Protein AF-A0A2V8PDR0-F1 (afdb_monomer)

Radius of gyration: 41.78 Å; Cα contacts (8 Å, |Δi|>4): 2114; chains: 1; bounding box: 114×88×103 Å

Solvent-accessible surface area (backbone atoms only — not comparable to full-atom values): 53630 Å² total; per-residue (Å²): 141,85,86,84,71,60,55,104,84,70,55,77,78,73,55,54,105,81,72,50,85,65,84,92,83,80,92,75,94,71,95,75,82,84,87,79,88,86,84,88,72,68,81,56,88,57,61,62,87,39,66,95,80,69,81,62,67,89,86,75,87,80,78,86,63,67,56,87,87,49,88,79,69,53,78,38,74,70,54,53,51,50,56,55,57,76,63,66,63,86,72,89,77,70,96,82,80,81,80,84,88,73,79,88,77,64,74,42,81,27,68,23,32,26,40,40,31,30,41,30,34,71,87,66,84,46,47,48,80,45,55,26,47,62,42,81,56,64,47,62,40,62,64,64,64,79,42,61,29,29,48,32,33,16,27,90,82,70,45,79,75,49,74,49,34,27,66,61,42,61,37,94,91,41,77,52,39,20,37,46,74,47,59,43,74,48,60,91,68,51,34,31,43,32,40,27,46,81,85,42,79,56,36,72,48,66,52,68,96,53,63,39,44,39,41,43,64,29,74,38,41,74,48,70,62,70,72,64,52,54,63,40,32,41,50,71,53,41,84,81,67,56,72,58,33,30,34,34,33,40,16,59,56,67,66,67,35,56,31,32,63,37,44,81,36,76,63,59,57,45,79,40,28,44,84,59,44,66,35,16,81,27,19,35,44,38,38,37,36,17,57,52,52,38,49,23,73,16,48,27,79,38,50,23,29,36,67,65,78,57,24,51,34,47,72,80,33,66,68,75,64,43,79,43,58,31,82,40,80,44,58,39,30,37,52,35,41,26,85,79,75,39,72,54,56,33,88,39,24,39,36,31,25,82,76,62,42,77,75,50,62,36,40,59,46,82,41,48,40,65,77,50,64,70,46,76,32,48,38,33,43,37,27,48,47,98,84,68,35,69,12,64,30,77,45,37,33,33,32,36,68,60,85,76,80,36,69,36,23,60,41,62,41,59,50,58,45,79,45,72,45,64,87,75,34,60,72,40,80,74,44,61,35,36,36,36,50,73,24,45,80,86,41,53,38,37,48,50,68,79,38,91,46,56,44,68,76,57,50,61,53,57,42,75,38,65,43,39,35,29,45,46,39,64,90,53,71,81,43,79,44,81,40,43,36,44,36,38,35,86,94,33,52,62,58,70,41,62,27,38,36,35,40,37,25,76,78,78,44,74,49,68,44,63,60,58,49,78,37,56,25,74,31,52,76,52,69,34,39,38,42,45,82,45,69,71,53,73,37,46,47,49,60,81,30,92,54,43,43,79,75,44,48,55,55,53,58,33,63,50,55,34,33,31,37,36,53,66,37,85,50,69,71,47,75,41,39,42,35,44,70,88,44,73,26,46,40,38,32,40,15,37,31,30,37,26,46,74,52,63,65,48,76,44,54,26,82,64,41,54,46,78,48,51,36,34,45,47,56,56,36,81,54,54,31,35,34,32,40,40,51,46,70,54,79,28,44,70,71,32,44,28,52,79,44,48,47,76,49,73,34,50,56,68,47,45,66,50,75,44,77,39,44,34,39,61,51,31,67,61,74,60,71,28,27,37,37,36,41,57,45,82,52,38,76,41,41,74,42,92,42,32,50,31,38,39,38,36,36,60,80,54,90,57,70,52,95,62,45,50,66,78,36,55,64,52,38,49,45,49,49,28,45,44,62,64,69,42,81,67,53,70,68,60,46,50,53,60,22,47,61,32,55,74,38,71,86,43,60,73,51,33,54,51,34,48,41,51,56,60,50,44,52,61,69,27,68,67,24,48,69,17,48,51,35,49,53,31,40,40,25,22,73,66,15,62,34,84,34,52,26,56,61,99,46,81,46,81,40,84,36,78,60,68,44,45,88,58,46,53,47,51,21,40,52,30,38,59,89,49,47,87,91,44,94,64,23,67,61,48,35,51,53,24,46,52,54,48,34,44,53,51,58,66,34,65,74,42,36,68,74,52,49,44,82,36,34,39,63,59,51,48,53,48,32,31,59,32,46,72,46,86,70,52,76,66,60,49,48,54,42,32,51,52,48,63,90,53,77,39,45,72,52,57,66,30,51,19,51,31,48,45,55,52,28,70,27,68,67,48,48,66,72,42,43,62,61,51,57,51,50,44,50,28,42,34,60,62,64,35,45,61,48,42,86,97,33,87,36,31,31,67,52,50,50,50,41,52,43,26,56,74,45,75,63,35,45,74,84,44,41,46,58,51,53,52,76,67,26,69,72,40,45,55,35,27,18,126

Foldseek 3Di:
DDDADADPVGDDADDDPVRDHDDDDDDDDDPDDDDDDDDDDFDDAAADAFDLPDPLDDDDQADDDWPPPDPPIDGDPVRVVVVVVVRPPDDDDDPDDDDDDDDDFDKDKAQKKKKWKWKAFPVLQAIDTDAIFIGNHIDIFTAADADQKKKFFAAPVRHTPDIGHHDFHADPVHNRMGIDIGMDHDDPRGQKIFMDGNPHTRDMDGDDPFAKDKAWDPPQADAEDDDFKDKTFIDIDDPRRAQKFKWKWKDQALPSHIYTNHGRHRDRMDMGGLQQDAWHQNMKMKMWIGSRHHIDIYIRNGGYTRDFDWKAKDWPDDAAAAEDEAFDKGKTAIWIAGNNAGTAAQQQKWKQWPQAGTPDTGRIDIDTLLVGDAAKTWIKIWGQDPVRHIHIDTGIYGGDNHPDQDFFAWDWPPLEAEAEDEAQDFKGPWDWTQTARPGDDKWKKAKDKPDPQKDWPDGIDIPRDTTTIIGTNHPPDADKDWIWMWMATPPHHHPTRIRIYIYGHHDKDKDKPPQEEEEELQWFKDKIKIAIPDAFDKKAKDKPDPQKAFPDPRIGTHIDMTMIIGHHAAAAKDWIWMAMRNRIHIYIYWYAKEKAWPDQEAEDELVVFKDKTKMFIDIQQQAKKKKKKWKDFDQDDDLFFWPTDIDIDIRHRPRTMDIDMTGTQQFQDPDAKGKMKMAIDDMDSHYYDPRRIHMYIHGHPHPDRDPDFPCPQLLSVLQLLCCLQLVDGDDPVVSCVLSCQLCVCPPPPVSNLVSSLVSSVVSCVDPLRCLFLLLQQLLQLLQAAFDWWWAQAVHTDTDTARPDWLVRRVNRSCQLSPVADPPPPCNVVSNVVSLLVSLLVVCPDPSRCVSFPQADALLRLLVSSCVSLVHDDDPVLSVVLSCLCPPDGTNPDSSSSSVSSSSRSVDPVSCVVCVLSSSLQSLCCRQLVGGCCDDVHVTNNVSVVLSVLCVVVVNPCVNSCPSVCSSPDPNSSVSRGD

Nearest PDB structures (foldseek):
  3e9t-assembly2_B  TM=9.689E-01  e=6.797E-10  Drosophila melanogaster
  3fso-assembly2_B  TM=9.453E-01  e=1.304E-08  Homo sapiens
  3rb7-assembly2_B  TM=9.683E-01  e=6.586E-08  Drosophila melanogaster
  3rb5-assembly3_A-2  TM=9.711E-01  e=7.598E-08  Drosophila melanogaster
  3rb5-assembly3_B  TM=5.218E-01  e=2.167E-07  Drosophila melanogaster

Structure (mmCIF, N/CA/C/O backbone):
data_AF-A0A2V8PDR0-F1
#
_entry.id   AF-A0A2V8PDR0-F1
#
loop_
_atom_site.group_PDB
_atom_site.id
_atom_site.type_symbol
_atom_site.label_atom_id
_atom_site.label_alt_id
_atom_site.label_comp_id
_atom_site.label_asym_id
_atom_site.label_entity_id
_atom_site.label_seq_id
_atom_site.pdbx_PDB_ins_code
_atom_site.Cartn_x
_atom_site.Cartn_y
_atom_site.Cartn_z
_atom_site.occupancy
_atom_site.B_iso_or_equiv
_atom_site.auth_seq_id
_atom_site.auth_comp_id
_atom_site.auth_asym_id
_atom_site.auth_atom_id
_atom_site.pdbx_PDB_model_num
ATOM 1 N N . MET A 1 1 ? 5.546 18.321 9.586 1.00 24.97 1 MET A N 1
ATOM 2 C CA . MET A 1 1 ? 5.225 19.695 10.049 1.00 24.97 1 MET A CA 1
ATOM 3 C C . MET A 1 1 ? 3.727 19.879 9.814 1.00 24.97 1 MET A C 1
ATOM 5 O O . MET A 1 1 ? 3.318 19.558 8.718 1.00 24.97 1 MET A O 1
ATOM 9 N N . GLY A 1 2 ? 2.816 20.246 10.714 1.00 24.94 2 GLY A N 1
ATOM 10 C CA . GLY A 1 2 ? 2.865 20.824 12.055 1.00 24.94 2 GLY A CA 1
ATOM 11 C C . GLY A 1 2 ? 1.790 21.921 12.123 1.00 24.94 2 GLY A C 1
ATOM 12 O O . GLY A 1 2 ? 2.134 23.084 11.954 1.00 24.94 2 GLY A O 1
ATOM 13 N N . LEU A 1 3 ? 0.506 21.576 12.298 1.00 25.34 3 LEU A N 1
ATOM 14 C CA . LEU A 1 3 ? -0.574 22.569 12.422 1.00 25.34 3 LEU A CA 1
ATOM 15 C C . LEU A 1 3 ? -0.846 22.873 13.903 1.00 25.34 3 LEU A C 1
ATOM 17 O O . LEU A 1 3 ? -1.285 22.010 14.659 1.00 25.34 3 LEU A O 1
ATOM 21 N N . ARG A 1 4 ? -0.556 24.115 14.304 1.00 24.84 4 ARG A N 1
ATOM 22 C CA . ARG A 1 4 ? -0.955 24.709 15.587 1.00 24.84 4 ARG A CA 1
ATOM 23 C C . ARG A 1 4 ? -2.444 25.063 15.534 1.00 24.84 4 ARG A C 1
ATOM 25 O O . ARG A 1 4 ? -2.867 25.736 14.598 1.00 24.84 4 ARG A O 1
ATOM 32 N N . HIS A 1 5 ? -3.221 24.654 16.535 1.00 28.00 5 HIS A N 1
ATOM 33 C CA . HIS A 1 5 ? -4.617 25.072 16.714 1.00 28.00 5 HIS A CA 1
ATOM 34 C C . HIS A 1 5 ? -4.693 26.191 17.761 1.00 28.00 5 HIS A C 1
ATOM 36 O O . HIS A 1 5 ? -4.361 25.981 18.925 1.00 28.00 5 HIS A O 1
ATOM 42 N N . THR A 1 6 ? -5.171 27.370 17.364 1.00 29.73 6 THR A N 1
ATOM 43 C CA . THR A 1 6 ? -5.503 28.483 18.269 1.00 29.73 6 THR A CA 1
ATOM 44 C C . THR A 1 6 ? -7.013 28.700 18.309 1.00 29.73 6 THR A C 1
ATOM 46 O O . THR A 1 6 ? -7.655 28.702 17.261 1.00 29.73 6 THR A O 1
ATOM 49 N N . ASN A 1 7 ? -7.583 28.934 19.494 1.00 37.94 7 ASN A N 1
ATOM 50 C CA . ASN A 1 7 ? -8.960 29.429 19.627 1.00 37.94 7 ASN A CA 1
ATOM 51 C C . ASN A 1 7 ? -9.056 30.939 19.287 1.00 37.94 7 ASN A C 1
ATOM 53 O O . ASN A 1 7 ? -8.042 31.579 19.001 1.00 37.94 7 ASN A O 1
ATOM 57 N N . PHE A 1 8 ? -10.265 31.519 19.348 1.00 32.03 8 PHE A N 1
ATOM 58 C CA . PHE A 1 8 ? -10.583 32.919 18.988 1.00 32.03 8 PHE A CA 1
ATOM 59 C C . PHE A 1 8 ? -9.771 34.001 19.744 1.00 32.03 8 PHE A C 1
ATOM 61 O O . PHE A 1 8 ? -9.851 35.177 19.400 1.00 32.03 8 PHE A O 1
ATOM 68 N N . THR A 1 9 ? -8.949 33.638 20.739 1.00 37.00 9 THR A N 1
ATOM 69 C CA . THR A 1 9 ? -8.057 34.567 21.460 1.00 37.00 9 THR A CA 1
ATOM 70 C C . THR A 1 9 ? -6.562 34.218 21.384 1.00 37.00 9 THR A C 1
ATOM 72 O O . THR A 1 9 ? -5.747 34.912 21.991 1.00 37.00 9 THR A O 1
ATOM 75 N N . GLY A 1 10 ? -6.157 33.207 20.604 1.00 36.69 10 GLY A N 1
ATOM 76 C CA . GLY A 1 10 ? -4.747 33.001 20.244 1.00 36.69 10 GLY A CA 1
ATOM 77 C C . GLY A 1 10 ? -3.859 32.268 21.265 1.00 36.69 10 GLY A C 1
ATOM 78 O O . GLY A 1 10 ? -2.654 32.519 21.284 1.00 36.69 10 GLY A O 1
ATOM 79 N N . ARG A 1 11 ? -4.390 31.358 22.101 1.00 32.53 11 ARG A N 1
ATOM 80 C CA . ARG A 1 11 ? -3.578 30.459 22.966 1.00 32.53 11 ARG A CA 1
ATOM 81 C C . ARG A 1 11 ? -3.908 28.968 22.760 1.00 32.53 11 ARG A C 1
ATOM 83 O O . ARG A 1 11 ? -5.030 28.638 22.387 1.00 32.53 11 ARG A O 1
ATOM 90 N N . GLU A 1 12 ? -2.924 28.088 22.993 1.00 32.84 12 GLU A N 1
ATOM 91 C CA . GLU A 1 12 ? -3.018 26.619 22.840 1.00 32.84 12 GLU A CA 1
ATOM 92 C C . GLU A 1 12 ? -3.487 25.930 24.146 1.00 32.84 12 GLU A C 1
ATOM 94 O O . GLU A 1 12 ? -2.869 26.130 25.191 1.00 32.84 12 GLU A O 1
ATOM 99 N N . GLY A 1 13 ? -4.540 25.096 24.076 1.00 35.09 13 GLY A N 1
ATOM 100 C CA . GLY A 1 13 ? -5.012 24.197 25.152 1.00 35.09 13 GLY A CA 1
ATOM 101 C C . GLY A 1 13 ? -6.461 24.434 25.625 1.00 35.09 13 GLY A C 1
ATOM 102 O O . GLY A 1 13 ? -6.870 25.571 25.841 1.00 35.09 13 GLY A O 1
ATOM 103 N N . CYS A 1 14 ? -7.243 23.359 25.805 1.00 41.75 14 CYS A N 1
ATOM 104 C CA . CYS A 1 14 ? -8.532 23.386 26.511 1.00 41.75 14 CYS A CA 1
ATOM 105 C C . CYS A 1 14 ? -8.303 22.973 27.975 1.00 41.75 14 CYS A C 1
ATOM 107 O O . CYS A 1 14 ? -8.142 21.790 28.271 1.00 41.75 14 CYS A O 1
ATOM 109 N N . GLU A 1 15 ? -8.255 23.953 28.876 1.00 38.94 15 GLU A N 1
ATOM 110 C CA . GLU A 1 15 ? -8.278 23.754 30.329 1.00 38.94 15 GLU A CA 1
ATOM 111 C C . GLU A 1 15 ? -9.716 23.918 30.845 1.00 38.94 15 GLU A C 1
ATOM 113 O O . GLU A 1 15 ? -10.493 24.699 30.289 1.00 38.94 15 GLU A O 1
ATOM 118 N N . ASP A 1 16 ? -10.080 23.215 31.920 1.00 45.31 16 ASP A N 1
ATOM 119 C CA . ASP A 1 16 ? -11.257 23.611 32.701 1.00 45.31 16 ASP A CA 1
ATOM 120 C C . ASP A 1 16 ? -10.987 24.923 33.472 1.00 45.31 16 ASP A C 1
ATOM 122 O O . ASP A 1 16 ? -9.865 25.433 33.503 1.00 45.31 16 ASP A O 1
ATOM 126 N N . THR A 1 17 ? -12.002 25.479 34.143 1.00 40.09 17 THR A N 1
ATOM 127 C CA . THR A 1 17 ? -11.897 26.728 34.932 1.00 40.09 17 THR A CA 1
ATOM 128 C C . THR A 1 17 ? -10.871 26.690 36.079 1.00 40.09 17 THR A C 1
ATOM 130 O O . THR A 1 17 ? -10.709 27.680 36.790 1.00 40.09 17 THR A O 1
ATOM 133 N N . SER A 1 18 ? -10.189 25.562 36.284 1.00 41.44 18 SER A N 1
ATOM 134 C CA . SER A 1 18 ? -9.175 25.319 37.310 1.00 41.44 18 SER A CA 1
ATOM 135 C C . SER A 1 18 ? -7.802 24.899 36.757 1.00 41.44 18 SER A C 1
ATOM 137 O O . SER A 1 18 ? -6.915 24.571 37.548 1.00 41.44 18 SER A O 1
ATOM 139 N N . GLY A 1 19 ? -7.577 24.955 35.440 1.00 40.88 19 GLY A N 1
ATOM 140 C CA . GLY A 1 19 ? -6.234 24.850 34.858 1.00 40.88 19 GLY A CA 1
ATOM 141 C C . GLY A 1 19 ? -5.642 23.437 34.816 1.00 40.88 19 GLY A C 1
ATOM 142 O O . GLY A 1 19 ? -4.423 23.276 34.898 1.00 40.88 19 GLY A O 1
ATOM 143 N N . ARG A 1 20 ? -6.471 22.385 34.731 1.00 38.38 20 ARG A N 1
ATOM 144 C CA . ARG A 1 20 ? -5.992 21.012 34.467 1.00 38.38 20 ARG A CA 1
ATOM 145 C C . ARG A 1 20 ? -6.361 20.542 33.064 1.00 38.38 20 ARG A C 1
ATOM 147 O O . ARG A 1 20 ? -7.476 20.755 32.600 1.00 38.38 20 ARG A O 1
ATOM 154 N N . ALA A 1 21 ? -5.424 19.836 32.430 1.00 37.88 21 ALA A N 1
ATOM 155 C CA . ALA A 1 21 ? -5.620 19.191 31.136 1.00 37.88 21 ALA A CA 1
ATOM 156 C C . ALA A 1 21 ? -6.537 17.959 31.263 1.00 37.88 21 ALA A C 1
ATOM 158 O O . ALA A 1 21 ? -6.245 17.041 32.033 1.00 37.88 21 ALA A O 1
ATOM 159 N N . VAL A 1 22 ? -7.618 17.925 30.480 1.00 38.78 22 VAL A N 1
ATOM 160 C CA . VAL A 1 22 ? -8.555 16.792 30.362 1.00 38.78 22 VAL A CA 1
ATOM 161 C C . VAL A 1 22 ? -8.647 16.303 28.906 1.00 38.78 22 VAL A C 1
ATOM 163 O O . VAL A 1 22 ? -8.476 17.107 27.991 1.00 38.78 22 VAL A O 1
ATOM 166 N N . PRO A 1 23 ? -8.912 15.002 28.648 1.00 30.08 23 PRO A N 1
ATOM 167 C CA . PRO A 1 23 ? -9.061 14.480 27.289 1.00 30.08 23 PRO A CA 1
ATOM 168 C C . PRO A 1 23 ? -10.386 14.930 26.659 1.00 30.08 23 PRO A C 1
ATOM 170 O O . PRO A 1 23 ? -11.457 14.690 27.221 1.00 30.08 23 PRO A O 1
ATOM 173 N N . CYS A 1 24 ? -10.329 15.518 25.462 1.00 34.16 24 CYS A N 1
ATOM 174 C CA . CYS A 1 24 ? -11.515 15.883 24.688 1.00 34.16 24 CYS A CA 1
ATOM 175 C C . CYS A 1 24 ? -12.320 14.628 24.319 1.00 34.16 24 CYS A C 1
ATOM 177 O O . CYS A 1 24 ? -11.913 13.848 23.460 1.00 34.16 24 CYS A O 1
ATOM 179 N N . THR A 1 25 ? -13.473 14.429 24.957 1.00 30.58 25 THR A N 1
ATOM 180 C CA . THR A 1 25 ? -14.415 13.356 24.613 1.00 30.58 25 THR A CA 1
ATOM 181 C C . THR A 1 25 ? -15.835 13.898 24.497 1.00 30.58 25 THR A C 1
ATOM 183 O O . THR A 1 25 ? -16.598 13.846 25.452 1.00 30.58 25 THR A O 1
ATOM 186 N N . LYS A 1 26 ? -16.193 14.405 23.311 1.00 25.62 26 LYS A N 1
ATOM 187 C CA . LYS A 1 26 ? -17.461 14.142 22.600 1.00 25.62 26 LYS A CA 1
ATOM 188 C C . LYS A 1 26 ? -17.492 14.945 21.298 1.00 25.62 26 LYS A C 1
ATOM 190 O O . LYS A 1 26 ? -17.159 16.122 21.287 1.00 25.62 26 LYS A O 1
ATOM 195 N N . LEU A 1 27 ? -17.867 14.271 20.215 1.00 34.34 27 LEU A N 1
ATOM 196 C CA . LEU A 1 27 ? -18.177 14.856 18.912 1.00 34.34 27 LEU A CA 1
ATOM 197 C C . LEU A 1 27 ? -19.464 15.684 19.005 1.00 34.34 27 LEU A C 1
ATOM 199 O O . LEU A 1 27 ? -20.490 15.111 19.362 1.00 34.34 27 LEU A O 1
ATOM 203 N N . GLU A 1 28 ? -19.418 16.953 18.594 1.00 28.02 28 GLU A N 1
ATOM 204 C CA . GLU A 1 28 ? -20.583 17.725 18.137 1.00 28.02 28 GLU A CA 1
ATOM 205 C C . GLU A 1 28 ? -20.214 18.553 16.887 1.00 28.02 28 GLU A C 1
ATOM 207 O O . GLU A 1 28 ? -19.522 19.556 16.957 1.00 28.02 28 GLU A O 1
ATOM 212 N N . GLY A 1 29 ? -20.564 18.027 15.710 1.00 30.50 29 GLY A N 1
ATOM 213 C CA . GLY A 1 29 ? -21.531 18.610 14.767 1.00 30.50 29 GLY A CA 1
ATOM 214 C C . GLY A 1 29 ? -21.514 20.064 14.259 1.00 30.50 29 GLY A C 1
ATOM 215 O O . GLY A 1 29 ? -22.512 20.405 13.637 1.00 30.50 29 GLY A O 1
ATOM 216 N N . ASP A 1 30 ? -20.511 20.924 14.442 1.00 35.66 30 ASP A N 1
ATOM 217 C CA . ASP A 1 30 ? -20.702 22.375 14.189 1.00 35.66 30 ASP A CA 1
ATOM 218 C C . ASP A 1 30 ? -20.001 22.991 12.959 1.00 35.66 30 ASP A C 1
ATOM 220 O O . ASP A 1 30 ? -19.625 24.162 12.985 1.00 35.66 30 ASP A O 1
ATOM 224 N N . GLY A 1 31 ? -19.886 22.252 11.848 1.00 34.91 31 GLY A N 1
ATOM 225 C CA . GLY A 1 31 ? -19.309 22.723 10.577 1.00 34.91 31 GLY A CA 1
ATOM 226 C C . GLY A 1 31 ? -19.785 24.109 10.103 1.00 34.91 31 GLY A C 1
ATOM 227 O O . GLY A 1 31 ? -20.679 24.218 9.269 1.00 34.91 31 GLY A O 1
ATOM 228 N N . THR A 1 32 ? -19.131 25.174 10.570 1.00 27.62 32 THR A N 1
ATOM 229 C CA . THR A 1 32 ? -19.485 26.564 10.269 1.00 27.62 32 THR A CA 1
ATOM 230 C C . THR A 1 32 ? -18.285 27.325 9.705 1.00 27.62 32 THR A C 1
ATOM 232 O O . THR A 1 32 ? -17.217 27.434 10.308 1.00 27.62 32 THR A O 1
ATOM 235 N N . LEU A 1 33 ? -18.474 27.875 8.502 1.00 24.44 33 LEU A N 1
ATOM 236 C CA . LEU A 1 33 ? -17.627 28.908 7.906 1.00 24.44 33 LEU A CA 1
ATOM 237 C C . LEU A 1 33 ? -18.262 30.279 8.174 1.00 24.44 33 LEU A C 1
ATOM 239 O O . LEU A 1 33 ? -19.453 30.477 7.951 1.00 24.44 33 LEU A O 1
ATOM 243 N N . SER A 1 34 ? -17.461 31.244 8.637 1.00 25.25 34 SER A N 1
ATOM 244 C CA . SER A 1 34 ? -17.913 32.614 8.897 1.00 25.25 34 SER A CA 1
ATOM 245 C C . SER A 1 34 ? -17.869 33.498 7.640 1.00 25.25 34 SER A C 1
ATOM 247 O O . SER A 1 34 ? -16.793 33.751 7.100 1.00 25.25 34 SER A O 1
ATOM 249 N N . LEU A 1 35 ? -19.045 34.002 7.261 1.00 28.17 35 LEU A N 1
ATOM 250 C CA . LEU A 1 35 ? -19.394 35.336 6.739 1.00 28.17 35 LEU A CA 1
ATOM 251 C C . LEU A 1 35 ? -18.317 36.156 5.987 1.00 28.17 35 LEU A C 1
ATOM 253 O O . LEU A 1 35 ? -17.621 36.972 6.590 1.00 28.17 35 LEU A O 1
ATOM 257 N N . SER A 1 36 ? -18.332 36.094 4.651 1.00 26.34 36 SER A N 1
ATOM 258 C CA . SER A 1 36 ? -18.227 37.292 3.796 1.00 26.34 36 SER A CA 1
ATOM 259 C C . SER A 1 36 ? -18.759 37.006 2.385 1.00 26.34 36 SER A C 1
ATOM 261 O O . SER A 1 36 ? -18.325 36.055 1.747 1.00 26.34 36 SER A O 1
ATOM 263 N N . LYS A 1 37 ? -19.705 37.850 1.958 1.00 27.00 37 LYS A N 1
ATOM 264 C CA . LYS A 1 37 ? -20.504 37.861 0.720 1.00 27.00 37 LYS A CA 1
ATOM 265 C C . LYS A 1 37 ? -19.805 37.375 -0.555 1.00 27.00 37 LYS A C 1
ATOM 267 O O . LYS A 1 37 ? -18.736 37.872 -0.901 1.00 27.00 37 LYS A O 1
ATOM 272 N N . ASP A 1 38 ? -20.536 36.562 -1.310 1.00 29.27 38 ASP A N 1
ATOM 273 C CA . ASP A 1 38 ? -20.270 36.246 -2.711 1.00 29.27 38 ASP A CA 1
ATOM 274 C C . ASP A 1 38 ? -21.230 37.036 -3.627 1.00 29.27 38 ASP A C 1
ATOM 276 O O . ASP A 1 38 ? -22.446 36.835 -3.555 1.00 29.27 38 ASP A O 1
ATOM 280 N N . PRO A 1 39 ? -20.741 37.988 -4.442 1.00 28.52 39 PRO A N 1
ATOM 281 C CA . PRO A 1 39 ? -21.407 38.449 -5.649 1.00 28.52 39 PRO A CA 1
ATOM 282 C C . PRO A 1 39 ? -20.648 37.884 -6.862 1.00 28.52 39 PRO A C 1
ATOM 284 O O . PRO A 1 39 ? -19.603 38.410 -7.251 1.00 28.52 39 PRO A O 1
ATOM 287 N N . TYR A 1 40 ? -21.160 36.794 -7.433 1.00 32.50 40 TYR A N 1
ATOM 288 C CA . TYR A 1 40 ? -20.565 36.089 -8.571 1.00 32.50 40 TYR A CA 1
ATOM 289 C C . TYR A 1 40 ? -20.528 36.961 -9.844 1.00 32.50 40 TYR A C 1
ATOM 291 O O . TYR A 1 40 ? -21.508 37.632 -10.172 1.00 32.50 40 TYR A O 1
ATOM 299 N N . GLY A 1 41 ? -19.397 36.944 -10.560 1.00 30.97 41 GLY A N 1
ATOM 300 C CA . GLY A 1 41 ? -19.222 37.553 -11.886 1.00 30.97 41 GLY A CA 1
ATOM 301 C C . GLY A 1 41 ? -19.347 36.528 -13.032 1.00 30.97 41 GLY A C 1
ATOM 302 O O . GLY A 1 41 ? -19.296 35.329 -12.765 1.00 30.97 41 GLY A O 1
ATOM 303 N N . PRO A 1 42 ? -19.519 36.977 -14.292 1.00 29.36 42 PRO A N 1
ATOM 304 C CA . PRO A 1 42 ? -19.978 36.134 -15.405 1.00 29.36 42 PRO A CA 1
ATOM 305 C C . PRO A 1 42 ? -18.957 35.184 -16.076 1.00 29.36 42 PRO A C 1
ATOM 307 O O . PRO A 1 42 ? -19.391 34.371 -16.885 1.00 29.36 42 PRO A O 1
ATOM 310 N N . ASP A 1 43 ? -17.658 35.204 -15.735 1.00 32.94 43 ASP A N 1
ATOM 311 C CA . ASP A 1 43 ? -16.611 34.517 -16.532 1.00 32.94 43 ASP A CA 1
ATOM 312 C C . ASP A 1 43 ? -15.699 33.519 -15.763 1.00 32.94 43 ASP A C 1
ATOM 314 O O . ASP A 1 43 ? -14.577 33.244 -16.190 1.00 32.94 43 ASP A O 1
ATOM 318 N N . THR A 1 44 ? -16.127 32.933 -14.638 1.00 30.33 44 THR A N 1
ATOM 319 C CA . THR A 1 44 ? -15.285 32.007 -13.840 1.00 30.33 44 THR A CA 1
ATOM 320 C C . THR A 1 44 ? -15.517 30.518 -14.137 1.00 30.33 44 THR A C 1
ATOM 322 O O . THR A 1 44 ? -16.596 29.980 -13.896 1.00 30.33 44 THR A O 1
ATOM 325 N N . ALA A 1 45 ? -14.462 29.805 -14.552 1.00 33.38 45 ALA A N 1
ATOM 326 C CA . ALA A 1 45 ? -14.457 28.347 -14.689 1.00 33.38 45 ALA A CA 1
ATOM 327 C C . ALA A 1 45 ? -14.171 27.655 -13.342 1.00 33.38 45 ALA A C 1
ATOM 329 O O . ALA A 1 45 ? -13.020 27.426 -12.979 1.00 33.38 45 ALA A O 1
ATOM 330 N N . TYR A 1 46 ? -15.231 27.287 -12.617 1.00 40.72 46 TYR A N 1
ATOM 331 C CA . TYR A 1 46 ? -15.170 26.351 -11.491 1.00 40.72 46 TYR A CA 1
ATOM 332 C C . TYR A 1 46 ? -16.380 25.432 -11.493 1.00 40.72 46 TYR A C 1
ATOM 334 O O . TYR A 1 46 ? -17.513 25.892 -11.640 1.00 40.72 46 TYR A O 1
ATOM 342 N N . GLY A 1 47 ? -16.132 24.134 -11.337 1.00 42.97 47 GLY A N 1
ATOM 343 C CA . GLY A 1 47 ? -17.187 23.135 -11.297 1.00 42.97 47 GLY A CA 1
ATOM 344 C C . GLY A 1 47 ? -17.638 22.736 -9.904 1.00 42.97 47 GLY A C 1
ATOM 345 O O . GLY A 1 47 ? -16.925 22.941 -8.924 1.00 42.97 47 GLY A O 1
ATOM 346 N N . PHE A 1 48 ? -18.839 22.166 -9.826 1.00 46.06 48 PHE A N 1
ATOM 347 C CA . PHE A 1 48 ? -19.442 21.642 -8.601 1.00 46.06 48 PHE A CA 1
ATOM 348 C C . PHE A 1 48 ? -19.689 20.131 -8.762 1.00 46.06 48 PHE A C 1
ATOM 350 O O . PHE A 1 48 ? -20.203 19.681 -9.785 1.00 46.06 48 PHE A O 1
ATOM 357 N N . ASP A 1 49 ? -19.258 19.332 -7.778 1.00 50.62 49 ASP A N 1
ATOM 358 C CA . ASP A 1 49 ? -19.324 17.864 -7.840 1.00 50.62 49 ASP A CA 1
ATOM 359 C C . ASP A 1 49 ? -20.755 17.380 -7.601 1.00 50.62 49 ASP A C 1
ATOM 361 O O . ASP A 1 49 ? -21.256 17.368 -6.474 1.00 50.62 49 ASP A O 1
ATOM 365 N N . VAL A 1 50 ? -21.407 16.960 -8.682 1.00 49.53 50 VAL A N 1
ATOM 366 C CA . VAL A 1 50 ? -22.763 16.420 -8.627 1.00 49.53 50 VAL A CA 1
ATOM 367 C C . VAL A 1 50 ? -22.797 14.934 -8.243 1.00 49.53 50 VAL A C 1
ATOM 369 O O . VAL A 1 50 ? -23.769 14.499 -7.645 1.00 49.53 50 VAL A O 1
ATOM 372 N N . ASN A 1 51 ? -21.753 14.124 -8.460 1.00 51.28 51 ASN A N 1
ATOM 373 C CA . ASN A 1 51 ? -21.900 12.655 -8.443 1.00 51.28 51 ASN A CA 1
ATOM 374 C C . ASN A 1 51 ? -21.260 11.907 -7.268 1.00 51.28 51 ASN A C 1
ATOM 376 O O . ASN A 1 51 ? -21.575 10.734 -7.083 1.00 51.28 51 ASN A O 1
ATOM 380 N N . ASN A 1 52 ? -20.393 12.523 -6.458 1.00 50.47 52 ASN A N 1
ATOM 381 C CA . ASN A 1 52 ? -19.818 11.942 -5.226 1.00 50.47 52 ASN A CA 1
ATOM 382 C C . ASN A 1 52 ? -19.126 10.552 -5.368 1.00 50.47 52 ASN A C 1
ATOM 384 O O . ASN A 1 52 ? -18.778 9.928 -4.363 1.00 50.47 52 ASN A O 1
ATOM 388 N N . SER A 1 53 ? -18.928 10.031 -6.587 1.00 37.94 53 SER A N 1
ATOM 389 C CA . SER A 1 53 ? -18.391 8.682 -6.851 1.00 37.94 53 SER A CA 1
ATOM 390 C C . SER A 1 53 ? -17.035 8.662 -7.561 1.00 37.94 53 SER A C 1
ATOM 392 O O . SER A 1 53 ? -16.422 7.604 -7.648 1.00 37.94 53 SER A O 1
ATOM 394 N N . SER A 1 54 ? -16.541 9.808 -8.026 1.00 36.75 54 SER A N 1
ATOM 395 C CA . SER A 1 54 ? -15.137 10.052 -8.378 1.00 36.75 54 SER A CA 1
ATOM 396 C C . SER A 1 54 ? -15.036 11.526 -8.777 1.00 36.75 54 SER A C 1
ATOM 398 O O . SER A 1 54 ? -15.727 11.902 -9.726 1.00 36.75 54 SER A O 1
ATOM 400 N N . PRO A 1 55 ? -14.235 12.380 -8.115 1.00 40.81 55 PRO A N 1
ATOM 401 C CA . PRO A 1 55 ? -13.980 13.701 -8.659 1.00 40.81 55 PRO A CA 1
ATOM 402 C C . PRO A 1 55 ? -13.171 13.472 -9.938 1.00 40.81 55 PRO A C 1
ATOM 404 O O . PRO A 1 55 ? -12.016 13.059 -9.875 1.00 40.81 55 PRO A O 1
ATOM 407 N N . ALA A 1 56 ? -13.755 13.676 -11.115 1.00 33.06 56 ALA A N 1
ATOM 408 C CA . ALA A 1 56 ? -12.945 13.945 -12.298 1.00 33.06 56 ALA A CA 1
ATOM 409 C C . ALA A 1 56 ? -12.423 15.386 -12.110 1.00 33.06 56 ALA A C 1
ATOM 411 O O . ALA A 1 56 ? -13.101 16.349 -12.447 1.00 33.06 56 ALA A O 1
ATOM 412 N N . LEU A 1 57 ? -11.315 15.475 -11.359 1.00 42.22 57 LEU A N 1
ATOM 413 C CA . LEU A 1 57 ? -10.827 16.559 -10.486 1.00 42.22 57 LEU A CA 1
ATOM 414 C C . LEU A 1 57 ? -10.780 17.987 -11.072 1.00 42.22 57 LEU A C 1
ATOM 416 O O . LEU A 1 57 ? -10.386 18.187 -12.214 1.00 42.22 57 LEU A O 1
ATOM 420 N N . ILE A 1 58 ? -10.974 18.986 -10.197 1.00 42.22 58 ILE A N 1
ATOM 421 C CA . ILE A 1 58 ? -10.278 20.286 -10.271 1.00 42.22 58 ILE A CA 1
ATOM 422 C C . ILE A 1 58 ? -9.460 20.446 -8.981 1.00 42.22 58 ILE A C 1
ATOM 424 O O . ILE A 1 58 ? -10.074 20.338 -7.929 1.00 42.22 58 ILE A O 1
ATOM 428 N N . TYR A 1 59 ? -8.132 20.664 -9.085 1.00 40.62 59 TYR A N 1
ATOM 429 C CA . TYR A 1 59 ? -7.176 21.495 -8.285 1.00 40.62 59 TYR A CA 1
ATOM 430 C C . TYR A 1 59 ? -5.740 21.209 -8.822 1.00 40.62 59 TYR A C 1
ATOM 432 O O . TYR A 1 59 ? -5.551 20.069 -9.249 1.00 40.62 59 TYR A O 1
ATOM 440 N N . PRO A 1 60 ? -4.711 22.108 -8.790 1.00 38.28 60 PRO A N 1
ATOM 441 C CA . PRO A 1 60 ? -4.524 23.250 -7.872 1.00 38.28 60 PRO A CA 1
ATOM 442 C C . PRO A 1 60 ? -3.870 24.529 -8.484 1.00 38.28 60 PRO A C 1
ATOM 444 O O . PRO A 1 60 ? -3.435 24.535 -9.629 1.00 38.28 60 PRO A O 1
ATOM 447 N N . ALA A 1 61 ? -3.655 25.576 -7.671 1.00 37.09 61 ALA A N 1
ATOM 448 C CA . ALA A 1 61 ? -2.408 26.347 -7.788 1.00 37.09 61 ALA A CA 1
ATOM 449 C C . ALA A 1 61 ? -1.399 26.045 -6.672 1.00 37.09 61 ALA A C 1
ATOM 451 O O . ALA A 1 61 ? -0.230 26.199 -6.954 1.00 37.09 61 ALA A O 1
ATOM 452 N N . GLN A 1 62 ? -1.746 25.542 -5.473 1.00 43.81 62 GLN A N 1
ATOM 453 C CA . GLN A 1 62 ? -0.738 25.040 -4.499 1.00 43.81 62 GLN A CA 1
ATOM 454 C C . GLN A 1 62 ? -1.319 24.148 -3.362 1.00 43.81 62 GLN A C 1
ATOM 456 O O . GLN A 1 62 ? -0.970 24.304 -2.194 1.00 43.81 62 GLN A O 1
ATOM 461 N N . THR A 1 63 ? -2.208 23.191 -3.633 1.00 40.41 63 THR A N 1
ATOM 462 C CA . THR A 1 63 ? -2.742 22.315 -2.563 1.00 40.41 63 THR A CA 1
ATOM 463 C C . THR A 1 63 ? -1.717 21.272 -2.088 1.00 40.41 63 THR A C 1
ATOM 465 O O . THR A 1 63 ? -1.315 20.424 -2.882 1.00 40.41 63 THR A O 1
ATOM 468 N N . PRO A 1 64 ? -1.362 21.279 -0.784 1.00 36.78 64 PRO A N 1
ATOM 469 C CA . PRO A 1 64 ? -1.550 20.091 0.053 1.00 36.78 64 PRO A CA 1
ATOM 470 C C . PRO A 1 64 ? -2.319 20.409 1.354 1.00 36.78 64 PRO A C 1
ATOM 472 O O . PRO A 1 64 ? -1.864 21.213 2.160 1.00 36.78 64 PRO A O 1
ATOM 475 N N . ASP A 1 65 ? -3.484 19.769 1.528 1.00 35.22 65 ASP A N 1
ATOM 476 C CA . ASP A 1 65 ? -4.098 19.256 2.777 1.00 35.22 65 ASP A CA 1
ATOM 477 C C . ASP A 1 65 ? -5.576 18.921 2.482 1.00 35.22 65 ASP A C 1
ATOM 479 O O . ASP A 1 65 ? -6.423 19.811 2.342 1.00 35.22 65 ASP A O 1
ATOM 483 N N . PHE A 1 66 ? -5.881 17.629 2.337 1.00 42.81 66 PHE A N 1
ATOM 484 C CA . PHE A 1 66 ? -7.251 17.119 2.352 1.00 42.81 66 PHE A CA 1
ATOM 485 C C . PHE A 1 66 ? -7.532 16.591 3.756 1.00 42.81 66 PHE A C 1
ATOM 487 O O . PHE A 1 66 ? -6.851 15.672 4.214 1.00 42.81 66 PHE A O 1
ATOM 494 N N . MET A 1 67 ? -8.581 17.094 4.409 1.00 35.03 67 MET A N 1
ATOM 495 C CA . MET A 1 67 ? -9.003 16.557 5.705 1.00 35.03 67 MET A CA 1
ATOM 496 C C . MET A 1 67 ? -9.428 15.090 5.523 1.00 35.03 67 MET A C 1
ATOM 498 O O . MET A 1 67 ? -10.455 14.789 4.912 1.00 35.03 67 MET A O 1
ATOM 502 N N . SER A 1 68 ? -8.610 14.155 6.014 1.00 35.84 68 SER A N 1
ATOM 503 C CA . SER A 1 68 ? -8.696 12.723 5.687 1.00 35.84 68 SER A CA 1
ATOM 504 C C . SER A 1 68 ? -9.731 11.932 6.500 1.00 35.84 68 SER A C 1
ATOM 506 O O . SER A 1 68 ? -9.867 10.726 6.297 1.00 35.84 68 SER A O 1
ATOM 508 N N . TYR A 1 69 ? -10.493 12.588 7.382 1.00 34.81 69 TYR A N 1
ATOM 509 C CA . TYR A 1 69 ? -11.383 11.931 8.353 1.00 34.81 69 TYR A CA 1
ATOM 510 C C . TYR A 1 69 ? -12.893 12.165 8.135 1.00 34.81 69 TYR A C 1
ATOM 512 O O . TYR A 1 69 ? -13.691 11.782 8.986 1.00 34.81 69 TYR A O 1
ATOM 520 N N . GLY A 1 70 ? -13.320 12.712 6.988 1.00 36.47 70 GLY A N 1
ATOM 521 C CA . GLY A 1 70 ? -14.741 12.863 6.636 1.00 36.47 70 GLY A CA 1
ATOM 522 C C . GLY A 1 70 ? -15.067 12.352 5.232 1.00 36.47 70 GLY A C 1
ATOM 523 O O . GLY A 1 70 ? -14.271 12.518 4.306 1.00 36.47 70 GLY A O 1
ATOM 524 N N . ARG A 1 71 ? -16.237 11.717 5.066 1.00 31.58 71 ARG A N 1
ATOM 525 C CA . ARG A 1 71 ? -16.842 11.477 3.748 1.00 31.58 71 ARG A CA 1
ATOM 526 C C . ARG A 1 71 ? -18.126 12.308 3.620 1.00 31.58 71 ARG A C 1
ATOM 528 O O . ARG A 1 71 ? -18.995 12.137 4.474 1.00 31.58 71 ARG A O 1
ATOM 535 N N . PRO A 1 72 ? -18.259 13.130 2.560 1.00 39.91 72 PRO A N 1
ATOM 536 C CA . PRO A 1 72 ? -17.255 13.388 1.516 1.00 39.91 72 PRO A CA 1
ATOM 537 C C . PRO A 1 72 ? -16.080 14.261 2.005 1.00 39.91 72 PRO A C 1
ATOM 539 O O . PRO A 1 72 ? -16.187 14.948 3.019 1.00 39.91 72 PRO A O 1
ATOM 542 N N . ARG A 1 73 ? -14.934 14.177 1.312 1.00 38.22 73 ARG A N 1
ATOM 543 C CA . ARG A 1 73 ? -13.708 14.938 1.627 1.00 38.22 73 ARG A CA 1
ATOM 544 C C . ARG A 1 73 ? -13.868 16.396 1.174 1.00 38.22 73 ARG A C 1
ATOM 546 O O . ARG A 1 73 ? -14.351 16.621 0.072 1.00 38.22 73 ARG A O 1
ATOM 553 N N . TRP A 1 74 ? -13.406 17.357 1.978 1.00 38.56 74 TRP A N 1
ATOM 554 C CA . TRP A 1 74 ? -13.475 18.798 1.678 1.00 38.56 74 TRP A CA 1
ATOM 555 C C . TRP A 1 74 ? -12.073 19.429 1.540 1.00 38.56 74 TRP A C 1
ATOM 557 O O . TRP A 1 74 ? -11.154 18.991 2.245 1.00 38.56 74 TRP A O 1
ATOM 567 N N . PRO A 1 75 ? -11.886 20.463 0.689 1.00 43.31 75 PRO A N 1
ATOM 568 C CA . PRO A 1 75 ? -10.666 21.275 0.675 1.00 43.31 75 PRO A CA 1
ATOM 569 C C . PRO A 1 75 ? -10.533 22.078 1.976 1.00 43.31 75 PRO A C 1
ATOM 571 O O . PRO A 1 75 ? -11.529 22.536 2.537 1.00 43.31 75 PRO A O 1
ATOM 574 N N . SER A 1 76 ? -9.308 22.309 2.452 1.00 39.59 76 SER A N 1
ATOM 575 C CA . SER A 1 76 ? -9.085 23.175 3.617 1.00 39.59 76 SER A CA 1
ATOM 576 C C . SER A 1 76 ? -9.481 24.639 3.335 1.00 39.59 76 SER A C 1
ATOM 578 O O . SER A 1 76 ? -9.371 25.128 2.207 1.00 39.59 76 SER A O 1
ATOM 580 N N . ARG A 1 77 ? -9.902 25.382 4.375 1.00 40.41 77 ARG A N 1
ATOM 581 C CA . ARG A 1 77 ? -10.292 26.811 4.288 1.00 40.41 77 ARG A CA 1
ATOM 582 C C . ARG A 1 77 ? -9.210 27.687 3.645 1.00 40.41 77 ARG A C 1
ATOM 584 O O . ARG A 1 77 ? -9.525 28.613 2.907 1.00 40.41 77 ARG A O 1
ATOM 591 N N . TRP A 1 78 ? -7.941 27.401 3.935 1.00 39.22 78 TRP A N 1
ATOM 592 C CA . TRP A 1 78 ? -6.800 28.125 3.373 1.00 39.22 78 TRP A CA 1
ATOM 593 C C . TRP A 1 78 ? -6.702 27.927 1.855 1.00 39.22 78 TRP A C 1
ATOM 595 O O . TRP A 1 78 ? -6.551 28.897 1.118 1.00 39.22 78 TRP A O 1
ATOM 605 N N . ASN A 1 79 ? -6.877 26.689 1.387 1.00 49.00 79 ASN A N 1
ATOM 606 C CA . ASN A 1 79 ? -6.802 26.343 -0.028 1.00 49.00 79 ASN A CA 1
ATOM 607 C C . ASN A 1 79 ? -7.996 26.903 -0.817 1.00 49.00 79 ASN A C 1
ATOM 609 O O . ASN A 1 79 ? -7.806 27.469 -1.888 1.00 49.00 79 ASN A O 1
ATOM 613 N N . TYR A 1 80 ? -9.206 26.835 -0.250 1.00 42.69 80 TYR A N 1
ATOM 614 C CA . TYR A 1 80 ? -10.408 27.441 -0.834 1.00 42.69 80 TYR A CA 1
ATOM 615 C C . TYR A 1 80 ? -10.247 28.955 -1.067 1.00 42.69 80 TYR A C 1
ATOM 617 O O . TYR A 1 80 ? -10.584 29.458 -2.134 1.00 42.69 80 TYR A O 1
ATOM 625 N N . ILE A 1 81 ? -9.679 29.683 -0.096 1.00 42.28 81 ILE A N 1
ATOM 626 C CA . ILE A 1 81 ? -9.457 31.136 -0.195 1.00 42.28 81 ILE A CA 1
ATOM 627 C C . ILE A 1 81 ? -8.363 31.482 -1.222 1.00 42.28 81 ILE A C 1
ATOM 629 O O . ILE A 1 81 ? -8.488 32.491 -1.910 1.00 42.28 81 ILE A O 1
ATOM 633 N N . GLN A 1 82 ? -7.310 30.669 -1.356 1.00 42.78 82 GLN A N 1
ATOM 634 C CA . GLN A 1 82 ? -6.278 30.873 -2.386 1.00 42.78 82 GLN A CA 1
ATOM 635 C C . GLN A 1 82 ? -6.830 30.630 -3.798 1.00 42.78 82 GLN A C 1
ATOM 637 O O . GLN A 1 82 ? -6.657 31.480 -4.665 1.00 42.78 82 GLN A O 1
ATOM 642 N N . LEU A 1 83 ? -7.587 29.542 -3.995 1.00 45.66 83 LEU A N 1
ATOM 643 C CA . LEU A 1 83 ? -8.332 29.274 -5.234 1.00 45.66 83 LEU A CA 1
ATOM 644 C C . LEU A 1 83 ? -9.241 30.454 -5.599 1.00 45.66 83 LEU A C 1
ATOM 646 O O . LEU A 1 83 ? -9.153 31.018 -6.687 1.00 45.66 83 LEU A O 1
ATOM 650 N N . PHE A 1 84 ? -10.063 30.899 -4.653 1.00 40.53 84 PHE A N 1
ATOM 651 C CA . PHE A 1 84 ? -10.967 32.027 -4.860 1.00 40.53 84 PHE A CA 1
ATOM 652 C C . PHE A 1 84 ? -10.242 33.337 -5.229 1.00 40.53 84 PHE A C 1
ATOM 654 O O . PHE A 1 84 ? -10.747 34.105 -6.045 1.00 40.53 84 PHE A O 1
ATOM 661 N N . ASN A 1 85 ? -9.061 33.600 -4.660 1.00 39.44 85 ASN A N 1
ATOM 662 C CA . ASN A 1 85 ? -8.306 34.833 -4.901 1.00 39.44 85 ASN A CA 1
ATOM 663 C C . ASN A 1 85 ? -7.497 34.827 -6.209 1.00 39.44 85 ASN A C 1
ATOM 665 O O . ASN A 1 85 ? -7.378 35.884 -6.822 1.00 39.44 85 ASN A O 1
ATOM 669 N N . ASP A 1 86 ? -6.971 33.681 -6.649 1.00 40.88 86 ASP A N 1
ATOM 670 C CA . ASP A 1 86 ? -6.170 33.588 -7.883 1.00 40.88 86 ASP A CA 1
ATOM 671 C C . ASP A 1 86 ? -7.030 33.656 -9.158 1.00 40.88 86 ASP A C 1
ATOM 673 O O . ASP A 1 86 ? -6.552 34.071 -10.210 1.00 40.88 86 ASP A O 1
ATOM 677 N N . PHE A 1 87 ? -8.319 33.319 -9.059 1.00 36.38 87 PHE A N 1
ATOM 678 C CA . PHE A 1 87 ? -9.268 33.373 -10.181 1.00 36.38 87 PHE A CA 1
ATOM 679 C C . PHE A 1 87 ? -10.244 34.551 -10.104 1.00 36.38 87 PHE A C 1
ATOM 681 O O . PHE A 1 87 ? -11.097 34.716 -10.976 1.00 36.38 87 PHE A O 1
ATOM 688 N N . LYS A 1 88 ? -10.120 35.407 -9.083 1.00 33.66 88 LYS A N 1
ATOM 689 C CA . LYS A 1 88 ? -10.781 36.711 -9.067 1.00 33.66 88 LYS A CA 1
ATOM 690 C C . LYS A 1 88 ? -10.010 37.656 -9.976 1.00 33.66 88 LYS A C 1
ATOM 692 O O . LYS A 1 88 ? -9.278 38.524 -9.507 1.00 33.66 88 LYS A O 1
ATOM 697 N N . VAL A 1 89 ? -10.194 37.511 -11.283 1.00 32.59 89 VAL A N 1
ATOM 698 C CA . VAL A 1 89 ? -9.804 38.576 -12.193 1.00 32.59 89 VAL A CA 1
ATOM 699 C C . VAL A 1 89 ? -10.924 38.883 -13.168 1.00 32.59 89 VAL A C 1
ATOM 701 O O . VAL A 1 89 ? -11.340 38.049 -13.960 1.00 32.59 89 VAL A O 1
ATOM 704 N N . SER A 1 90 ? -11.351 40.141 -13.053 1.00 40.25 90 SER A N 1
ATOM 705 C CA . SER A 1 90 ? -12.140 40.922 -14.001 1.00 40.25 90 SER A CA 1
ATOM 706 C C . SER A 1 90 ? -13.621 41.049 -13.669 1.00 40.25 90 SER A C 1
ATOM 708 O O . SER A 1 90 ? -14.517 40.642 -14.395 1.00 40.25 90 SER A O 1
ATOM 710 N N . GLY A 1 91 ? -13.860 41.755 -12.564 1.00 30.48 91 GLY A N 1
ATOM 711 C CA . GLY A 1 91 ? -15.062 42.555 -12.358 1.00 30.48 91 GLY A CA 1
ATOM 712 C C . GLY A 1 91 ? -14.642 43.966 -11.951 1.00 30.48 91 GLY A C 1
ATOM 713 O O . GLY A 1 91 ? -13.781 44.134 -11.089 1.00 30.48 91 GLY A O 1
ATOM 714 N N . THR A 1 92 ? -15.217 44.988 -12.583 1.00 28.47 92 THR A N 1
ATOM 715 C CA . THR A 1 92 ? -14.986 46.409 -12.276 1.00 28.47 92 THR A CA 1
ATOM 716 C C . THR A 1 92 ? -15.118 46.697 -10.778 1.00 28.47 92 THR A C 1
ATOM 718 O O . THR A 1 92 ? -16.204 46.578 -10.212 1.00 28.47 92 THR A O 1
ATOM 721 N N . VAL A 1 93 ? -14.020 47.123 -10.149 1.00 29.11 93 VAL A N 1
ATOM 722 C CA . VAL A 1 93 ? -14.008 47.627 -8.769 1.00 29.11 93 VAL A CA 1
ATOM 723 C C . VAL A 1 93 ? -14.770 48.956 -8.729 1.00 29.11 93 VAL A C 1
ATOM 725 O O . VAL A 1 93 ? -14.479 49.869 -9.505 1.00 29.11 93 VAL A O 1
ATOM 728 N N . ALA A 1 94 ? -15.756 49.078 -7.837 1.00 31.69 94 ALA A N 1
ATOM 729 C CA . ALA A 1 94 ? -16.430 50.350 -7.583 1.00 31.69 94 ALA A CA 1
ATOM 730 C C . ALA A 1 94 ? -15.425 51.392 -7.036 1.00 31.69 94 ALA A C 1
ATOM 732 O O . ALA A 1 94 ? -14.498 51.019 -6.313 1.00 31.69 94 ALA A O 1
ATOM 733 N N . PRO A 1 95 ? -15.568 52.699 -7.331 1.00 28.34 95 PRO A N 1
ATOM 734 C CA . PRO A 1 95 ? -14.573 53.689 -6.927 1.00 28.34 95 PRO A CA 1
ATOM 735 C C . PRO A 1 95 ? -14.543 53.828 -5.397 1.00 28.34 95 PRO A C 1
ATOM 737 O O . PRO A 1 95 ? -15.469 54.395 -4.819 1.00 28.34 95 PRO A O 1
ATOM 740 N N . GLY A 1 96 ? -13.487 53.337 -4.735 1.00 35.91 96 GLY A N 1
ATOM 741 C CA . GLY A 1 96 ? -13.244 53.642 -3.318 1.00 35.91 96 GLY A CA 1
ATOM 742 C C . GLY A 1 96 ? -12.507 52.607 -2.465 1.00 35.91 96 GLY A C 1
ATOM 743 O O . GLY A 1 96 ? -12.026 52.987 -1.401 1.00 35.91 96 GLY A O 1
ATOM 744 N N . GLU A 1 97 ? -12.358 51.348 -2.883 1.00 29.61 97 GLU A N 1
ATOM 745 C CA . GLU A 1 97 ? -11.634 50.351 -2.075 1.00 29.61 97 GLU A CA 1
ATOM 746 C C . GLU A 1 97 ? -10.190 50.165 -2.556 1.00 29.61 97 GLU A C 1
ATOM 748 O O . GLU A 1 97 ? -9.932 49.645 -3.640 1.00 29.61 97 GLU A O 1
ATOM 753 N N . SER A 1 98 ? -9.226 50.591 -1.735 1.00 28.19 98 SER A N 1
ATOM 754 C CA . SER A 1 98 ? -7.816 50.245 -1.900 1.00 28.19 98 SER A CA 1
ATOM 755 C C . SER A 1 98 ? -7.475 49.032 -1.032 1.00 28.19 98 SER A C 1
ATOM 757 O O . SER A 1 98 ? -7.464 49.103 0.196 1.00 28.19 98 SER A O 1
ATOM 759 N N . ILE A 1 99 ? -7.153 47.905 -1.670 1.00 32.53 99 ILE A N 1
ATOM 760 C CA . ILE A 1 99 ? -6.487 46.784 -0.998 1.00 32.53 99 ILE A CA 1
ATOM 761 C C . ILE A 1 99 ? -4.981 47.016 -1.129 1.00 32.53 99 ILE A C 1
ATOM 763 O O . ILE A 1 99 ? -4.433 47.100 -2.228 1.00 32.53 99 ILE A O 1
ATOM 767 N N . GLY A 1 100 ? -4.311 47.194 0.008 1.00 27.72 100 GLY A N 1
ATOM 768 C CA . GLY A 1 100 ? -2.884 47.483 0.059 1.00 27.72 100 GLY A CA 1
ATOM 769 C C . GLY A 1 100 ? -2.017 46.335 -0.467 1.00 27.72 100 GLY A C 1
ATOM 770 O O . GLY A 1 100 ? -2.160 45.191 -0.047 1.00 27.72 100 GLY A O 1
ATOM 771 N N . GLY A 1 101 ? -1.040 46.681 -1.309 1.00 31.81 101 GLY A N 1
ATOM 772 C CA . GLY A 1 101 ? 0.272 46.030 -1.282 1.00 31.81 101 GLY A CA 1
ATOM 773 C C . GLY A 1 101 ? 0.532 44.819 -2.185 1.00 31.81 101 GLY A C 1
ATOM 774 O O . GLY A 1 101 ? 1.388 44.016 -1.825 1.00 31.81 101 GLY A O 1
ATOM 775 N N . ARG A 1 102 ? -0.099 44.684 -3.360 1.00 31.69 102 ARG A N 1
ATOM 776 C CA . ARG A 1 102 ? 0.433 43.819 -4.438 1.00 31.69 102 ARG A CA 1
ATOM 777 C C . ARG A 1 102 ? 0.723 44.634 -5.699 1.00 31.69 102 ARG A C 1
ATOM 779 O O . ARG A 1 102 ? 0.016 45.590 -6.007 1.00 31.69 102 ARG A O 1
ATOM 786 N N . ALA A 1 103 ? 1.828 44.295 -6.364 1.00 33.19 103 ALA A N 1
ATOM 787 C CA . ALA A 1 103 ? 2.288 44.930 -7.596 1.00 33.19 103 ALA A CA 1
ATOM 788 C C . ALA A 1 103 ? 1.185 44.912 -8.669 1.00 33.19 103 ALA A C 1
ATOM 790 O O . ALA A 1 103 ? 0.386 43.981 -8.705 1.00 33.19 103 ALA A O 1
ATOM 791 N N . LYS A 1 104 ? 1.148 45.943 -9.528 1.00 35.59 104 LYS A N 1
ATOM 792 C CA . LYS A 1 104 ? 0.229 46.049 -10.675 1.00 35.59 104 LYS A CA 1
ATOM 793 C C . LYS A 1 104 ? 0.158 44.716 -11.434 1.00 35.59 104 LYS A C 1
ATOM 795 O O . LYS A 1 104 ? 1.120 44.351 -12.105 1.00 35.59 104 LYS A O 1
ATOM 800 N N . VAL A 1 105 ? -0.977 44.033 -11.340 1.00 45.06 105 VAL A N 1
ATOM 801 C CA . VAL A 1 105 ? -1.304 42.867 -12.163 1.00 45.06 105 VAL A CA 1
ATOM 802 C C . VAL A 1 105 ? -1.670 43.378 -13.562 1.00 45.06 105 VAL A C 1
ATOM 804 O O . VAL A 1 105 ? -2.410 44.356 -13.685 1.00 45.06 105 VAL A O 1
ATOM 807 N N . VAL A 1 106 ? -1.099 42.791 -14.616 1.00 51.03 106 VAL A N 1
ATOM 808 C CA . VAL A 1 106 ? -1.413 43.152 -16.008 1.00 51.03 106 VAL A CA 1
ATOM 809 C C . VAL A 1 106 ? -2.620 42.322 -16.445 1.00 51.03 106 VAL A C 1
ATOM 811 O O . VAL A 1 106 ? -2.472 41.156 -16.799 1.00 51.03 106 VAL A O 1
ATOM 814 N N . GLU A 1 107 ? -3.813 42.910 -16.383 1.00 59.47 107 GLU A N 1
ATOM 815 C CA . GLU A 1 107 ? -5.031 42.325 -16.959 1.00 59.47 107 GLU A CA 1
ATOM 816 C C . GLU A 1 107 ? -5.073 42.591 -18.471 1.00 59.47 107 GLU A C 1
ATOM 818 O O . GLU A 1 107 ? -4.811 43.712 -18.920 1.00 59.47 107 GLU A O 1
ATOM 823 N N . MET A 1 108 ? -5.398 41.569 -19.265 1.00 63.22 108 MET A N 1
ATOM 824 C CA . MET A 1 108 ? -5.516 41.669 -20.721 1.00 63.22 108 MET A CA 1
ATOM 825 C C . MET A 1 108 ? -6.856 41.118 -21.198 1.00 63.22 108 MET A C 1
ATOM 827 O O . MET A 1 108 ? -7.210 39.985 -20.890 1.00 63.22 108 MET A O 1
ATOM 831 N N . SER A 1 109 ? -7.581 41.886 -22.011 1.00 68.75 109 SER A N 1
ATOM 832 C CA . SER A 1 109 ? -8.741 41.380 -22.749 1.00 68.75 109 SER A CA 1
ATOM 833 C C . SER A 1 109 ? -8.279 40.598 -23.981 1.00 68.75 109 SER A C 1
ATOM 835 O O . SER A 1 109 ? -7.503 41.130 -24.781 1.00 68.75 109 SER A O 1
ATOM 837 N N . ALA A 1 110 ? -8.784 39.384 -24.175 1.00 70.06 110 ALA A N 1
ATOM 838 C CA . ALA A 1 110 ? -8.504 38.555 -25.341 1.00 70.06 110 ALA A CA 1
ATOM 839 C C . ALA A 1 110 ? -9.810 38.114 -26.017 1.00 70.06 110 ALA A C 1
ATOM 841 O O . ALA A 1 110 ? -10.782 37.776 -25.347 1.00 70.06 110 ALA A O 1
ATOM 842 N N . ALA A 1 111 ? -9.835 38.118 -27.353 1.00 75.06 111 ALA A N 1
ATOM 843 C CA . ALA A 1 111 ? -11.003 37.683 -28.127 1.00 75.06 111 ALA A CA 1
ATOM 844 C C . ALA A 1 111 ? -11.236 36.165 -28.043 1.00 75.06 111 ALA A C 1
ATOM 846 O O . ALA A 1 111 ? -12.371 35.716 -28.151 1.00 75.06 111 ALA A O 1
ATOM 847 N N . GLN A 1 112 ? -10.162 35.397 -27.849 1.00 79.12 112 GLN A N 1
ATOM 848 C CA . GLN A 1 112 ? -10.178 33.968 -27.555 1.00 79.12 112 GLN A CA 1
ATOM 849 C C . GLN A 1 112 ? -9.141 33.686 -26.476 1.00 79.12 112 GLN A C 1
ATOM 851 O O . GLN A 1 112 ? -8.103 34.354 -26.404 1.00 79.12 112 GLN A O 1
ATOM 856 N N . THR A 1 113 ? -9.414 32.693 -25.641 1.00 79.75 113 THR A N 1
ATOM 857 C CA . THR A 1 113 ? -8.515 32.296 -24.553 1.00 79.75 113 THR A CA 1
ATOM 858 C C . THR A 1 113 ? -8.177 30.820 -24.688 1.00 79.75 113 THR A C 1
ATOM 860 O O . THR A 1 113 ? -8.956 30.059 -25.255 1.00 79.75 113 THR A O 1
ATOM 863 N N . VAL A 1 114 ? -7.011 30.407 -24.204 1.00 79.94 114 VAL A N 1
ATOM 864 C CA . VAL A 1 114 ? -6.618 28.999 -24.149 1.00 79.94 114 VAL A CA 1
ATOM 865 C C . VAL A 1 114 ? -6.268 28.626 -22.718 1.00 79.94 114 VAL A C 1
ATOM 867 O O . VAL A 1 114 ? -5.537 29.361 -22.058 1.00 79.94 114 VAL A O 1
ATOM 870 N N . LEU A 1 115 ? -6.787 27.498 -22.243 1.00 78.56 115 LEU A N 1
ATOM 871 C CA . LEU A 1 115 ? -6.308 26.829 -21.040 1.00 78.56 115 LEU A CA 1
ATOM 872 C C . LEU A 1 115 ? -5.326 25.742 -21.466 1.00 78.56 115 LEU A C 1
ATOM 874 O O . LEU A 1 115 ? -5.677 24.889 -22.281 1.00 78.56 115 LEU A O 1
ATOM 878 N N . ILE A 1 116 ? -4.112 25.793 -20.929 1.00 81.88 116 ILE A N 1
ATOM 879 C CA . ILE A 1 116 ? -3.068 24.803 -21.187 1.00 81.88 116 ILE A CA 1
ATOM 880 C C . ILE A 1 116 ? -2.637 24.225 -19.848 1.00 81.88 116 ILE A C 1
ATOM 882 O O . ILE A 1 116 ? -2.129 24.960 -18.994 1.00 81.88 116 ILE A O 1
ATOM 886 N N . ASP A 1 117 ? -2.819 22.919 -19.685 1.00 77.69 117 ASP A N 1
ATOM 887 C CA . ASP A 1 117 ? -2.232 22.165 -18.583 1.00 77.69 117 ASP A CA 1
ATOM 888 C C . ASP A 1 117 ? -1.003 21.376 -19.037 1.00 77.69 117 ASP A C 1
ATOM 890 O O . ASP A 1 117 ? -0.755 21.190 -20.230 1.00 77.69 117 ASP A O 1
ATOM 894 N N . GLY A 1 118 ? -0.185 20.965 -18.077 1.00 79.12 118 GLY A N 1
ATOM 895 C CA . GLY A 1 118 ? 0.980 20.147 -18.351 1.00 79.12 118 GLY A CA 1
ATOM 896 C C . GLY A 1 118 ? 1.801 19.836 -17.114 1.00 79.12 118 GLY A C 1
ATOM 897 O O . GLY A 1 118 ? 1.547 20.309 -15.999 1.00 79.12 118 GLY A O 1
ATOM 898 N N . SER A 1 119 ? 2.823 19.022 -17.335 1.00 82.69 119 SER A N 1
ATOM 899 C CA . SER A 1 119 ? 3.782 18.629 -16.313 1.00 82.69 119 SER A CA 1
ATOM 900 C C . SER A 1 119 ? 5.196 18.718 -16.865 1.00 82.69 119 SER A C 1
ATOM 902 O O . SER A 1 119 ? 5.410 18.692 -18.075 1.00 82.69 119 SER A O 1
ATOM 904 N N . LEU A 1 120 ? 6.180 18.900 -15.995 1.00 84.25 120 LEU A N 1
ATOM 905 C CA . LEU A 1 120 ? 7.579 18.960 -16.391 1.00 84.25 120 LEU A CA 1
ATOM 906 C C . LEU A 1 120 ? 8.490 18.556 -15.245 1.00 84.25 120 LEU A C 1
ATOM 908 O O . LEU A 1 120 ? 8.112 18.641 -14.078 1.00 84.25 120 LEU A O 1
ATOM 912 N N . LEU A 1 121 ? 9.718 18.168 -15.564 1.00 79.06 121 LEU A N 1
ATOM 913 C CA . LEU A 1 121 ? 10.757 18.014 -14.557 1.00 79.06 121 LEU A CA 1
ATOM 914 C C . LEU A 1 121 ? 11.416 19.369 -14.299 1.00 79.06 121 LEU A C 1
ATOM 916 O O . LEU A 1 121 ? 11.867 20.047 -15.220 1.00 79.06 121 LEU A O 1
ATOM 920 N N . LEU A 1 122 ? 11.478 19.788 -13.032 1.00 78.25 122 LEU A N 1
ATOM 921 C CA . LEU A 1 122 ? 12.006 21.098 -12.626 1.00 78.25 122 LEU A CA 1
ATOM 922 C C . LEU A 1 122 ? 13.505 21.258 -12.921 1.00 78.25 122 LEU A C 1
ATOM 924 O O . LEU A 1 122 ? 14.016 22.384 -12.960 1.00 78.25 122 LEU A O 1
ATOM 928 N N . ASP A 1 123 ? 14.205 20.145 -13.149 1.00 77.81 123 ASP A N 1
ATOM 929 C CA . ASP A 1 123 ? 15.581 20.110 -13.640 1.00 77.81 123 ASP A CA 1
ATOM 930 C C . ASP A 1 123 ? 15.697 20.422 -15.144 1.00 77.81 123 ASP A C 1
ATOM 932 O O . ASP A 1 123 ? 16.807 20.655 -15.627 1.00 77.81 123 ASP A O 1
ATOM 936 N N . GLY A 1 124 ? 14.565 20.539 -15.847 1.00 73.44 124 GLY A N 1
ATOM 937 C CA . GLY A 1 124 ? 14.436 20.885 -17.258 1.00 73.44 124 GLY A CA 1
ATOM 938 C C . GLY A 1 124 ? 14.817 19.774 -18.226 1.00 73.44 124 GLY A C 1
ATOM 939 O O . GLY A 1 124 ? 15.144 20.092 -19.366 1.00 73.44 124 GLY A O 1
ATOM 940 N N . SER A 1 125 ? 14.846 18.518 -17.779 1.00 76.69 125 SER A N 1
ATOM 941 C CA . SER A 1 125 ? 15.164 17.369 -18.634 1.00 76.69 125 SER A CA 1
ATOM 942 C C . SER A 1 125 ? 13.992 16.943 -19.519 1.00 76.69 125 SER A C 1
ATOM 944 O O . SER A 1 125 ? 14.209 16.560 -20.666 1.00 76.69 125 SER A O 1
ATOM 946 N N . GLU A 1 126 ? 12.760 17.061 -19.019 1.00 79.75 126 GLU A N 1
ATOM 947 C CA . GLU A 1 126 ? 11.545 16.627 -19.712 1.00 79.75 126 GLU A CA 1
ATOM 948 C C . GLU A 1 126 ? 10.375 17.578 -19.441 1.00 79.75 126 GLU A C 1
ATOM 950 O O . GLU A 1 126 ? 10.320 18.270 -18.418 1.00 79.75 126 GLU A O 1
ATOM 955 N N . GLY A 1 127 ? 9.423 17.606 -20.370 1.00 84.12 127 GLY A N 1
ATOM 956 C CA . GLY A 1 127 ? 8.182 18.354 -20.250 1.00 84.12 127 GLY A CA 1
ATOM 957 C C . GLY A 1 127 ? 7.094 17.755 -21.127 1.00 84.12 127 GLY A C 1
ATOM 958 O O . GLY A 1 127 ? 7.371 17.209 -22.192 1.00 84.12 127 GLY A O 1
ATOM 959 N N . GLU A 1 128 ? 5.853 17.891 -20.686 1.00 87.25 128 GLU A N 1
ATOM 960 C CA . GLU A 1 128 ? 4.654 17.468 -21.388 1.00 87.25 128 GLU A CA 1
ATOM 961 C C . GLU A 1 128 ? 3.652 18.623 -21.415 1.00 87.25 128 GLU A C 1
ATOM 963 O O . GLU A 1 128 ? 3.377 19.268 -20.400 1.00 87.25 128 GLU A O 1
ATOM 968 N N . ILE A 1 129 ? 3.092 18.875 -22.597 1.00 84.81 129 ILE A N 1
ATOM 969 C CA . ILE A 1 129 ? 1.899 19.706 -22.745 1.00 84.81 129 ILE A CA 1
ATOM 970 C C . ILE A 1 129 ? 0.713 18.750 -22.622 1.00 84.81 129 ILE A C 1
ATOM 972 O O . ILE A 1 129 ? 0.556 17.864 -23.459 1.00 84.81 129 ILE A O 1
ATOM 976 N N . GLY A 1 130 ? -0.073 18.903 -21.564 1.00 76.62 130 GLY A N 1
ATOM 977 C CA . GLY A 1 130 ? -1.270 18.124 -21.276 1.00 76.62 130 GLY A CA 1
ATOM 978 C C . GLY A 1 130 ? -2.448 18.604 -22.117 1.00 76.62 130 GLY A C 1
ATOM 979 O O . GLY A 1 130 ? -2.323 18.724 -23.335 1.00 76.62 130 GLY A O 1
ATOM 980 N N . SER A 1 131 ? -3.609 18.859 -21.530 1.00 71.06 131 SER A N 1
ATOM 981 C CA . SER A 1 131 ? -4.775 19.264 -22.322 1.00 71.06 131 SER A CA 1
ATOM 982 C C . SER A 1 131 ? -4.699 20.731 -22.747 1.00 71.06 131 SER A C 1
ATOM 984 O O . SER A 1 131 ? -4.166 21.598 -22.052 1.00 71.06 131 SER A O 1
ATOM 986 N N . VAL A 1 132 ? -5.251 21.003 -23.930 1.00 80.25 132 VAL A N 1
ATOM 987 C CA . VAL A 1 132 ? -5.350 22.342 -24.514 1.00 80.25 132 VAL A CA 1
ATOM 988 C C . VAL A 1 132 ? -6.814 22.596 -24.839 1.00 80.25 132 VAL A C 1
ATOM 990 O O . VAL A 1 132 ? -7.406 21.884 -25.651 1.00 80.25 132 VAL A O 1
ATOM 993 N N . TYR A 1 133 ? -7.409 23.606 -24.212 1.00 75.50 133 TYR A N 1
ATOM 994 C CA . TYR A 1 133 ? -8.805 23.975 -24.437 1.00 75.50 133 TYR A CA 1
ATOM 995 C C . TYR A 1 133 ? -8.889 25.420 -24.901 1.00 75.50 133 TYR A C 1
ATOM 997 O O . TYR A 1 133 ? -8.610 26.340 -24.132 1.00 75.50 133 TYR A O 1
ATOM 1005 N N . VAL A 1 134 ? -9.289 25.628 -26.155 1.00 79.38 134 VAL A N 1
ATOM 1006 C CA . VAL A 1 134 ? -9.483 26.971 -26.707 1.00 79.38 134 VAL A CA 1
ATOM 1007 C C . VAL A 1 134 ? -10.938 27.384 -26.509 1.00 79.38 134 VAL A C 1
ATOM 1009 O O . VAL A 1 134 ? -11.862 26.786 -27.059 1.00 79.38 134 VAL A O 1
ATOM 1012 N N . SER A 1 135 ? -11.146 28.443 -25.735 1.00 70.50 135 SER A N 1
ATOM 1013 C CA . SER A 1 135 ? -12.438 29.102 -25.607 1.00 70.50 135 SER A CA 1
ATOM 1014 C C . SER A 1 135 ? -12.608 30.140 -26.710 1.00 70.50 135 SER A C 1
ATOM 1016 O O . SER A 1 135 ? -11.801 31.062 -26.858 1.00 70.50 135 SER A O 1
ATOM 1018 N N . GLN A 1 136 ? -13.697 30.002 -27.465 1.00 69.50 136 GLN A N 1
ATOM 1019 C CA . GLN A 1 136 ? -14.110 30.954 -28.499 1.00 69.50 136 GLN A CA 1
ATOM 1020 C C . GLN A 1 136 ? -14.766 32.217 -27.910 1.00 69.50 136 GLN A C 1
ATOM 1022 O O . GLN A 1 136 ? -15.066 33.154 -28.648 1.00 69.50 136 GLN A O 1
ATOM 1027 N N . THR A 1 137 ? -15.002 32.243 -26.596 1.00 64.25 137 THR A N 1
ATOM 1028 C CA . THR A 1 137 ? -15.619 33.372 -25.899 1.00 64.25 137 THR A CA 1
ATOM 1029 C C . THR A 1 137 ? -14.551 34.397 -25.506 1.00 64.25 137 THR A C 1
ATOM 1031 O O . THR A 1 137 ? -13.540 34.008 -24.907 1.00 64.25 137 THR A O 1
ATOM 1034 N N . PRO A 1 138 ? -14.757 35.697 -25.795 1.00 64.94 138 PRO A N 1
ATOM 1035 C CA . PRO A 1 138 ? -13.887 36.752 -25.295 1.00 64.94 138 PRO A CA 1
ATOM 1036 C C . PRO A 1 138 ? -13.831 36.742 -23.768 1.00 64.94 138 PRO A C 1
ATOM 1038 O O . PRO A 1 138 ? -14.856 36.572 -23.118 1.00 64.94 138 PRO A O 1
ATOM 1041 N N . GLY A 1 139 ? -12.649 36.957 -23.201 1.00 61.25 139 GLY A N 1
ATOM 1042 C CA . GLY A 1 139 ? -12.451 36.957 -21.754 1.00 61.25 139 GLY A CA 1
ATOM 1043 C C . GLY A 1 139 ? -11.317 37.881 -21.340 1.00 61.25 139 GLY A C 1
ATOM 1044 O O . GLY A 1 139 ? -10.491 38.288 -22.163 1.00 61.25 139 GLY A O 1
ATOM 1045 N N . THR A 1 140 ? -11.274 38.221 -20.056 1.00 61.41 140 THR A N 1
ATOM 1046 C CA . THR A 1 140 ? -10.140 38.950 -19.482 1.00 61.41 140 THR A CA 1
ATOM 1047 C C . THR A 1 140 ? -9.253 37.969 -18.730 1.00 61.41 140 THR A C 1
ATOM 1049 O O . THR A 1 140 ? -9.744 37.122 -17.993 1.00 61.41 140 THR A O 1
ATOM 1052 N N . ILE A 1 141 ? -7.947 38.048 -18.963 1.00 62.66 141 ILE A N 1
ATOM 1053 C CA . ILE A 1 141 ? -6.963 37.093 -18.460 1.00 62.66 141 ILE A CA 1
ATOM 1054 C C . ILE A 1 141 ? -5.916 37.848 -17.653 1.00 62.66 141 ILE A C 1
ATOM 1056 O O . ILE A 1 141 ? -5.455 38.919 -18.064 1.00 62.66 141 ILE A O 1
ATOM 1060 N N . VAL A 1 142 ? -5.489 37.254 -16.541 1.00 67.94 142 VAL A N 1
ATOM 1061 C CA . VAL A 1 142 ? -4.245 37.639 -15.874 1.00 67.94 142 VAL A CA 1
ATOM 1062 C C . VAL A 1 142 ? -3.130 36.737 -16.315 1.00 67.94 142 VAL A C 1
ATOM 1064 O O . VAL A 1 142 ? -3.186 35.519 -16.165 1.00 67.94 142 VAL A O 1
ATOM 1067 N N . LEU A 1 143 ? -2.101 37.368 -16.865 1.00 71.12 143 LEU A N 1
ATOM 1068 C CA . LEU A 1 143 ? -0.910 36.649 -17.256 1.00 71.12 143 LEU A CA 1
ATOM 1069 C C . LEU A 1 143 ? -0.174 36.120 -16.017 1.00 71.12 143 LEU A C 1
ATOM 1071 O O . LEU A 1 143 ? -0.110 36.818 -14.997 1.00 71.12 143 LEU A O 1
ATOM 1075 N N . PRO A 1 144 ? 0.412 34.913 -16.107 1.00 73.75 144 PRO A N 1
ATOM 1076 C CA . PRO A 1 144 ? 1.232 34.372 -15.037 1.00 73.75 144 PRO A CA 1
ATOM 1077 C C . PRO A 1 144 ? 2.408 35.304 -14.729 1.00 73.75 144 PRO A C 1
ATOM 1079 O O . PRO A 1 144 ? 2.885 36.059 -15.582 1.00 73.75 144 PRO A O 1
ATOM 1082 N N . SER A 1 145 ? 2.889 35.244 -13.486 1.00 74.00 145 SER A N 1
ATOM 1083 C CA . SER A 1 145 ? 4.123 35.946 -13.130 1.00 74.00 145 SER A CA 1
ATOM 1084 C C . SER A 1 145 ? 5.287 35.373 -13.945 1.00 74.00 145 SER A C 1
ATOM 1086 O O . SER A 1 145 ? 5.396 34.149 -14.018 1.00 74.00 145 SER A O 1
ATOM 1088 N N . PRO A 1 146 ? 6.165 36.215 -14.523 1.00 79.44 146 PRO A N 1
ATOM 1089 C CA . PRO A 1 146 ? 7.303 35.744 -15.301 1.00 79.44 146 PRO A CA 1
ATOM 1090 C C . PRO A 1 146 ? 8.182 34.778 -14.505 1.00 79.44 146 PRO A C 1
ATOM 1092 O O . PRO A 1 146 ? 8.569 35.092 -13.379 1.00 79.44 146 PRO A O 1
ATOM 1095 N N . GLY A 1 147 ? 8.529 33.648 -15.117 1.00 84.31 147 GLY A N 1
ATOM 1096 C CA . GLY A 1 147 ? 9.375 32.614 -14.521 1.00 84.31 147 GLY A CA 1
ATOM 1097 C C . GLY A 1 147 ? 10.385 32.023 -15.504 1.00 84.31 147 GLY A C 1
ATOM 1098 O O . GLY A 1 147 ? 10.596 32.551 -16.599 1.00 84.31 147 GLY A O 1
ATOM 1099 N N . ALA A 1 148 ? 11.037 30.934 -15.099 1.00 85.62 148 ALA A N 1
ATOM 1100 C CA . ALA A 1 148 ? 12.081 30.260 -15.872 1.00 85.62 148 ALA A CA 1
ATOM 1101 C C . ALA A 1 148 ? 11.537 29.435 -17.053 1.00 85.62 148 ALA A C 1
ATOM 1103 O O . ALA A 1 148 ? 12.307 29.048 -17.938 1.00 85.62 148 ALA A O 1
ATOM 1104 N N . TYR A 1 149 ? 10.232 29.161 -17.078 1.00 91.75 149 TYR A N 1
ATOM 1105 C CA . TYR A 1 149 ? 9.557 28.418 -18.138 1.00 91.75 149 TYR A CA 1
ATOM 1106 C C . TYR A 1 149 ? 8.702 29.350 -18.988 1.00 91.75 149 TYR A C 1
ATOM 1108 O O . TYR A 1 14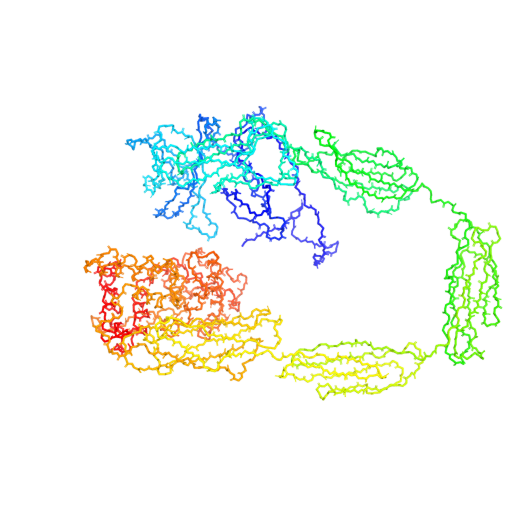9 ? 8.368 30.451 -18.558 1.00 91.75 149 TYR A O 1
ATOM 1116 N N . ALA A 1 150 ? 8.359 28.939 -20.207 1.00 92.56 150 ALA A N 1
ATOM 1117 C CA . ALA A 1 150 ? 7.449 29.702 -21.053 1.00 92.56 150 ALA A CA 1
ATOM 1118 C C . ALA A 1 150 ? 6.615 28.812 -21.972 1.00 92.56 150 ALA A C 1
ATOM 1120 O O . ALA A 1 150 ? 7.104 27.795 -22.458 1.00 92.56 150 ALA A O 1
ATOM 1121 N N . ILE A 1 151 ? 5.384 29.240 -22.252 1.00 94.56 151 ILE A N 1
ATOM 1122 C CA . ILE A 1 151 ? 4.614 28.763 -23.401 1.00 94.56 151 ILE A CA 1
ATOM 1123 C C . ILE A 1 151 ? 4.789 29.760 -24.540 1.00 94.56 151 ILE A C 1
ATOM 1125 O O . ILE A 1 151 ? 4.468 30.940 -24.390 1.00 94.56 151 ILE A O 1
ATOM 1129 N N . ARG A 1 152 ? 5.272 29.277 -25.685 1.00 94.69 152 ARG A N 1
ATOM 1130 C CA . ARG A 1 152 ? 5.372 30.036 -26.932 1.00 94.69 152 ARG A CA 1
ATOM 1131 C C . ARG A 1 152 ? 4.403 29.487 -27.971 1.00 94.69 152 ARG A C 1
ATOM 1133 O O . ARG A 1 152 ? 4.371 28.285 -28.218 1.00 94.69 152 ARG A O 1
ATOM 1140 N N . LEU A 1 153 ? 3.635 30.379 -28.583 1.00 94.62 153 LEU A N 1
ATOM 1141 C CA . LEU A 1 153 ? 2.762 30.095 -29.716 1.00 94.62 153 LEU A CA 1
ATOM 1142 C C . LEU A 1 153 ? 3.502 30.457 -31.006 1.00 94.62 153 LEU A C 1
ATOM 1144 O O . LEU A 1 153 ? 4.012 31.571 -31.127 1.00 94.62 153 LEU A O 1
ATOM 1148 N N . GLU A 1 154 ? 3.551 29.542 -31.969 1.00 93.94 154 GLU A N 1
ATOM 1149 C CA . GLU A 1 154 ? 4.193 29.745 -33.273 1.00 93.94 154 GLU A CA 1
ATOM 1150 C C . GLU A 1 154 ? 3.205 29.476 -34.417 1.00 93.94 154 GLU A C 1
ATOM 1152 O O . GLU A 1 154 ? 2.272 28.679 -34.277 1.00 93.94 154 GLU A O 1
ATOM 1157 N N . ASN A 1 155 ? 3.403 30.135 -35.561 1.00 92.88 155 ASN A N 1
ATOM 1158 C CA . ASN A 1 155 ? 2.636 29.868 -36.782 1.00 92.88 155 ASN A CA 1
ATOM 1159 C C . ASN A 1 155 ? 3.195 28.665 -37.574 1.00 92.88 155 ASN A C 1
ATOM 1161 O O . ASN A 1 155 ? 4.157 28.018 -37.167 1.00 92.88 155 ASN A O 1
ATOM 1165 N N . ALA A 1 156 ? 2.613 28.374 -38.744 1.00 86.94 156 ALA A N 1
ATOM 1166 C CA . ALA A 1 156 ? 3.035 27.262 -39.608 1.00 86.94 156 ALA A CA 1
ATOM 1167 C C . ALA A 1 156 ? 4.482 27.367 -40.139 1.00 86.94 156 ALA A C 1
ATOM 1169 O O . ALA A 1 156 ? 5.022 26.381 -40.632 1.00 86.94 156 ALA A O 1
ATOM 1170 N N . GLN A 1 157 ? 5.100 28.550 -40.081 1.00 90.62 157 GLN A N 1
ATOM 1171 C CA . GLN A 1 157 ? 6.498 28.786 -40.455 1.00 90.62 157 GLN A CA 1
ATOM 1172 C C . GLN A 1 157 ? 7.430 28.813 -39.230 1.00 90.62 157 GLN A C 1
ATOM 1174 O O . GLN A 1 157 ? 8.560 29.279 -39.348 1.00 90.62 157 GLN A O 1
ATOM 1179 N N . GLU A 1 158 ? 6.956 28.345 -38.067 1.00 88.44 158 GLU A N 1
ATOM 1180 C CA . GLU A 1 158 ? 7.675 28.354 -36.781 1.00 88.44 158 GLU A CA 1
ATOM 1181 C C . GLU A 1 158 ? 8.074 29.768 -36.314 1.00 88.44 158 GLU A C 1
ATOM 1183 O O . GLU A 1 158 ? 9.014 29.958 -35.542 1.00 88.44 158 GLU A O 1
ATOM 1188 N N . VAL A 1 159 ? 7.351 30.793 -36.781 1.00 91.88 159 VAL A N 1
ATOM 1189 C CA . VAL A 1 159 ? 7.551 32.178 -36.344 1.00 91.88 159 VAL A CA 1
ATOM 1190 C C . VAL A 1 159 ? 6.766 32.410 -35.059 1.00 91.88 159 VAL A C 1
ATOM 1192 O O . VAL A 1 159 ? 5.568 32.125 -35.000 1.00 91.88 159 VAL A O 1
ATOM 1195 N N . GLU A 1 160 ? 7.440 32.957 -34.047 1.00 93.62 160 GLU A N 1
ATOM 1196 C CA . GLU A 1 160 ? 6.847 33.325 -32.762 1.00 93.62 160 GLU A CA 1
ATOM 1197 C C . GLU A 1 160 ? 5.718 34.350 -32.939 1.00 93.62 160 GLU A C 1
ATOM 1199 O O . GLU A 1 160 ? 5.918 35.438 -33.480 1.00 93.62 160 GLU A O 1
ATOM 1204 N N . LEU A 1 161 ? 4.531 33.989 -32.456 1.00 91.62 161 LEU A N 1
ATOM 1205 C CA . LEU A 1 161 ? 3.347 34.845 -32.411 1.00 91.62 161 LEU A CA 1
ATOM 1206 C C . LEU A 1 161 ? 3.194 35.515 -31.045 1.00 91.62 161 LEU A C 1
ATOM 1208 O O . LEU A 1 161 ? 2.804 36.679 -30.966 1.00 91.62 161 LEU A O 1
ATOM 1212 N N . ALA A 1 162 ? 3.468 34.767 -29.975 1.00 90.62 162 ALA A N 1
ATOM 1213 C CA . ALA A 1 162 ? 3.464 35.243 -28.597 1.00 90.62 162 ALA A CA 1
ATOM 1214 C C . ALA A 1 162 ? 4.221 34.262 -27.691 1.00 90.62 162 ALA A C 1
ATOM 1216 O O . ALA A 1 162 ? 4.214 33.057 -27.946 1.00 90.62 162 ALA A O 1
ATOM 1217 N N . ALA A 1 163 ? 4.813 34.758 -26.605 1.00 90.88 163 ALA A N 1
ATOM 1218 C CA . ALA A 1 163 ? 5.429 33.937 -25.569 1.00 90.88 163 ALA A CA 1
ATOM 1219 C C . ALA A 1 163 ? 5.080 34.468 -24.175 1.00 90.88 163 ALA A C 1
ATOM 1221 O O . ALA A 1 163 ? 5.142 35.673 -23.924 1.00 90.88 163 ALA A O 1
ATOM 1222 N N . TYR A 1 164 ? 4.733 33.560 -23.266 1.00 90.88 164 TYR A N 1
ATOM 1223 C CA . TYR A 1 164 ? 4.309 33.879 -21.905 1.00 90.88 164 TYR A CA 1
ATOM 1224 C C . TYR A 1 164 ? 5.111 33.042 -20.916 1.00 90.88 164 TYR A C 1
ATOM 1226 O O . TYR A 1 164 ? 5.027 31.812 -20.939 1.00 90.88 164 TYR A O 1
ATOM 1234 N N . SER A 1 165 ? 5.909 33.699 -20.072 1.00 89.88 165 SER A N 1
ATOM 1235 C CA . SER A 1 165 ? 6.725 33.015 -19.072 1.00 89.88 165 SER A CA 1
ATOM 1236 C C . SER A 1 165 ? 5.982 32.787 -17.761 1.00 89.88 165 SER A C 1
ATOM 1238 O O . SER A 1 165 ? 5.120 33.572 -17.376 1.00 89.88 165 SER A O 1
ATOM 1240 N N . PHE A 1 166 ? 6.321 31.694 -17.084 1.00 87.94 166 PHE A N 1
ATOM 1241 C CA . PHE A 1 166 ? 5.719 31.256 -15.831 1.00 87.94 166 PHE A CA 1
ATOM 1242 C C . PHE A 1 166 ? 6.701 30.387 -15.036 1.00 87.94 166 PHE A C 1
ATOM 1244 O O . PHE A 1 166 ? 7.694 29.897 -15.581 1.00 87.94 166 PHE A O 1
ATOM 1251 N N . ASP A 1 167 ? 6.414 30.178 -13.752 1.00 85.00 167 ASP A N 1
ATOM 1252 C CA . ASP A 1 167 ? 7.062 29.143 -12.947 1.00 85.00 167 ASP A CA 1
ATOM 1253 C C . ASP A 1 167 ? 6.040 28.053 -12.583 1.00 85.00 167 ASP A C 1
ATOM 1255 O O . ASP A 1 167 ? 4.956 28.370 -12.085 1.00 85.00 167 ASP A O 1
ATOM 1259 N N . PRO A 1 168 ? 6.345 26.771 -12.844 1.00 81.44 168 PRO A N 1
ATOM 1260 C CA . PRO A 1 168 ? 5.484 25.652 -12.492 1.00 81.44 168 PRO A CA 1
ATOM 1261 C C . PRO A 1 168 ? 5.497 25.405 -10.984 1.00 81.44 168 PRO A C 1
ATOM 1263 O O . PRO A 1 168 ? 6.464 25.686 -10.272 1.00 81.44 168 PRO A O 1
ATOM 1266 N N . VAL A 1 169 ? 4.422 24.800 -10.502 1.00 73.88 169 VAL A N 1
ATOM 1267 C CA . VAL A 1 169 ? 4.231 24.493 -9.091 1.00 73.88 169 VAL A CA 1
ATOM 1268 C C . VAL A 1 169 ? 4.827 23.122 -8.795 1.00 73.88 169 VAL A C 1
ATOM 1270 O O . VAL A 1 169 ? 4.395 22.116 -9.359 1.00 73.88 169 VAL A O 1
ATOM 1273 N N . ALA A 1 170 ? 5.817 23.077 -7.904 1.00 67.75 170 ALA A N 1
ATOM 1274 C CA . ALA A 1 170 ? 6.446 21.833 -7.469 1.00 67.75 170 ALA A CA 1
ATOM 1275 C C . ALA A 1 170 ? 5.473 20.972 -6.649 1.00 67.75 170 ALA A C 1
ATOM 1277 O O . ALA A 1 170 ? 4.837 21.464 -5.714 1.00 67.75 170 ALA A O 1
ATOM 1278 N N . GLY A 1 171 ? 5.396 19.677 -6.960 1.00 50.38 171 GLY A N 1
ATOM 1279 C CA . GLY A 1 171 ? 4.623 18.731 -6.161 1.00 50.38 171 GLY A CA 1
ATOM 1280 C C . GLY A 1 171 ? 5.238 18.514 -4.775 1.00 50.38 171 GLY A C 1
ATOM 1281 O O . GLY A 1 171 ? 6.444 18.308 -4.643 1.00 50.38 171 GLY A O 1
ATOM 1282 N N . SER A 1 172 ? 4.411 18.497 -3.726 1.00 38.47 172 SER A N 1
ATOM 1283 C CA . SER A 1 172 ? 4.863 18.258 -2.344 1.00 38.47 172 SER A CA 1
ATOM 1284 C C . SER A 1 172 ? 5.405 16.843 -2.105 1.00 38.47 172 SER A C 1
ATOM 1286 O O . SER A 1 172 ? 6.181 16.635 -1.178 1.00 38.47 172 SER A O 1
ATOM 1288 N N . GLU A 1 173 ? 5.003 15.879 -2.936 1.00 35.38 173 GLU A N 1
ATOM 1289 C CA . GLU A 1 173 ? 5.395 14.461 -2.849 1.00 35.38 173 GLU A CA 1
ATOM 1290 C C . GLU A 1 173 ? 6.414 14.056 -3.929 1.00 35.38 173 GLU A C 1
ATOM 1292 O O . GLU A 1 173 ? 6.986 12.971 -3.889 1.00 35.38 173 GLU A O 1
ATOM 1297 N N . SER A 1 174 ? 6.669 14.936 -4.898 1.00 46.34 174 SER A N 1
ATOM 1298 C CA . SER A 1 174 ? 7.655 14.753 -5.963 1.00 46.34 174 SER A CA 1
ATOM 1299 C C . SER A 1 174 ? 8.256 16.114 -6.303 1.00 46.34 174 SER A C 1
ATOM 1301 O O . SER A 1 174 ? 7.857 16.740 -7.283 1.00 46.34 174 SER A O 1
ATOM 1303 N N . PRO A 1 175 ? 9.231 16.594 -5.506 1.00 57.47 175 PRO A N 1
ATOM 1304 C CA . PRO A 1 175 ? 9.772 17.949 -5.625 1.00 57.47 175 PRO A CA 1
ATOM 1305 C C . PRO A 1 175 ? 10.587 18.165 -6.907 1.00 57.47 175 PRO A C 1
ATOM 1307 O O . PRO A 1 175 ? 11.113 19.251 -7.115 1.00 57.47 175 PRO A O 1
ATOM 1310 N N . MET A 1 176 ? 10.724 17.134 -7.745 1.00 61.28 176 MET A N 1
ATOM 1311 C CA . MET A 1 176 ? 11.363 17.201 -9.057 1.00 61.28 176 MET A CA 1
ATOM 1312 C C . MET A 1 176 ? 10.350 17.368 -10.195 1.00 61.28 176 MET A C 1
ATOM 1314 O O . MET A 1 176 ? 10.768 17.737 -11.284 1.00 61.28 176 MET A O 1
ATOM 1318 N N . VAL A 1 177 ? 9.049 17.153 -9.962 1.00 70.81 177 VAL A N 1
ATOM 1319 C CA . VAL A 1 177 ? 7.988 17.336 -10.964 1.00 70.81 177 VAL A CA 1
ATOM 1320 C C . VAL A 1 177 ? 7.241 18.635 -10.662 1.00 70.81 177 VAL A C 1
ATOM 1322 O O . VAL A 1 177 ? 6.668 18.816 -9.584 1.00 70.81 177 VAL A O 1
ATOM 1325 N N . GLY A 1 178 ? 7.269 19.553 -11.620 1.00 76.06 178 GLY A N 1
ATOM 1326 C CA . GLY A 1 178 ? 6.449 20.753 -11.651 1.00 76.06 178 GLY A CA 1
ATOM 1327 C C . GLY A 1 178 ? 5.188 20.512 -12.470 1.00 76.06 178 GLY A C 1
ATOM 1328 O O . GLY A 1 178 ? 5.237 19.879 -13.520 1.00 76.06 178 GLY A O 1
ATOM 1329 N N . THR A 1 179 ? 4.060 21.043 -12.018 1.00 78.94 179 THR A N 1
ATOM 1330 C CA . THR A 1 179 ? 2.809 21.065 -12.791 1.00 78.94 179 THR A CA 1
ATOM 1331 C C . THR A 1 179 ? 2.403 22.498 -13.076 1.00 78.94 179 THR A C 1
ATOM 1333 O O . THR A 1 179 ? 2.755 23.417 -12.330 1.00 78.94 179 THR A O 1
ATOM 1336 N N . PHE A 1 180 ? 1.688 22.710 -14.173 1.00 77.38 180 PHE A N 1
ATOM 1337 C CA . PHE A 1 180 ? 1.133 24.014 -14.497 1.00 77.38 180 PHE A CA 1
ATOM 1338 C C . PHE A 1 180 ? -0.241 23.873 -15.141 1.00 77.38 180 PHE A C 1
ATOM 1340 O O . PHE A 1 180 ? -0.536 22.891 -15.815 1.00 77.38 180 PHE A O 1
ATOM 1347 N N . SER A 1 181 ? -1.072 24.882 -14.913 1.00 75.31 181 SER A N 1
ATOM 1348 C CA . SER A 1 181 ? -2.359 25.074 -15.567 1.00 75.31 181 SER A CA 1
ATOM 1349 C C . SER A 1 181 ? -2.528 26.573 -15.730 1.00 75.31 181 SER A C 1
ATOM 1351 O O . SER A 1 181 ? -2.736 27.281 -14.745 1.00 75.31 181 SER A O 1
ATOM 1353 N N . ILE A 1 182 ? -2.348 27.072 -16.950 1.00 74.88 182 ILE A N 1
ATOM 1354 C CA . ILE A 1 182 ? -2.314 28.509 -17.226 1.00 74.88 182 ILE A CA 1
ATOM 1355 C C . ILE A 1 182 ? -3.321 28.874 -18.308 1.00 74.88 182 ILE A C 1
ATOM 1357 O O . ILE A 1 182 ? -3.469 28.169 -19.306 1.00 74.88 182 ILE A O 1
ATOM 1361 N N . GLN A 1 183 ? -4.001 30.000 -18.106 1.00 78.00 183 GLN A N 1
ATOM 1362 C CA . GLN A 1 183 ? -4.877 30.592 -19.104 1.00 78.00 183 GLN A CA 1
ATOM 1363 C C . GLN A 1 183 ? -4.129 31.709 -19.832 1.00 78.00 183 GLN A C 1
ATOM 1365 O O . GLN A 1 183 ? -3.527 32.571 -19.193 1.00 78.00 183 GLN A O 1
ATOM 1370 N N . LEU A 1 184 ? -4.145 31.689 -21.163 1.00 84.38 184 LEU A N 1
ATOM 1371 C CA . LEU A 1 184 ? -3.395 32.616 -22.011 1.00 84.38 184 LEU A CA 1
ATOM 1372 C C . LEU A 1 184 ? -4.270 33.166 -23.149 1.00 84.38 184 LEU A C 1
ATOM 1374 O O . LEU A 1 184 ? -5.235 32.512 -23.554 1.00 84.38 184 LEU A O 1
ATOM 1378 N N . PRO A 1 185 ? -3.954 34.350 -23.704 1.00 84.44 185 PRO A N 1
ATOM 1379 C CA . PRO A 1 185 ? -4.577 34.819 -24.937 1.00 84.44 185 PRO A CA 1
ATOM 1380 C C . PRO A 1 185 ? -4.294 33.844 -26.084 1.00 84.44 185 PRO A C 1
ATOM 1382 O O . PRO A 1 185 ? -3.137 33.507 -26.345 1.00 84.44 185 PRO A O 1
ATOM 1385 N N . TRP A 1 186 ? -5.339 33.400 -26.781 1.00 87.00 186 TRP A N 1
ATOM 1386 C CA . TRP A 1 186 ? -5.172 32.527 -27.939 1.00 87.00 186 TRP A CA 1
ATOM 1387 C C . TRP A 1 186 ? -4.954 33.342 -29.214 1.00 87.00 186 TRP A C 1
ATOM 1389 O O . TRP A 1 186 ? -5.673 34.308 -29.479 1.00 87.00 186 TRP A O 1
ATOM 1399 N N . ASN A 1 187 ? -3.976 32.932 -30.022 1.00 88.19 187 ASN A N 1
ATOM 1400 C CA . ASN A 1 187 ? -3.757 33.483 -31.353 1.00 88.19 187 ASN A CA 1
ATOM 1401 C C . ASN A 1 187 ? -4.290 32.497 -32.400 1.00 88.19 187 ASN A C 1
ATOM 1403 O O . ASN A 1 187 ? -3.824 31.364 -32.479 1.00 88.19 187 ASN A O 1
ATOM 1407 N N . VAL A 1 188 ? -5.245 32.937 -33.220 1.00 85.25 188 VAL A N 1
ATOM 1408 C CA . VAL A 1 188 ? -5.901 32.099 -34.240 1.00 85.25 188 VAL A CA 1
ATOM 1409 C C . VAL A 1 188 ? -4.945 31.585 -35.327 1.00 85.25 188 VAL A C 1
ATOM 1411 O O . VAL A 1 188 ? -5.228 30.560 -35.950 1.00 85.25 188 VAL A O 1
ATOM 1414 N N . ASP A 1 189 ? -3.801 32.247 -35.523 1.00 88.88 189 ASP A N 1
ATOM 1415 C CA . ASP A 1 189 ? -2.756 31.832 -36.464 1.00 88.88 189 ASP A CA 1
ATOM 1416 C C . ASP A 1 189 ? -1.786 30.799 -35.863 1.00 88.88 189 ASP A C 1
ATOM 1418 O O . ASP A 1 189 ? -0.906 30.295 -36.569 1.00 88.88 189 ASP A O 1
ATOM 1422 N N . ALA A 1 190 ? -1.927 30.460 -34.573 1.00 91.31 190 ALA A N 1
ATOM 1423 C CA . ALA A 1 190 ? -1.086 29.469 -33.916 1.00 91.31 190 ALA A CA 1
ATOM 1424 C C . ALA A 1 190 ? -1.286 28.081 -34.538 1.00 91.31 190 ALA A C 1
ATOM 1426 O O . ALA A 1 190 ? -2.406 27.585 -34.689 1.00 91.31 190 ALA A O 1
ATOM 1427 N N . LYS A 1 191 ? -0.169 27.449 -34.899 1.00 93.06 191 LYS A N 1
ATOM 1428 C CA . LYS A 1 191 ? -0.092 26.074 -35.415 1.00 93.06 191 LYS A CA 1
ATOM 1429 C C . LYS A 1 191 ? 0.861 25.192 -34.618 1.00 93.06 191 LYS A C 1
ATOM 1431 O O . LYS A 1 191 ? 0.904 23.991 -34.858 1.00 93.06 191 LYS A O 1
ATOM 1436 N N . ARG A 1 192 ? 1.569 25.765 -33.641 1.00 92.50 192 ARG A N 1
ATOM 1437 C CA . ARG A 1 192 ? 2.430 25.034 -32.717 1.00 92.50 192 ARG A CA 1
ATOM 1438 C C . ARG A 1 192 ? 2.468 25.708 -31.348 1.00 92.50 192 ARG A C 1
ATOM 1440 O O . ARG A 1 192 ? 2.573 26.929 -31.257 1.00 92.50 192 ARG A O 1
ATOM 1447 N N . ILE A 1 193 ? 2.414 24.900 -30.294 1.00 93.75 193 ILE A N 1
ATOM 1448 C CA . ILE A 1 193 ? 2.605 25.302 -28.900 1.00 93.75 193 ILE A CA 1
ATOM 1449 C C . ILE A 1 193 ? 3.933 24.706 -28.456 1.00 93.75 193 ILE A C 1
ATOM 1451 O O . ILE A 1 193 ? 4.175 23.513 -28.634 1.00 93.75 193 ILE A O 1
ATOM 1455 N N . VAL A 1 194 ? 4.802 25.526 -27.886 1.00 94.69 194 VAL A N 1
ATOM 1456 C CA . VAL A 1 194 ? 6.142 25.127 -27.465 1.00 94.69 194 VAL A CA 1
ATOM 1457 C C . VAL A 1 194 ? 6.298 25.431 -25.984 1.00 94.69 194 VAL A C 1
ATOM 1459 O O . VAL A 1 194 ? 6.088 26.565 -25.562 1.00 94.69 194 VAL A O 1
ATOM 1462 N N . LEU A 1 195 ? 6.678 24.424 -25.202 1.00 94.56 195 LEU A N 1
ATOM 1463 C CA . LEU A 1 195 ? 7.093 24.589 -23.815 1.00 94.56 195 LEU A CA 1
ATOM 1464 C C . LEU A 1 195 ? 8.609 24.782 -23.785 1.00 94.56 195 LEU A C 1
ATOM 1466 O O . LEU A 1 195 ? 9.363 23.957 -24.309 1.00 94.56 195 LEU A O 1
ATOM 1470 N N . LEU A 1 196 ? 9.054 25.871 -23.166 1.00 92.81 196 LEU A N 1
ATOM 1471 C CA . LEU A 1 196 ? 10.459 26.242 -23.064 1.00 92.81 196 LEU A CA 1
ATOM 1472 C C . LEU A 1 196 ? 10.910 26.354 -21.614 1.00 92.81 196 LEU A C 1
ATOM 1474 O O . LEU A 1 196 ? 10.115 26.665 -20.729 1.00 92.81 196 LEU A O 1
ATOM 1478 N N . ARG A 1 197 ? 12.220 26.215 -21.408 1.00 91.38 197 ARG A N 1
ATOM 1479 C CA . ARG A 1 197 ? 12.926 26.615 -20.189 1.00 91.38 197 ARG A CA 1
ATOM 1480 C C . ARG A 1 197 ? 14.119 27.481 -20.554 1.00 91.38 197 ARG A C 1
ATOM 1482 O O . ARG A 1 197 ? 14.983 27.050 -21.312 1.00 91.38 197 ARG A O 1
ATOM 1489 N N . ASN A 1 198 ? 14.179 28.703 -20.032 1.00 86.12 198 ASN A N 1
ATOM 1490 C CA . ASN A 1 198 ? 15.238 29.676 -20.329 1.00 86.12 198 ASN A CA 1
ATOM 1491 C C . ASN A 1 198 ? 15.512 29.842 -21.844 1.00 86.12 198 ASN A C 1
ATOM 1493 O O . ASN A 1 198 ? 16.657 29.997 -22.264 1.00 86.12 198 ASN A O 1
ATOM 1497 N N . GLY A 1 199 ? 14.463 29.761 -22.671 1.00 84.00 199 GLY A N 1
ATOM 1498 C CA . GLY A 1 199 ? 14.548 29.857 -24.134 1.00 84.00 199 GLY A CA 1
ATOM 1499 C C . GLY A 1 199 ? 14.919 28.562 -24.873 1.00 84.00 199 GLY A C 1
ATOM 1500 O O . GLY A 1 199 ? 14.845 28.544 -26.100 1.00 84.00 199 GLY A O 1
ATOM 1501 N N . ALA A 1 200 ? 15.270 27.478 -24.174 1.00 87.56 200 ALA A N 1
ATOM 1502 C CA . ALA A 1 200 ? 15.465 26.157 -24.774 1.00 87.56 200 ALA A CA 1
ATOM 1503 C C . ALA A 1 200 ? 14.132 25.403 -24.871 1.00 87.56 200 ALA A C 1
ATOM 1505 O O . ALA A 1 200 ? 13.357 25.397 -23.917 1.00 87.56 200 ALA A O 1
ATOM 1506 N N . VAL A 1 201 ? 13.870 24.763 -26.012 1.00 91.94 201 VAL A N 1
ATOM 1507 C CA . VAL A 1 201 ? 12.653 23.967 -26.236 1.00 91.94 201 VAL A CA 1
ATOM 1508 C C . VAL A 1 201 ? 12.736 22.661 -25.449 1.00 91.94 201 VAL A C 1
ATOM 1510 O O . VAL A 1 201 ? 13.691 21.909 -25.625 1.00 91.94 201 VAL A O 1
ATOM 1513 N N . LEU A 1 202 ? 11.733 22.393 -24.610 1.00 89.06 202 LEU A N 1
ATOM 1514 C CA . LEU A 1 202 ? 11.575 21.119 -23.902 1.00 89.06 202 LEU A CA 1
ATOM 1515 C C . LEU A 1 202 ? 10.701 20.156 -24.702 1.00 89.06 202 LEU A C 1
ATOM 1517 O O . LEU A 1 202 ? 11.096 19.034 -24.995 1.00 89.06 202 LEU A O 1
ATOM 1521 N N . VAL A 1 203 ? 9.515 20.622 -25.086 1.00 93.12 203 VAL A N 1
ATOM 1522 C CA . VAL A 1 203 ? 8.554 19.863 -25.884 1.00 93.12 203 VAL A CA 1
ATOM 1523 C C . VAL A 1 203 ? 7.745 20.830 -26.734 1.00 93.12 203 VAL A C 1
ATOM 1525 O O . VAL A 1 203 ? 7.582 22.003 -26.392 1.00 93.12 203 VAL A O 1
ATOM 1528 N N . SER A 1 204 ? 7.225 20.352 -27.857 1.00 92.31 204 SER A N 1
ATOM 1529 C CA . SER A 1 204 ? 6.262 21.107 -28.648 1.00 92.31 204 SER A CA 1
ATOM 1530 C C . SER A 1 204 ? 5.128 20.215 -29.105 1.00 92.31 204 SER A C 1
ATOM 1532 O O . SER A 1 204 ? 5.368 19.060 -29.453 1.00 92.31 204 SER A O 1
ATOM 1534 N N . ARG A 1 205 ? 3.928 20.779 -29.191 1.00 88.88 205 ARG A N 1
ATOM 1535 C CA . ARG A 1 205 ? 2.772 20.151 -29.817 1.00 88.88 205 ARG A CA 1
ATOM 1536 C C . ARG A 1 205 ? 2.385 20.916 -31.077 1.00 88.88 205 ARG A C 1
ATOM 1538 O O . ARG A 1 205 ? 2.287 22.141 -31.053 1.00 88.88 205 ARG A O 1
ATOM 1545 N N . GLN A 1 206 ? 2.203 20.181 -32.167 1.00 89.75 206 GLN A N 1
ATOM 1546 C CA . GLN A 1 206 ? 1.741 20.708 -33.450 1.00 89.75 206 GLN A CA 1
ATOM 1547 C C . GLN A 1 206 ? 0.218 20.613 -33.533 1.00 89.75 206 GLN A C 1
ATOM 1549 O O . GLN A 1 206 ? -0.371 19.719 -32.928 1.00 89.75 206 GLN A O 1
ATOM 1554 N N . ALA A 1 207 ? -0.400 21.513 -34.293 1.00 87.69 207 ALA A N 1
ATOM 1555 C CA . ALA A 1 207 ? -1.810 21.408 -34.637 1.00 87.69 207 ALA A CA 1
ATOM 1556 C C . ALA A 1 207 ? -2.065 20.177 -35.520 1.00 87.69 207 ALA A C 1
ATOM 1558 O O . ALA A 1 207 ? -1.312 19.934 -36.469 1.00 87.69 207 ALA A O 1
ATOM 1559 N N . SER A 1 208 ? -3.149 19.452 -35.240 1.00 83.12 208 SER A N 1
ATOM 1560 C CA . SER A 1 208 ? -3.725 18.470 -36.165 1.00 83.12 208 SER A CA 1
ATOM 1561 C C . SER A 1 208 ? -4.206 19.166 -37.450 1.00 83.12 208 SER A C 1
ATOM 1563 O O . SER A 1 208 ? -4.351 20.399 -37.510 1.00 83.12 208 SER A O 1
ATOM 1565 N N . ALA A 1 209 ? -4.392 18.389 -38.519 1.00 83.06 209 ALA A N 1
ATOM 1566 C CA . ALA A 1 209 ? -4.736 18.925 -39.834 1.00 83.06 209 ALA A CA 1
ATOM 1567 C C . ALA A 1 209 ? -6.186 19.424 -39.879 1.00 83.06 209 ALA A C 1
ATOM 1569 O O . ALA A 1 209 ? -6.481 20.406 -40.568 1.00 83.06 209 ALA A O 1
ATOM 1570 N N . ASN A 1 210 ? -7.078 18.770 -39.137 1.00 85.56 210 ASN A N 1
ATOM 1571 C CA . ASN A 1 210 ? -8.495 19.071 -39.073 1.00 85.56 210 ASN A CA 1
ATOM 1572 C C . ASN A 1 210 ? -8.958 19.130 -37.610 1.00 85.56 210 ASN A C 1
ATOM 1574 O O . ASN A 1 210 ? -8.652 18.226 -36.847 1.00 85.56 210 ASN A O 1
ATOM 1578 N N . PRO A 1 211 ? -9.745 20.145 -37.210 1.00 86.88 211 PRO A N 1
ATOM 1579 C CA . PRO A 1 211 ? -10.289 20.193 -35.859 1.00 86.88 211 PRO A CA 1
ATOM 1580 C C . PRO A 1 211 ? -11.341 19.090 -35.634 1.00 86.88 211 PRO A C 1
ATOM 1582 O O . PRO A 1 211 ? -12.033 18.694 -36.590 1.00 86.88 211 PRO A O 1
ATOM 1585 N N . PRO A 1 212 ? -11.562 18.676 -34.373 1.00 92.00 212 PRO A N 1
ATOM 1586 C CA . PRO A 1 212 ? -12.595 17.708 -34.041 1.00 92.00 212 PRO A CA 1
ATOM 1587 C C . PRO A 1 212 ? -14.000 18.251 -34.312 1.00 92.00 212 PRO A C 1
ATOM 1589 O O . PRO A 1 212 ? -14.223 19.441 -34.539 1.00 92.00 212 PRO A O 1
ATOM 1592 N N . LYS A 1 213 ? -14.996 17.368 -34.264 1.00 94.19 213 LYS A N 1
ATOM 1593 C CA . LYS A 1 213 ? -16.419 17.724 -34.282 1.00 94.19 213 LYS A CA 1
ATOM 1594 C C . LYS A 1 213 ? -17.096 17.155 -33.051 1.00 94.19 213 LYS A C 1
ATOM 1596 O O . LYS A 1 213 ? -16.814 16.029 -32.657 1.00 94.19 213 LYS A O 1
ATOM 1601 N N . VAL A 1 214 ? -18.026 17.909 -32.474 1.00 94.88 214 VAL A N 1
ATOM 1602 C CA . VAL A 1 214 ? -18.833 17.468 -31.332 1.00 94.88 214 VAL A CA 1
ATOM 1603 C C . VAL A 1 214 ? -20.269 17.962 -31.473 1.00 94.88 214 VAL A C 1
ATOM 1605 O O . VAL A 1 214 ? -20.535 19.049 -31.982 1.00 94.88 214 VAL A O 1
ATOM 1608 N N . THR A 1 215 ? -21.225 17.137 -31.062 1.00 96.25 215 THR A N 1
ATOM 1609 C CA . THR A 1 215 ? -22.655 17.449 -31.071 1.00 96.25 215 THR A CA 1
ATOM 1610 C C . THR A 1 215 ? -23.294 16.853 -29.831 1.00 96.25 215 THR A C 1
ATOM 1612 O O . THR A 1 215 ? -23.182 15.653 -29.585 1.00 96.25 215 THR A O 1
ATOM 1615 N N . VAL A 1 216 ? -23.967 17.688 -29.041 1.00 96.56 216 VAL A N 1
ATOM 1616 C CA . VAL A 1 216 ? -24.717 17.227 -27.872 1.00 96.56 216 VAL A CA 1
ATOM 1617 C C . VAL A 1 216 ? -25.930 16.427 -28.343 1.00 96.56 216 VAL A C 1
ATOM 1619 O O . VAL A 1 216 ? -26.666 16.851 -29.232 1.00 96.56 216 VAL A O 1
ATOM 1622 N N . THR A 1 217 ? -26.122 15.245 -27.760 1.00 96.56 217 THR A N 1
ATOM 1623 C CA . THR A 1 217 ? -27.224 14.337 -28.114 1.00 96.56 217 THR A CA 1
ATOM 1624 C C . THR A 1 217 ? -28.308 14.297 -27.048 1.00 96.56 217 THR A C 1
ATOM 1626 O O . THR A 1 217 ? -29.472 14.113 -27.396 1.00 96.56 217 THR A O 1
ATOM 1629 N N . PHE A 1 218 ? -27.954 14.503 -25.775 1.00 95.62 218 PHE A N 1
ATOM 1630 C CA . PHE A 1 218 ? -28.905 14.558 -24.670 1.00 95.62 218 PHE A CA 1
ATOM 1631 C C . PHE A 1 218 ? -28.292 15.232 -23.422 1.00 95.62 218 PHE A C 1
ATOM 1633 O O . PHE A 1 218 ? -27.149 14.922 -23.086 1.00 95.62 218 PHE A O 1
ATOM 1640 N N . PRO A 1 219 ? -29.030 16.076 -22.678 1.00 95.25 219 PRO A N 1
ATOM 1641 C CA . PRO A 1 219 ? -30.252 16.760 -23.104 1.00 95.25 219 PRO A CA 1
ATOM 1642 C C . PRO A 1 219 ? -29.967 17.658 -24.312 1.00 95.25 219 PRO A C 1
ATOM 1644 O O . PRO A 1 219 ? -28.886 18.235 -24.415 1.00 95.25 219 PRO A O 1
ATOM 1647 N N . ASN A 1 220 ? -30.912 17.749 -25.246 1.00 92.50 220 ASN A N 1
ATOM 1648 C CA . ASN A 1 220 ? -30.712 18.495 -26.489 1.00 92.50 220 ASN A CA 1
ATOM 1649 C C . ASN A 1 220 ? -31.771 19.580 -26.738 1.00 92.50 220 ASN A C 1
ATOM 1651 O O . ASN A 1 220 ? -31.736 20.242 -27.774 1.00 92.50 220 ASN A O 1
ATOM 1655 N N . GLY A 1 221 ? -32.674 19.807 -25.786 1.00 88.75 221 GLY A N 1
ATOM 1656 C CA . GLY A 1 221 ? -33.618 20.916 -25.767 1.00 88.75 221 GLY A CA 1
ATOM 1657 C C . GLY A 1 221 ? -35.075 20.480 -25.597 1.00 88.75 221 GLY A C 1
ATOM 1658 O O . GLY A 1 221 ? -35.553 19.545 -26.237 1.00 88.75 221 GLY A O 1
ATOM 1659 N N . GLY A 1 222 ? -35.814 21.218 -24.766 1.00 87.12 222 GLY A N 1
ATOM 1660 C CA . GLY A 1 222 ? -37.240 21.010 -24.495 1.00 87.12 222 GLY A CA 1
ATOM 1661 C C . GLY A 1 222 ? -37.556 19.901 -23.487 1.00 87.12 222 GLY A C 1
ATOM 1662 O O . GLY A 1 222 ? -38.707 19.781 -23.063 1.00 87.12 222 GLY A O 1
ATOM 1663 N N . GLU A 1 223 ? -36.572 19.104 -23.065 1.00 94.06 223 GLU A N 1
ATOM 1664 C CA . GLU A 1 223 ? -36.776 18.073 -22.053 1.00 94.06 223 GLU A CA 1
ATOM 1665 C C . GLU A 1 223 ? -36.967 18.685 -20.658 1.00 94.06 223 GLU A C 1
ATOM 1667 O O . GLU A 1 223 ? -36.411 19.730 -20.326 1.00 94.06 223 GLU A O 1
ATOM 1672 N N . THR A 1 224 ? -37.735 18.008 -19.804 1.00 93.69 224 THR A N 1
ATOM 1673 C CA . THR A 1 224 ? -37.722 18.250 -18.356 1.00 93.69 224 THR A CA 1
ATOM 1674 C C . THR A 1 224 ? -37.069 17.057 -17.684 1.00 93.69 224 THR A C 1
ATOM 1676 O O . THR A 1 224 ? -37.611 15.950 -17.714 1.00 93.69 224 THR A O 1
ATOM 1679 N N . LEU A 1 225 ? -35.896 17.276 -17.099 1.00 92.56 225 LEU A N 1
ATOM 1680 C CA . LEU A 1 225 ? -35.160 16.242 -16.386 1.00 92.56 225 LEU A CA 1
ATOM 1681 C C . LEU A 1 225 ? -35.855 15.980 -15.046 1.00 92.56 225 LEU A C 1
ATOM 1683 O O . LEU A 1 225 ? -36.197 16.909 -14.325 1.00 92.56 225 LEU A O 1
ATOM 1687 N N . SER A 1 226 ? -36.129 14.718 -14.727 1.00 82.56 226 SER A N 1
ATOM 1688 C CA . SER A 1 226 ? -36.836 14.335 -13.500 1.00 82.56 226 SER A CA 1
ATOM 1689 C C . SER A 1 226 ? -36.255 13.050 -12.919 1.00 82.56 226 SER A C 1
ATOM 1691 O O . SER A 1 226 ? -35.624 12.270 -13.631 1.00 82.56 226 SER A O 1
ATOM 1693 N N . GLY A 1 227 ? -36.468 12.834 -11.620 1.00 84.44 227 GLY A N 1
ATOM 1694 C CA . GLY A 1 227 ? -35.841 11.745 -10.868 1.00 84.44 227 GLY A CA 1
ATOM 1695 C C . GLY A 1 227 ? -34.559 12.185 -10.160 1.00 84.44 227 GLY A C 1
ATOM 1696 O O . GLY A 1 227 ? -34.218 13.363 -10.152 1.00 84.44 227 GLY A O 1
ATOM 1697 N N . ALA A 1 228 ? -33.873 11.232 -9.528 1.00 81.31 228 ALA A N 1
ATOM 1698 C CA . ALA A 1 228 ? -32.667 11.512 -8.746 1.00 81.31 228 ALA A CA 1
ATOM 1699 C C . ALA A 1 228 ? -31.398 11.629 -9.607 1.00 81.31 228 ALA A C 1
ATOM 1701 O O . ALA A 1 228 ? -30.438 12.260 -9.190 1.00 81.31 228 ALA A O 1
ATOM 1702 N N . SER A 1 229 ? -31.365 11.038 -10.803 1.00 87.81 229 SER A N 1
ATOM 1703 C CA . SER A 1 229 ? -30.189 11.078 -11.674 1.00 87.81 229 SER A CA 1
ATOM 1704 C C . SER A 1 229 ? -30.545 10.995 -13.155 1.00 87.81 229 SER A C 1
ATOM 1706 O O . SER A 1 229 ? -31.644 10.591 -13.536 1.00 87.81 229 SER A O 1
ATOM 1708 N N . THR A 1 230 ? -29.594 11.391 -13.993 1.00 92.12 230 THR A N 1
ATOM 1709 C CA . THR A 1 230 ? -29.659 11.357 -15.453 1.00 92.12 230 THR A CA 1
ATOM 1710 C C . THR A 1 230 ? -28.264 11.109 -16.042 1.00 92.12 230 THR A C 1
ATOM 1712 O O . THR A 1 230 ? -27.293 10.893 -15.316 1.00 92.12 230 THR A O 1
ATOM 1715 N N . THR A 1 231 ? -28.133 11.088 -17.365 1.00 93.06 231 THR A N 1
ATOM 1716 C CA . THR A 1 231 ? -26.843 10.968 -18.059 1.00 93.06 231 THR A CA 1
ATOM 1717 C C . THR A 1 231 ? -26.810 11.937 -19.222 1.00 93.06 231 THR A C 1
ATOM 1719 O O . THR A 1 231 ? -27.636 11.827 -20.117 1.00 93.06 231 THR A O 1
ATOM 1722 N N . PHE A 1 232 ? -25.864 12.871 -19.222 1.00 94.88 232 PHE A N 1
ATOM 1723 C CA . PHE A 1 232 ? -25.608 13.752 -20.359 1.00 94.88 232 PHE A CA 1
ATOM 1724 C C . PHE A 1 232 ? -24.770 13.000 -21.393 1.00 94.88 232 PHE A C 1
ATOM 1726 O O . PHE A 1 232 ? -23.877 12.245 -21.024 1.00 94.88 232 PHE A O 1
ATOM 1733 N N . ALA A 1 233 ? -25.055 13.166 -22.680 1.00 96.44 233 ALA A N 1
ATOM 1734 C CA . ALA A 1 233 ? -24.432 12.410 -23.759 1.00 96.44 233 ALA A CA 1
ATOM 1735 C C . ALA A 1 233 ? -24.225 13.263 -25.013 1.00 96.44 233 ALA A C 1
ATOM 1737 O O . ALA A 1 233 ? -25.056 14.102 -25.377 1.00 96.44 233 ALA A O 1
ATOM 1738 N N . TRP A 1 234 ? -23.141 12.999 -25.731 1.00 97.50 234 TRP A N 1
ATOM 1739 C CA . TRP A 1 234 ? -22.786 13.657 -26.985 1.00 97.50 234 TRP A CA 1
ATOM 1740 C C . TRP A 1 234 ? -22.184 12.660 -27.977 1.00 97.50 234 TRP A C 1
ATOM 1742 O O . TRP A 1 234 ? -21.821 11.543 -27.626 1.00 97.50 234 TRP A O 1
ATOM 1752 N N . SER A 1 235 ? -22.079 13.065 -29.238 1.00 96.38 235 SER A N 1
ATOM 1753 C CA . SER A 1 235 ? -21.272 12.388 -30.251 1.00 96.38 235 SER A CA 1
ATOM 1754 C C . SER A 1 235 ? -20.111 13.291 -30.626 1.00 96.38 235 SER A C 1
ATOM 1756 O O . SER A 1 235 ? -20.330 14.472 -30.900 1.00 96.38 235 SER A O 1
ATOM 1758 N N . ALA A 1 236 ? -18.900 12.753 -30.677 1.00 95.25 236 ALA A N 1
ATOM 1759 C CA . ALA A 1 236 ? -17.740 13.478 -31.165 1.00 95.25 236 ALA A CA 1
ATOM 1760 C C . ALA A 1 236 ? -16.885 12.583 -32.056 1.00 95.25 236 ALA A C 1
ATOM 1762 O O . ALA A 1 236 ? -16.856 11.364 -31.877 1.00 95.25 236 ALA A O 1
ATOM 1763 N N . ASN A 1 237 ? -16.223 13.188 -33.032 1.00 93.06 237 ASN A N 1
ATOM 1764 C CA . ASN A 1 237 ? -15.306 12.496 -33.916 1.00 93.06 237 ASN A CA 1
ATOM 1765 C C . ASN A 1 237 ? -14.193 13.440 -34.350 1.00 93.06 237 ASN A C 1
ATOM 1767 O O . ASN A 1 237 ? -14.439 14.614 -34.628 1.00 93.06 237 ASN A O 1
ATOM 1771 N N . ASP A 1 238 ? -12.999 12.887 -34.474 1.00 90.94 238 ASP A N 1
ATOM 1772 C CA . ASP A 1 238 ? -11.861 13.584 -35.040 1.00 90.94 238 ASP A CA 1
ATOM 1773 C C . ASP A 1 238 ? -11.586 13.065 -36.463 1.00 90.94 238 ASP A C 1
ATOM 1775 O O . ASP A 1 238 ? -11.561 11.843 -36.653 1.00 90.94 238 ASP A O 1
ATOM 1779 N N . PRO A 1 239 ? -11.472 13.928 -37.491 1.00 89.38 239 PRO A N 1
ATOM 1780 C CA . PRO A 1 239 ? -11.173 13.484 -38.854 1.00 89.38 239 PRO A CA 1
ATOM 1781 C C . PRO A 1 239 ? -9.785 12.854 -39.022 1.00 89.38 239 PRO A C 1
ATOM 1783 O O . PRO A 1 239 ? -9.613 12.047 -39.937 1.00 89.38 239 PRO A O 1
ATOM 1786 N N . ASP A 1 240 ? -8.831 13.207 -38.161 1.00 88.62 240 ASP A N 1
ATOM 1787 C CA . ASP A 1 240 ? -7.447 12.733 -38.200 1.00 88.62 240 ASP A CA 1
ATOM 1788 C C . ASP A 1 240 ? -7.255 11.468 -37.338 1.00 88.62 240 ASP A C 1
ATOM 1790 O O . ASP A 1 240 ? -6.272 10.741 -37.495 1.00 88.62 240 ASP A O 1
ATOM 1794 N N . GLY A 1 241 ? -8.254 11.130 -36.514 1.00 84.25 241 GLY A N 1
ATOM 1795 C CA . GLY A 1 241 ? -8.284 9.923 -35.686 1.00 84.25 241 GLY A CA 1
ATOM 1796 C C . GLY A 1 241 ? -7.628 10.101 -34.318 1.00 84.25 241 GLY A C 1
ATOM 1797 O O . GLY A 1 241 ? -7.370 9.102 -33.641 1.00 84.25 241 GLY A O 1
ATOM 1798 N N . ASP A 1 242 ? -7.377 11.348 -33.915 1.00 85.44 242 ASP A N 1
ATOM 1799 C CA . ASP A 1 242 ? -6.803 11.681 -32.618 1.00 85.44 242 ASP A CA 1
ATOM 1800 C C . ASP A 1 242 ? -7.744 11.308 -31.459 1.00 85.44 242 ASP A C 1
ATOM 1802 O O . ASP A 1 242 ? -8.975 11.258 -31.579 1.00 85.44 242 ASP A O 1
ATOM 1806 N N . VAL A 1 243 ? -7.148 11.012 -30.301 1.00 87.44 243 VAL A N 1
ATOM 1807 C CA . VAL A 1 243 ? -7.901 10.694 -29.083 1.00 87.44 243 VAL A CA 1
ATOM 1808 C C . VAL A 1 243 ? -8.463 11.984 -28.497 1.00 87.44 243 VAL A C 1
ATOM 1810 O O . VAL A 1 243 ? -7.712 12.900 -28.177 1.00 87.44 243 VAL A O 1
ATOM 1813 N N . LEU A 1 244 ? -9.783 12.027 -28.307 1.00 88.12 244 LEU A N 1
ATOM 1814 C CA . LEU A 1 244 ? -10.467 13.208 -27.792 1.00 88.12 244 LEU A CA 1
ATOM 1815 C C . LEU A 1 244 ? -10.633 13.189 -26.273 1.00 88.12 244 LEU A C 1
ATOM 1817 O O . LEU A 1 244 ? -11.034 12.181 -25.685 1.00 88.12 244 LEU A O 1
ATOM 1821 N N . THR A 1 245 ? -10.419 14.350 -25.662 1.00 86.56 245 THR A N 1
ATOM 1822 C CA . THR A 1 245 ? -10.830 14.666 -24.291 1.00 86.56 245 THR A CA 1
ATOM 1823 C C . THR A 1 245 ? -11.955 15.697 -24.299 1.00 86.56 245 THR A C 1
ATOM 1825 O O . THR A 1 245 ? -12.122 16.462 -25.252 1.00 86.56 245 THR A O 1
ATOM 1828 N N . TYR A 1 246 ? -12.766 15.707 -23.242 1.00 84.81 246 TYR A N 1
ATOM 1829 C CA . TYR A 1 246 ? -13.963 16.534 -23.151 1.00 84.81 246 TYR A CA 1
ATOM 1830 C C . TYR A 1 246 ? -13.972 17.387 -21.881 1.00 84.81 246 TYR A C 1
ATOM 1832 O O . TYR A 1 246 ? -13.701 16.900 -20.780 1.00 84.81 246 TYR A O 1
ATOM 1840 N N . ALA A 1 247 ? -14.367 18.647 -22.042 1.00 81.50 247 ALA A N 1
ATOM 1841 C CA . ALA A 1 247 ? -14.838 19.503 -20.962 1.00 81.50 247 ALA A CA 1
ATOM 1842 C C . ALA A 1 247 ? -16.350 19.703 -21.106 1.00 81.50 247 ALA A C 1
ATOM 1844 O O . ALA A 1 247 ? -16.843 19.932 -22.211 1.00 81.50 247 ALA A O 1
ATOM 1845 N N . LEU A 1 248 ? -17.083 19.592 -20.004 1.00 83.56 248 LEU A N 1
ATOM 1846 C CA . LEU A 1 248 ? -18.535 19.715 -19.951 1.00 83.56 248 LEU A CA 1
ATOM 1847 C C . LEU A 1 248 ? -18.894 20.895 -19.055 1.00 83.56 248 LEU A C 1
ATOM 1849 O O . LEU A 1 248 ? -18.499 20.909 -17.895 1.00 83.56 248 LEU A O 1
ATOM 1853 N N . ASP A 1 249 ? -19.694 21.819 -19.572 1.00 83.00 249 ASP A N 1
ATOM 1854 C CA . ASP A 1 249 ? -20.230 22.966 -18.851 1.00 83.00 249 ASP A CA 1
ATOM 1855 C C . ASP A 1 249 ? -21.757 22.893 -18.763 1.00 83.00 249 ASP A C 1
ATOM 1857 O O . ASP A 1 249 ? -22.434 22.390 -19.664 1.00 83.00 249 ASP A O 1
ATOM 1861 N N . TYR A 1 250 ? -22.296 23.472 -17.697 1.00 86.12 250 TYR A N 1
ATOM 1862 C CA . TYR A 1 250 ? -23.713 23.640 -17.427 1.00 86.12 250 TYR A CA 1
ATOM 1863 C C . TYR A 1 250 ? -24.032 25.111 -17.176 1.00 86.12 250 TYR A C 1
ATOM 1865 O O . TYR A 1 250 ? -23.350 25.786 -16.405 1.00 86.12 250 TYR A O 1
ATOM 1873 N N . SER A 1 251 ? -25.079 25.606 -17.823 1.00 85.75 251 SER A N 1
ATOM 1874 C CA . SER A 1 251 ? -25.593 26.959 -17.635 1.00 85.75 251 SER A CA 1
ATOM 1875 C C . SER A 1 251 ? -26.994 26.902 -17.048 1.00 85.75 251 SER A C 1
ATOM 1877 O O . SER A 1 251 ? -27.794 26.054 -17.438 1.00 85.75 251 SER A O 1
ATOM 1879 N N . THR A 1 252 ? -27.295 27.831 -16.141 1.00 86.38 252 THR A N 1
ATOM 1880 C CA . THR A 1 252 ? -28.628 28.031 -15.555 1.00 86.38 252 THR A CA 1
ATOM 1881 C C . THR A 1 252 ? -29.352 29.255 -16.118 1.00 86.38 252 THR A C 1
ATOM 1883 O O . THR A 1 252 ? -30.444 29.572 -15.656 1.00 86.38 252 THR A O 1
ATOM 1886 N N . ASP A 1 253 ? -28.770 29.971 -17.075 1.00 83.12 253 ASP A N 1
ATOM 1887 C CA . ASP A 1 253 ? -29.223 31.297 -17.514 1.00 83.12 253 ASP A CA 1
ATOM 1888 C C . ASP A 1 253 ? -29.118 31.480 -19.038 1.00 83.12 253 ASP A C 1
ATOM 1890 O O . ASP A 1 253 ? -28.749 32.544 -19.546 1.00 83.12 253 ASP A O 1
ATOM 1894 N N . ASN A 1 254 ? -29.471 30.421 -19.773 1.00 89.06 254 ASN A N 1
ATOM 1895 C CA . ASN A 1 254 ? -29.494 30.376 -21.234 1.00 89.06 254 ASN A CA 1
ATOM 1896 C C . ASN A 1 254 ? -28.132 30.716 -21.862 1.00 89.06 254 ASN A C 1
ATOM 1898 O O . ASN A 1 254 ? -28.045 31.358 -22.907 1.00 89.06 254 ASN A O 1
ATOM 1902 N N . GLY A 1 255 ? -27.060 30.272 -21.207 1.00 78.12 255 GLY A N 1
ATOM 1903 C CA . GLY A 1 255 ? -25.696 30.377 -21.702 1.00 78.12 255 GLY A CA 1
ATOM 1904 C C . GLY A 1 255 ? -25.041 31.727 -21.442 1.00 78.12 255 GLY A C 1
ATOM 1905 O O . GLY A 1 255 ? -23.989 31.991 -22.027 1.00 78.12 255 GLY A O 1
ATOM 1906 N N . THR A 1 256 ? -25.635 32.563 -20.584 1.00 76.94 256 THR A N 1
ATOM 1907 C CA . THR A 1 256 ? -25.034 33.834 -20.157 1.00 76.94 256 THR A CA 1
ATOM 1908 C C . THR A 1 256 ? -23.838 33.576 -19.242 1.00 76.94 256 THR A C 1
ATOM 1910 O O . THR A 1 256 ? -22.793 34.192 -19.415 1.00 76.94 256 THR A O 1
ATOM 1913 N N . THR A 1 257 ? -23.966 32.619 -18.321 1.00 67.75 257 THR A N 1
ATOM 1914 C CA . THR A 1 257 ? -22.899 32.109 -17.461 1.00 67.75 257 THR A CA 1
ATOM 1915 C C . THR A 1 257 ? -22.819 30.588 -17.556 1.00 67.75 257 THR A C 1
ATOM 1917 O O . THR A 1 257 ? -23.806 29.898 -17.826 1.00 67.75 257 THR A O 1
ATOM 1920 N N . TRP A 1 258 ? -21.617 30.051 -17.359 1.00 70.00 258 TRP A N 1
ATOM 1921 C CA . TRP A 1 258 ? -21.323 28.626 -17.491 1.00 70.00 258 TRP A CA 1
ATOM 1922 C C . TRP A 1 258 ? -20.511 28.144 -16.297 1.00 70.00 258 TRP A C 1
ATOM 1924 O O . TRP A 1 258 ? -19.556 28.797 -15.887 1.00 70.00 258 TRP A O 1
ATOM 1934 N N . LYS A 1 259 ? -20.874 26.980 -15.761 1.00 65.50 259 LYS A N 1
ATOM 1935 C CA . LYS A 1 259 ? -20.149 26.290 -14.693 1.00 65.50 259 LYS A CA 1
ATOM 1936 C C . LYS A 1 259 ? -19.673 24.940 -15.202 1.00 65.50 259 LYS A C 1
ATOM 1938 O O . LYS A 1 259 ? -20.464 24.196 -15.774 1.00 65.50 259 LYS A O 1
ATOM 1943 N N . ALA A 1 260 ? -18.413 24.599 -14.964 1.00 67.06 260 ALA A N 1
ATOM 1944 C CA . ALA A 1 260 ? -17.899 23.295 -15.362 1.00 67.06 260 ALA A CA 1
ATOM 1945 C C . ALA A 1 260 ? -18.603 22.172 -14.571 1.00 67.06 260 ALA A C 1
ATOM 1947 O O . ALA A 1 260 ? -18.869 22.294 -13.382 1.00 67.06 260 ALA A O 1
ATOM 1948 N N . LEU A 1 261 ? -18.905 21.053 -15.209 1.00 70.62 261 LEU A N 1
ATOM 1949 C CA . LEU A 1 261 ? -19.317 19.812 -14.549 1.00 70.62 261 LEU A CA 1
ATOM 1950 C C . LEU A 1 261 ? -18.175 18.795 -14.536 1.00 70.62 261 LEU A C 1
ATOM 1952 O O . LEU A 1 261 ? -18.034 18.041 -13.576 1.00 70.62 261 LEU A O 1
ATOM 1956 N N . ALA A 1 262 ? -17.361 18.777 -15.594 1.00 70.62 262 ALA A N 1
ATOM 1957 C CA . ALA A 1 262 ? -16.200 17.905 -15.720 1.00 70.62 262 ALA A CA 1
ATOM 1958 C C . ALA A 1 262 ? -15.171 18.493 -16.695 1.00 70.62 262 ALA A C 1
ATOM 1960 O O . ALA A 1 262 ? -15.538 19.157 -17.663 1.00 70.62 262 ALA A O 1
ATOM 1961 N N . ILE A 1 263 ? -13.893 18.189 -16.472 1.00 67.12 263 ILE A N 1
ATOM 1962 C CA . ILE A 1 263 ? -12.783 18.442 -17.402 1.00 67.12 263 ILE A CA 1
ATOM 1963 C C . ILE A 1 263 ? -11.962 17.160 -17.566 1.00 67.12 263 ILE A C 1
ATOM 1965 O O . ILE A 1 263 ? -12.030 16.273 -16.714 1.00 67.12 263 ILE A O 1
ATOM 1969 N N . ASN A 1 264 ? -11.195 17.047 -18.655 1.00 68.50 264 ASN A N 1
ATOM 1970 C CA . ASN A 1 264 ? -10.373 15.865 -18.962 1.00 68.50 264 ASN A CA 1
ATOM 1971 C C . ASN A 1 264 ? -11.180 14.553 -18.992 1.00 68.50 264 ASN A C 1
ATOM 1973 O O . ASN A 1 264 ? -10.674 13.474 -18.679 1.00 68.50 264 ASN A O 1
ATOM 1977 N N . TRP A 1 265 ? -12.458 14.642 -19.360 1.00 81.56 265 TRP A N 1
ATOM 1978 C CA . TRP A 1 265 ? -13.338 13.491 -19.457 1.00 81.56 265 TRP A CA 1
ATOM 1979 C C . TRP A 1 265 ? -13.058 12.733 -20.759 1.00 81.56 265 TRP A C 1
ATOM 1981 O O . TRP A 1 265 ? -12.854 13.345 -21.800 1.00 81.56 265 TRP A O 1
ATOM 1991 N N . ASN A 1 266 ? -13.035 11.402 -20.722 1.00 86.38 266 ASN A N 1
ATOM 1992 C CA . ASN A 1 266 ? -12.592 10.564 -21.849 1.00 86.38 266 ASN A CA 1
ATOM 1993 C C . ASN A 1 266 ? -13.709 9.693 -22.451 1.00 86.38 266 ASN A C 1
ATOM 1995 O O . ASN A 1 266 ? -13.454 8.857 -23.315 1.00 86.38 266 ASN A O 1
ATOM 1999 N N . SER A 1 267 ? -14.948 9.879 -21.995 1.00 90.50 267 SER A N 1
ATOM 2000 C CA . SER A 1 267 ? -16.131 9.175 -22.491 1.00 90.50 267 SER A CA 1
ATOM 2001 C C . SER A 1 267 ? -17.109 10.162 -23.120 1.00 90.50 267 SER A C 1
ATOM 2003 O O . SER A 1 267 ? -17.116 11.334 -22.775 1.00 90.50 267 SER A O 1
ATOM 2005 N N . THR A 1 268 ? -17.973 9.712 -24.025 1.00 94.94 268 THR A N 1
ATOM 2006 C CA . THR A 1 268 ? -18.976 10.573 -24.676 1.00 94.94 268 THR A CA 1
ATOM 2007 C C . THR A 1 268 ? -20.292 10.678 -23.897 1.00 94.94 268 THR A C 1
ATOM 2009 O O . THR A 1 268 ? -21.325 11.083 -24.431 1.00 94.94 268 THR A O 1
ATOM 2012 N N . SER A 1 269 ? -20.276 10.280 -22.625 1.00 93.44 269 SER A N 1
ATOM 2013 C CA . SER A 1 269 ? -21.402 10.404 -21.703 1.00 93.44 269 SER A CA 1
ATOM 2014 C C . SER A 1 269 ? -20.926 10.691 -20.285 1.00 93.44 269 SER A C 1
ATOM 2016 O O . SER A 1 269 ? -19.908 10.136 -19.871 1.00 93.44 269 SER A O 1
ATOM 2018 N N . PHE A 1 270 ? -21.686 11.481 -19.531 1.00 89.94 270 PHE A N 1
ATOM 2019 C CA . PHE A 1 270 ? -21.411 11.862 -18.151 1.00 89.94 270 PHE A CA 1
ATOM 2020 C C . PHE A 1 270 ? -22.657 11.630 -17.274 1.00 89.94 270 PHE A C 1
ATOM 2022 O O . PHE A 1 270 ? -23.709 12.208 -17.562 1.00 89.94 270 PHE A O 1
ATOM 2029 N N . PRO A 1 271 ? -22.595 10.780 -16.230 1.00 87.50 271 PRO A N 1
ATOM 2030 C CA . PRO A 1 271 ? -23.706 10.630 -15.287 1.00 87.50 271 PRO A CA 1
ATOM 2031 C C . PRO A 1 271 ? -23.924 11.941 -14.518 1.00 87.50 271 PRO A C 1
ATOM 2033 O O . PRO A 1 271 ? -22.977 12.692 -14.334 1.00 87.50 271 PRO A O 1
ATOM 2036 N N . VAL A 1 272 ? -25.143 12.239 -14.070 1.00 85.31 272 VAL A N 1
ATOM 2037 C CA . VAL A 1 272 ? -25.466 13.464 -13.313 1.00 85.31 272 VAL A CA 1
ATOM 2038 C C . VAL A 1 272 ? -26.501 13.156 -12.231 1.00 85.31 272 VAL A C 1
ATOM 2040 O O . VAL A 1 272 ? -27.586 12.669 -12.541 1.00 85.31 272 VAL A O 1
ATOM 2043 N N . ASP A 1 273 ? -26.197 13.461 -10.972 1.00 83.62 273 ASP A N 1
ATOM 2044 C CA . ASP A 1 273 ? -27.152 13.497 -9.860 1.00 83.62 273 ASP A CA 1
ATOM 2045 C C . ASP A 1 273 ? -27.966 14.792 -9.939 1.00 83.62 273 ASP A C 1
ATOM 2047 O O . ASP A 1 273 ? -27.446 15.896 -9.758 1.00 83.62 273 ASP A O 1
ATOM 2051 N N . LEU A 1 274 ? -29.257 14.659 -10.226 1.00 85.31 274 LEU A N 1
ATOM 2052 C CA . LEU A 1 274 ? -30.138 15.809 -10.379 1.00 85.31 274 LEU A CA 1
ATOM 2053 C C . LEU A 1 274 ? -30.425 16.484 -9.040 1.00 85.31 274 LEU A C 1
ATOM 2055 O O . LEU A 1 274 ? -30.686 17.677 -9.045 1.00 85.31 274 LEU A O 1
ATOM 2059 N N . THR A 1 275 ? -30.299 15.774 -7.910 1.00 78.38 275 THR A N 1
ATOM 2060 C CA . THR A 1 275 ? -30.515 16.355 -6.570 1.00 78.38 275 THR A CA 1
ATOM 2061 C C . THR A 1 275 ? -29.417 17.335 -6.159 1.00 78.38 275 THR A C 1
ATOM 2063 O O . THR A 1 275 ? -29.572 18.078 -5.192 1.00 78.38 275 THR A O 1
ATOM 2066 N N . LYS A 1 276 ? -28.295 17.320 -6.888 1.00 75.31 276 LYS A N 1
ATOM 2067 C CA . LYS A 1 276 ? -27.132 18.181 -6.666 1.00 75.31 276 LYS A CA 1
ATOM 2068 C C . LYS A 1 276 ? -26.843 19.113 -7.843 1.00 75.31 276 LYS A C 1
ATOM 2070 O O . LYS A 1 276 ? -25.834 19.814 -7.831 1.00 75.31 276 LYS A O 1
ATOM 2075 N N . LEU A 1 277 ? -27.696 19.125 -8.864 1.00 81.38 277 LEU A N 1
ATOM 2076 C CA . LEU A 1 277 ? -27.562 20.015 -10.010 1.00 81.38 277 LEU A CA 1
ATOM 2077 C C . LEU A 1 277 ? -28.476 21.234 -9.806 1.00 81.38 277 LEU A C 1
ATOM 2079 O O . LEU A 1 277 ? -29.681 21.034 -9.699 1.00 81.38 277 LEU A O 1
ATOM 2083 N N . PRO A 1 278 ? -27.965 22.480 -9.798 1.00 83.69 278 PRO A N 1
ATOM 2084 C CA . PRO A 1 278 ? -28.800 23.671 -9.697 1.00 83.69 278 PRO A CA 1
ATOM 2085 C C . PRO A 1 278 ? -29.898 23.674 -10.761 1.00 83.69 278 PRO A C 1
ATOM 2087 O O . PRO A 1 278 ? -29.626 23.566 -11.960 1.00 83.69 278 PRO A O 1
ATOM 2090 N N . GLY A 1 279 ? -31.144 23.793 -10.327 1.00 85.94 279 GLY A N 1
ATOM 2091 C CA . GLY A 1 279 ? -32.300 23.804 -11.200 1.00 85.94 279 GLY A CA 1
ATOM 2092 C C . GLY A 1 279 ? -32.420 25.095 -11.997 1.00 85.94 279 GLY A C 1
ATOM 2093 O O . GLY A 1 279 ? -32.111 26.187 -11.526 1.00 85.94 279 GLY A O 1
ATOM 2094 N N . SER A 1 280 ? -32.905 24.971 -13.227 1.00 88.75 280 SER A N 1
ATOM 2095 C CA . SER A 1 280 ? -33.182 26.096 -14.110 1.00 88.75 280 SER A CA 1
ATOM 2096 C C . SER A 1 280 ? -34.141 25.695 -15.228 1.00 88.75 280 SER A C 1
ATOM 2098 O O . SER A 1 280 ? -34.054 24.600 -15.777 1.00 88.75 280 SER A O 1
ATOM 2100 N N . ASN A 1 281 ? -35.023 26.620 -15.612 1.00 90.94 281 ASN A N 1
ATOM 2101 C CA . ASN A 1 281 ? -35.847 26.530 -16.823 1.00 90.94 281 ASN A CA 1
ATOM 2102 C C . ASN A 1 281 ? -35.166 27.153 -18.060 1.00 90.94 281 ASN A C 1
ATOM 2104 O O . ASN A 1 281 ? -35.788 27.296 -19.113 1.00 90.94 281 ASN A O 1
ATOM 2108 N N . GLN A 1 282 ? -33.916 27.582 -17.911 1.00 92.06 282 GLN A N 1
ATOM 2109 C CA . GLN A 1 282 ? -33.036 28.134 -18.937 1.00 92.06 282 GLN A CA 1
ATOM 2110 C C . GLN A 1 282 ? -31.759 27.287 -19.042 1.00 92.06 282 GLN A C 1
ATOM 2112 O O . GLN A 1 282 ? -30.692 27.804 -19.376 1.00 92.06 282 GLN A O 1
ATOM 2117 N N . ALA A 1 283 ? -31.848 25.998 -18.697 1.00 93.00 283 ALA A N 1
ATOM 2118 C CA . ALA A 1 283 ? -30.679 25.151 -18.581 1.00 93.00 283 ALA A CA 1
ATOM 2119 C C . ALA A 1 283 ? -30.093 24.813 -19.956 1.00 93.00 283 ALA A C 1
ATOM 2121 O O . ALA A 1 283 ? -30.829 24.467 -20.884 1.00 93.00 283 ALA A O 1
ATOM 2122 N N . LEU A 1 284 ? -28.769 24.887 -20.077 1.00 94.19 284 LEU A N 1
ATOM 2123 C CA . LEU A 1 284 ? -28.022 24.440 -21.254 1.00 94.19 284 LEU A CA 1
ATOM 2124 C C . LEU A 1 284 ? -26.810 23.619 -20.832 1.00 94.19 284 LEU A C 1
ATOM 2126 O O . LEU A 1 284 ? -26.268 23.807 -19.742 1.00 94.19 284 LEU A O 1
ATOM 2130 N N . ILE A 1 285 ? -26.354 22.748 -21.731 1.00 93.50 285 ILE A N 1
ATOM 2131 C CA . ILE A 1 285 ? -25.049 22.098 -21.607 1.00 93.50 285 ILE A CA 1
ATOM 2132 C C . ILE A 1 285 ? -24.191 22.407 -22.816 1.00 93.50 285 ILE A C 1
ATOM 2134 O O . ILE A 1 285 ? -24.690 22.488 -23.940 1.00 93.50 285 ILE A O 1
ATOM 2138 N N . ARG A 1 286 ? -22.891 22.542 -22.574 1.00 91.19 286 ARG A N 1
ATOM 2139 C CA . ARG A 1 286 ? -21.876 22.723 -23.605 1.00 91.19 286 ARG A CA 1
ATOM 2140 C C . ARG A 1 286 ? -20.768 21.709 -23.388 1.00 91.19 286 ARG A C 1
ATOM 2142 O O . ARG A 1 286 ? -20.278 21.549 -22.280 1.00 91.19 286 ARG A O 1
ATOM 2149 N N . VAL A 1 287 ? -20.377 21.032 -24.455 1.00 91.44 287 VAL A N 1
ATOM 2150 C CA . VAL A 1 287 ? -19.258 20.097 -24.484 1.00 91.44 287 VAL A CA 1
ATOM 2151 C C . VAL A 1 287 ? -18.186 20.673 -25.390 1.00 91.44 287 VAL A C 1
ATOM 2153 O O . VAL A 1 287 ? -18.450 20.955 -26.557 1.00 91.44 287 VAL A O 1
ATOM 2156 N N . THR A 1 288 ? -16.974 20.808 -24.869 1.00 88.19 288 THR A N 1
ATOM 2157 C CA . THR A 1 288 ? -15.779 21.130 -25.649 1.00 88.19 288 THR A CA 1
ATOM 2158 C C . THR A 1 288 ? -14.982 19.849 -25.850 1.00 88.19 288 THR A C 1
ATOM 2160 O O . THR A 1 288 ? -14.485 19.293 -24.876 1.00 88.19 288 THR A O 1
ATOM 2163 N N . ALA A 1 289 ? -14.873 19.374 -27.089 1.00 90.00 289 ALA A N 1
ATOM 2164 C CA . ALA A 1 289 ? -13.982 18.280 -27.462 1.00 90.00 289 ALA A CA 1
ATOM 2165 C C . ALA A 1 289 ? -12.621 18.847 -27.876 1.00 90.00 289 ALA A C 1
ATOM 2167 O O . ALA A 1 289 ? -12.577 19.781 -28.677 1.00 90.00 289 ALA A O 1
ATOM 2168 N N . SER A 1 290 ? -11.538 18.289 -27.344 1.00 87.38 290 SER A N 1
ATOM 2169 C CA . SER A 1 290 ? -10.157 18.652 -27.668 1.00 87.38 290 SER A CA 1
ATOM 2170 C C . SER A 1 290 ? -9.404 17.429 -28.172 1.00 87.38 290 SER A C 1
ATOM 2172 O O . SER A 1 290 ? -9.520 16.357 -27.584 1.00 87.38 290 SER A O 1
ATOM 2174 N N . ASP A 1 291 ? -8.629 17.597 -29.240 1.00 85.81 291 ASP A N 1
ATOM 2175 C CA . ASP A 1 291 ? -7.672 16.598 -29.747 1.00 85.81 291 ASP A CA 1
ATOM 2176 C C . ASP A 1 291 ? -6.263 16.783 -29.147 1.00 85.81 291 ASP A C 1
ATOM 2178 O O . ASP A 1 291 ? -5.290 16.157 -29.561 1.00 85.81 291 ASP A O 1
ATOM 2182 N N . GLY A 1 292 ? -6.140 17.674 -28.158 1.00 77.94 292 GLY A N 1
ATOM 2183 C CA . GLY A 1 292 ? -4.869 18.067 -27.563 1.00 77.94 292 GLY A CA 1
ATOM 2184 C C . GLY A 1 292 ? -4.255 19.329 -28.174 1.00 77.94 292 GLY A C 1
ATOM 2185 O O . GLY A 1 292 ? -3.265 19.815 -27.625 1.00 77.94 292 GLY A O 1
ATOM 2186 N N . PHE A 1 293 ? -4.821 19.900 -29.241 1.00 85.69 293 PHE A N 1
ATOM 2187 C CA . PHE A 1 293 ? -4.441 21.213 -29.772 1.00 85.69 293 PHE A CA 1
ATOM 2188 C C . PHE A 1 293 ? -5.650 22.019 -30.258 1.00 85.69 293 PHE A C 1
ATOM 2190 O O . PHE A 1 293 ? -5.896 23.130 -29.783 1.00 85.69 293 PHE A O 1
ATOM 2197 N N . ASN A 1 294 ? -6.389 21.479 -31.226 1.00 86.06 294 ASN A N 1
ATOM 2198 C CA . ASN A 1 294 ? -7.623 22.055 -31.720 1.00 86.06 294 ASN A CA 1
ATOM 2199 C C . ASN A 1 294 ? -8.781 21.649 -30.808 1.00 86.06 294 ASN A C 1
ATOM 2201 O O . ASN A 1 294 ? -8.760 20.642 -30.100 1.00 86.06 294 ASN A O 1
ATOM 2205 N N . SER A 1 295 ? -9.837 22.455 -30.830 1.00 85.94 295 SER A N 1
ATOM 2206 C CA . SER A 1 295 ? -11.052 22.130 -30.097 1.00 85.94 295 SER A CA 1
ATOM 2207 C C . SER A 1 295 ? -12.292 22.515 -30.880 1.00 85.94 295 SER A C 1
ATOM 2209 O O . SER A 1 295 ? -12.276 23.426 -31.711 1.00 85.94 295 SER A O 1
ATOM 2211 N N . ALA A 1 296 ? -13.375 21.804 -30.599 1.00 87.94 296 ALA A N 1
ATOM 2212 C CA . ALA A 1 296 ? -14.700 22.107 -31.100 1.00 87.94 296 ALA A CA 1
ATOM 2213 C C . ALA A 1 296 ? -15.700 22.097 -29.955 1.00 87.94 296 ALA A C 1
ATOM 2215 O O . ALA A 1 296 ? -15.575 21.324 -29.007 1.00 87.94 296 ALA A O 1
ATOM 2216 N N . GLN A 1 297 ? -16.708 22.958 -30.059 1.00 89.50 297 GLN A N 1
ATOM 2217 C CA . GLN A 1 297 ? -17.756 23.086 -29.058 1.00 89.50 297 GLN A CA 1
ATOM 2218 C C . GLN A 1 297 ? -19.098 22.665 -29.642 1.00 89.50 297 GLN A C 1
ATOM 2220 O O . GLN A 1 297 ? -19.461 23.052 -30.753 1.00 89.50 297 GLN A O 1
ATOM 2225 N N . GLY A 1 298 ? -19.832 21.874 -28.871 1.00 90.38 298 GLY A N 1
ATOM 2226 C CA . GLY A 1 298 ? -21.203 21.480 -29.142 1.00 90.38 298 GLY A CA 1
ATOM 2227 C C . GLY A 1 298 ? -22.060 21.884 -27.957 1.00 90.38 298 GLY A C 1
ATOM 2228 O O . GLY A 1 298 ? -21.654 21.711 -26.813 1.00 90.38 298 GLY A O 1
ATOM 2229 N N . GLN A 1 299 ? -23.246 22.413 -28.216 1.00 93.44 299 GLN A N 1
ATOM 2230 C CA . GLN A 1 299 ? -24.201 22.800 -27.182 1.00 93.44 299 GLN A CA 1
ATOM 2231 C C . GLN A 1 299 ? -25.516 22.058 -27.406 1.00 93.44 299 GLN A C 1
ATOM 2233 O O . GLN A 1 299 ? -25.804 21.653 -28.533 1.00 93.44 299 GLN A O 1
ATOM 2238 N N . SER A 1 300 ? -26.321 21.896 -26.357 1.00 95.69 300 SER A N 1
ATOM 2239 C CA . SER A 1 300 ? -27.730 21.539 -26.521 1.00 95.69 300 SER A CA 1
ATOM 2240 C C . SER A 1 300 ? -28.434 22.537 -27.459 1.00 95.69 300 SER A C 1
ATOM 2242 O O . SER A 1 300 ? -28.227 23.751 -27.357 1.00 95.69 300 SER A O 1
ATOM 2244 N N . ASN A 1 301 ? -29.267 22.031 -28.375 1.00 92.94 301 ASN A N 1
ATOM 2245 C CA . ASN A 1 301 ? -29.896 22.836 -29.432 1.00 92.94 301 ASN A CA 1
ATOM 2246 C C . ASN A 1 301 ? -30.933 23.846 -28.912 1.00 92.94 301 ASN A C 1
ATOM 2248 O O . ASN A 1 301 ? -31.208 24.844 -29.578 1.00 92.94 301 ASN A O 1
ATOM 2252 N N . ALA A 1 302 ? -31.524 23.593 -27.745 1.00 93.81 302 ALA A N 1
ATOM 2253 C CA . ALA A 1 302 ? -32.383 24.536 -27.038 1.00 93.81 302 ALA A CA 1
ATOM 2254 C C . ALA A 1 302 ? -32.244 24.364 -25.518 1.00 93.81 302 ALA A C 1
ATOM 2256 O O . ALA A 1 302 ? -31.575 23.440 -25.047 1.00 93.81 302 ALA A O 1
ATOM 2257 N N . VAL A 1 303 ? -32.888 25.256 -24.759 1.00 96.19 303 VAL A N 1
ATOM 2258 C CA . VAL A 1 303 ? -32.973 25.139 -23.298 1.00 96.19 303 VAL A CA 1
ATOM 2259 C C . VAL A 1 303 ? -33.742 23.885 -22.898 1.00 96.19 303 VAL A C 1
ATOM 2261 O O . VAL A 1 303 ? -34.742 23.529 -23.527 1.00 96.19 303 VAL A O 1
ATOM 2264 N N . PHE A 1 304 ? -33.294 23.231 -21.835 1.00 95.62 304 PHE A N 1
ATOM 2265 C CA . PHE A 1 304 ? -34.037 22.189 -21.135 1.00 95.62 304 PHE A CA 1
ATOM 2266 C C . PHE A 1 304 ? -34.357 22.656 -19.710 1.00 95.62 304 PHE A C 1
ATOM 2268 O O . PHE A 1 304 ? -33.911 23.715 -19.263 1.00 95.62 304 PHE A O 1
ATOM 2275 N N . ASN A 1 305 ? -35.193 21.899 -19.008 1.00 94.25 305 ASN A N 1
ATOM 2276 C CA . ASN A 1 305 ? -35.643 22.234 -17.666 1.00 94.25 305 ASN A CA 1
ATOM 2277 C C . ASN A 1 305 ? -35.068 21.252 -16.643 1.00 94.25 305 ASN A C 1
ATOM 2279 O O . ASN A 1 305 ? -35.277 20.040 -16.743 1.00 94.25 305 ASN A O 1
ATOM 2283 N N . VAL A 1 306 ? -34.392 21.792 -15.637 1.00 91.94 306 VAL A N 1
ATOM 2284 C CA . VAL A 1 306 ? -34.004 21.095 -14.411 1.00 91.94 306 VAL A CA 1
ATOM 2285 C C . VAL A 1 306 ? -34.860 21.670 -13.283 1.00 91.94 306 VAL A C 1
ATOM 2287 O O . VAL A 1 306 ? -34.809 22.880 -13.051 1.00 91.94 306 VAL A O 1
ATOM 2290 N N . PRO A 1 307 ? -35.679 20.860 -12.594 1.00 88.56 307 PRO A N 1
ATOM 2291 C CA . PRO A 1 307 ? -36.480 21.335 -11.476 1.00 88.56 307 PRO A CA 1
ATOM 2292 C C . PRO A 1 307 ? -35.591 21.976 -10.408 1.00 88.56 307 PRO A C 1
ATOM 2294 O O . PRO A 1 307 ? -34.618 21.364 -9.987 1.00 88.56 307 PRO A O 1
ATOM 2297 N N . SER A 1 308 ? -35.922 23.191 -9.965 1.00 85.88 308 SER A N 1
ATOM 2298 C CA . SER A 1 308 ? -35.243 23.776 -8.800 1.00 85.88 308 SER A CA 1
ATOM 2299 C C . SER A 1 308 ? -35.643 23.078 -7.509 1.00 85.88 308 SER A C 1
ATOM 2301 O O . SER A 1 308 ? -36.769 22.568 -7.383 1.00 85.88 308 SER A O 1
ATOM 2303 N N . HIS A 1 309 ? -34.700 23.071 -6.578 1.00 84.00 309 HIS A N 1
ATOM 2304 C CA . HIS A 1 309 ? -34.799 22.394 -5.300 1.00 84.00 309 HIS A CA 1
ATOM 2305 C C . HIS A 1 309 ? -35.453 23.310 -4.270 1.00 84.00 309 HIS A C 1
ATOM 2307 O O . HIS A 1 309 ? -35.642 24.491 -4.517 1.00 84.00 309 HIS A O 1
ATOM 2313 N N . GLY A 1 310 ? -35.930 22.729 -3.172 1.00 82.75 310 GLY A N 1
ATOM 2314 C CA . GLY A 1 310 ? -36.326 23.514 -2.008 1.00 82.75 310 GLY A CA 1
ATOM 2315 C C . GLY A 1 310 ? -35.183 23.528 -0.996 1.00 82.75 310 GLY A C 1
ATOM 2316 O O . GLY A 1 310 ? -34.371 22.596 -1.000 1.00 82.75 310 GLY A O 1
ATOM 2317 N N . PRO A 1 311 ? -35.160 24.505 -0.080 1.00 84.06 311 PRO A N 1
ATOM 2318 C CA . PRO A 1 311 ? -34.092 24.591 0.895 1.00 84.06 311 PRO A CA 1
ATOM 2319 C C . PRO A 1 311 ? -34.175 23.452 1.912 1.00 84.06 311 PRO A C 1
ATOM 2321 O O . PRO A 1 311 ? -35.250 22.944 2.232 1.00 84.06 311 PRO A O 1
ATOM 2324 N N . GLU A 1 312 ? -33.041 23.085 2.490 1.00 81.56 312 GLU A N 1
ATOM 2325 C CA . GLU A 1 312 ? -32.954 22.153 3.607 1.00 81.56 312 GLU A CA 1
ATOM 2326 C C . GLU A 1 312 ? -32.752 22.942 4.905 1.00 81.56 312 GLU A C 1
ATOM 2328 O O . GLU A 1 312 ? -31.778 23.683 5.040 1.00 81.56 312 GLU A O 1
ATOM 2333 N N . ALA A 1 313 ? -33.692 22.826 5.849 1.00 81.88 313 ALA A N 1
ATOM 2334 C CA . ALA A 1 313 ? -33.683 23.566 7.112 1.00 81.88 313 ALA A CA 1
ATOM 2335 C C . ALA A 1 313 ? -33.276 22.672 8.292 1.00 81.88 313 ALA A C 1
ATOM 2337 O O . ALA A 1 313 ? -33.685 21.516 8.380 1.00 81.88 313 ALA A O 1
ATOM 2338 N N . PHE A 1 314 ? -32.541 23.242 9.246 1.00 75.94 314 PHE A N 1
ATOM 2339 C CA . PHE A 1 314 ? -31.998 22.540 10.408 1.00 75.94 314 PHE A CA 1
ATOM 2340 C C . PHE A 1 314 ? -32.247 23.339 11.691 1.00 75.94 314 PHE A C 1
ATOM 2342 O O . PHE A 1 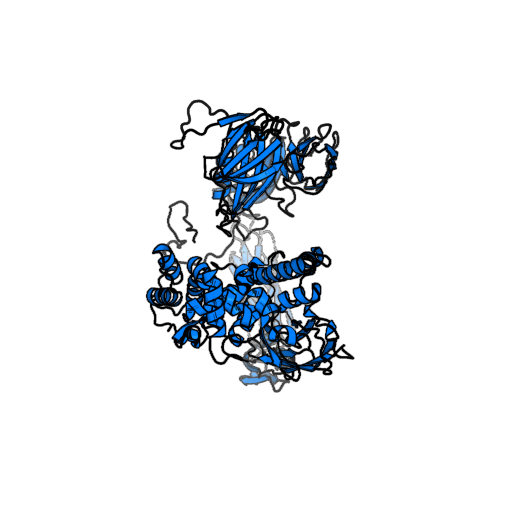314 ? -31.995 24.541 11.714 1.00 75.94 314 PHE A O 1
ATOM 2349 N N . ILE A 1 315 ? -32.702 22.674 12.762 1.00 81.62 315 ILE A N 1
ATOM 2350 C CA . ILE A 1 315 ? -32.862 23.253 14.111 1.00 81.62 315 ILE A CA 1
ATOM 2351 C C . ILE A 1 315 ? -31.781 22.664 15.018 1.00 81.62 315 ILE A C 1
ATOM 2353 O O . ILE A 1 315 ? -31.722 21.445 15.179 1.00 81.62 315 ILE A O 1
ATOM 2357 N N . SER A 1 316 ? -30.951 23.513 15.621 1.00 68.38 316 SER A N 1
ATOM 2358 C CA . SER A 1 316 ? -29.911 23.106 16.574 1.00 68.38 316 SER A CA 1
ATOM 2359 C C . SER A 1 316 ? -30.376 23.195 18.030 1.00 68.38 316 SER A C 1
ATOM 2361 O O . SER A 1 316 ? -29.994 22.353 18.839 1.00 68.38 316 SER A O 1
ATOM 2363 N N . THR A 1 317 ? -31.227 24.165 18.378 1.00 73.62 317 THR A N 1
ATOM 2364 C CA . THR A 1 317 ? -31.811 24.309 19.726 1.00 73.62 317 THR A CA 1
ATOM 2365 C C . THR A 1 317 ? -33.263 24.797 19.644 1.00 73.62 317 THR A C 1
ATOM 2367 O O . THR A 1 317 ? -33.603 25.510 18.693 1.00 73.62 317 THR A O 1
ATOM 2370 N N . PRO A 1 318 ? -34.155 24.434 20.595 1.00 85.94 318 PRO A N 1
ATOM 2371 C CA . PRO A 1 318 ? -33.948 23.702 21.854 1.00 85.94 318 PRO A CA 1
ATOM 2372 C C . PRO A 1 318 ? -34.030 22.175 21.688 1.00 85.94 318 PRO A C 1
ATOM 2374 O O . PRO A 1 318 ? -34.222 21.672 20.591 1.00 85.94 318 PRO A O 1
ATOM 2377 N N . GLU A 1 319 ? -33.921 21.421 22.784 1.00 73.56 319 GLU A N 1
ATOM 2378 C CA . GLU A 1 319 ? -34.173 19.973 22.780 1.00 73.56 319 GLU A CA 1
ATOM 2379 C C . GLU A 1 319 ? -35.665 19.633 22.613 1.00 73.56 319 GLU A C 1
ATOM 2381 O O . GLU A 1 319 ? -36.562 20.351 23.068 1.00 73.56 319 GLU A O 1
ATOM 2386 N N . ASN A 1 320 ? -35.942 18.473 22.016 1.00 80.56 320 ASN A N 1
ATOM 2387 C CA . ASN A 1 320 ? -37.303 18.020 21.757 1.00 80.56 320 ASN A CA 1
ATOM 2388 C C . ASN A 1 320 ? -38.052 17.656 23.058 1.00 80.56 320 ASN A C 1
ATOM 2390 O O . ASN A 1 320 ? -37.582 16.859 23.865 1.00 80.56 320 ASN A O 1
ATOM 2394 N N . ASN A 1 321 ? -39.273 18.171 23.209 1.00 79.94 321 ASN A N 1
ATOM 2395 C CA . ASN A 1 321 ? -40.210 18.061 24.338 1.00 79.94 321 ASN A CA 1
ATOM 2396 C C . ASN A 1 321 ? -39.841 18.790 25.644 1.00 79.94 321 ASN A C 1
ATOM 2398 O O . ASN A 1 321 ? -40.423 18.482 26.689 1.00 79.94 321 ASN A O 1
ATOM 2402 N N . HIS A 1 322 ? -38.940 19.771 25.606 1.00 85.25 322 HIS A N 1
ATOM 2403 C CA . HIS A 1 322 ? -38.541 20.526 26.800 1.00 85.25 322 HIS A CA 1
ATOM 2404 C C . HIS A 1 322 ? -39.713 21.319 27.434 1.00 85.25 322 HIS A C 1
ATOM 2406 O O . HIS A 1 322 ? -40.560 21.862 26.721 1.00 85.25 322 HIS A O 1
ATOM 2412 N N . LEU A 1 323 ? -39.774 21.397 28.776 1.00 83.31 323 LEU A N 1
ATOM 2413 C CA . LEU A 1 323 ? -40.781 22.155 29.545 1.00 83.31 323 LEU A CA 1
ATOM 2414 C C . LEU A 1 323 ? -40.211 23.487 30.055 1.00 83.31 323 LEU A C 1
ATOM 2416 O O . LEU A 1 323 ? -39.280 23.486 30.855 1.00 83.31 323 LEU A O 1
ATOM 2420 N N . TYR A 1 324 ? -40.846 24.595 29.686 1.00 85.94 324 TYR A N 1
ATOM 2421 C CA . TYR A 1 324 ? -40.514 25.943 30.135 1.00 85.94 324 TYR A CA 1
ATOM 2422 C C . TYR A 1 324 ? -41.614 26.511 31.040 1.00 85.94 324 TYR A C 1
ATOM 2424 O O . TYR A 1 324 ? -42.808 26.415 30.739 1.00 85.94 324 TYR A O 1
ATOM 2432 N N . VAL A 1 325 ? -41.211 27.110 32.163 1.00 82.56 325 VAL A N 1
ATOM 2433 C CA . VAL A 1 325 ? -42.117 27.694 33.164 1.00 82.56 325 VAL A CA 1
ATOM 2434 C C . VAL A 1 325 ? -41.732 29.133 33.497 1.00 82.56 325 VAL A C 1
ATOM 2436 O O . VAL A 1 325 ? -40.555 29.458 33.656 1.00 82.56 325 VAL A O 1
ATOM 2439 N N . GLY A 1 326 ? -42.732 29.998 33.662 1.00 77.06 326 GLY A N 1
ATOM 2440 C CA . GLY A 1 326 ? -42.516 31.396 34.038 1.00 77.06 326 GLY A CA 1
ATOM 2441 C C . GLY A 1 326 ? -41.657 32.164 33.022 1.00 77.06 326 GLY A C 1
ATOM 2442 O O . GLY A 1 326 ? -41.723 31.910 31.824 1.00 77.06 326 GLY A O 1
ATOM 2443 N N . GLY A 1 327 ? -40.841 33.111 33.504 1.00 79.50 327 GLY A N 1
ATOM 2444 C CA . GLY A 1 327 ? -40.008 34.026 32.702 1.00 79.50 327 GLY A CA 1
ATOM 2445 C C . GLY A 1 327 ? -38.771 33.428 32.024 1.00 79.50 327 GLY A C 1
ATOM 2446 O O . GLY A 1 327 ? -37.860 34.190 31.704 1.00 79.50 327 GLY A O 1
ATOM 2447 N N . GLN A 1 328 ? -38.681 32.105 31.870 1.00 85.69 328 GLN A N 1
ATOM 2448 C CA . GLN A 1 328 ? -37.496 31.440 31.321 1.00 85.69 328 GLN A CA 1
ATOM 2449 C C . GLN A 1 328 ? -37.239 31.816 29.861 1.00 85.69 328 GLN A C 1
ATOM 2451 O O . GLN A 1 328 ? -38.164 32.021 29.079 1.00 85.69 328 GLN A O 1
ATOM 2456 N N . THR A 1 329 ? -35.965 31.881 29.494 1.00 88.00 329 THR A N 1
ATOM 2457 C CA . THR A 1 329 ? -35.537 32.173 28.128 1.00 88.00 329 THR A CA 1
ATOM 2458 C C . THR A 1 329 ? -35.430 30.883 27.318 1.00 88.00 329 THR A C 1
ATOM 2460 O O . THR A 1 329 ? -34.762 29.940 27.732 1.00 88.00 329 THR A O 1
ATOM 2463 N N . ILE A 1 330 ? -36.071 30.870 26.155 1.00 91.88 330 ILE A N 1
ATOM 2464 C CA . ILE A 1 330 ? -35.994 29.844 25.120 1.00 91.88 330 ILE A CA 1
ATOM 2465 C C . ILE A 1 330 ? -35.095 30.402 24.016 1.00 91.88 330 ILE A C 1
ATOM 2467 O O . ILE A 1 330 ? -35.352 31.494 23.510 1.00 91.88 330 ILE A O 1
ATOM 2471 N N . ILE A 1 331 ? -34.050 29.667 23.650 1.00 90.19 331 ILE A N 1
ATOM 2472 C CA . ILE A 1 331 ? -33.188 29.998 22.514 1.00 90.19 331 ILE A CA 1
ATOM 2473 C C . ILE A 1 331 ? -33.574 29.051 21.381 1.00 90.19 331 ILE A C 1
ATOM 2475 O O . ILE A 1 331 ? -33.585 27.836 21.576 1.00 90.19 331 ILE A O 1
ATOM 2479 N N . LEU A 1 332 ? -33.966 29.622 20.246 1.00 91.00 332 LEU A N 1
ATOM 2480 C CA . LEU A 1 332 ? -34.188 28.906 18.998 1.00 91.00 332 LEU A CA 1
ATOM 2481 C C . LEU A 1 332 ? -33.006 29.200 18.085 1.00 91.00 332 LEU A C 1
ATOM 2483 O O . LEU A 1 332 ? -32.763 30.363 17.774 1.00 91.00 332 LEU A O 1
ATOM 2487 N N . GLU A 1 333 ? -32.298 28.176 17.633 1.00 86.19 333 GLU A N 1
ATOM 2488 C CA . GLU A 1 333 ? -31.220 28.328 16.655 1.00 86.19 333 GLU A CA 1
ATOM 2489 C C . GLU A 1 333 ? -31.394 27.345 15.510 1.00 86.19 333 GLU A C 1
ATOM 2491 O O . GLU A 1 333 ? -31.832 26.207 15.694 1.00 86.19 333 GLU A O 1
ATOM 2496 N N . GLY A 1 334 ? -31.072 27.808 14.307 1.00 76.25 334 GLY A N 1
ATOM 2497 C CA . GLY A 1 334 ? -31.203 27.017 13.101 1.00 76.25 334 GLY A CA 1
ATOM 2498 C C . GLY A 1 334 ? -30.699 27.732 11.856 1.00 76.25 334 GLY A C 1
ATOM 2499 O O . GLY A 1 334 ? -30.449 28.935 11.852 1.00 76.25 334 GLY A O 1
ATOM 2500 N N . MET A 1 335 ? -30.537 26.971 10.782 1.00 80.00 335 MET A N 1
ATOM 2501 C CA . MET A 1 335 ? -30.018 27.453 9.502 1.00 80.00 335 MET A CA 1
ATOM 2502 C C . MET A 1 335 ? -30.724 26.751 8.346 1.00 80.00 335 MET A C 1
ATOM 2504 O O . MET A 1 335 ? -31.366 25.721 8.553 1.00 80.00 335 MET A O 1
ATOM 2508 N N . ALA A 1 336 ? -30.589 27.283 7.132 1.00 73.25 336 ALA A N 1
ATOM 2509 C CA . ALA A 1 336 ? -31.013 26.571 5.936 1.00 73.25 336 ALA A CA 1
ATOM 2510 C C . ALA A 1 336 ? -30.050 26.773 4.767 1.00 73.25 336 ALA A C 1
ATOM 2512 O O . ALA A 1 336 ? -29.443 27.839 4.628 1.00 73.25 336 ALA A O 1
ATOM 2513 N N . LEU A 1 337 ? -29.934 25.738 3.943 1.00 72.06 337 LEU A N 1
ATOM 2514 C CA . LEU A 1 337 ? -29.099 25.704 2.750 1.00 72.06 337 LEU A CA 1
ATOM 2515 C C . LEU A 1 337 ? -29.965 25.373 1.540 1.00 72.06 337 LEU A C 1
ATOM 2517 O O . LEU A 1 337 ? -30.784 24.463 1.595 1.00 72.06 337 LEU A O 1
ATOM 2521 N N . ASP A 1 338 ? -29.751 26.093 0.454 1.00 77.25 338 ASP A N 1
ATOM 2522 C CA . ASP A 1 338 ? -30.381 25.855 -0.835 1.00 77.25 338 ASP A CA 1
ATOM 2523 C C . ASP A 1 338 ? -29.296 25.736 -1.908 1.00 77.25 338 ASP A C 1
ATOM 2525 O O . ASP A 1 338 ? -28.262 26.402 -1.814 1.00 77.25 338 ASP A O 1
ATOM 2529 N N . ILE A 1 339 ? -29.472 24.870 -2.903 1.00 72.81 339 ILE A N 1
ATOM 2530 C CA . ILE A 1 339 ? -28.413 24.640 -3.894 1.00 72.81 339 ILE A CA 1
ATOM 2531 C C . ILE A 1 339 ? -28.368 25.729 -4.971 1.00 72.81 339 ILE A C 1
ATOM 2533 O O . ILE A 1 339 ? -27.303 25.991 -5.536 1.00 72.81 339 ILE A O 1
ATOM 2537 N N . GLU A 1 340 ? -29.490 26.398 -5.230 1.00 75.56 340 GLU A N 1
ATOM 2538 C CA . GLU A 1 340 ? -29.563 27.534 -6.142 1.00 75.56 340 GLU A CA 1
ATOM 2539 C C . GLU A 1 340 ? -29.170 28.853 -5.455 1.00 75.56 340 GLU A C 1
ATOM 2541 O O . GLU A 1 340 ? -28.477 29.674 -6.060 1.00 75.56 340 GLU A O 1
ATOM 2546 N N . ASP A 1 341 ? -29.543 29.037 -4.185 1.00 68.75 341 ASP A N 1
ATOM 2547 C CA . ASP A 1 341 ? -29.335 30.288 -3.443 1.00 68.75 341 ASP A CA 1
ATOM 2548 C C . ASP A 1 341 ? -28.166 30.268 -2.439 1.00 68.75 341 ASP A C 1
ATOM 2550 O O . ASP A 1 341 ? -27.780 31.316 -1.910 1.00 68.75 341 ASP A O 1
ATOM 2554 N N . GLY A 1 342 ? -27.606 29.098 -2.132 1.00 66.31 342 GLY A N 1
ATOM 2555 C CA . GLY A 1 342 ? -26.600 28.922 -1.086 1.00 66.31 342 GLY A CA 1
ATOM 2556 C C . GLY A 1 342 ? -27.177 29.017 0.331 1.00 66.31 342 GLY A C 1
ATOM 2557 O O . GLY A 1 342 ? -28.328 28.662 0.594 1.00 66.31 342 GLY A O 1
ATOM 2558 N N . PHE A 1 343 ? -26.354 29.456 1.292 1.00 63.72 343 PHE A N 1
ATOM 2559 C CA . PHE A 1 343 ? -26.822 29.656 2.666 1.00 63.72 343 PHE A CA 1
ATOM 2560 C C . PHE A 1 343 ? -27.880 30.750 2.703 1.00 63.72 343 PHE A C 1
ATOM 2562 O O . PHE A 1 343 ? -27.636 31.897 2.319 1.00 63.72 343 PHE A O 1
ATOM 2569 N N . LEU A 1 344 ? -29.051 30.395 3.216 1.00 73.06 344 LEU A N 1
ATOM 2570 C CA . LEU A 1 344 ? -30.148 31.331 3.316 1.00 73.06 344 LEU A CA 1
ATOM 2571 C C . LEU A 1 344 ? -29.887 32.301 4.466 1.00 73.06 344 LEU A C 1
ATOM 2573 O O . LEU A 1 344 ? -29.687 31.905 5.615 1.00 73.06 344 LEU A O 1
ATOM 2577 N N . ASP A 1 345 ? -29.895 33.590 4.136 1.00 81.88 345 ASP A N 1
ATOM 2578 C CA . ASP A 1 345 ? -29.808 34.658 5.124 1.00 81.88 345 ASP A CA 1
ATOM 2579 C C . ASP A 1 345 ? -30.918 34.517 6.179 1.00 81.88 345 ASP A C 1
ATOM 2581 O O . ASP A 1 345 ? -32.032 34.078 5.883 1.00 81.88 345 ASP A O 1
ATOM 2585 N N . GLY A 1 346 ? -30.637 34.939 7.414 1.00 77.12 346 GLY A N 1
ATOM 2586 C CA . GLY A 1 346 ? -31.590 34.846 8.520 1.00 77.12 346 GLY A CA 1
ATOM 2587 C C . GLY A 1 346 ? -32.935 35.532 8.245 1.00 77.12 346 GLY A C 1
ATOM 2588 O O . GLY A 1 346 ? -33.950 35.096 8.780 1.00 77.12 346 GLY A O 1
ATOM 2589 N N . SER A 1 347 ? -32.987 36.547 7.376 1.00 85.50 347 SER A N 1
ATOM 2590 C CA . SER A 1 347 ? -34.243 37.180 6.934 1.00 85.50 347 SER A CA 1
ATOM 2591 C C . SER A 1 347 ? -35.190 36.239 6.178 1.00 85.50 347 SER A C 1
ATOM 2593 O O . SER A 1 347 ? -36.382 36.519 6.074 1.00 85.50 347 SER A O 1
ATOM 2595 N N . ARG A 1 348 ? -34.678 35.110 5.684 1.00 86.06 348 ARG A N 1
ATOM 2596 C CA . ARG A 1 348 ? -35.409 34.083 4.928 1.00 86.06 348 ARG A CA 1
ATOM 2597 C C . ARG A 1 348 ? -35.848 32.908 5.797 1.00 86.06 348 ARG A C 1
ATOM 2599 O O . ARG A 1 348 ? -36.479 31.975 5.302 1.00 86.06 348 ARG A O 1
ATOM 2606 N N . LEU A 1 349 ? -35.499 32.952 7.082 1.00 92.12 349 LEU A N 1
ATOM 2607 C CA . LEU A 1 349 ? -35.826 31.956 8.087 1.00 92.12 349 LEU A CA 1
ATOM 2608 C C . LEU A 1 349 ? -36.945 32.488 8.970 1.00 92.12 349 LEU A C 1
ATOM 2610 O O . LEU A 1 349 ? -36.804 33.545 9.580 1.00 92.12 349 LEU A O 1
ATOM 2614 N N . THR A 1 350 ? -38.043 31.745 9.061 1.00 95.44 350 THR A N 1
ATOM 2615 C CA . THR A 1 350 ? -39.201 32.086 9.888 1.00 95.44 350 THR A CA 1
ATOM 2616 C C . THR A 1 350 ? -39.454 30.991 10.909 1.00 95.44 350 THR A C 1
ATOM 2618 O O . THR A 1 350 ? -39.624 29.823 10.564 1.00 95.44 350 THR A O 1
ATOM 2621 N N . TRP A 1 351 ? -39.540 31.388 12.173 1.00 96.69 351 TRP A N 1
ATOM 2622 C CA . TRP A 1 351 ? -39.931 30.526 13.276 1.00 96.69 351 TRP A CA 1
ATOM 2623 C C . TRP A 1 351 ? -41.418 30.684 13.547 1.00 96.69 351 TRP A C 1
ATOM 2625 O O . TRP A 1 351 ? -41.914 31.797 13.743 1.00 96.69 351 TRP A O 1
ATOM 2635 N N . THR A 1 352 ? -42.139 29.571 13.603 1.00 96.62 352 THR A N 1
ATOM 2636 C CA . THR A 1 352 ? -43.560 29.553 13.961 1.00 96.62 352 THR A CA 1
ATOM 2637 C C . THR A 1 352 ? -43.835 28.546 15.065 1.00 96.62 352 THR A C 1
ATOM 2639 O O . THR A 1 352 ? -43.114 27.569 15.235 1.00 96.62 352 THR A O 1
ATOM 2642 N N . SER A 1 353 ? -44.898 28.788 15.820 1.00 95.94 353 SER A N 1
ATOM 2643 C CA . SER A 1 353 ? -45.507 27.839 16.737 1.00 95.94 353 SER A CA 1
ATOM 2644 C C . SER A 1 353 ? -46.937 27.563 16.291 1.00 95.94 353 SER A C 1
ATOM 2646 O O . SER A 1 353 ? -47.680 28.493 15.985 1.00 95.94 353 SER A O 1
ATOM 2648 N N . ASN A 1 354 ? -47.370 26.307 16.365 1.00 95.88 354 ASN A N 1
ATOM 2649 C CA . ASN A 1 354 ? -48.782 25.939 16.193 1.00 95.88 354 ASN A CA 1
ATOM 2650 C C . ASN A 1 354 ? -49.763 26.693 17.125 1.00 95.88 354 ASN A C 1
ATOM 2652 O O . ASN A 1 354 ? -50.931 26.80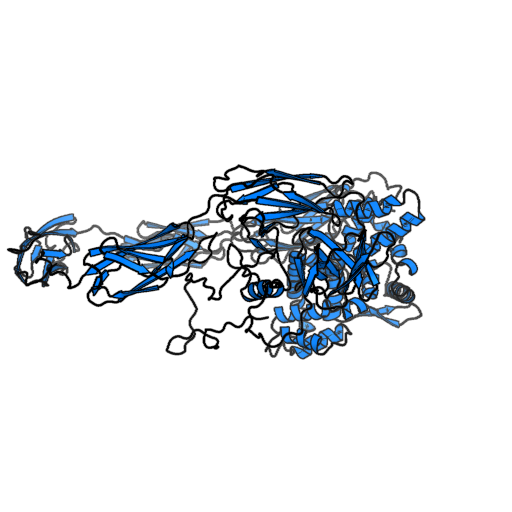9 16.771 1.00 95.88 354 ASN A O 1
ATOM 2656 N N . LEU A 1 355 ? -49.331 27.176 18.299 1.00 93.69 355 LEU A N 1
ATOM 2657 C CA . LEU A 1 355 ? -50.194 27.898 19.251 1.00 93.69 355 LEU A CA 1
ATOM 2658 C C . LEU A 1 355 ? -50.059 29.423 19.154 1.00 93.69 355 LEU A C 1
ATOM 2660 O O . LEU A 1 355 ? -51.027 30.146 19.366 1.00 93.69 355 LEU A O 1
ATOM 2664 N N . ASN A 1 356 ? -48.867 29.928 18.831 1.00 93.50 356 ASN A N 1
ATOM 2665 C CA . ASN A 1 356 ? -48.588 31.370 18.818 1.00 93.50 356 ASN A CA 1
ATOM 2666 C C . ASN A 1 356 ? -48.461 31.979 17.425 1.00 93.50 356 ASN A C 1
ATOM 2668 O O . ASN A 1 356 ? -48.319 33.194 17.314 1.00 93.50 356 ASN A O 1
ATOM 2672 N N . GLY A 1 357 ? -48.507 31.168 16.371 1.00 92.88 357 GLY A N 1
ATOM 2673 C CA . GLY A 1 357 ? -48.208 31.629 15.025 1.00 92.88 357 GLY A CA 1
ATOM 2674 C C . GLY A 1 357 ? -46.747 32.058 14.910 1.00 92.88 357 GLY A C 1
ATOM 2675 O O . GLY A 1 357 ? -45.852 31.370 15.398 1.00 92.88 357 GLY A O 1
ATOM 2676 N N . MET A 1 358 ? -46.492 33.181 14.245 1.00 94.06 358 MET A N 1
ATOM 2677 C CA . MET A 1 358 ? -45.137 33.667 13.985 1.00 94.06 358 MET A CA 1
ATOM 2678 C C . MET A 1 358 ? -44.426 34.095 15.274 1.00 94.06 358 MET A C 1
ATOM 2680 O O . MET A 1 358 ? -44.920 34.940 16.017 1.00 94.06 358 MET A O 1
ATOM 2684 N N . LEU A 1 359 ? -43.250 33.519 15.514 1.00 93.94 359 LEU A N 1
ATOM 2685 C CA . LEU A 1 359 ? -42.403 33.813 16.669 1.00 93.94 359 LEU A CA 1
ATOM 2686 C C . LEU A 1 359 ? -41.329 34.848 16.340 1.00 93.94 359 LEU A C 1
ATOM 2688 O O . LEU A 1 359 ? -40.979 35.667 17.185 1.00 93.94 359 LEU A O 1
ATOM 2692 N N . GLY A 1 360 ? -40.822 34.819 15.109 1.00 93.00 360 GLY A N 1
ATOM 2693 C CA . GLY A 1 360 ? -39.827 35.759 14.613 1.00 93.00 360 GLY A CA 1
ATOM 2694 C C . GLY A 1 360 ? -39.088 35.216 13.397 1.00 93.00 360 GLY A C 1
ATOM 2695 O O . GLY A 1 360 ? -39.393 34.132 12.901 1.00 93.00 360 GLY A O 1
ATOM 2696 N N . THR A 1 361 ? -38.107 35.981 12.932 1.00 92.06 361 THR A N 1
ATOM 2697 C CA . THR A 1 361 ? -37.246 35.639 11.795 1.00 92.06 361 THR A CA 1
ATOM 2698 C C . THR A 1 361 ? -35.779 35.683 12.210 1.00 92.06 361 THR A C 1
ATOM 2700 O O . THR A 1 361 ? -35.428 36.466 13.092 1.00 92.06 361 THR A O 1
ATOM 2703 N N . GLY A 1 362 ? -34.919 34.891 11.572 1.00 87.25 362 GLY A N 1
ATOM 2704 C CA . GLY A 1 362 ? -33.483 34.846 11.871 1.00 87.25 362 GLY A CA 1
ATOM 2705 C C . GLY A 1 362 ? -32.955 33.440 12.150 1.00 87.25 362 GLY A C 1
ATOM 2706 O O . GLY A 1 362 ? -33.711 32.540 12.508 1.00 87.25 362 GLY A O 1
ATOM 2707 N N . GLY A 1 363 ? -31.636 33.260 12.026 1.00 79.81 363 GLY A N 1
ATOM 2708 C CA . GLY A 1 363 ? -30.962 31.997 12.374 1.00 79.81 363 GLY A CA 1
ATOM 2709 C C . GLY A 1 363 ? -30.795 31.762 13.881 1.00 79.81 363 GLY A C 1
ATOM 2710 O O . GLY A 1 363 ? -30.475 30.660 14.310 1.00 79.81 363 GLY A O 1
ATOM 2711 N N . SER A 1 364 ? -31.037 32.789 14.697 1.00 89.12 364 SER A N 1
ATOM 2712 C CA . SER A 1 364 ? -31.107 32.687 16.153 1.00 89.12 364 SER A CA 1
ATOM 2713 C C . SER A 1 364 ? -32.200 33.622 16.664 1.00 89.12 364 SER A C 1
ATOM 2715 O O . SER A 1 364 ? -32.295 34.772 16.223 1.00 89.12 364 SER A O 1
ATOM 2717 N N . LEU A 1 365 ? -33.043 33.129 17.566 1.00 90.31 365 LEU A N 1
ATOM 2718 C CA . LEU A 1 365 ? -34.137 33.873 18.170 1.00 90.31 365 LEU A CA 1
ATOM 2719 C C . LEU A 1 365 ? -34.250 33.546 19.659 1.00 90.31 365 LEU A C 1
ATOM 2721 O O . LEU A 1 365 ? -34.443 32.400 20.059 1.00 90.31 365 LEU A O 1
ATOM 2725 N N . THR A 1 366 ? -34.216 34.589 20.480 1.00 92.50 366 THR A N 1
ATOM 2726 C CA . THR A 1 366 ? -34.370 34.486 21.932 1.00 92.50 366 THR A CA 1
ATOM 2727 C C . THR A 1 366 ? -35.789 34.880 22.328 1.00 92.50 366 THR A C 1
ATOM 2729 O O . THR A 1 366 ? -36.188 36.034 22.173 1.00 92.50 366 THR A O 1
ATOM 2732 N N . ILE A 1 367 ? -36.556 33.935 22.869 1.00 92.06 367 ILE A N 1
ATOM 2733 C CA . ILE A 1 367 ? -37.960 34.113 23.249 1.00 92.06 367 ILE A CA 1
ATOM 2734 C C . ILE A 1 367 ? -38.099 33.940 24.757 1.00 92.06 367 ILE A C 1
ATOM 2736 O O . ILE A 1 367 ? -37.637 32.960 25.326 1.00 92.06 367 ILE A O 1
ATOM 2740 N N . ASN A 1 368 ? -38.791 34.854 25.429 1.00 88.56 368 ASN A N 1
ATOM 2741 C CA . ASN A 1 368 ? -39.214 34.597 26.802 1.00 88.56 368 ASN A CA 1
ATOM 2742 C C . ASN A 1 368 ? -40.442 33.673 26.800 1.00 88.56 368 ASN A C 1
ATOM 2744 O O . ASN A 1 368 ? -41.418 33.963 26.111 1.00 88.56 368 ASN A O 1
ATOM 2748 N N . ALA A 1 369 ? -40.440 32.604 27.592 1.00 85.44 369 ALA A N 1
ATOM 2749 C CA . ALA A 1 369 ? -41.565 31.679 27.713 1.00 85.44 369 ALA A CA 1
ATOM 2750 C C . ALA A 1 369 ? -42.872 32.385 28.144 1.00 85.44 369 ALA A C 1
ATOM 2752 O O . ALA A 1 369 ? -43.955 31.982 27.723 1.00 85.44 369 ALA A O 1
ATOM 2753 N N . MET A 1 370 ? -42.797 33.514 28.865 1.00 85.50 370 MET A N 1
ATOM 2754 C CA . MET A 1 370 ? -43.963 34.364 29.174 1.00 85.50 370 MET A CA 1
ATOM 2755 C C . MET A 1 370 ? -44.580 35.058 27.953 1.00 85.50 370 MET A C 1
ATOM 2757 O O . MET A 1 370 ? -45.666 35.620 28.062 1.00 85.50 370 MET A O 1
ATOM 2761 N N . ASN A 1 371 ? -43.933 35.030 26.792 1.00 88.38 371 ASN A N 1
ATOM 2762 C CA . ASN A 1 371 ? -44.471 35.601 25.559 1.00 88.38 371 ASN A CA 1
ATOM 2763 C C . ASN A 1 371 ? -45.188 34.552 24.693 1.00 88.38 371 ASN A C 1
ATOM 2765 O O . ASN A 1 371 ? -45.928 34.920 23.784 1.00 88.38 371 ASN A O 1
ATOM 2769 N N . LEU A 1 372 ? -45.031 33.258 24.993 1.00 90.56 372 LEU A N 1
ATOM 2770 C CA . LEU A 1 372 ? -45.769 32.173 24.342 1.00 90.56 372 LEU A CA 1
ATOM 2771 C C . LEU A 1 372 ? -47.093 31.896 25.080 1.00 90.56 372 LEU A C 1
ATOM 2773 O O . LEU A 1 372 ? -47.232 32.247 26.249 1.00 90.56 372 LEU A O 1
ATOM 2777 N N . GLN A 1 373 ? -48.102 31.340 24.405 1.00 92.00 373 GLN A N 1
ATOM 2778 C CA . GLN A 1 373 ? -49.338 30.868 25.048 1.00 92.00 373 GLN A CA 1
ATOM 2779 C C . GLN A 1 373 ? -49.021 29.639 25.905 1.00 92.00 373 GLN A C 1
ATOM 2781 O O . GLN A 1 373 ? -48.038 28.958 25.656 1.00 92.00 373 GLN A O 1
ATOM 2786 N N . GLU A 1 374 ? -49.821 29.345 26.926 1.00 88.75 374 GLU A N 1
ATOM 2787 C CA . GLU A 1 374 ? -49.634 28.089 27.657 1.00 88.75 374 GLU A CA 1
ATOM 2788 C C . GLU A 1 374 ? -50.080 26.900 26.796 1.00 88.75 374 GLU A C 1
ATOM 2790 O O . GLU A 1 374 ? -51.129 26.955 26.154 1.00 88.75 374 GLU A O 1
ATOM 2795 N N . GLY A 1 375 ? -49.310 25.812 26.797 1.00 87.06 375 GLY A N 1
ATOM 2796 C CA . GLY A 1 375 ? -49.627 24.608 26.030 1.00 87.06 375 GLY A CA 1
ATOM 2797 C C . GLY A 1 375 ? -48.408 23.897 25.445 1.00 87.06 375 GLY A C 1
ATOM 2798 O O . GLY A 1 375 ? -47.266 24.167 25.809 1.00 87.06 375 GLY A O 1
ATOM 2799 N N . THR A 1 376 ? -48.657 22.930 24.557 1.00 91.38 376 THR A N 1
ATOM 2800 C CA . THR A 1 376 ? -47.603 22.225 23.805 1.00 91.38 376 THR A CA 1
ATOM 2801 C C . THR A 1 376 ? -47.426 22.883 22.441 1.00 91.38 376 THR A C 1
ATOM 2803 O O . THR A 1 376 ? -48.344 22.867 21.618 1.00 91.38 376 THR A O 1
ATOM 2806 N N . HIS A 1 377 ? -46.242 23.442 22.210 1.00 94.38 377 HIS A N 1
ATOM 2807 C CA . HIS A 1 377 ? -45.868 24.090 20.964 1.00 94.38 377 HIS A CA 1
ATOM 2808 C C . HIS A 1 377 ? -45.120 23.112 20.060 1.00 94.38 377 HIS A C 1
ATOM 2810 O O . HIS A 1 377 ? -44.140 22.509 20.480 1.00 94.38 377 HIS A O 1
ATOM 2816 N N . ILE A 1 378 ? -45.533 23.021 18.801 1.00 95.81 378 ILE A N 1
ATOM 2817 C CA . ILE A 1 378 ? -44.726 22.521 17.691 1.00 95.81 378 ILE A CA 1
ATOM 2818 C C . ILE A 1 378 ? -44.068 23.747 17.072 1.00 95.81 378 ILE A C 1
ATOM 2820 O O . ILE A 1 378 ? -44.748 24.579 16.467 1.00 95.81 378 ILE A O 1
ATOM 2824 N N . ILE A 1 379 ? -42.767 23.877 17.294 1.00 96.69 379 ILE A N 1
ATOM 2825 C CA . ILE A 1 379 ? -41.923 24.927 16.746 1.00 96.69 379 ILE A CA 1
ATOM 2826 C C . ILE A 1 379 ? -41.445 24.474 15.373 1.00 96.69 379 ILE A C 1
ATOM 2828 O O . ILE A 1 379 ? -40.836 23.415 15.247 1.00 96.69 379 ILE A O 1
ATOM 2832 N N . THR A 1 380 ? -41.732 25.270 14.351 1.00 96.19 380 THR A N 1
ATOM 2833 C CA . THR A 1 380 ? -41.326 25.009 12.970 1.00 96.19 380 THR A CA 1
ATOM 2834 C C . THR A 1 380 ? -40.379 26.109 12.524 1.00 96.19 380 THR A C 1
ATOM 2836 O O . THR A 1 380 ? -40.760 27.281 12.537 1.00 96.19 380 THR A O 1
ATOM 2839 N N . LEU A 1 381 ? -39.173 25.734 12.107 1.00 95.69 381 LEU A N 1
ATOM 2840 C CA . LEU A 1 381 ? -38.304 26.588 11.310 1.00 95.69 381 LEU A CA 1
ATOM 2841 C C . LEU A 1 381 ? -38.662 26.358 9.849 1.00 95.69 381 LEU A C 1
ATOM 2843 O O . LEU A 1 381 ? -38.534 25.240 9.361 1.00 95.69 381 LEU A O 1
ATOM 2847 N N . SER A 1 382 ? -39.136 27.391 9.167 1.00 94.38 382 SER A N 1
ATOM 2848 C CA . SER A 1 382 ? -39.374 27.381 7.725 1.00 94.38 382 SER A CA 1
ATOM 2849 C C . SER A 1 382 ? -38.381 28.305 7.043 1.00 94.38 382 SER A C 1
ATOM 2851 O O . SER A 1 382 ? -38.196 29.442 7.474 1.00 94.38 382 SER A O 1
ATOM 2853 N N . ALA A 1 383 ? -37.761 27.826 5.977 1.00 91.31 383 ALA A N 1
ATOM 2854 C CA . ALA A 1 383 ? -36.856 28.590 5.142 1.00 91.31 383 ALA A CA 1
ATOM 2855 C C . ALA A 1 383 ? -37.459 28.729 3.750 1.00 91.31 383 ALA A C 1
ATOM 2857 O O . ALA A 1 383 ? -37.989 27.752 3.225 1.00 91.31 383 ALA A O 1
ATOM 2858 N N . SER A 1 384 ? -37.411 29.926 3.169 1.00 89.94 384 SER A N 1
ATOM 2859 C CA . SER A 1 384 ? -37.908 30.168 1.811 1.00 89.94 384 SER A CA 1
ATOM 2860 C C . SER A 1 384 ? -36.783 30.575 0.871 1.00 89.94 384 SER A C 1
ATOM 2862 O O . SER A 1 384 ? -36.079 31.561 1.121 1.00 89.94 384 SER A O 1
ATOM 2864 N N . ASP A 1 385 ? -36.642 29.824 -0.218 1.00 83.00 385 ASP A N 1
ATOM 2865 C CA . ASP A 1 385 ? -35.713 30.142 -1.302 1.00 83.00 385 ASP A CA 1
ATOM 2866 C C . ASP A 1 385 ? -36.247 31.289 -2.189 1.00 83.00 385 ASP A C 1
ATOM 2868 O O . ASP A 1 385 ? -37.233 31.963 -1.863 1.00 83.00 385 ASP A O 1
ATOM 2872 N N . SER A 1 386 ? -35.506 31.638 -3.246 1.00 80.44 386 SER A N 1
ATOM 2873 C CA . SER A 1 386 ? -35.710 32.874 -4.023 1.00 80.44 386 SER A CA 1
ATOM 2874 C C . SER A 1 386 ? -36.878 32.711 -4.983 1.00 80.44 386 SER A C 1
ATOM 2876 O O . SER A 1 386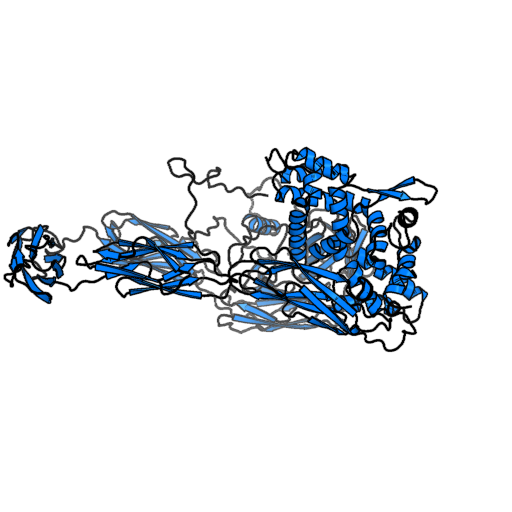 ? -37.435 33.683 -5.492 1.00 80.44 386 SER A O 1
ATOM 2878 N N . THR A 1 387 ? -37.297 31.461 -5.142 1.00 80.19 387 THR A N 1
ATOM 2879 C CA . THR A 1 387 ? -38.431 30.990 -5.915 1.00 80.19 387 THR A CA 1
ATOM 2880 C C . THR A 1 387 ? -39.645 30.671 -5.036 1.00 80.19 387 THR A C 1
ATOM 2882 O O . THR A 1 387 ? -40.642 30.146 -5.532 1.00 80.19 387 THR A O 1
ATOM 2885 N N . ALA A 1 388 ? -39.588 31.030 -3.747 1.00 81.81 388 ALA A N 1
ATOM 2886 C CA . ALA A 1 388 ? -40.613 30.807 -2.733 1.00 81.81 388 ALA A CA 1
ATOM 2887 C C . ALA A 1 388 ? -40.934 29.328 -2.433 1.00 81.81 388 ALA A C 1
ATOM 2889 O O . ALA A 1 388 ? -42.002 29.031 -1.886 1.00 81.81 388 ALA A O 1
ATOM 2890 N N . ARG A 1 389 ? -40.027 28.390 -2.732 1.00 85.56 389 ARG A N 1
ATOM 2891 C CA . ARG A 1 389 ? -40.135 27.024 -2.203 1.00 85.56 389 ARG A CA 1
ATOM 2892 C C . ARG A 1 389 ? -39.724 27.014 -0.741 1.00 85.56 389 ARG A C 1
ATOM 2894 O O . ARG A 1 389 ? -38.894 27.810 -0.305 1.00 85.56 389 ARG A O 1
ATOM 2901 N N . VAL A 1 390 ? -40.331 26.106 0.018 1.00 89.62 390 VAL A N 1
ATOM 2902 C CA . VAL A 1 390 ? -40.189 26.067 1.473 1.00 89.62 390 VAL A CA 1
ATOM 2903 C C . VAL A 1 390 ? -39.579 24.752 1.926 1.00 89.62 390 VAL A C 1
ATOM 2905 O O . VAL A 1 390 ? -40.088 23.678 1.614 1.00 89.62 390 VAL A O 1
ATOM 2908 N N . GLY A 1 391 ? -38.521 24.876 2.716 1.00 88.94 391 GLY A N 1
ATOM 2909 C CA . GLY A 1 391 ? -37.920 23.817 3.513 1.00 88.94 391 GLY A CA 1
ATOM 2910 C C . GLY A 1 391 ? -38.278 23.996 4.974 1.00 88.94 391 GLY A C 1
ATOM 2911 O O . GLY A 1 391 ? -38.374 25.133 5.440 1.00 88.94 391 GLY A O 1
ATOM 2912 N N . SER A 1 392 ? -38.471 22.910 5.721 1.00 93.69 392 SER A N 1
ATOM 2913 C CA . SER A 1 392 ? -38.805 23.037 7.140 1.00 93.69 392 SER A CA 1
ATOM 2914 C C . SER A 1 392 ? -38.217 21.958 8.028 1.00 93.69 392 SER A C 1
ATOM 2916 O O . SER A 1 392 ? -38.151 20.795 7.637 1.00 93.69 392 SER A O 1
ATOM 2918 N N . ALA A 1 393 ? -37.924 22.345 9.265 1.00 86.69 393 ALA A N 1
ATOM 2919 C CA . ALA A 1 393 ? -37.632 21.452 10.378 1.00 86.69 393 ALA A CA 1
ATOM 2920 C C . ALA A 1 393 ? -38.587 21.741 11.547 1.00 86.69 393 ALA A C 1
ATOM 2922 O O . ALA A 1 393 ? -39.052 22.872 11.709 1.00 86.69 393 ALA A O 1
ATOM 2923 N N . VAL A 1 394 ? -38.894 20.721 12.357 1.00 94.56 394 VAL A N 1
ATOM 2924 C CA . VAL A 1 394 ? -39.864 20.814 13.464 1.00 94.56 394 VAL A CA 1
ATOM 2925 C C . VAL A 1 394 ? -39.325 20.250 14.777 1.00 94.56 394 VAL A C 1
ATOM 2927 O O . VAL A 1 394 ? -38.597 19.259 14.782 1.00 94.56 394 VAL A O 1
ATOM 2930 N N . ILE A 1 395 ? -39.742 20.844 15.898 1.00 90.62 395 ILE A N 1
ATOM 2931 C CA . ILE A 1 395 ? -39.446 20.378 17.260 1.00 90.62 395 ILE A CA 1
ATOM 2932 C C . ILE A 1 395 ? -40.596 20.696 18.233 1.00 90.62 395 ILE A C 1
ATOM 2934 O O . ILE A 1 395 ? -41.359 21.627 18.002 1.00 90.62 395 ILE A O 1
ATOM 2938 N N . SER A 1 396 ? -40.764 19.930 19.316 1.00 91.38 396 SER A N 1
ATOM 2939 C CA . SER A 1 396 ? -41.845 20.122 20.306 1.00 91.38 396 SER A CA 1
ATOM 2940 C C . SER A 1 396 ? -41.331 20.759 21.606 1.00 91.38 396 SER A C 1
ATOM 2942 O O . SER A 1 396 ? -40.266 20.379 22.074 1.00 91.38 396 SER A O 1
ATOM 2944 N N . ILE A 1 397 ? -42.079 21.674 22.236 1.00 91.56 397 ILE A N 1
ATOM 2945 C CA . ILE A 1 397 ? -41.815 22.222 23.588 1.00 91.56 397 ILE A CA 1
ATOM 2946 C C . ILE A 1 397 ? -43.127 22.432 24.367 1.00 91.56 397 ILE A C 1
ATOM 2948 O O . ILE A 1 397 ? -44.203 22.465 23.778 1.00 91.56 397 ILE A O 1
ATOM 2952 N N . ARG A 1 398 ? -43.078 22.606 25.694 1.00 87.88 398 ARG A N 1
ATOM 2953 C CA . ARG A 1 398 ? -44.261 22.874 26.544 1.00 87.88 398 ARG A CA 1
ATOM 2954 C C . ARG A 1 398 ? -44.073 24.147 27.369 1.00 87.88 398 ARG A C 1
ATOM 2956 O O . ARG A 1 398 ? -43.015 24.302 27.967 1.00 87.88 398 ARG A O 1
ATOM 2963 N N . VAL A 1 399 ? -45.081 25.019 27.446 1.00 89.25 399 VAL A N 1
ATOM 2964 C CA . VAL A 1 399 ? -45.002 26.329 28.128 1.00 89.25 399 VAL A CA 1
ATOM 2965 C C . VAL A 1 399 ? -46.135 26.518 29.143 1.00 89.25 399 VAL A C 1
ATOM 2967 O O . VAL A 1 399 ? -47.287 26.222 28.832 1.00 89.25 399 VAL A O 1
ATOM 2970 N N . PHE A 1 400 ? -45.819 27.052 30.334 1.00 80.62 400 PHE A N 1
ATOM 2971 C CA . PHE A 1 400 ? -46.789 27.432 31.381 1.00 80.62 400 PHE A CA 1
ATOM 2972 C C . PHE A 1 400 ? -46.412 28.767 32.091 1.00 80.62 400 PHE A C 1
ATOM 2974 O O . PHE A 1 400 ? -45.244 28.993 32.412 1.00 80.62 400 PHE A O 1
ATOM 2981 N N . ARG A 1 401 ? -47.395 29.649 32.361 1.00 75.44 401 ARG A N 1
ATOM 2982 C CA . ARG A 1 401 ? -47.327 30.990 33.006 1.00 75.44 401 ARG A CA 1
ATOM 2983 C C . ARG A 1 401 ? -47.118 30.900 34.508 1.00 75.44 401 ARG A C 1
ATOM 2985 O O . ARG A 1 401 ? -46.221 31.514 35.077 1.00 75.44 401 ARG A O 1
ATOM 2992 N N . ILE A 1 402 ? -48.003 30.152 35.139 1.00 64.94 402 ILE A N 1
ATOM 2993 C CA . ILE A 1 402 ? -47.964 29.771 36.538 1.00 64.94 402 ILE A CA 1
ATOM 2994 C C . ILE A 1 402 ? -48.087 28.265 36.461 1.00 64.94 402 ILE A C 1
ATOM 2996 O O . ILE A 1 402 ? -48.858 27.759 35.645 1.00 64.94 402 ILE A O 1
ATOM 3000 N N . ARG A 1 403 ? -47.326 27.526 37.263 1.00 58.09 403 ARG A N 1
ATOM 3001 C CA . ARG A 1 403 ? -47.567 26.087 37.345 1.00 58.09 403 ARG A CA 1
ATOM 3002 C C . ARG A 1 403 ? -49.074 25.888 37.629 1.00 58.09 403 ARG A C 1
ATOM 3004 O O . ARG A 1 403 ? -49.536 26.445 38.625 1.00 58.09 403 ARG A O 1
ATOM 3011 N N . PRO A 1 404 ? -49.835 25.174 36.778 1.00 56.09 404 PRO A N 1
ATOM 3012 C CA . PRO A 1 404 ? -51.264 24.996 36.991 1.00 56.09 404 PRO A CA 1
ATOM 3013 C C . PRO A 1 404 ? -51.523 24.369 38.357 1.00 56.09 404 PRO A C 1
ATOM 3015 O O . PRO A 1 404 ? -50.871 23.383 38.706 1.00 56.09 404 PRO A O 1
ATOM 3018 N N . VAL A 1 405 ? -52.480 24.943 39.093 1.00 57.09 405 VAL A N 1
ATOM 3019 C CA . VAL A 1 405 ? -52.973 24.389 40.354 1.00 57.09 405 VAL A CA 1
ATOM 3020 C C . VAL A 1 405 ? -53.791 23.158 40.013 1.00 57.09 405 VAL A C 1
ATOM 3022 O O . VAL A 1 405 ? -54.943 23.243 39.590 1.00 57.09 405 VAL A O 1
ATOM 3025 N N . LEU A 1 406 ? -53.155 22.002 40.104 1.00 57.62 406 LEU A N 1
ATOM 3026 C CA . LEU A 1 406 ? -53.781 20.729 39.779 1.00 57.62 406 LEU A CA 1
ATOM 3027 C C . LEU A 1 406 ? -54.821 20.417 40.879 1.00 57.62 406 LEU A C 1
ATOM 3029 O O . LEU A 1 406 ? -54.555 20.683 42.049 1.00 57.62 406 LEU A O 1
ATOM 3033 N N . PRO A 1 407 ? -56.024 19.899 40.575 1.00 61.16 407 PRO A N 1
ATOM 3034 C CA . PRO A 1 407 ? -56.957 19.475 41.618 1.00 61.16 407 PRO A CA 1
ATOM 3035 C C . PRO A 1 407 ? -56.300 18.413 42.498 1.00 61.16 407 PRO A C 1
ATOM 3037 O O . PRO A 1 407 ? -55.528 17.587 41.995 1.00 61.16 407 PRO A O 1
ATOM 3040 N N . ALA A 1 408 ? -56.611 18.426 43.799 1.00 65.56 408 ALA A N 1
ATOM 3041 C CA . ALA A 1 408 ? -56.047 17.453 44.717 1.00 65.56 408 ALA A CA 1
ATOM 3042 C C . ALA A 1 408 ? -56.371 16.042 44.209 1.00 65.56 408 ALA A C 1
ATOM 3044 O O . ALA A 1 408 ? -57.533 15.636 44.145 1.00 65.56 408 ALA A O 1
ATOM 3045 N N . THR A 1 409 ? -55.337 15.339 43.760 1.00 79.62 409 THR A N 1
ATOM 3046 C CA . THR A 1 409 ? -55.465 14.046 43.093 1.00 79.62 409 THR A CA 1
ATOM 3047 C C . THR A 1 409 ? -54.714 13.045 43.938 1.00 79.62 409 THR A C 1
ATOM 3049 O O . THR A 1 409 ? -53.503 13.184 44.137 1.00 79.62 409 THR A O 1
ATOM 3052 N N . LEU A 1 410 ? -55.441 12.064 44.470 1.00 84.75 410 LEU A N 1
ATOM 3053 C CA . LEU A 1 410 ? -54.843 11.015 45.278 1.00 84.75 410 LEU A CA 1
ATOM 3054 C C . LEU A 1 410 ? -53.988 10.140 44.364 1.00 84.75 410 LEU A C 1
ATOM 3056 O O . LEU A 1 410 ? -54.505 9.374 43.554 1.00 84.75 410 LEU A O 1
ATOM 3060 N N . SER A 1 411 ? -52.673 10.259 44.510 1.00 86.25 411 SER A N 1
ATOM 3061 C CA . SER A 1 411 ? -51.719 9.346 43.897 1.00 86.25 411 SER A CA 1
ATOM 3062 C C . SER A 1 411 ? -51.036 8.561 45.003 1.00 86.25 411 SER A C 1
ATOM 3064 O O . SER A 1 411 ? -50.517 9.137 45.965 1.00 86.25 411 SER A O 1
ATOM 3066 N N . VAL A 1 412 ? -51.065 7.238 44.878 1.00 86.69 412 VAL A N 1
ATOM 3067 C CA . VAL A 1 412 ? -50.377 6.334 45.794 1.00 86.69 412 VAL A CA 1
ATOM 3068 C C . VAL A 1 412 ? -49.301 5.601 45.015 1.00 86.69 412 VAL A C 1
ATOM 3070 O O . VAL A 1 412 ? -49.535 5.095 43.918 1.00 86.69 412 VAL A O 1
ATOM 3073 N N . GLY A 1 413 ? -48.095 5.597 45.562 1.00 84.06 413 GLY A N 1
ATOM 3074 C CA . GLY A 1 413 ? -46.945 4.961 44.946 1.00 84.06 413 GLY A CA 1
ATOM 3075 C C . GLY A 1 413 ? -46.140 4.213 46.000 1.00 84.06 413 GLY A C 1
ATOM 3076 O O . GLY A 1 413 ? -45.779 4.818 47.007 1.00 84.06 413 GLY A O 1
ATOM 3077 N N . PRO A 1 414 ? -45.817 2.934 45.797 1.00 86.94 414 PRO A N 1
ATOM 3078 C CA . PRO A 1 414 ? -46.252 2.081 44.689 1.00 86.94 414 PRO A CA 1
ATOM 3079 C C . PRO A 1 414 ? -47.709 1.588 44.858 1.00 86.94 414 PRO A C 1
ATOM 3081 O O . PRO A 1 414 ? -48.225 1.514 45.971 1.00 86.94 414 PRO A O 1
ATOM 3084 N N . THR A 1 415 ? -48.371 1.227 43.751 1.00 83.88 415 THR A N 1
ATOM 3085 C CA . THR A 1 415 ? -49.703 0.569 43.734 1.00 83.88 415 THR A CA 1
ATOM 3086 C C . THR A 1 415 ? -49.619 -0.947 43.940 1.00 83.88 415 THR A C 1
ATOM 3088 O O . THR A 1 415 ? -50.636 -1.637 44.032 1.00 83.88 415 THR A O 1
ATOM 3091 N N . GLN A 1 416 ? -48.399 -1.472 44.029 1.00 88.75 416 GLN A N 1
ATOM 3092 C CA . GLN A 1 416 ? -48.106 -2.829 44.452 1.00 88.75 416 GLN A CA 1
ATOM 3093 C C . GLN A 1 416 ? -46.973 -2.793 45.475 1.00 88.75 416 GLN A C 1
ATOM 3095 O O . GLN A 1 416 ? -45.925 -2.202 45.223 1.00 88.75 416 GLN A O 1
ATOM 3100 N N . LEU A 1 417 ? -47.177 -3.426 46.621 1.00 87.94 417 LEU A N 1
ATOM 3101 C CA . LEU A 1 417 ? -46.126 -3.717 47.581 1.00 87.94 417 LEU A CA 1
ATOM 3102 C C . LEU A 1 417 ? -45.831 -5.203 47.507 1.00 87.94 417 LEU A C 1
ATOM 3104 O O . LEU A 1 417 ? -46.719 -6.017 47.739 1.00 87.94 417 LEU A O 1
ATOM 3108 N N . ALA A 1 418 ? -44.590 -5.542 47.194 1.00 88.00 418 ALA A N 1
ATOM 3109 C CA . ALA A 1 418 ? -44.109 -6.908 47.263 1.00 88.00 418 ALA A CA 1
ATOM 3110 C C . ALA A 1 418 ? -43.288 -7.047 48.540 1.00 88.00 418 ALA A C 1
ATOM 3112 O O . ALA A 1 418 ? -42.206 -6.474 48.654 1.00 88.00 418 ALA A O 1
ATOM 3113 N N . PHE A 1 419 ? -43.821 -7.768 49.514 1.00 83.94 419 PHE A N 1
ATOM 3114 C CA . PHE A 1 419 ? -43.072 -8.210 50.671 1.00 83.94 419 PHE A CA 1
ATOM 3115 C C . PHE A 1 419 ? -42.515 -9.590 50.383 1.00 83.94 419 PHE A C 1
ATOM 3117 O O . PHE A 1 419 ? -43.221 -10.483 49.924 1.00 83.94 419 PHE A O 1
ATOM 3124 N N . GLU A 1 420 ? -41.245 -9.750 50.695 1.00 77.50 420 GLU A N 1
ATOM 3125 C CA . GLU A 1 420 ? -40.588 -11.039 50.708 1.00 77.50 420 GLU A CA 1
ATOM 3126 C C . GLU A 1 420 ? -40.235 -11.331 52.161 1.00 77.50 420 GLU A C 1
ATOM 3128 O O . GLU A 1 420 ? -39.684 -10.472 52.858 1.00 77.50 420 GLU A O 1
ATOM 3133 N N . ALA A 1 421 ? -40.636 -12.499 52.649 1.00 70.88 421 ALA A N 1
ATOM 3134 C CA . ALA A 1 421 ? -40.356 -12.919 54.012 1.00 70.88 421 ALA A CA 1
ATOM 3135 C C . ALA A 1 421 ? -39.778 -14.327 54.008 1.00 70.88 421 ALA A C 1
ATOM 3137 O O . ALA A 1 421 ? -40.309 -15.223 53.349 1.00 70.88 421 ALA A O 1
ATOM 3138 N N . ASP A 1 422 ? -38.722 -14.533 54.792 1.00 65.75 422 ASP A N 1
ATOM 3139 C CA . ASP A 1 422 ? -38.192 -15.871 55.015 1.00 65.75 422 ASP A CA 1
ATOM 3140 C C . ASP A 1 422 ? -39.161 -16.683 55.887 1.00 65.75 422 ASP A C 1
ATOM 3142 O O . ASP A 1 422 ? -39.850 -16.154 56.770 1.00 65.75 422 ASP A O 1
ATOM 3146 N N . PHE A 1 423 ? -39.190 -17.995 55.657 1.00 58.31 423 PHE A N 1
ATOM 3147 C CA . PHE A 1 423 ? -40.032 -18.931 56.397 1.00 58.31 423 PHE A CA 1
ATOM 3148 C C . PHE A 1 423 ? -39.835 -18.787 57.919 1.00 58.31 423 PHE A C 1
ATOM 3150 O O . PHE A 1 423 ? -38.723 -18.915 58.430 1.00 58.31 423 PHE A O 1
ATOM 3157 N N . GLY A 1 424 ? -40.924 -18.535 58.654 1.00 57.97 424 GLY A N 1
ATOM 3158 C CA . GLY A 1 424 ? -40.910 -18.429 60.119 1.00 57.97 424 GLY A CA 1
ATOM 3159 C C . GLY A 1 424 ? -40.449 -17.080 60.689 1.00 57.97 424 GLY A C 1
ATOM 3160 O O . GLY A 1 424 ? -40.281 -16.971 61.904 1.00 57.97 424 GLY A O 1
ATOM 3161 N N . THR A 1 425 ? -40.255 -16.054 59.857 1.00 61.09 425 THR A N 1
ATOM 3162 C CA . THR A 1 425 ? -39.926 -14.699 60.331 1.00 61.09 425 THR A CA 1
ATOM 3163 C C . THR A 1 425 ? -41.150 -13.922 60.849 1.00 61.09 425 THR A C 1
ATOM 3165 O O . THR A 1 425 ? -42.307 -14.293 60.631 1.00 61.09 425 THR A O 1
ATOM 3168 N N . GLY A 1 426 ? -40.884 -12.861 61.624 1.00 68.94 426 GLY A N 1
ATOM 3169 C CA . GLY A 1 426 ? -41.891 -11.969 62.213 1.00 68.94 426 GLY A CA 1
ATOM 3170 C C . GLY A 1 426 ? -42.422 -10.926 61.223 1.00 68.94 426 GLY A C 1
ATOM 3171 O O . GLY A 1 426 ? -42.653 -11.217 60.053 1.00 68.94 426 GLY A O 1
ATOM 3172 N N . GLN A 1 427 ? -42.633 -9.690 61.685 1.00 76.81 427 GLN A N 1
ATOM 3173 C CA . GLN A 1 427 ? -42.996 -8.591 60.783 1.00 76.81 427 GLN A CA 1
ATOM 3174 C C . GLN A 1 427 ? -41.864 -8.310 59.785 1.00 76.81 427 GLN A C 1
ATOM 3176 O O . GLN A 1 427 ? -40.700 -8.217 60.174 1.00 76.81 427 GLN A O 1
ATOM 3181 N N . THR A 1 428 ? -42.215 -8.146 58.512 1.00 79.75 428 THR A N 1
ATOM 3182 C CA . THR A 1 428 ? -41.285 -7.742 57.455 1.00 79.75 428 THR A CA 1
ATOM 3183 C C . THR A 1 428 ? -40.801 -6.311 57.666 1.00 79.75 428 THR A C 1
ATOM 3185 O O . THR A 1 428 ? -41.406 -5.533 58.409 1.00 79.75 428 THR A O 1
ATOM 3188 N N . ALA A 1 429 ? -39.740 -5.926 56.955 1.00 81.81 429 ALA A N 1
ATOM 3189 C CA . ALA A 1 429 ? -39.339 -4.527 56.886 1.00 81.81 429 ALA A CA 1
ATOM 3190 C C . ALA A 1 429 ? -40.516 -3.652 56.427 1.00 81.81 429 ALA A C 1
ATOM 3192 O O . ALA A 1 429 ? -41.261 -4.017 55.514 1.00 81.81 429 ALA A O 1
ATOM 3193 N N . THR A 1 430 ? -40.677 -2.500 57.073 1.00 84.62 430 THR A N 1
ATOM 3194 C CA . THR A 1 430 ? -41.692 -1.511 56.715 1.00 84.62 430 THR A CA 1
ATOM 3195 C C . THR A 1 430 ? -41.461 -1.017 55.298 1.00 84.62 430 THR A C 1
ATOM 3197 O O . THR A 1 430 ? -40.418 -0.430 55.010 1.00 84.62 430 THR A O 1
ATOM 3200 N N . GLN A 1 431 ? -42.453 -1.197 54.431 1.00 89.62 431 GLN A N 1
ATOM 3201 C CA . GLN A 1 431 ? -42.507 -0.492 53.159 1.00 89.62 431 GLN A CA 1
ATOM 3202 C C . GLN A 1 431 ? -43.476 0.669 53.270 1.00 89.62 431 GLN A C 1
ATOM 3204 O O . GLN A 1 431 ? -44.507 0.594 53.932 1.00 89.62 431 GLN A O 1
ATOM 3209 N N . ASN A 1 432 ? -43.124 1.765 52.619 1.00 88.88 432 ASN A N 1
ATOM 3210 C CA . ASN A 1 432 ? -43.911 2.979 52.662 1.00 88.88 432 ASN A CA 1
ATOM 3211 C C . ASN A 1 432 ? -44.697 3.108 51.366 1.00 88.88 432 ASN A C 1
ATOM 3213 O O . ASN A 1 432 ? -44.103 3.190 50.293 1.00 88.88 432 ASN A O 1
ATOM 3217 N N . VAL A 1 433 ? -46.018 3.212 51.470 1.00 88.94 433 VAL A N 1
ATOM 3218 C CA . VAL A 1 433 ? -46.825 3.766 50.384 1.00 88.94 433 VAL A CA 1
ATOM 3219 C C . VAL A 1 433 ? -46.741 5.277 50.501 1.00 88.94 433 VAL A C 1
ATOM 3221 O O . VAL A 1 433 ? -47.249 5.877 51.452 1.00 88.94 433 VAL A O 1
ATOM 3224 N N . ALA A 1 434 ? -46.066 5.901 49.545 1.00 87.62 434 ALA A N 1
ATOM 3225 C CA . ALA A 1 434 ? -46.082 7.338 49.389 1.00 87.62 434 ALA A CA 1
ATOM 3226 C C . ALA A 1 434 ? -47.487 7.762 48.971 1.00 87.62 434 ALA A C 1
ATOM 3228 O O . ALA A 1 434 ? -47.941 7.469 47.868 1.00 87.62 434 ALA A O 1
ATOM 3229 N N . ILE A 1 435 ? -48.157 8.484 49.856 1.00 89.25 435 ILE A N 1
ATOM 3230 C CA . ILE A 1 435 ? -49.414 9.147 49.558 1.00 89.25 435 ILE A CA 1
ATOM 3231 C C . ILE A 1 435 ? -49.041 10.561 49.145 1.00 89.25 435 ILE A C 1
ATOM 3233 O O . ILE A 1 435 ? -48.428 11.320 49.909 1.00 89.25 435 ILE A O 1
ATOM 3237 N N . ARG A 1 436 ? -49.324 10.889 47.890 1.00 87.88 436 ARG A N 1
ATOM 3238 C CA . ARG A 1 436 ? -48.986 12.169 47.281 1.00 87.88 436 ARG A CA 1
ATOM 3239 C C . ARG A 1 436 ? -50.261 12.869 46.864 1.00 87.88 436 ARG A C 1
ATOM 3241 O O . ARG A 1 436 ? -51.204 12.252 46.372 1.00 87.88 436 ARG A O 1
ATOM 3248 N N . ASN A 1 437 ? -50.251 14.179 47.056 1.00 82.12 437 ASN A N 1
ATOM 3249 C CA . ASN A 1 437 ? -51.176 15.039 46.360 1.00 82.12 437 ASN A CA 1
ATOM 3250 C C . ASN A 1 437 ? -50.549 15.361 44.995 1.00 82.12 437 ASN A C 1
ATOM 3252 O O . ASN A 1 437 ? -49.522 16.032 44.941 1.00 82.12 437 ASN A O 1
ATOM 3256 N N . GLY A 1 438 ? -51.113 14.809 43.916 1.00 71.62 438 GLY A N 1
ATOM 3257 C CA . GLY A 1 438 ? -50.717 15.106 42.534 1.00 71.62 438 GLY A CA 1
ATOM 3258 C C . GLY A 1 438 ? -51.189 16.479 42.053 1.00 71.62 438 GLY A C 1
ATOM 3259 O O . GLY A 1 438 ? -50.864 16.879 40.938 1.00 71.62 438 GLY A O 1
ATOM 3260 N N . GLY A 1 439 ? -51.935 17.187 42.901 1.00 71.88 439 GLY A N 1
ATOM 3261 C CA . GLY A 1 439 ? -52.205 18.593 42.726 1.00 71.88 439 GLY A CA 1
ATOM 3262 C C . GLY A 1 439 ? -52.009 19.404 43.991 1.00 71.88 439 GLY A C 1
ATOM 3263 O O . GLY A 1 439 ? -51.174 19.088 44.835 1.00 71.88 439 GLY A O 1
ATOM 3264 N N . ASP A 1 440 ? -52.769 20.472 44.106 1.00 67.56 440 ASP A N 1
ATOM 3265 C CA . ASP A 1 440 ? -52.526 21.562 45.029 1.00 67.56 440 ASP A CA 1
ATOM 3266 C C . ASP A 1 440 ? -53.536 21.523 46.191 1.00 67.56 440 ASP A C 1
ATOM 3268 O O . ASP A 1 440 ? -54.622 20.946 46.089 1.00 67.56 440 ASP A O 1
ATOM 3272 N N . GLY A 1 441 ? -53.175 22.116 47.334 1.00 68.06 441 GLY A N 1
ATOM 3273 C CA . GLY A 1 441 ? -53.974 22.098 48.569 1.00 68.06 441 GLY A CA 1
ATOM 3274 C C . GLY A 1 441 ? -53.664 20.934 49.526 1.00 68.06 441 GLY A C 1
ATOM 3275 O O . GLY A 1 441 ? -52.768 20.122 49.294 1.00 68.06 441 GLY A O 1
ATOM 3276 N N . ASN A 1 442 ? -54.404 20.867 50.640 1.00 71.25 442 ASN A N 1
ATOM 3277 C CA . ASN A 1 442 ? -54.265 19.807 51.646 1.00 71.25 442 ASN A CA 1
ATOM 3278 C C . ASN A 1 442 ? -55.151 18.606 51.288 1.00 71.25 442 ASN A C 1
ATOM 3280 O O . ASN A 1 442 ? -56.370 18.744 51.220 1.00 71.25 442 ASN A O 1
ATOM 3284 N N . LEU A 1 443 ? -54.556 17.420 51.146 1.00 82.12 443 LEU A N 1
ATOM 3285 C CA . LEU A 1 443 ? -55.280 16.171 50.894 1.00 82.12 443 LEU A CA 1
ATOM 3286 C C . LEU A 1 443 ? -55.319 15.334 52.177 1.00 82.12 443 LEU A C 1
ATOM 3288 O O . LEU A 1 443 ? -54.281 14.865 52.647 1.00 82.12 443 LEU A O 1
ATOM 3292 N N . ARG A 1 444 ? -56.514 15.168 52.757 1.00 88.25 444 ARG A N 1
ATOM 3293 C CA . ARG A 1 444 ? -56.757 14.240 53.873 1.00 88.25 444 ARG A CA 1
ATOM 3294 C C . ARG A 1 444 ? -57.087 12.865 53.321 1.00 88.25 444 ARG A C 1
ATOM 3296 O O . ARG A 1 444 ? -57.900 12.759 52.408 1.00 88.25 444 ARG A O 1
ATOM 3303 N N . TRP A 1 445 ? -56.482 11.834 53.889 1.00 92.00 445 TRP A N 1
ATOM 3304 C CA . TRP A 1 445 ? -56.686 10.458 53.454 1.00 92.00 445 TRP A CA 1
ATOM 3305 C C . TRP A 1 445 ? -56.984 9.533 54.632 1.00 92.00 445 TRP A C 1
ATOM 3307 O O . TRP A 1 445 ? -56.617 9.830 55.771 1.00 92.00 445 TRP A O 1
ATOM 3317 N N . SER A 1 446 ? -57.624 8.405 54.336 1.00 90.56 446 SER A N 1
ATOM 3318 C CA . SER A 1 446 ? -57.830 7.258 55.222 1.00 90.56 446 SER A CA 1
ATOM 3319 C C . SER A 1 446 ? -57.423 5.962 54.514 1.00 90.56 446 SER A C 1
ATOM 3321 O O . SER A 1 446 ? -57.387 5.913 53.285 1.00 90.56 446 SER A O 1
ATOM 3323 N N . ALA A 1 447 ? -57.059 4.926 55.271 1.00 92.56 447 ALA A N 1
ATOM 3324 C CA . ALA A 1 447 ? -56.643 3.637 54.727 1.00 92.56 447 ALA A CA 1
ATOM 3325 C C . ALA A 1 447 ? -57.189 2.456 55.537 1.00 92.56 447 ALA A C 1
ATOM 3327 O O . ALA A 1 447 ? -57.232 2.499 56.768 1.00 92.56 447 ALA A O 1
ATOM 3328 N N . THR A 1 448 ? -57.548 1.380 54.841 1.00 92.81 448 THR A N 1
ATOM 3329 C CA . THR A 1 448 ? -57.970 0.097 55.419 1.00 92.81 448 THR A CA 1
ATOM 3330 C C . THR A 1 448 ? -57.234 -1.057 54.744 1.00 92.81 448 THR A C 1
ATOM 3332 O O . THR A 1 448 ? -56.868 -0.960 53.576 1.00 92.81 448 THR A O 1
ATOM 3335 N N . ALA A 1 449 ? -56.998 -2.147 55.476 1.00 91.31 449 ALA A N 1
ATOM 3336 C CA . ALA A 1 449 ? -56.448 -3.390 54.936 1.00 91.31 449 ALA A CA 1
ATOM 3337 C C . ALA A 1 449 ? -57.490 -4.506 55.067 1.00 91.31 449 ALA A C 1
ATOM 3339 O O . ALA A 1 449 ? -58.172 -4.590 56.090 1.00 91.31 449 ALA A O 1
ATOM 3340 N N . ASP A 1 450 ? -57.615 -5.344 54.045 1.00 91.38 450 ASP A N 1
ATOM 3341 C CA . ASP A 1 450 ? -58.585 -6.444 53.993 1.00 91.38 450 ASP A CA 1
ATOM 3342 C C . ASP A 1 450 ? -58.073 -7.748 54.635 1.00 91.38 450 ASP A C 1
ATOM 3344 O O . ASP A 1 450 ? -58.868 -8.568 55.091 1.00 91.38 450 ASP A O 1
ATOM 3348 N N . GLN A 1 451 ? -56.752 -7.930 54.707 1.00 90.50 451 GLN A N 1
ATOM 3349 C CA . GLN A 1 451 ? -56.117 -9.123 55.252 1.00 90.50 451 GLN A CA 1
ATOM 3350 C C . GLN A 1 451 ? -55.517 -8.890 56.638 1.00 90.50 451 GLN A C 1
ATOM 3352 O O . GLN A 1 451 ? -54.771 -7.941 56.886 1.00 90.50 451 GLN A O 1
ATOM 3357 N N . SER A 1 452 ? -55.743 -9.849 57.537 1.00 84.69 452 SER A N 1
ATOM 3358 C CA . SER A 1 452 ? -55.248 -9.812 58.917 1.00 84.69 452 SER A CA 1
ATOM 3359 C C . SER A 1 452 ? -53.738 -10.025 59.055 1.00 84.69 452 SER A C 1
ATOM 3361 O O . SER A 1 452 ? -53.231 -9.941 60.175 1.00 84.69 452 SER A O 1
ATOM 3363 N N . TRP A 1 453 ? -53.008 -10.322 57.976 1.00 86.12 453 TRP A N 1
ATOM 3364 C CA . TRP A 1 453 ? -51.540 -10.380 57.957 1.00 86.12 453 TRP A CA 1
ATOM 3365 C C . TRP A 1 453 ? -50.898 -9.056 57.510 1.00 86.12 453 TRP A C 1
ATOM 3367 O O . TRP A 1 453 ? -49.700 -8.875 57.714 1.00 86.12 453 TRP A O 1
ATOM 3377 N N . ILE A 1 454 ? -51.680 -8.102 56.994 1.00 91.38 454 ILE A N 1
ATOM 3378 C CA . ILE A 1 454 ? -51.228 -6.742 56.679 1.00 91.38 454 ILE A CA 1
ATOM 3379 C C . ILE A 1 454 ? -51.361 -5.872 57.937 1.00 91.38 454 ILE A C 1
ATOM 3381 O O . ILE A 1 454 ? -52.320 -5.977 58.710 1.00 91.38 454 ILE A O 1
ATOM 3385 N N . ARG A 1 455 ? -50.377 -5.012 58.191 1.00 90.81 455 ARG A N 1
ATOM 3386 C CA . ARG A 1 455 ? -50.380 -4.041 59.291 1.00 90.81 455 ARG A CA 1
ATOM 3387 C C . ARG A 1 455 ? -50.133 -2.648 58.732 1.00 90.81 455 ARG A C 1
ATOM 3389 O O . ARG A 1 455 ? -49.186 -2.436 57.981 1.00 90.81 455 ARG A O 1
ATOM 3396 N N . LEU A 1 456 ? -50.986 -1.707 59.124 1.00 91.56 456 LEU A N 1
ATOM 3397 C CA . LEU A 1 456 ? -50.886 -0.295 58.768 1.00 91.56 456 LEU A CA 1
ATOM 3398 C C . LEU A 1 456 ? -50.396 0.489 59.987 1.00 91.56 456 LEU A C 1
ATOM 3400 O O . LEU A 1 456 ? -50.971 0.366 61.067 1.00 91.56 456 LEU A O 1
ATOM 3404 N N . GLY A 1 457 ? -49.339 1.284 59.827 1.00 86.25 457 GLY A N 1
ATOM 3405 C CA . GLY A 1 457 ? -48.771 2.080 60.922 1.00 86.25 457 GLY A CA 1
ATOM 3406 C C . GLY A 1 457 ? -49.669 3.242 61.361 1.00 86.25 457 GLY A C 1
ATOM 3407 O O . GLY A 1 457 ? -49.666 3.622 62.527 1.00 86.25 457 GLY A O 1
ATOM 3408 N N . VAL A 1 458 ? -50.457 3.783 60.432 1.00 87.00 458 VAL A N 1
ATOM 3409 C CA . VAL A 1 458 ? -51.479 4.817 60.648 1.00 87.00 458 VAL A CA 1
ATOM 3410 C C . VAL A 1 458 ? -52.641 4.561 59.686 1.00 87.00 458 VAL A C 1
ATOM 3412 O O . VAL A 1 458 ? -52.437 3.995 58.618 1.00 87.00 458 VAL A O 1
ATOM 3415 N N . VAL A 1 459 ? -53.861 4.967 60.042 1.00 88.38 459 VAL A N 1
ATOM 3416 C CA . VAL A 1 459 ? -55.068 4.713 59.220 1.00 88.38 459 VAL A CA 1
ATOM 3417 C C . VAL A 1 459 ? -55.687 5.980 58.628 1.00 88.38 459 VAL A C 1
ATOM 3419 O O . VAL A 1 459 ? -56.667 5.893 57.897 1.00 88.38 459 VAL A O 1
ATOM 3422 N N . ALA A 1 460 ? -55.129 7.155 58.925 1.00 88.69 460 ALA A N 1
ATOM 3423 C CA . ALA A 1 460 ? -55.505 8.427 58.316 1.00 88.69 460 ALA A CA 1
ATOM 3424 C C . ALA A 1 460 ? -54.379 9.463 58.455 1.00 88.69 460 ALA A C 1
ATOM 3426 O O . ALA A 1 460 ? -53.548 9.360 59.362 1.00 88.69 460 ALA A O 1
ATOM 3427 N N . GLY A 1 461 ? -54.364 10.478 57.590 1.00 88.62 461 GLY A N 1
ATOM 3428 C CA . GLY A 1 461 ? -53.347 11.530 57.620 1.00 88.62 461 GLY A CA 1
ATOM 3429 C C . GLY A 1 461 ? -53.567 12.661 56.614 1.00 88.62 461 GLY A C 1
ATOM 3430 O O . GLY A 1 461 ? -54.618 12.765 55.982 1.00 88.62 461 GLY A O 1
ATOM 3431 N N . LEU A 1 462 ? -52.556 13.525 56.484 1.00 85.69 462 LEU A N 1
ATOM 3432 C CA . LEU A 1 462 ? -52.466 14.598 55.486 1.00 85.69 462 LEU A CA 1
ATOM 3433 C C . LEU A 1 462 ? -51.321 14.291 54.514 1.00 85.69 462 LEU A C 1
ATOM 3435 O O . LEU A 1 462 ? -50.229 13.956 54.962 1.00 85.69 462 LEU A O 1
ATOM 3439 N N . ALA A 1 463 ? -51.545 14.411 53.206 1.00 81.44 463 ALA A N 1
ATOM 3440 C CA . ALA A 1 463 ? -50.498 14.252 52.197 1.00 81.44 463 ALA A CA 1
ATOM 3441 C C . ALA A 1 463 ? -49.655 15.544 52.035 1.00 81.44 463 ALA A C 1
ATOM 3443 O O . ALA A 1 463 ? -50.205 16.635 52.193 1.00 81.44 463 ALA A O 1
ATOM 3444 N N . PRO A 1 464 ? -48.359 15.456 51.665 1.00 82.31 464 PRO A N 1
ATOM 3445 C CA . PRO A 1 464 ? -47.614 14.227 51.420 1.00 82.31 464 PRO A CA 1
ATOM 3446 C C . PRO A 1 464 ? -47.271 13.513 52.730 1.00 82.31 464 PRO A C 1
ATOM 3448 O O . PRO A 1 464 ? -46.701 14.091 53.649 1.00 82.31 464 PRO A O 1
ATOM 3451 N N . SER A 1 465 ? -47.579 12.224 52.791 1.00 87.50 465 SER A N 1
ATOM 3452 C CA . SER A 1 465 ? -47.207 11.363 53.910 1.00 87.50 465 SER A CA 1
ATOM 3453 C C . SER A 1 465 ? -46.837 9.989 53.393 1.00 87.50 465 SER A C 1
ATOM 3455 O O . SER A 1 465 ? -47.122 9.637 52.248 1.00 87.50 465 SER A O 1
ATOM 3457 N N . ASN A 1 466 ? -46.218 9.198 54.253 1.00 87.75 466 ASN A N 1
ATOM 3458 C CA . ASN A 1 466 ? -45.940 7.805 53.969 1.00 87.75 466 ASN A CA 1
ATOM 3459 C C . ASN A 1 466 ? -46.818 6.951 54.884 1.00 87.75 466 ASN A C 1
ATOM 3461 O O . ASN A 1 466 ? -46.780 7.112 56.103 1.00 87.75 466 ASN A O 1
ATOM 3465 N N . LEU A 1 467 ? -47.618 6.069 54.290 1.00 91.25 467 LEU A N 1
ATOM 3466 C CA . LEU A 1 467 ? -48.296 5.005 55.012 1.00 91.25 467 LEU A CA 1
ATOM 3467 C C . LEU A 1 467 ? -47.319 3.841 55.152 1.00 91.25 467 LEU A C 1
ATOM 3469 O O . LEU A 1 467 ? -47.003 3.170 54.171 1.00 91.25 467 LEU A O 1
ATOM 3473 N N . SER A 1 468 ? -46.841 3.621 56.371 1.00 90.19 468 SER A N 1
ATOM 3474 C CA . SER A 1 468 ? -46.050 2.446 56.720 1.00 90.19 468 SER A CA 1
ATOM 3475 C C . SER A 1 468 ? -46.923 1.196 56.648 1.00 90.19 468 SER A C 1
ATOM 3477 O O . SER A 1 468 ? -47.902 1.086 57.389 1.00 90.19 468 SER A O 1
ATOM 3479 N N . VAL A 1 469 ? -46.555 0.257 55.785 1.00 92.31 469 VAL A N 1
ATOM 3480 C CA . VAL A 1 469 ? -47.181 -1.056 55.640 1.00 92.31 469 VAL A CA 1
ATOM 3481 C C . VAL A 1 469 ? -46.146 -2.120 55.998 1.00 92.31 469 VAL A C 1
ATOM 3483 O O . VAL A 1 469 ? -45.019 -2.092 55.503 1.00 92.31 469 VAL A O 1
ATOM 3486 N N . THR A 1 470 ? -46.520 -3.064 56.857 1.00 90.06 470 THR A N 1
ATOM 3487 C CA . THR A 1 470 ? -45.751 -4.294 57.098 1.00 90.06 470 THR A CA 1
ATOM 3488 C C . THR A 1 470 ? -46.625 -5.513 56.839 1.00 90.06 470 THR A C 1
ATOM 3490 O O . THR A 1 470 ? -47.843 -5.476 57.029 1.00 90.06 470 THR A O 1
ATOM 3493 N N . ALA A 1 471 ? -46.002 -6.605 56.407 1.00 88.00 471 ALA A N 1
ATOM 3494 C CA . ALA A 1 471 ? -46.620 -7.918 56.349 1.00 88.00 471 ALA A CA 1
ATOM 3495 C C . ALA A 1 471 ? -46.129 -8.755 57.539 1.00 88.00 471 ALA A C 1
ATOM 3497 O O . ALA A 1 471 ? -44.981 -8.637 57.966 1.00 88.00 471 ALA A O 1
ATOM 3498 N N . ASN A 1 472 ? -46.993 -9.592 58.108 1.00 85.00 472 ASN A N 1
ATOM 3499 C CA . ASN A 1 472 ? -46.615 -10.550 59.141 1.00 85.00 472 ASN A CA 1
ATOM 3500 C C . ASN A 1 472 ? -46.631 -11.969 58.568 1.00 85.00 472 ASN A C 1
ATOM 3502 O O . ASN A 1 472 ? -47.703 -12.501 58.279 1.00 85.00 472 ASN A O 1
ATOM 3506 N N . ALA A 1 473 ? -45.451 -12.578 58.450 1.00 76.31 473 ALA A N 1
ATOM 3507 C CA . ALA A 1 473 ? -45.280 -13.921 57.898 1.00 76.31 473 ALA A CA 1
ATOM 3508 C C . ALA A 1 473 ? -45.402 -15.043 58.947 1.00 76.31 473 ALA A C 1
ATOM 3510 O O . ALA A 1 473 ? -45.318 -16.226 58.614 1.00 76.31 473 ALA A O 1
ATOM 3511 N N . THR A 1 474 ? -45.625 -14.702 60.222 1.00 77.56 474 THR A N 1
ATOM 3512 C CA . THR A 1 474 ? -45.732 -15.698 61.294 1.00 77.56 474 THR A CA 1
ATOM 3513 C C . THR A 1 474 ? -46.928 -16.625 61.059 1.00 77.56 474 THR A C 1
ATOM 3515 O O . THR A 1 474 ? -48.078 -16.189 61.055 1.00 77.56 474 THR A O 1
ATOM 3518 N N . GLY A 1 475 ? -46.640 -17.920 60.897 1.00 67.38 475 GLY A N 1
ATOM 3519 C CA . GLY A 1 475 ? -47.637 -18.971 60.678 1.00 67.38 475 GLY A CA 1
ATOM 3520 C C . GLY A 1 475 ? -48.017 -19.227 59.214 1.00 67.38 475 GLY A C 1
ATOM 3521 O O . GLY A 1 475 ? -48.927 -20.017 58.985 1.00 67.38 475 GLY A O 1
ATOM 3522 N N . GLN A 1 476 ? -47.338 -18.602 58.242 1.00 69.38 476 GLN A N 1
ATOM 3523 C CA . GLN A 1 476 ? -47.570 -18.817 56.807 1.00 69.38 476 GLN A CA 1
ATOM 3524 C C . GLN A 1 476 ? -46.564 -19.816 56.203 1.00 69.38 476 GLN A C 1
ATOM 3526 O O . GLN A 1 476 ? -45.384 -19.821 56.557 1.00 69.38 476 GLN A O 1
ATOM 3531 N N . PHE A 1 477 ? -47.025 -20.669 55.283 1.00 69.31 477 PHE A N 1
ATOM 3532 C CA . PHE A 1 477 ? -46.184 -21.608 54.522 1.00 69.31 477 PHE A CA 1
ATOM 3533 C C . PHE A 1 477 ? -45.620 -20.959 53.247 1.00 69.31 477 PHE A C 1
ATOM 3535 O O . PHE A 1 477 ? -46.113 -19.916 52.824 1.00 69.31 477 PHE A O 1
ATOM 3542 N N . SER A 1 478 ? -44.617 -21.579 52.609 1.00 66.19 478 SER A N 1
ATOM 3543 C CA . SER A 1 478 ? -44.104 -21.132 51.301 1.00 66.19 478 SER A CA 1
ATOM 3544 C C . SER A 1 478 ? -45.236 -21.002 50.283 1.00 66.19 478 SER A C 1
ATOM 3546 O O . SER A 1 478 ? -46.020 -21.941 50.119 1.00 66.19 478 SER A O 1
ATOM 3548 N N . GLY A 1 479 ? -45.310 -19.865 49.601 1.00 70.62 479 GLY A N 1
ATOM 3549 C CA . GLY A 1 479 ? -46.431 -19.531 48.733 1.00 70.62 479 GLY A CA 1
ATOM 3550 C C . GLY A 1 479 ? -46.599 -18.027 48.557 1.00 70.62 479 GLY A C 1
ATOM 3551 O O . GLY A 1 479 ? -45.882 -17.228 49.161 1.00 70.62 479 GLY A O 1
ATOM 3552 N N . GLU A 1 480 ? -47.546 -17.662 47.703 1.00 83.12 480 GLU A N 1
ATOM 3553 C CA . GLU A 1 480 ? -47.901 -16.283 47.386 1.00 83.12 480 GLU A CA 1
ATOM 3554 C C . GLU A 1 480 ? -49.228 -15.926 48.069 1.00 83.12 480 GLU A C 1
ATOM 3556 O O . GLU A 1 480 ? -50.219 -16.647 47.932 1.00 83.12 480 GLU A O 1
ATOM 3561 N N . TYR A 1 481 ? -49.243 -14.827 48.822 1.00 83.81 481 TYR A N 1
ATOM 3562 C CA . TYR A 1 481 ? -50.406 -14.337 49.557 1.00 83.81 481 TYR A CA 1
ATOM 3563 C C . TYR A 1 481 ? -50.752 -12.933 49.076 1.00 83.81 481 TYR A C 1
ATOM 3565 O O . TYR A 1 481 ? -49.926 -12.026 49.142 1.00 83.81 481 TYR A O 1
ATOM 3573 N N . ILE A 1 482 ? -51.993 -12.738 48.638 1.00 86.94 482 ILE A N 1
ATOM 3574 C CA . ILE A 1 482 ? -52.456 -11.465 48.082 1.00 86.94 482 ILE A CA 1
ATOM 3575 C C . ILE A 1 482 ? -53.471 -10.837 49.033 1.00 86.94 482 ILE A C 1
ATOM 3577 O O . ILE A 1 482 ? -54.398 -11.496 49.506 1.00 86.94 482 ILE A O 1
ATOM 3581 N N . GLY A 1 483 ? -53.277 -9.557 49.322 1.00 89.75 483 GLY A N 1
ATOM 3582 C CA . GLY A 1 483 ? -54.226 -8.707 50.026 1.00 89.75 483 GLY A CA 1
ATOM 3583 C C . GLY A 1 483 ? -54.217 -7.298 49.450 1.00 89.75 483 GLY A C 1
ATOM 3584 O O . GLY A 1 483 ? -53.424 -6.968 48.569 1.00 89.75 483 GLY A O 1
ATOM 3585 N N . HIS A 1 484 ? -55.102 -6.451 49.944 1.00 92.44 484 HIS A N 1
ATOM 3586 C CA . HIS A 1 484 ? -55.355 -5.125 49.412 1.00 92.44 484 HIS A CA 1
ATOM 3587 C C . HIS A 1 484 ? -55.419 -4.088 50.533 1.00 92.44 484 HIS A C 1
ATOM 3589 O O . HIS A 1 484 ? -56.141 -4.228 51.524 1.00 92.44 484 HIS A O 1
ATOM 3595 N N . VAL A 1 485 ? -54.688 -2.991 50.345 1.00 92.94 485 VAL A N 1
ATOM 3596 C CA . VAL A 1 485 ? -54.849 -1.776 51.145 1.00 92.94 485 VAL A CA 1
ATOM 3597 C C . VAL A 1 485 ? -55.642 -0.775 50.319 1.00 92.94 485 VAL A C 1
ATOM 3599 O O . VAL A 1 485 ? -55.197 -0.355 49.253 1.00 92.94 485 VAL A O 1
ATOM 3602 N N . THR A 1 486 ? -56.820 -0.397 50.802 1.00 92.38 486 THR A N 1
ATOM 3603 C CA . THR A 1 486 ? -57.673 0.603 50.153 1.00 92.38 486 THR A CA 1
ATOM 3604 C C . THR A 1 486 ? -57.416 1.960 50.788 1.00 92.38 486 THR A C 1
ATOM 3606 O O . THR A 1 486 ? -57.579 2.112 51.996 1.00 92.38 486 THR A O 1
ATOM 3609 N N . ILE A 1 487 ? -57.019 2.945 49.983 1.00 92.56 487 ILE A N 1
ATOM 3610 C CA . ILE A 1 487 ? -56.744 4.318 50.416 1.00 92.56 487 ILE A CA 1
ATOM 3611 C C . ILE A 1 487 ? -57.789 5.244 49.797 1.00 92.56 487 ILE A C 1
ATOM 3613 O O . ILE A 1 487 ? -57.993 5.264 48.582 1.00 92.56 487 ILE A O 1
ATOM 3617 N N . MET A 1 488 ? -58.450 6.025 50.643 1.00 88.62 488 MET A N 1
ATOM 3618 C CA . MET A 1 488 ? -59.511 6.954 50.267 1.00 88.62 488 MET A CA 1
ATOM 3619 C C . MET A 1 488 ? -59.129 8.382 50.636 1.00 88.62 488 MET A C 1
ATOM 3621 O O . MET A 1 488 ? -58.427 8.612 51.616 1.00 88.62 488 MET A O 1
ATOM 3625 N N . ALA A 1 489 ? -59.613 9.347 49.859 1.00 86.25 489 ALA A N 1
ATOM 3626 C CA . ALA A 1 489 ? -59.506 10.767 50.161 1.00 86.25 489 ALA A CA 1
ATOM 3627 C C . ALA A 1 489 ? -60.803 11.459 49.724 1.00 86.25 489 ALA A C 1
ATOM 3629 O O . ALA A 1 489 ? -61.088 11.557 48.529 1.00 86.25 489 ALA A O 1
ATOM 3630 N N . ASP A 1 490 ? -61.605 11.899 50.693 1.00 77.31 490 ASP A N 1
ATOM 3631 C CA . ASP A 1 490 ? -62.906 12.513 50.425 1.00 77.31 490 ASP A CA 1
ATOM 3632 C C . ASP A 1 490 ? -62.731 13.846 49.683 1.00 77.31 490 ASP A C 1
ATOM 3634 O O . ASP A 1 490 ? -62.032 14.748 50.146 1.00 77.31 490 ASP A O 1
ATOM 3638 N N . GLY A 1 491 ? -63.371 13.970 48.517 1.00 68.38 491 GLY A N 1
ATOM 3639 C CA . GLY A 1 491 ? -63.335 15.181 47.688 1.00 68.38 491 GLY A CA 1
ATOM 3640 C C . GLY A 1 491 ? -62.120 15.324 46.757 1.00 68.38 491 GLY A C 1
ATOM 3641 O O . GLY A 1 491 ? -62.056 16.310 46.027 1.00 68.38 491 GLY A O 1
ATOM 3642 N N . ALA A 1 492 ? -61.188 14.362 46.736 1.00 73.62 492 ALA A N 1
ATOM 3643 C CA . ALA A 1 492 ? -60.082 14.310 45.774 1.00 73.62 492 ALA A CA 1
ATOM 3644 C C . ALA A 1 492 ? -60.443 13.449 44.547 1.00 73.62 492 ALA A C 1
ATOM 3646 O O . ALA A 1 492 ? -61.108 12.417 44.669 1.00 73.62 492 ALA A O 1
ATOM 3647 N N . ALA A 1 493 ? -59.978 13.840 43.357 1.00 70.06 493 ALA A N 1
ATOM 3648 C CA . ALA A 1 493 ? -60.092 12.992 42.170 1.00 70.06 493 ALA A CA 1
ATOM 3649 C C . ALA A 1 493 ? -59.138 11.784 42.281 1.00 70.06 493 ALA A C 1
ATOM 3651 O O . ALA A 1 493 ? -58.094 11.858 42.933 1.00 70.06 493 ALA A O 1
ATOM 3652 N N . GLY A 1 494 ? -59.495 10.664 41.644 1.00 68.94 494 GLY A N 1
ATOM 3653 C CA . GLY A 1 494 ? -58.689 9.436 41.670 1.00 68.94 494 GLY A CA 1
ATOM 3654 C C . GLY A 1 494 ? -58.956 8.501 42.856 1.00 68.94 494 GLY A C 1
ATOM 3655 O O . GLY A 1 494 ? -58.107 7.675 43.165 1.00 68.94 494 GLY A O 1
ATOM 3656 N N . GLY A 1 495 ? -60.092 8.612 43.551 1.00 70.00 495 GLY A N 1
ATOM 3657 C CA . GLY A 1 495 ? -60.451 7.673 44.626 1.00 70.00 495 GLY A CA 1
ATOM 3658 C C . GLY A 1 495 ? -60.848 6.273 44.128 1.00 70.00 495 GLY A C 1
ATOM 3659 O O . GLY A 1 495 ? -60.920 6.041 42.923 1.00 70.00 495 GLY A O 1
ATOM 3660 N N . PRO A 1 496 ? -61.223 5.380 45.059 1.00 83.31 496 PRO A N 1
ATOM 3661 C CA . PRO A 1 496 ? -60.290 4.801 46.027 1.00 83.31 496 PRO A CA 1
ATOM 3662 C C . PRO A 1 496 ? -59.081 4.167 45.316 1.00 83.31 496 PRO A C 1
ATOM 3664 O O . PRO A 1 496 ? -59.228 3.470 44.316 1.00 83.31 496 PRO A O 1
ATOM 3667 N N . GLN A 1 497 ? -57.881 4.381 45.849 1.00 89.50 497 GLN A N 1
ATOM 3668 C CA . GLN A 1 497 ? -56.678 3.739 45.328 1.00 89.50 497 GLN A CA 1
ATOM 3669 C C . GLN A 1 497 ? -56.441 2.416 46.053 1.00 89.50 497 GLN A C 1
ATOM 3671 O O . GLN A 1 497 ? -56.388 2.377 47.282 1.00 89.50 497 GLN A O 1
ATOM 3676 N N . ILE A 1 498 ? -56.287 1.338 45.287 1.00 90.31 498 ILE A N 1
ATOM 3677 C CA . ILE A 1 498 ? -55.978 0.011 45.816 1.00 90.31 498 ILE A CA 1
ATOM 3678 C C . ILE A 1 498 ? -54.482 -0.228 45.656 1.00 90.31 498 ILE A C 1
ATOM 3680 O O . ILE A 1 498 ? -53.956 -0.224 44.544 1.00 90.31 498 ILE A O 1
ATOM 3684 N N . VAL A 1 499 ? -53.807 -0.463 46.775 1.00 91.12 499 VAL A N 1
ATOM 3685 C CA . VAL A 1 499 ? -52.445 -0.984 46.790 1.00 91.12 499 VAL A CA 1
ATOM 3686 C C . VAL A 1 499 ? -52.534 -2.489 46.968 1.00 91.12 499 VAL A C 1
ATOM 3688 O O . VAL A 1 499 ? -52.975 -2.971 48.014 1.00 91.12 499 VAL A O 1
ATOM 3691 N N . ASN A 1 500 ? -52.125 -3.236 45.947 1.00 90.94 500 ASN A N 1
ATOM 3692 C CA . ASN A 1 500 ? -52.025 -4.686 46.056 1.00 90.94 500 ASN A CA 1
ATOM 3693 C C . ASN A 1 500 ? -50.811 -5.019 46.912 1.00 90.94 500 ASN A C 1
ATOM 3695 O O . ASN A 1 500 ? -49.699 -4.599 46.607 1.00 90.94 500 ASN A O 1
ATOM 3699 N N . VAL A 1 501 ? -51.014 -5.767 47.979 1.00 91.62 501 VAL A N 1
ATOM 3700 C CA . VAL A 1 501 ? -49.942 -6.271 48.818 1.00 91.62 501 VAL A CA 1
ATOM 3701 C C . VAL A 1 501 ? -49.763 -7.735 48.480 1.00 91.62 501 VAL A C 1
ATOM 3703 O O . VAL A 1 501 ? -50.642 -8.551 48.742 1.00 91.62 501 VAL A O 1
ATOM 3706 N N . ASN A 1 502 ? -48.627 -8.048 47.877 1.00 90.25 502 ASN A N 1
ATOM 3707 C CA . ASN A 1 502 ? -48.201 -9.404 47.628 1.00 90.25 502 ASN A CA 1
ATOM 3708 C C . ASN A 1 502 ? -47.148 -9.783 48.666 1.00 90.25 502 ASN A C 1
ATOM 3710 O O . ASN A 1 502 ? -46.116 -9.123 48.758 1.00 90.25 502 ASN A O 1
ATOM 3714 N N . LEU A 1 503 ? -47.403 -10.814 49.458 1.00 84.31 503 LEU A N 1
ATOM 3715 C CA . LEU A 1 503 ? -46.401 -11.440 50.305 1.00 84.31 503 LEU A CA 1
ATOM 3716 C C . LEU A 1 503 ? -45.978 -12.743 49.633 1.00 84.31 503 LEU A C 1
ATOM 3718 O O . LEU A 1 503 ? -46.741 -13.706 49.598 1.00 84.31 503 LEU A O 1
ATOM 3722 N N . VAL A 1 504 ? -44.752 -12.768 49.124 1.00 80.06 504 VAL A N 1
ATOM 3723 C CA . VAL A 1 504 ? -44.136 -13.977 48.585 1.00 80.06 504 VAL A CA 1
ATOM 3724 C C . VAL A 1 504 ? -43.229 -14.558 49.658 1.00 80.06 504 VAL A C 1
ATOM 3726 O O . VAL A 1 504 ? -42.352 -13.879 50.188 1.00 80.06 504 VAL A O 1
ATOM 3729 N N . ILE A 1 505 ? -43.438 -15.830 49.976 1.00 73.38 505 ILE A N 1
ATOM 3730 C CA . ILE A 1 505 ? -42.492 -16.641 50.744 1.00 73.38 505 ILE A CA 1
ATOM 3731 C C . ILE A 1 505 ? -41.834 -17.585 49.724 1.00 73.38 505 ILE A C 1
ATOM 3733 O O . ILE A 1 505 ? -42.436 -18.617 49.395 1.00 73.38 505 ILE A O 1
ATOM 3737 N N . PRO A 1 506 ? -40.671 -17.216 49.142 1.00 58.97 506 PRO A N 1
ATOM 3738 C CA . PRO A 1 506 ? -40.130 -17.872 47.956 1.00 58.97 506 PRO A CA 1
ATOM 3739 C C . PRO A 1 506 ? -39.409 -19.190 48.268 1.00 58.97 506 PRO A C 1
ATOM 3741 O O . PRO A 1 506 ? -38.882 -19.378 49.367 1.00 58.97 506 PRO A O 1
ATOM 3744 N N . PRO A 1 507 ? -39.315 -20.102 47.283 1.00 58.00 507 PRO A N 1
ATOM 3745 C CA . PRO A 1 507 ? -38.337 -21.186 47.299 1.00 58.00 507 PRO A CA 1
ATOM 3746 C C . PRO A 1 507 ? -36.931 -20.652 46.954 1.00 58.00 507 PRO A C 1
ATOM 3748 O O . PRO A 1 507 ? -36.800 -19.694 46.201 1.00 58.00 507 PRO A O 1
ATOM 3751 N N . CYS A 1 508 ? -35.869 -21.281 47.468 1.00 58.03 508 CYS A N 1
ATOM 3752 C CA . CYS A 1 508 ? -34.490 -20.793 47.300 1.00 58.03 508 CYS A CA 1
ATOM 3753 C C . CYS A 1 508 ? -34.061 -20.659 45.822 1.00 58.03 508 CYS A C 1
ATOM 3755 O O . CYS A 1 508 ? -34.077 -21.644 45.078 1.00 58.03 508 CYS A O 1
ATOM 3757 N N . THR A 1 509 ? -33.601 -19.466 45.422 1.00 64.50 509 THR A N 1
ATOM 3758 C CA . THR A 1 509 ? -33.071 -19.165 44.078 1.00 64.50 509 THR A CA 1
ATOM 3759 C C . THR A 1 509 ? -31.608 -18.709 44.113 1.00 64.50 509 THR A C 1
ATOM 3761 O O . THR A 1 509 ? -31.161 -18.032 45.042 1.00 64.50 509 THR A O 1
ATOM 3764 N N . SER A 1 510 ? -30.839 -19.072 43.080 1.00 76.31 510 SER A N 1
ATOM 3765 C CA . SER A 1 510 ? -29.407 -18.752 42.965 1.00 76.31 510 SER A CA 1
ATOM 3766 C C . SER A 1 510 ? -29.004 -18.326 41.552 1.00 76.31 510 SER A C 1
ATOM 3768 O O . SER A 1 510 ? -29.651 -18.708 40.578 1.00 76.31 510 SER A O 1
ATOM 3770 N N . ALA A 1 511 ? -27.919 -17.561 41.431 1.00 81.81 511 ALA A N 1
ATOM 3771 C CA . ALA A 1 511 ? -27.373 -17.074 40.168 1.00 81.81 511 ALA A CA 1
ATOM 3772 C C . ALA A 1 511 ? -25.839 -17.176 40.124 1.00 81.81 511 ALA A C 1
ATOM 3774 O O . ALA A 1 511 ? -25.161 -17.128 41.153 1.00 81.81 511 ALA A O 1
ATOM 3775 N N . LEU A 1 512 ? -25.299 -17.285 38.907 1.00 87.12 512 LEU A N 1
ATOM 3776 C CA . LEU A 1 512 ? -23.865 -17.276 38.620 1.00 87.12 512 LEU A CA 1
ATOM 3777 C C . LEU A 1 512 ? -23.483 -16.074 37.751 1.00 87.12 512 LEU A C 1
ATOM 3779 O O . LEU A 1 512 ? -24.176 -15.759 36.784 1.00 87.12 512 LEU A O 1
ATOM 3783 N N . SER A 1 513 ? -22.347 -15.437 38.044 1.00 88.25 513 SER A N 1
ATOM 3784 C CA . SER A 1 513 ? -21.777 -14.382 37.197 1.00 88.25 513 SER A CA 1
ATOM 3785 C C . SER A 1 513 ? -20.243 -14.437 37.167 1.00 88.25 513 SER A C 1
ATOM 3787 O O . SER A 1 513 ? -19.628 -14.447 38.237 1.00 88.25 513 SER A O 1
ATOM 3789 N N . PRO A 1 514 ? -19.598 -14.442 35.982 1.00 89.44 514 PRO A N 1
ATOM 3790 C CA . PRO A 1 514 ? -20.193 -14.463 34.639 1.00 89.44 514 PRO A CA 1
ATOM 3791 C C . PRO A 1 514 ? -20.682 -15.868 34.223 1.00 89.44 514 PRO A C 1
ATOM 3793 O O . PRO A 1 514 ? -20.185 -16.875 34.717 1.00 89.44 514 PRO A O 1
ATOM 3796 N N . ALA A 1 515 ? -21.621 -15.952 33.271 1.00 83.75 515 ALA A N 1
ATOM 3797 C CA . ALA A 1 515 ? -22.160 -17.228 32.761 1.00 83.75 515 ALA A CA 1
ATOM 3798 C C . ALA A 1 515 ? -21.235 -17.945 31.749 1.00 83.75 515 ALA A C 1
ATOM 3800 O O . ALA A 1 515 ? -21.405 -19.127 31.441 1.00 83.75 515 ALA A O 1
ATOM 3801 N N . ASN A 1 516 ? -20.253 -17.231 31.203 1.00 91.81 516 ASN A N 1
ATOM 3802 C CA . ASN A 1 516 ? -19.255 -17.754 30.277 1.00 91.81 516 ASN A CA 1
ATOM 3803 C C . ASN A 1 516 ? -17.921 -17.023 30.467 1.00 91.81 516 ASN A C 1
ATOM 3805 O O . ASN A 1 516 ? -17.884 -15.899 30.966 1.00 91.81 516 ASN A O 1
ATOM 3809 N N . ALA A 1 517 ? -16.827 -17.678 30.083 1.00 92.81 517 ALA A N 1
ATOM 3810 C CA . ALA A 1 517 ? -15.491 -17.097 30.100 1.00 92.81 517 ALA A CA 1
ATOM 3811 C C . ALA A 1 517 ? -14.683 -17.551 28.877 1.00 92.81 517 ALA A C 1
ATOM 3813 O O . ALA A 1 517 ? -14.821 -18.687 28.414 1.00 92.81 517 ALA A O 1
ATOM 3814 N N . SER A 1 518 ? -13.826 -16.666 28.369 1.00 92.62 518 SER A N 1
ATOM 3815 C CA . SER A 1 518 ? -12.938 -16.937 27.236 1.00 92.62 518 SER A CA 1
ATOM 3816 C C . SER A 1 518 ? -11.486 -16.679 27.625 1.00 92.62 518 SER A C 1
ATOM 3818 O O . SER A 1 518 ? -11.197 -15.684 28.288 1.00 92.62 518 SER A O 1
ATOM 3820 N N . PHE A 1 519 ? -10.578 -17.565 27.214 1.00 91.88 519 PHE A N 1
ATOM 3821 C CA . PHE A 1 519 ? -9.152 -17.479 27.528 1.00 91.88 519 PHE A CA 1
ATOM 3822 C C . PHE A 1 519 ? -8.274 -17.611 26.275 1.00 91.88 519 PHE A C 1
ATOM 3824 O O . PHE A 1 519 ? -8.592 -18.406 25.380 1.00 91.88 519 PHE A O 1
ATOM 3831 N N . PRO A 1 520 ? -7.127 -16.907 26.227 1.00 86.81 520 PRO A N 1
ATOM 3832 C CA . PRO A 1 520 ? -6.131 -17.101 25.181 1.00 86.81 520 PRO A CA 1
ATOM 3833 C C . PRO A 1 520 ? -5.471 -18.490 25.287 1.00 86.81 520 PRO A C 1
ATOM 3835 O O . PRO A 1 520 ? -5.593 -19.177 26.314 1.00 86.81 520 PRO A O 1
ATOM 3838 N N . PRO A 1 521 ? -4.695 -18.915 24.272 1.00 84.75 521 PRO A N 1
ATOM 3839 C CA . PRO A 1 521 ? -4.022 -20.215 24.286 1.00 84.75 521 PRO A CA 1
ATOM 3840 C C . PRO A 1 521 ? -3.039 -20.376 25.454 1.00 84.75 521 PRO A C 1
ATOM 3842 O O . PRO A 1 521 ? -2.792 -21.491 25.905 1.00 84.75 521 PRO A O 1
ATOM 3845 N N . SER A 1 522 ? -2.502 -19.279 25.999 1.00 84.31 522 SER A N 1
ATOM 3846 C CA . SER A 1 522 ? -1.648 -19.295 27.195 1.00 84.31 522 SER A CA 1
ATOM 3847 C C . SER A 1 522 ? -2.381 -19.709 28.476 1.00 84.31 522 SER A C 1
ATOM 3849 O O . SER A 1 522 ? -1.724 -20.157 29.412 1.00 84.31 522 SER A O 1
ATOM 3851 N N . GLY A 1 523 ? -3.714 -19.609 28.514 1.00 90.44 523 GLY A N 1
ATOM 3852 C CA . GLY A 1 523 ? -4.508 -19.815 29.725 1.00 90.44 523 GLY A CA 1
ATOM 3853 C C . GLY A 1 523 ? -4.588 -18.560 30.597 1.00 90.44 523 GLY A C 1
ATOM 3854 O O . GLY A 1 523 ? -4.319 -17.455 30.126 1.00 90.44 523 GLY A O 1
ATOM 3855 N N . GLY A 1 524 ? -4.990 -18.727 31.857 1.00 92.75 524 GLY A N 1
ATOM 3856 C CA . GLY A 1 524 ? -5.161 -17.623 32.807 1.00 92.75 524 GLY A CA 1
ATOM 3857 C C . GLY A 1 524 ? -5.942 -18.022 34.059 1.00 92.75 524 GLY A C 1
ATOM 3858 O O . GLY A 1 524 ? -6.198 -19.201 34.294 1.00 92.75 524 GLY A O 1
ATOM 3859 N N . THR A 1 525 ? -6.324 -17.038 34.868 1.00 94.62 525 THR A N 1
ATOM 3860 C CA . THR A 1 525 ? -7.180 -17.207 36.055 1.00 94.62 525 THR A CA 1
ATOM 3861 C C . THR A 1 525 ? -8.556 -16.603 35.816 1.00 94.62 525 THR A C 1
ATOM 3863 O O . THR A 1 525 ? -8.661 -15.565 35.166 1.00 94.62 525 THR A O 1
ATOM 3866 N N . GLY A 1 526 ? -9.594 -17.211 36.381 1.00 93.31 526 GLY A N 1
ATOM 3867 C CA . GLY A 1 526 ? -10.954 -16.685 36.364 1.00 93.31 526 GLY A CA 1
ATOM 3868 C C . GLY A 1 526 ? -11.632 -16.804 37.724 1.00 93.31 526 GLY A C 1
ATOM 3869 O O . GLY A 1 526 ? -11.243 -17.616 38.566 1.00 93.31 526 GLY A O 1
ATOM 3870 N N . THR A 1 527 ? -12.680 -16.006 37.908 1.00 94.81 527 THR A N 1
ATOM 3871 C CA . THR A 1 527 ? -13.532 -16.026 39.098 1.00 94.81 527 THR A CA 1
ATOM 3872 C C . THR A 1 527 ? -14.986 -16.076 38.664 1.00 94.81 527 THR A C 1
ATOM 3874 O O . THR A 1 527 ? -15.386 -15.388 37.725 1.00 94.81 527 THR A O 1
ATOM 3877 N N . VAL A 1 528 ? -15.769 -16.889 39.362 1.00 94.06 528 VAL A N 1
ATOM 3878 C CA . VAL A 1 528 ? -17.222 -16.941 39.251 1.00 94.06 528 VAL A CA 1
ATOM 3879 C C . VAL A 1 528 ? -17.812 -16.596 40.601 1.00 94.06 528 VAL A C 1
ATOM 3881 O O . VAL A 1 528 ? -17.466 -17.217 41.602 1.00 94.06 528 VAL A O 1
ATOM 3884 N N . ASN A 1 529 ? -18.742 -15.654 40.626 1.00 92.00 529 ASN A N 1
ATOM 3885 C CA . ASN A 1 529 ? -19.518 -15.342 41.813 1.00 92.00 529 ASN A CA 1
ATOM 3886 C C . ASN A 1 529 ? -20.830 -16.127 41.796 1.00 92.00 529 ASN A C 1
ATOM 3888 O O . ASN A 1 529 ? -21.549 -16.113 40.797 1.00 92.00 529 ASN A O 1
ATOM 3892 N N . PHE A 1 530 ? -21.119 -16.791 42.910 1.00 87.88 530 PHE A N 1
ATOM 3893 C CA . PHE A 1 530 ? -22.389 -17.430 43.214 1.00 87.88 530 PHE A CA 1
ATOM 3894 C C . PHE A 1 530 ? -23.162 -16.544 44.189 1.00 87.88 530 PHE A C 1
ATOM 3896 O O . PHE A 1 530 ? -22.683 -16.238 45.285 1.00 87.88 530 PHE A O 1
ATOM 3903 N N . THR A 1 531 ? -24.354 -16.120 43.785 1.00 84.38 531 THR A N 1
ATOM 3904 C CA . THR A 1 531 ? -25.229 -15.275 44.597 1.00 84.38 531 THR A CA 1
ATOM 3905 C C . THR A 1 531 ? -26.564 -15.967 44.845 1.00 84.38 531 THR A C 1
ATOM 3907 O O . THR A 1 531 ? -27.237 -16.418 43.921 1.00 84.38 531 THR A O 1
ATOM 3910 N N . THR A 1 532 ? -26.960 -16.052 46.109 1.00 70.94 532 THR A N 1
ATOM 3911 C CA . THR A 1 532 ? -28.285 -16.482 46.559 1.00 70.94 532 THR A CA 1
ATOM 3912 C C . THR A 1 532 ? -29.165 -15.255 46.745 1.00 70.94 532 THR A C 1
ATOM 3914 O O . THR A 1 532 ? -28.756 -14.300 47.408 1.00 70.94 532 THR A O 1
ATOM 3917 N N . THR A 1 533 ? -30.359 -15.269 46.156 1.00 65.12 533 THR A N 1
ATOM 3918 C CA . THR A 1 533 ? -31.326 -14.164 46.259 1.00 65.12 533 THR A CA 1
ATOM 3919 C C . THR A 1 533 ? -32.192 -14.287 47.514 1.00 65.12 533 THR A C 1
ATOM 3921 O O . THR A 1 533 ? -32.476 -13.267 48.132 1.00 65.12 533 THR A O 1
ATOM 3924 N N . THR A 1 534 ? -32.490 -15.516 47.959 1.00 56.97 534 THR A N 1
ATOM 3925 C CA . THR A 1 534 ? -33.155 -15.823 49.240 1.00 56.97 534 THR A CA 1
ATOM 3926 C C . THR A 1 534 ? -32.674 -17.151 49.834 1.00 56.97 534 THR A C 1
ATOM 3928 O O . THR A 1 534 ? -32.469 -18.132 49.117 1.00 56.97 534 THR A O 1
ATOM 3931 N N . GLY A 1 535 ? -32.475 -17.183 51.159 1.00 58.53 535 GLY A N 1
ATOM 3932 C CA . GLY A 1 535 ? -31.982 -18.347 51.910 1.00 58.53 535 GLY A CA 1
ATOM 3933 C C . GLY A 1 535 ? -30.468 -18.626 51.809 1.00 58.53 535 GLY A C 1
ATOM 3934 O O . GLY A 1 535 ? -29.796 -18.292 50.836 1.00 58.53 535 GLY A O 1
ATOM 3935 N N . ALA A 1 536 ? -29.908 -19.284 52.833 1.00 61.56 536 ALA A N 1
ATOM 3936 C CA . ALA A 1 536 ? -28.515 -19.745 52.857 1.00 61.56 536 ALA A CA 1
ATOM 3937 C C . ALA A 1 536 ? -28.395 -21.159 52.260 1.00 61.56 536 ALA A C 1
ATOM 3939 O O . ALA A 1 536 ? -28.207 -22.144 52.976 1.00 61.56 536 ALA A O 1
ATOM 3940 N N . CYS A 1 537 ? -28.534 -21.270 50.939 1.00 64.31 537 CYS A N 1
ATOM 3941 C CA . CYS A 1 537 ? -28.421 -22.553 50.248 1.00 64.31 537 CYS A CA 1
ATOM 3942 C C . CYS A 1 537 ? -26.976 -23.061 50.220 1.00 64.31 537 CYS A C 1
ATOM 3944 O O . CYS A 1 537 ? -26.051 -22.303 49.933 1.00 64.31 537 CYS A O 1
ATOM 3946 N N . ALA A 1 538 ? -26.791 -24.347 50.524 1.00 77.19 538 ALA A N 1
ATOM 3947 C CA . ALA A 1 538 ? -25.509 -25.024 50.381 1.00 77.19 538 ALA A CA 1
ATOM 3948 C C . ALA A 1 538 ? -25.229 -25.329 48.904 1.00 77.19 538 ALA A C 1
ATOM 3950 O O . ALA A 1 538 ? -26.126 -25.742 48.170 1.00 77.19 538 ALA A O 1
ATOM 3951 N N . TRP A 1 539 ? -23.984 -25.153 48.476 1.00 85.62 539 TRP A N 1
ATOM 3952 C CA . TRP A 1 539 ? -23.553 -25.387 47.102 1.00 85.62 539 TRP A CA 1
ATOM 3953 C C . TRP A 1 539 ? -22.145 -25.981 47.049 1.00 85.62 539 TRP A C 1
ATOM 3955 O O . TRP A 1 539 ? -21.332 -25.808 47.956 1.00 85.62 539 TRP A O 1
ATOM 3965 N N . ASN A 1 540 ? -21.856 -26.686 45.958 1.00 89.56 540 ASN A N 1
ATOM 3966 C CA . ASN A 1 540 ? -20.559 -27.261 45.616 1.00 89.56 540 ASN A CA 1
ATOM 3967 C C . ASN A 1 540 ? -20.187 -26.901 44.170 1.00 89.56 540 ASN A C 1
ATOM 3969 O O . ASN A 1 540 ? -21.073 -26.658 43.349 1.00 89.56 540 ASN A O 1
ATOM 3973 N N . ALA A 1 541 ? -18.888 -26.877 43.874 1.00 91.69 541 ALA A N 1
ATOM 3974 C CA . ALA A 1 541 ? -18.330 -26.538 42.571 1.00 91.69 541 ALA A CA 1
ATOM 3975 C C . ALA A 1 541 ? -17.430 -27.661 42.033 1.00 91.69 541 ALA A C 1
ATOM 3977 O O . ALA A 1 541 ? -16.564 -28.171 42.746 1.00 91.69 541 ALA A O 1
ATOM 3978 N N . ASN A 1 542 ? -17.591 -28.020 40.759 1.00 94.00 542 ASN A N 1
ATOM 3979 C CA . ASN A 1 542 ? -16.783 -29.035 40.083 1.00 94.00 542 ASN A CA 1
ATOM 3980 C C . ASN A 1 542 ? -16.473 -28.653 38.628 1.00 94.00 542 ASN A C 1
ATOM 3982 O O . ASN A 1 542 ? -17.274 -28.011 37.956 1.00 94.00 542 ASN A O 1
ATOM 3986 N N . SER A 1 543 ? -15.315 -29.082 38.125 1.00 95.12 543 SER A N 1
ATOM 3987 C CA . SER A 1 543 ? -14.919 -28.946 36.716 1.00 95.12 543 SER A CA 1
ATOM 3988 C C . SER A 1 543 ? -15.081 -30.280 35.989 1.00 95.12 543 SER A C 1
ATOM 3990 O O . SER A 1 543 ? -14.779 -31.326 36.561 1.00 95.12 543 SER A O 1
ATOM 3992 N N . ASN A 1 544 ? -15.521 -30.258 34.728 1.00 95.69 544 ASN A N 1
ATOM 3993 C CA . ASN A 1 544 ? -15.538 -31.452 33.873 1.00 95.69 544 ASN A CA 1
ATOM 3994 C C . ASN A 1 544 ? -14.234 -31.654 33.075 1.00 95.69 544 ASN A C 1
ATOM 3996 O O . ASN A 1 544 ? -14.092 -32.654 32.373 1.00 95.69 544 ASN A O 1
ATOM 4000 N N . ALA A 1 545 ? -13.307 -30.697 33.137 1.00 94.12 545 ALA A N 1
ATOM 4001 C CA . ALA A 1 545 ? -12.131 -30.650 32.285 1.00 94.12 545 ALA A CA 1
ATOM 4002 C C . ALA A 1 545 ? -10.865 -30.487 33.127 1.00 94.12 545 ALA A C 1
ATOM 4004 O O . ALA A 1 545 ? -10.720 -29.511 33.857 1.00 94.12 545 ALA A O 1
ATOM 4005 N N . ALA A 1 546 ? -9.904 -31.401 32.966 1.00 92.75 546 ALA A N 1
ATOM 4006 C CA . ALA A 1 546 ? -8.652 -31.401 33.732 1.00 92.75 546 ALA A CA 1
ATOM 4007 C C . ALA A 1 546 ? -7.771 -30.156 33.503 1.00 92.75 546 ALA A C 1
ATOM 4009 O O . ALA A 1 546 ? -6.874 -29.878 34.291 1.00 92.75 546 ALA A O 1
ATOM 4010 N N . TRP A 1 547 ? -8.012 -29.405 32.424 1.00 93.75 547 TRP A N 1
ATOM 4011 C CA . TRP A 1 547 ? -7.326 -28.145 32.134 1.00 93.75 547 TRP A CA 1
ATOM 4012 C C . TRP A 1 547 ? -8.006 -26.920 32.769 1.00 93.75 547 TRP A C 1
ATOM 4014 O O . TRP A 1 547 ? -7.482 -25.818 32.621 1.00 93.75 547 TRP A O 1
ATOM 4024 N N . ILE A 1 548 ? -9.132 -27.098 33.472 1.00 96.44 548 ILE A N 1
ATOM 4025 C CA . ILE A 1 548 ? -9.778 -26.088 34.318 1.00 96.44 548 ILE A CA 1
ATOM 4026 C C . ILE A 1 548 ? -9.701 -26.576 35.769 1.00 96.44 548 ILE A C 1
ATOM 4028 O O . ILE A 1 548 ? -10.390 -27.529 36.141 1.00 96.44 548 ILE A O 1
ATOM 4032 N N . THR A 1 549 ? -8.898 -25.914 36.598 1.00 95.88 549 THR A N 1
ATOM 4033 C CA . THR A 1 549 ? -8.646 -26.331 37.985 1.00 95.88 549 THR A CA 1
ATOM 4034 C C . THR A 1 549 ? -9.232 -25.316 38.956 1.00 95.88 549 THR A C 1
ATOM 4036 O O . THR A 1 549 ? -8.844 -24.153 38.933 1.00 95.88 549 THR A O 1
ATOM 4039 N N . ILE A 1 550 ? -10.144 -25.741 39.834 1.00 94.31 550 ILE A N 1
ATOM 4040 C CA . ILE A 1 550 ? -10.668 -24.889 40.913 1.00 94.31 550 ILE A CA 1
ATOM 4041 C C . ILE A 1 550 ? -9.563 -24.693 41.954 1.00 94.31 550 ILE A C 1
ATOM 4043 O O . ILE A 1 550 ? -9.023 -25.665 42.478 1.00 94.31 550 ILE A O 1
ATOM 4047 N N . THR A 1 551 ? -9.223 -23.441 42.247 1.00 94.12 551 THR A N 1
ATOM 4048 C CA . THR A 1 551 ? -8.154 -23.075 43.185 1.00 94.12 551 THR A CA 1
ATOM 4049 C C . THR A 1 551 ? -8.684 -22.713 44.571 1.00 94.12 551 THR A C 1
ATOM 4051 O O . THR A 1 551 ? -7.992 -22.955 45.557 1.00 94.12 551 THR A O 1
ATOM 4054 N N . SER A 1 552 ? -9.904 -22.175 44.679 1.00 92.06 552 SER A N 1
ATOM 4055 C CA . SER A 1 552 ? -10.595 -21.943 45.957 1.00 92.06 552 SER A CA 1
ATOM 4056 C C . SER A 1 552 ? -12.115 -21.815 45.784 1.00 92.06 552 SER A C 1
ATOM 4058 O O . SER A 1 552 ? -12.597 -21.556 44.681 1.00 92.06 552 SER A O 1
ATOM 4060 N N . GLY A 1 553 ? -12.870 -22.021 46.873 1.00 88.25 553 GLY A N 1
ATOM 4061 C CA . GLY A 1 553 ? -14.339 -21.949 46.870 1.00 88.25 553 GLY A CA 1
ATOM 4062 C C . GLY A 1 553 ? -15.021 -23.188 46.281 1.00 88.25 553 GLY A C 1
ATOM 4063 O O . GLY A 1 553 ? -15.937 -23.063 45.483 1.00 88.25 553 GLY A O 1
ATOM 4064 N N . SER A 1 554 ? -14.571 -24.401 46.621 1.00 88.00 554 SER A N 1
ATOM 4065 C CA . SER A 1 554 ? -15.155 -25.647 46.087 1.00 88.00 554 SER A CA 1
ATOM 4066 C C . SER A 1 554 ? -16.520 -26.017 46.689 1.00 88.00 554 SER A C 1
ATOM 4068 O O . SER A 1 554 ? -17.218 -26.870 46.143 1.00 88.00 554 SER A O 1
ATOM 4070 N N . ASN A 1 555 ? -16.907 -25.399 47.804 1.00 87.12 555 ASN A N 1
ATOM 4071 C CA . ASN A 1 555 ? -18.233 -25.477 48.413 1.00 87.12 555 ASN A CA 1
ATOM 4072 C C . ASN A 1 555 ? -18.485 -24.258 49.317 1.00 87.12 555 ASN A C 1
ATOM 4074 O O . ASN A 1 555 ? -17.539 -23.557 49.683 1.00 87.12 555 ASN A O 1
ATOM 4078 N N . GLY A 1 556 ? -19.748 -24.018 49.671 1.00 84.50 556 GLY A N 1
ATOM 4079 C CA . GLY A 1 556 ? -20.149 -22.944 50.578 1.00 84.50 556 GLY A CA 1
ATOM 4080 C C . GLY A 1 556 ? -21.645 -22.948 50.893 1.00 84.50 556 GLY A C 1
ATOM 4081 O O . GLY A 1 556 ? -22.390 -23.808 50.423 1.00 84.50 556 GLY A O 1
ATOM 4082 N N . THR A 1 557 ? -22.081 -21.984 51.705 1.00 78.19 557 THR A N 1
ATOM 4083 C CA . THR A 1 557 ? -23.491 -21.709 52.019 1.00 78.19 557 THR A CA 1
ATOM 4084 C C . THR A 1 557 ? -23.781 -20.222 51.814 1.00 78.19 557 THR A C 1
ATOM 4086 O O . THR A 1 557 ? -22.987 -19.374 52.214 1.00 78.19 557 THR A O 1
ATOM 4089 N N . GLY A 1 558 ? -24.905 -19.888 51.176 1.00 78.75 558 GLY A N 1
ATOM 4090 C CA . GLY A 1 558 ? -25.215 -18.499 50.809 1.00 78.75 558 GLY A CA 1
ATOM 4091 C C . GLY A 1 558 ? -24.295 -17.965 49.701 1.00 78.75 558 GLY A C 1
ATOM 4092 O O . GLY A 1 558 ? -23.860 -18.723 48.836 1.00 78.75 558 GLY A O 1
ATOM 4093 N N . ASN A 1 559 ? -23.983 -16.669 49.712 1.00 84.62 559 ASN A N 1
ATOM 4094 C CA . ASN A 1 559 ? -23.127 -16.045 48.695 1.00 84.62 559 ASN A CA 1
ATOM 4095 C C . ASN A 1 559 ? -21.662 -16.503 48.799 1.00 84.62 559 ASN A C 1
ATOM 4097 O O . ASN A 1 559 ? -21.113 -16.615 49.894 1.00 84.62 559 ASN A O 1
ATOM 4101 N N . GLY A 1 560 ? -20.987 -16.671 47.661 1.00 88.44 560 GLY A N 1
ATOM 4102 C CA . GLY A 1 560 ? -19.545 -16.911 47.634 1.00 88.44 560 GLY A CA 1
ATOM 4103 C C . GLY A 1 560 ? -18.936 -16.853 46.237 1.00 88.44 560 GLY A C 1
ATOM 4104 O O . GLY A 1 560 ? -19.620 -16.582 45.254 1.00 88.44 560 GLY A O 1
ATOM 4105 N N . SER A 1 561 ? -17.631 -17.101 46.148 1.00 91.50 561 SER A N 1
ATOM 4106 C CA . SER A 1 561 ? -16.879 -17.026 44.892 1.00 91.50 561 SER A CA 1
ATOM 4107 C C . SER A 1 561 ? -16.059 -18.293 44.673 1.00 91.50 561 SER A C 1
ATOM 4109 O O . SER A 1 561 ? -15.431 -18.803 45.600 1.00 91.50 561 SER A O 1
ATOM 4111 N N . VAL A 1 562 ? -16.031 -18.762 43.428 1.00 94.19 562 VAL A N 1
ATOM 4112 C CA . VAL A 1 562 ? -15.224 -19.891 42.958 1.00 94.19 562 VAL A CA 1
ATOM 4113 C C . VAL A 1 562 ? -14.106 -19.346 42.079 1.00 94.19 562 VAL A C 1
ATOM 4115 O O . VAL A 1 562 ? -14.362 -18.789 41.009 1.00 94.19 562 VAL A O 1
ATOM 4118 N N . ASN A 1 563 ? -12.860 -19.508 42.516 1.00 94.94 563 ASN A N 1
ATOM 4119 C CA . ASN A 1 563 ? -11.686 -19.141 41.725 1.00 94.94 563 ASN A CA 1
ATOM 4120 C C . ASN A 1 563 ? -11.139 -20.374 41.007 1.00 94.94 563 ASN A C 1
ATOM 4122 O O . ASN A 1 563 ? -11.117 -21.469 41.572 1.00 94.94 563 ASN A O 1
ATOM 4126 N N . TYR A 1 564 ? -10.687 -20.206 39.766 1.00 96.12 564 TYR A N 1
ATOM 4127 C CA . TYR A 1 564 ? -10.152 -21.294 38.953 1.00 96.12 564 TYR A CA 1
ATOM 4128 C C . TYR A 1 564 ? -9.019 -20.832 38.030 1.00 96.12 564 TYR A C 1
ATOM 4130 O O . TYR A 1 564 ? -8.876 -19.649 37.718 1.00 96.12 564 TYR A O 1
ATOM 4138 N N . THR A 1 565 ? -8.204 -21.780 37.574 1.00 96.50 565 THR A N 1
ATOM 4139 C CA . THR A 1 565 ? -7.162 -21.585 36.560 1.00 96.50 565 THR A CA 1
ATOM 4140 C C . THR A 1 565 ? -7.482 -22.375 35.301 1.00 96.50 565 THR A C 1
ATOM 4142 O O . THR A 1 565 ? -8.101 -23.435 35.349 1.00 96.50 565 THR A O 1
ATOM 4145 N N . VAL A 1 566 ? -7.035 -21.854 34.163 1.00 96.38 566 VAL A N 1
ATOM 4146 C CA . VAL A 1 566 ? -7.114 -22.474 32.842 1.00 96.38 566 VAL A CA 1
ATOM 4147 C C . VAL A 1 566 ? -5.691 -22.745 32.367 1.00 96.38 566 VAL A C 1
ATOM 4149 O O . VAL A 1 566 ? -4.902 -21.814 32.210 1.00 96.38 566 VAL A O 1
ATOM 4152 N N . GLY A 1 567 ? -5.348 -24.015 32.155 1.00 92.62 567 GLY A N 1
ATOM 4153 C CA . GLY A 1 567 ? -4.030 -24.437 31.676 1.00 92.62 567 GLY A CA 1
ATOM 4154 C C . GLY A 1 567 ? -3.782 -24.071 30.208 1.00 92.62 567 GLY A C 1
ATOM 4155 O O . GLY A 1 567 ? -4.718 -23.840 29.446 1.00 92.62 567 GLY A O 1
ATOM 4156 N N . ARG A 1 568 ? -2.515 -24.053 29.775 1.00 89.38 568 ARG A N 1
ATOM 4157 C CA . ARG A 1 568 ? -2.119 -23.749 28.385 1.00 89.38 568 ARG A CA 1
ATOM 4158 C C . ARG A 1 568 ? -2.751 -24.726 27.378 1.00 89.38 568 ARG A C 1
ATOM 4160 O O . ARG A 1 568 ? -2.841 -25.926 27.647 1.00 89.38 568 ARG A O 1
ATOM 4167 N N . ASN A 1 569 ? -3.181 -24.225 26.220 1.00 88.12 569 ASN A N 1
ATOM 4168 C CA . ASN A 1 569 ? -3.731 -25.002 25.109 1.00 88.12 569 ASN A CA 1
ATOM 4169 C C . ASN A 1 569 ? -2.779 -25.008 23.912 1.00 88.12 569 ASN A C 1
ATOM 4171 O O . ASN A 1 569 ? -2.546 -23.969 23.304 1.00 88.12 569 ASN A O 1
ATOM 4175 N N . THR A 1 570 ? -2.266 -26.179 23.546 1.00 78.88 570 THR A N 1
ATOM 4176 C CA . THR A 1 570 ? -1.390 -26.382 22.379 1.00 78.88 570 THR A CA 1
ATOM 4177 C C . THR A 1 570 ? -2.123 -26.943 21.157 1.00 78.88 570 THR A C 1
ATOM 4179 O O . THR A 1 570 ? -1.510 -27.078 20.104 1.00 78.88 570 THR A O 1
ATOM 4182 N N . GLY A 1 571 ? -3.414 -27.274 21.283 1.00 73.94 571 GLY A N 1
ATOM 4183 C CA . GLY A 1 571 ? -4.240 -27.834 20.211 1.00 73.94 571 GLY A CA 1
ATOM 4184 C C . GLY A 1 571 ? -5.260 -26.840 19.648 1.00 73.94 571 GLY A C 1
ATOM 4185 O O . GLY A 1 571 ? -5.094 -25.623 19.754 1.00 73.94 571 GLY A O 1
ATOM 4186 N N . GLY A 1 572 ? -6.332 -27.376 19.054 1.00 78.31 572 GLY A N 1
ATOM 4187 C CA . GLY A 1 572 ? -7.474 -26.603 18.555 1.00 78.31 572 GLY A CA 1
ATOM 4188 C C . GLY A 1 572 ? -8.294 -25.938 19.666 1.00 78.31 572 GLY A C 1
ATOM 4189 O O . GLY A 1 572 ? -8.007 -26.094 20.854 1.00 78.31 572 GLY A O 1
ATOM 4190 N N . VAL A 1 573 ? -9.332 -25.189 19.286 1.00 85.81 573 VAL A N 1
ATOM 4191 C CA . VAL A 1 573 ? -10.240 -24.552 20.252 1.00 85.81 573 VAL A CA 1
ATOM 4192 C C . VAL A 1 573 ? -10.868 -25.635 21.127 1.00 85.81 573 VAL A C 1
ATOM 4194 O O . VAL A 1 573 ? -11.370 -26.634 20.614 1.00 85.81 573 VAL A O 1
ATOM 4197 N N . ARG A 1 574 ? -10.856 -25.436 22.446 1.00 91.75 574 ARG A N 1
ATOM 4198 C CA . ARG A 1 574 ? -11.437 -26.384 23.406 1.00 91.75 574 ARG A CA 1
ATOM 4199 C C . ARG A 1 574 ? -12.439 -25.704 24.327 1.00 91.75 574 ARG A C 1
ATOM 4201 O O . ARG A 1 574 ? -12.309 -24.520 24.637 1.00 91.75 574 ARG A O 1
ATOM 4208 N N . ARG A 1 575 ? -13.449 -26.464 24.754 1.00 94.62 575 ARG A N 1
ATOM 4209 C CA . ARG A 1 575 ? -14.498 -26.025 25.683 1.00 94.62 575 ARG A CA 1
ATOM 4210 C C . ARG A 1 575 ? -14.594 -26.981 26.862 1.00 94.62 575 ARG A C 1
ATOM 4212 O O . ARG A 1 575 ? -14.453 -28.189 26.692 1.00 94.62 575 ARG A O 1
ATOM 4219 N N . GLY A 1 576 ? -14.796 -26.421 28.043 1.00 94.81 576 GLY A N 1
ATOM 4220 C CA . GLY A 1 576 ? -15.000 -27.137 29.297 1.00 94.81 576 GLY A CA 1
ATOM 4221 C C . GLY A 1 576 ? -16.012 -26.381 30.146 1.00 94.81 576 GLY A C 1
ATOM 4222 O O . GLY A 1 576 ? -16.397 -25.260 29.810 1.00 94.81 576 GLY A O 1
ATOM 4223 N N . THR A 1 577 ? -16.472 -26.993 31.228 1.00 94.88 577 THR A N 1
ATOM 4224 C CA . THR A 1 577 ? -17.517 -26.426 32.073 1.00 94.88 577 THR A CA 1
ATOM 4225 C C . THR A 1 577 ? -17.187 -26.519 33.553 1.00 94.88 577 THR A C 1
ATOM 4227 O O . THR A 1 577 ? -16.717 -27.557 34.026 1.00 94.88 577 THR A O 1
ATOM 4230 N N . LEU A 1 578 ? -17.535 -25.462 34.285 1.00 93.50 578 LEU A N 1
ATOM 4231 C CA . LEU A 1 578 ? -17.644 -25.460 35.743 1.00 93.50 578 LEU A CA 1
ATOM 4232 C C . LEU A 1 578 ? -19.120 -25.591 36.119 1.00 93.50 578 LEU A C 1
ATOM 4234 O O . LEU A 1 578 ? -19.942 -24.830 35.620 1.00 93.50 578 LEU A O 1
ATOM 4238 N N . THR A 1 579 ? -19.456 -26.557 36.970 1.00 92.94 579 THR A N 1
ATOM 4239 C CA . THR A 1 579 ? -20.804 -26.726 37.530 1.00 92.94 579 THR A CA 1
ATOM 4240 C C . THR A 1 579 ? -20.799 -26.255 38.976 1.00 92.94 579 THR A C 1
ATOM 4242 O O . THR A 1 579 ? -19.953 -26.705 39.744 1.00 92.94 579 THR A O 1
ATOM 4245 N N . ILE A 1 580 ? -21.706 -25.349 39.343 1.00 90.88 580 ILE A N 1
ATOM 4246 C CA . ILE A 1 580 ? -21.847 -24.785 40.691 1.00 90.88 580 ILE A CA 1
ATOM 4247 C C . ILE A 1 580 ? -23.333 -24.795 41.050 1.00 90.88 580 ILE A C 1
ATOM 4249 O O . ILE A 1 580 ? -24.140 -24.221 40.323 1.00 90.88 580 ILE A O 1
ATOM 4253 N N . ALA A 1 581 ? -23.706 -25.470 42.142 1.00 84.56 581 ALA A N 1
ATOM 4254 C CA . ALA A 1 581 ? -25.110 -25.633 42.556 1.00 84.56 581 ALA A CA 1
ATOM 4255 C C . ALA A 1 581 ? -26.038 -26.165 41.434 1.00 84.56 581 ALA A C 1
ATOM 4257 O O . ALA A 1 581 ? -27.193 -25.763 41.318 1.00 84.56 581 ALA A O 1
ATOM 4258 N N . GLY A 1 582 ? -25.513 -27.031 40.558 1.00 82.94 582 GLY A N 1
ATOM 4259 C CA . GLY A 1 582 ? -26.235 -27.563 39.395 1.00 82.94 582 GLY A CA 1
ATOM 4260 C C . GLY A 1 582 ? -26.318 -26.624 38.181 1.00 82.94 582 GLY A C 1
ATOM 4261 O O . GLY A 1 582 ? -26.776 -27.057 37.127 1.00 82.94 582 GLY A O 1
ATOM 4262 N N . GLN A 1 583 ? -25.844 -25.379 38.284 1.00 88.25 583 GLN A N 1
ATOM 4263 C CA . GLN A 1 583 ? -25.746 -24.436 37.164 1.00 88.25 583 GLN A CA 1
ATOM 4264 C C . GLN A 1 583 ? -24.373 -24.526 36.489 1.00 88.25 583 GLN A C 1
ATOM 4266 O O . GLN A 1 583 ? -23.363 -24.739 37.157 1.00 88.25 583 GLN A O 1
ATOM 4271 N N . THR A 1 584 ? -24.316 -24.340 35.168 1.00 91.94 584 THR A N 1
ATOM 4272 C CA . THR A 1 584 ? -23.089 -24.534 34.372 1.00 91.94 584 THR A CA 1
ATOM 4273 C C . THR A 1 584 ? -22.557 -23.245 33.766 1.00 91.94 584 THR A C 1
ATOM 4275 O O . THR A 1 584 ? -23.299 -22.486 33.150 1.00 91.94 584 THR A O 1
ATOM 4278 N N . ILE A 1 585 ? -21.240 -23.065 33.844 1.00 93.12 585 ILE A N 1
ATOM 4279 C CA . ILE A 1 585 ? -20.486 -22.020 33.149 1.00 93.12 585 ILE A CA 1
ATOM 4280 C C . ILE A 1 585 ? -19.639 -22.656 32.073 1.00 93.12 585 ILE A C 1
ATOM 4282 O O . ILE A 1 585 ? -18.917 -23.616 32.337 1.00 93.12 585 ILE A O 1
ATOM 4286 N N . THR A 1 586 ? -19.690 -22.085 30.873 1.00 94.69 586 THR A N 1
ATOM 4287 C CA . THR A 1 586 ? -18.850 -22.528 29.758 1.00 94.69 586 THR A CA 1
ATOM 4288 C C . THR A 1 586 ? -17.555 -21.729 29.720 1.00 94.69 586 THR A C 1
ATOM 4290 O O . THR A 1 586 ? -17.573 -20.506 29.584 1.00 94.69 586 THR A O 1
ATOM 4293 N N . VAL A 1 587 ? -16.427 -22.429 29.782 1.00 95.31 587 VAL A N 1
ATOM 4294 C CA . VAL A 1 587 ? -15.092 -21.871 29.567 1.00 95.31 587 VAL A CA 1
ATOM 4295 C C . VAL A 1 587 ? -14.624 -22.286 28.176 1.00 95.31 587 VAL A C 1
ATOM 4297 O O . VAL A 1 587 ? -14.512 -23.477 27.879 1.00 95.31 587 VAL A O 1
ATOM 4300 N N . THR A 1 588 ? -14.356 -21.309 27.314 1.00 93.75 588 THR A N 1
ATOM 4301 C CA . THR A 1 588 ? -13.789 -21.527 25.976 1.00 93.75 588 THR A CA 1
ATOM 4302 C C . THR A 1 588 ? -12.335 -21.076 25.964 1.00 93.75 588 THR A C 1
ATOM 4304 O O . THR A 1 588 ? -12.014 -20.007 26.473 1.00 93.75 588 THR A O 1
ATOM 4307 N N . GLN A 1 589 ? -11.446 -21.872 25.378 1.00 92.44 589 GLN A N 1
ATOM 4308 C CA . GLN A 1 589 ? -10.043 -21.505 25.228 1.00 92.44 589 GLN A CA 1
ATOM 4309 C C . GLN A 1 589 ? -9.612 -21.579 23.765 1.00 92.44 589 GLN A C 1
ATOM 4311 O O . GLN A 1 589 ? -9.820 -22.598 23.098 1.00 92.44 589 GLN A O 1
ATOM 4316 N N . ALA A 1 590 ? -8.999 -20.497 23.284 1.00 87.38 590 ALA A N 1
ATOM 4317 C CA . ALA A 1 590 ? -8.522 -20.370 21.912 1.00 87.38 590 ALA A CA 1
ATOM 4318 C C . ALA A 1 590 ? -7.378 -21.354 21.588 1.00 87.38 590 ALA A C 1
ATOM 4320 O O . ALA A 1 590 ? -6.695 -21.871 22.478 1.00 87.38 590 ALA A O 1
ATOM 4321 N N . ALA A 1 591 ? -7.185 -21.621 20.295 1.00 84.38 591 ALA A N 1
ATOM 4322 C CA . ALA A 1 591 ? -6.142 -22.498 19.763 1.00 84.38 591 ALA A CA 1
ATOM 4323 C C . ALA A 1 591 ? -4.793 -21.775 19.631 1.00 84.38 591 ALA A C 1
ATOM 4325 O O . ALA A 1 591 ? -4.761 -20.588 19.303 1.00 84.38 591 ALA A O 1
ATOM 4326 N N . THR A 1 592 ? -3.676 -22.488 19.812 1.00 84.69 592 THR A N 1
ATOM 4327 C CA . THR A 1 592 ? -2.344 -21.911 19.544 1.00 84.69 592 THR A CA 1
ATOM 4328 C C . THR A 1 592 ? -2.207 -21.540 18.066 1.00 84.69 592 THR A C 1
ATOM 4330 O O . THR A 1 592 ? -2.560 -22.324 17.186 1.00 84.69 592 THR A O 1
ATOM 4333 N N . ILE A 1 593 ? -1.665 -20.349 17.804 1.00 89.25 593 ILE A N 1
ATOM 4334 C CA . ILE A 1 593 ? -1.404 -19.853 16.453 1.00 89.25 593 ILE A CA 1
ATOM 4335 C C . ILE A 1 593 ? -0.169 -20.561 15.902 1.00 89.25 593 ILE A C 1
ATOM 4337 O O . ILE A 1 593 ? 0.926 -20.427 16.453 1.00 89.25 593 ILE A O 1
ATOM 4341 N N . THR A 1 594 ? -0.341 -21.310 14.818 1.00 92.38 594 THR A N 1
ATOM 4342 C CA . THR A 1 594 ? 0.746 -22.043 14.164 1.00 92.38 594 THR A CA 1
ATOM 4343 C C . THR A 1 594 ? 0.913 -21.625 12.715 1.00 92.38 594 THR A C 1
ATOM 4345 O O . THR A 1 594 ? -0.063 -21.275 12.054 1.00 92.38 594 THR A O 1
ATOM 4348 N N . VAL A 1 595 ? 2.153 -21.661 12.225 1.00 96.69 595 VAL A N 1
ATOM 4349 C CA . VAL A 1 595 ? 2.491 -21.405 10.819 1.00 96.69 595 VAL A CA 1
ATOM 4350 C C . VAL A 1 595 ? 3.320 -22.564 10.271 1.00 96.69 595 VAL A C 1
ATOM 4352 O O . VAL A 1 595 ? 4.224 -23.059 10.947 1.00 96.69 595 VAL A O 1
ATOM 4355 N N . GLN A 1 596 ? 2.996 -23.010 9.058 1.00 97.44 596 GLN A N 1
ATOM 4356 C CA . GLN A 1 596 ? 3.671 -24.114 8.373 1.00 97.44 596 GLN A CA 1
ATOM 4357 C C . GLN A 1 596 ? 3.517 -24.031 6.854 1.00 97.44 596 GLN A C 1
ATOM 4359 O O . GLN A 1 596 ? 2.628 -23.341 6.354 1.00 97.44 596 GLN A O 1
ATOM 4364 N N . PHE A 1 597 ? 4.330 -24.784 6.118 1.00 98.56 597 PHE A N 1
ATOM 4365 C CA . PHE A 1 597 ? 4.072 -25.038 4.704 1.00 98.56 597 PHE A CA 1
ATOM 4366 C C . PHE A 1 597 ? 2.773 -25.827 4.510 1.00 98.56 597 PHE A C 1
ATOM 4368 O O . PHE A 1 597 ? 2.427 -26.688 5.319 1.00 98.56 597 PHE A O 1
ATOM 4375 N N . SER A 1 598 ? 2.069 -25.546 3.412 1.00 97.69 598 SER A N 1
ATOM 4376 C CA . SER A 1 598 ? 0.852 -26.279 3.034 1.00 97.69 598 SER A CA 1
ATOM 4377 C C . SER A 1 598 ? 1.119 -27.741 2.647 1.00 97.69 598 SER A C 1
ATOM 4379 O O . SER A 1 598 ? 0.245 -28.588 2.810 1.00 97.69 598 SER A O 1
ATOM 4381 N N . SER A 1 599 ? 2.332 -28.036 2.169 1.00 97.81 599 SER A N 1
ATOM 4382 C CA . SER A 1 599 ? 2.803 -29.363 1.772 1.00 97.81 599 SER A CA 1
ATOM 4383 C C . SER A 1 59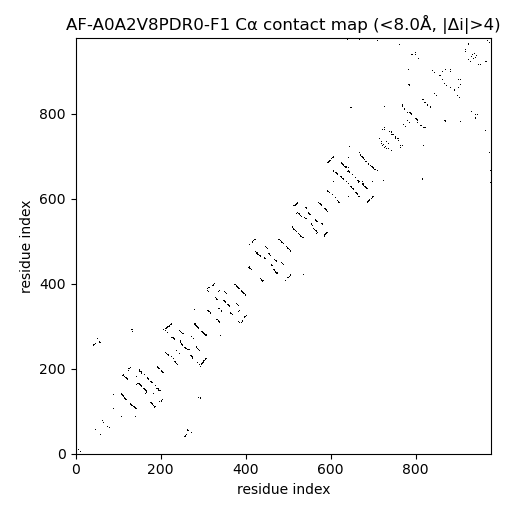9 ? 4.271 -29.557 2.164 1.00 97.81 599 SER A C 1
ATOM 4385 O O . SER A 1 599 ? 5.035 -28.592 2.234 1.00 97.81 599 SER A O 1
ATOM 4387 N N . ALA A 1 600 ? 4.670 -30.811 2.389 1.00 97.62 600 ALA A N 1
ATOM 4388 C CA . ALA A 1 600 ? 6.067 -31.202 2.588 1.00 97.62 600 ALA A CA 1
ATOM 4389 C C . ALA A 1 600 ? 6.886 -31.185 1.288 1.00 97.62 600 ALA A C 1
ATOM 4391 O O . ALA A 1 600 ? 8.108 -31.038 1.326 1.00 97.62 600 ALA A O 1
ATOM 4392 N N . SER A 1 601 ? 6.211 -31.332 0.148 1.00 97.69 601 SER A N 1
ATOM 4393 C CA . SER A 1 601 ? 6.822 -31.390 -1.176 1.00 97.69 601 SER A CA 1
ATOM 4394 C C . SER A 1 601 ? 6.034 -30.570 -2.192 1.00 97.69 601 SER A C 1
ATOM 4396 O O . SER A 1 601 ? 4.802 -30.624 -2.220 1.00 97.69 601 SER A O 1
ATOM 4398 N N . TYR A 1 602 ? 6.757 -29.865 -3.053 1.00 98.44 602 TYR A N 1
ATOM 4399 C CA . TYR A 1 602 ? 6.239 -29.131 -4.206 1.00 98.44 602 TYR A CA 1
ATOM 4400 C C . TYR A 1 602 ? 6.941 -29.627 -5.473 1.00 98.44 602 TYR A C 1
ATOM 4402 O O . TYR A 1 602 ? 8.060 -30.141 -5.401 1.00 98.44 602 TYR A O 1
ATOM 4410 N N . SER A 1 603 ? 6.309 -29.455 -6.630 1.00 97.75 603 SER A N 1
ATOM 4411 C CA . SER A 1 603 ? 6.894 -29.786 -7.931 1.00 97.75 603 SER A CA 1
ATOM 4412 C C . SER A 1 603 ? 6.583 -28.704 -8.956 1.00 97.75 603 SER A C 1
ATOM 4414 O O . SER A 1 603 ? 5.492 -28.136 -8.928 1.00 97.75 603 SER A O 1
ATOM 4416 N N . VAL A 1 604 ? 7.519 -28.453 -9.863 1.00 98.38 604 VAL A N 1
ATOM 4417 C CA . VAL A 1 604 ? 7.374 -27.511 -10.980 1.00 98.38 604 VAL A CA 1
ATOM 4418 C C . VAL A 1 604 ? 8.155 -28.033 -12.186 1.00 98.38 604 VAL A C 1
ATOM 4420 O O . VAL A 1 604 ? 9.159 -28.722 -11.996 1.00 98.38 604 VAL A O 1
ATOM 4423 N N . GLY A 1 605 ? 7.696 -27.757 -13.406 1.00 97.81 605 GLY A N 1
ATOM 4424 C CA . GLY A 1 605 ? 8.502 -27.955 -14.607 1.00 97.81 605 GLY A CA 1
ATOM 4425 C C . GLY A 1 605 ? 9.536 -26.840 -14.747 1.00 97.81 605 GLY A C 1
ATOM 4426 O O . GLY A 1 605 ? 9.255 -25.684 -14.439 1.00 97.81 605 GLY A O 1
ATOM 4427 N N . GLU A 1 606 ? 10.734 -27.166 -15.213 1.00 94.88 606 GLU A N 1
ATOM 4428 C CA . GLU A 1 606 ? 11.796 -26.178 -15.430 1.00 94.88 606 GLU A CA 1
ATOM 4429 C C . GLU A 1 606 ? 11.353 -25.030 -16.366 1.00 94.88 606 GLU A C 1
ATOM 4431 O O . GLU A 1 606 ? 11.501 -23.852 -16.027 1.00 94.88 606 GLU A O 1
ATOM 4436 N N . GLY A 1 607 ? 10.624 -25.361 -17.437 1.00 94.31 607 GLY A N 1
ATOM 4437 C CA . GLY A 1 607 ? 10.033 -24.395 -18.373 1.00 94.31 607 GLY A CA 1
ATOM 4438 C C . GLY A 1 607 ? 8.839 -23.571 -17.859 1.00 94.31 607 GLY A C 1
ATOM 4439 O O . GLY A 1 607 ? 8.378 -22.669 -18.559 1.00 94.31 607 GLY A O 1
ATOM 4440 N N . ASP A 1 608 ? 8.323 -23.820 -16.648 1.00 95.50 608 ASP A N 1
ATOM 4441 C CA . ASP A 1 608 ? 7.186 -23.051 -16.102 1.00 95.50 608 ASP A CA 1
ATOM 4442 C C . ASP A 1 608 ? 7.617 -21.651 -15.621 1.00 95.50 608 ASP A C 1
ATOM 4444 O O . ASP A 1 608 ? 6.795 -20.752 -15.405 1.00 95.50 608 ASP A O 1
ATOM 4448 N N . GLY A 1 609 ? 8.922 -21.454 -15.411 1.00 95.31 609 GLY A N 1
ATOM 4449 C CA . GLY A 1 609 ? 9.548 -20.189 -15.037 1.00 95.31 609 GLY A CA 1
ATOM 4450 C C . GLY A 1 609 ? 9.274 -19.708 -13.606 1.00 95.31 609 GLY A C 1
ATOM 4451 O O . GLY A 1 609 ? 10.064 -18.934 -13.067 1.00 95.31 609 GLY A O 1
ATOM 4452 N N . ARG A 1 610 ? 8.197 -20.139 -12.939 1.00 96.69 610 ARG A N 1
ATOM 4453 C CA . ARG A 1 610 ? 7.940 -19.837 -11.519 1.00 96.69 610 ARG A CA 1
ATOM 4454 C C . ARG A 1 610 ? 6.996 -20.836 -10.855 1.00 96.69 610 ARG A C 1
ATOM 4456 O O . ARG A 1 610 ? 6.144 -21.425 -11.507 1.00 96.69 610 ARG A O 1
ATOM 4463 N N . VAL A 1 611 ? 7.070 -20.928 -9.529 1.00 97.88 611 VAL A N 1
ATOM 4464 C CA . VAL A 1 611 ? 6.145 -21.709 -8.693 1.00 97.88 611 VAL A CA 1
ATOM 4465 C C . VAL A 1 611 ? 5.728 -20.932 -7.449 1.00 97.88 611 VAL A C 1
ATOM 4467 O O . VAL A 1 611 ? 6.514 -20.181 -6.876 1.00 97.88 611 VAL A O 1
ATOM 4470 N N . ASN A 1 612 ? 4.486 -21.130 -7.012 1.00 97.00 612 ASN A N 1
ATOM 4471 C CA . ASN A 1 612 ? 3.964 -20.547 -5.781 1.00 97.00 612 ASN A CA 1
ATOM 4472 C C . ASN A 1 612 ? 4.081 -21.539 -4.620 1.00 97.00 612 ASN A C 1
ATOM 4474 O O . ASN A 1 612 ? 3.502 -22.624 -4.656 1.00 97.00 612 ASN A O 1
ATOM 4478 N N . ILE A 1 613 ? 4.781 -21.138 -3.562 1.00 98.19 613 ILE A N 1
ATOM 4479 C CA . ILE A 1 613 ? 4.892 -21.883 -2.311 1.00 98.19 613 ILE A CA 1
ATOM 4480 C C . ILE A 1 613 ? 3.898 -21.307 -1.306 1.00 98.19 613 ILE A C 1
ATOM 4482 O O . ILE A 1 613 ? 3.994 -20.140 -0.920 1.00 98.19 613 ILE A O 1
ATOM 4486 N N . ILE A 1 614 ? 2.943 -22.127 -0.865 1.00 97.88 614 ILE A N 1
ATOM 4487 C CA . ILE A 1 614 ? 1.882 -21.694 0.049 1.00 97.88 614 ILE A CA 1
ATOM 4488 C C . ILE A 1 614 ? 2.277 -21.996 1.497 1.00 97.88 614 ILE A C 1
ATOM 4490 O O . ILE A 1 614 ? 2.586 -23.133 1.867 1.00 97.88 614 ILE A O 1
ATOM 4494 N N . VAL A 1 615 ? 2.206 -20.968 2.337 1.00 98.44 615 VAL A N 1
ATOM 4495 C CA . VAL A 1 615 ? 2.404 -21.038 3.786 1.00 98.44 615 VAL A CA 1
ATOM 4496 C C . VAL A 1 615 ? 1.069 -20.763 4.465 1.00 98.44 615 VAL A C 1
ATOM 4498 O O . VAL A 1 615 ? 0.431 -19.742 4.214 1.00 98.44 615 VAL A O 1
ATOM 4501 N N . THR A 1 616 ? 0.639 -21.676 5.328 1.00 97.44 616 THR A N 1
ATOM 4502 C CA . THR A 1 616 ? -0.645 -21.617 6.032 1.00 97.44 616 THR A CA 1
ATOM 4503 C C . THR A 1 616 ? -0.466 -21.226 7.490 1.00 97.44 616 THR A C 1
ATOM 4505 O O . THR A 1 616 ? 0.484 -21.659 8.146 1.00 97.44 616 THR A O 1
ATOM 4508 N N . ARG A 1 617 ? -1.425 -20.458 8.001 1.00 95.38 617 ARG A N 1
ATOM 4509 C CA . ARG A 1 617 ? -1.594 -20.080 9.399 1.00 95.38 617 ARG A CA 1
ATOM 4510 C C . ARG A 1 617 ? -2.874 -20.718 9.939 1.00 95.38 617 ARG A C 1
ATOM 4512 O O . ARG A 1 617 ? -3.930 -20.606 9.326 1.00 95.38 617 ARG A O 1
ATOM 4519 N N . SER A 1 618 ? -2.776 -21.371 11.090 1.00 91.50 618 SER A N 1
ATOM 4520 C CA . SER A 1 618 ? -3.888 -22.028 11.791 1.00 91.50 618 SER A CA 1
ATOM 4521 C C . SER A 1 618 ? -3.969 -21.571 13.248 1.00 91.50 618 SER A C 1
ATOM 4523 O O . SER A 1 618 ? -3.017 -20.997 13.774 1.00 91.50 618 SER A O 1
ATOM 4525 N N . GLY A 1 619 ? -5.088 -21.852 13.917 1.00 87.62 619 GLY A N 1
ATOM 4526 C CA . GLY A 1 619 ? -5.334 -21.456 15.306 1.00 87.62 619 GLY A CA 1
ATOM 4527 C C . GLY A 1 619 ? -6.142 -20.162 15.410 1.00 87.62 619 GLY A C 1
ATOM 4528 O O . GLY A 1 619 ? -7.059 -19.951 14.621 1.00 87.62 619 GLY A O 1
ATOM 4529 N N . ASP A 1 620 ? -5.829 -19.309 16.386 1.00 83.12 620 ASP A N 1
ATOM 4530 C CA . ASP A 1 620 ? -6.437 -17.978 16.508 1.00 83.12 620 ASP A CA 1
ATOM 4531 C C . ASP A 1 620 ? -5.868 -16.998 15.460 1.00 83.12 620 ASP A C 1
ATOM 4533 O O . ASP A 1 620 ? -4.670 -16.704 15.418 1.00 83.12 620 ASP A O 1
ATOM 4537 N N . THR A 1 621 ? -6.721 -16.489 14.575 1.00 88.81 621 THR A N 1
ATOM 4538 C CA . THR A 1 621 ? -6.319 -15.559 13.511 1.00 88.81 621 THR A CA 1
ATOM 4539 C C . THR A 1 621 ? -6.657 -14.106 13.817 1.00 88.81 621 THR A C 1
ATOM 4541 O O . THR A 1 621 ? -6.398 -13.250 12.984 1.00 88.81 621 THR A O 1
ATOM 4544 N N . THR A 1 622 ? -7.192 -13.785 14.997 1.00 87.19 622 THR A N 1
ATOM 4545 C CA . THR A 1 622 ? -7.678 -12.429 15.318 1.00 87.19 622 THR A CA 1
ATOM 4546 C C . THR A 1 622 ? -6.576 -11.373 15.450 1.00 87.19 622 THR A C 1
ATOM 4548 O O . THR A 1 622 ? -6.843 -10.185 15.291 1.00 87.19 622 THR A O 1
ATOM 4551 N N . SER A 1 623 ? -5.332 -11.783 15.702 1.00 88.06 623 SER A N 1
ATOM 4552 C CA . SER A 1 623 ? -4.146 -10.917 15.742 1.00 88.06 623 SER A CA 1
ATOM 4553 C C . SER A 1 623 ? -3.278 -11.085 14.491 1.00 88.06 623 SER A C 1
ATOM 4555 O O . SER A 1 623 ? -3.469 -12.020 13.718 1.00 88.06 623 SER A O 1
ATOM 4557 N N . SER A 1 624 ? -2.297 -10.212 14.264 1.00 92.25 624 SER A N 1
ATOM 4558 C CA . SER A 1 624 ? -1.295 -10.411 13.208 1.00 92.25 624 SER A CA 1
ATOM 4559 C C . SER A 1 624 ? -0.213 -11.420 13.614 1.00 92.25 624 SER A C 1
ATOM 4561 O O . SER A 1 624 ? 0.115 -11.537 14.794 1.00 92.25 624 SER A O 1
ATOM 4563 N N . ALA A 1 625 ? 0.399 -12.088 12.638 1.00 94.44 625 ALA A N 1
ATOM 4564 C CA . ALA A 1 625 ? 1.574 -12.940 12.831 1.00 94.44 625 ALA A CA 1
ATOM 4565 C C . ALA A 1 625 ? 2.553 -12.783 11.662 1.00 94.44 625 ALA A C 1
ATOM 4567 O O . ALA A 1 625 ? 2.149 -12.403 10.566 1.00 94.44 625 ALA A O 1
ATOM 4568 N N . SER A 1 626 ? 3.827 -13.105 11.861 1.00 95.25 626 SER A N 1
ATOM 4569 C CA . SER A 1 626 ? 4.806 -13.123 10.776 1.00 95.25 626 SER A CA 1
ATOM 4570 C C . SER A 1 626 ? 5.755 -14.311 10.848 1.00 95.25 626 SER A C 1
ATOM 4572 O O . SER A 1 626 ? 5.923 -14.926 11.900 1.00 95.25 626 SER A O 1
ATOM 4574 N N . VAL A 1 627 ? 6.351 -14.665 9.709 1.00 97.38 627 VAL A N 1
ATOM 4575 C CA . VAL A 1 627 ? 7.388 -15.699 9.599 1.00 97.38 627 VAL A CA 1
ATOM 4576 C C . VAL A 1 627 ? 8.350 -15.356 8.463 1.00 97.38 627 VAL A C 1
ATOM 4578 O O . VAL A 1 627 ? 7.940 -14.774 7.458 1.00 97.38 627 VAL A O 1
ATOM 4581 N N . ARG A 1 628 ? 9.626 -15.724 8.592 1.00 96.19 628 ARG A N 1
ATOM 4582 C CA . ARG A 1 628 ? 10.607 -15.602 7.509 1.00 96.19 628 ARG A CA 1
ATOM 4583 C C . ARG A 1 628 ? 10.620 -16.868 6.660 1.00 96.19 628 ARG A C 1
ATOM 4585 O O . ARG A 1 628 ? 10.722 -17.962 7.206 1.00 96.19 628 ARG A O 1
ATOM 4592 N N . PHE A 1 629 ? 10.581 -16.699 5.345 1.00 97.88 629 PHE A N 1
ATOM 4593 C CA . PHE A 1 629 ? 10.801 -17.733 4.339 1.00 97.88 629 PHE A CA 1
ATOM 4594 C C . PHE A 1 629 ? 12.192 -17.566 3.716 1.00 97.88 629 PHE A C 1
ATOM 4596 O O . PHE A 1 629 ? 12.617 -16.438 3.447 1.00 97.88 629 PHE A O 1
ATOM 4603 N N . ALA A 1 630 ? 12.891 -18.677 3.493 1.00 97.50 630 ALA A N 1
ATOM 4604 C CA . ALA A 1 630 ? 14.162 -18.707 2.780 1.00 97.50 630 ALA A CA 1
ATOM 4605 C C . ALA A 1 630 ? 14.330 -20.011 1.990 1.00 97.50 630 ALA A C 1
ATOM 4607 O O . ALA A 1 630 ? 13.875 -21.074 2.426 1.00 97.50 630 ALA A O 1
ATOM 4608 N N . THR A 1 631 ? 15.034 -19.920 0.865 1.00 98.44 631 THR A N 1
ATOM 4609 C CA . THR A 1 631 ? 15.499 -21.069 0.082 1.00 98.44 631 THR A CA 1
ATOM 4610 C C . THR A 1 631 ? 16.977 -21.355 0.329 1.00 98.44 631 THR A C 1
ATOM 4612 O O . THR A 1 631 ? 17.755 -20.434 0.581 1.00 98.44 631 THR A O 1
ATOM 4615 N N . SER A 1 632 ? 17.383 -22.610 0.175 1.00 97.75 632 SER A N 1
ATOM 4616 C CA . SER A 1 632 ? 18.787 -22.995 0.035 1.00 97.75 632 SER A CA 1
ATOM 4617 C C . SER A 1 632 ? 18.952 -24.130 -0.972 1.00 97.75 632 SER A C 1
ATOM 4619 O O . SER A 1 632 ? 18.005 -24.860 -1.276 1.00 97.75 632 SER A O 1
ATOM 4621 N N . ASP A 1 633 ? 20.171 -24.285 -1.483 1.00 98.31 633 ASP A N 1
ATOM 4622 C CA . ASP A 1 633 ? 20.504 -25.345 -2.431 1.00 98.31 633 ASP A CA 1
ATOM 4623 C C . ASP A 1 633 ? 20.192 -26.732 -1.852 1.00 98.31 633 ASP A C 1
ATOM 4625 O O . ASP A 1 633 ? 20.570 -27.052 -0.720 1.00 98.31 633 ASP A O 1
ATOM 4629 N N . GLY A 1 634 ? 19.531 -27.564 -2.656 1.00 97.38 634 GLY A N 1
ATOM 4630 C CA . GLY A 1 634 ? 19.545 -29.018 -2.525 1.00 97.38 634 GLY A CA 1
ATOM 4631 C C . GLY A 1 634 ? 20.504 -29.594 -3.563 1.00 97.38 634 GLY A C 1
ATOM 4632 O O . GLY A 1 634 ? 21.709 -29.337 -3.515 1.00 97.38 634 GLY A O 1
ATOM 4633 N N . THR A 1 635 ? 19.973 -30.343 -4.532 1.00 97.94 635 THR A N 1
ATOM 4634 C CA . THR A 1 635 ? 20.721 -30.660 -5.763 1.00 97.94 635 THR A CA 1
ATOM 4635 C C . THR A 1 635 ? 20.637 -29.539 -6.801 1.00 97.94 635 THR A C 1
ATOM 4637 O O . THR A 1 635 ? 21.479 -29.493 -7.696 1.00 97.94 635 THR A O 1
ATOM 4640 N N . ALA A 1 636 ? 19.663 -28.634 -6.680 1.00 97.94 636 ALA A N 1
ATOM 4641 C CA . ALA A 1 636 ? 19.562 -27.427 -7.492 1.00 97.94 636 ALA A CA 1
ATOM 4642 C C . ALA A 1 636 ? 20.559 -26.351 -7.026 1.00 97.94 636 ALA A C 1
ATOM 4644 O O . ALA A 1 636 ? 20.867 -26.270 -5.831 1.00 97.94 636 ALA A O 1
ATOM 4645 N N . LYS A 1 637 ? 21.023 -25.507 -7.951 1.00 96.00 637 LYS A N 1
ATOM 4646 C CA . LYS A 1 637 ? 21.956 -24.399 -7.726 1.00 96.00 637 LYS A CA 1
ATOM 4647 C C . LYS A 1 637 ? 21.326 -23.039 -7.992 1.00 96.00 637 LYS A C 1
ATOM 4649 O O . LYS A 1 637 ? 20.762 -22.801 -9.061 1.00 96.00 637 LYS A O 1
ATOM 4654 N N . GLU A 1 638 ? 21.465 -22.144 -7.015 1.00 95.00 638 GLU A N 1
ATOM 4655 C CA . GLU A 1 638 ? 21.111 -20.732 -7.162 1.00 95.00 638 GLU A CA 1
ATOM 4656 C C . GLU A 1 638 ? 21.836 -20.117 -8.365 1.00 95.00 638 GLU A C 1
ATOM 4658 O O . GLU A 1 638 ? 23.013 -20.384 -8.603 1.00 95.00 638 GLU A O 1
ATOM 4663 N N . GLY A 1 639 ? 21.109 -19.330 -9.156 1.00 93.06 639 GLY A N 1
ATOM 4664 C CA . GLY A 1 639 ? 21.629 -18.673 -10.351 1.00 93.06 639 GLY A CA 1
ATOM 4665 C C . GLY A 1 639 ? 21.661 -19.565 -11.593 1.00 93.06 639 GLY A C 1
ATOM 4666 O O . GLY A 1 639 ? 21.799 -19.024 -12.687 1.00 93.06 639 GLY A O 1
ATOM 4667 N N . ARG A 1 640 ? 21.481 -20.885 -11.461 1.00 95.00 640 ARG A N 1
ATOM 4668 C CA . ARG A 1 640 ? 21.448 -21.833 -12.588 1.00 95.00 640 ARG A CA 1
ATOM 4669 C C . ARG A 1 640 ? 20.089 -22.508 -12.762 1.00 95.00 640 ARG A C 1
ATOM 4671 O O . ARG A 1 640 ? 19.549 -22.489 -13.856 1.00 95.00 640 ARG A O 1
ATOM 4678 N N . ASP A 1 641 ? 19.534 -23.039 -11.673 1.00 97.50 641 ASP A N 1
ATOM 4679 C CA . ASP A 1 641 ? 18.282 -23.811 -11.693 1.00 97.50 641 ASP A CA 1
ATOM 4680 C C . ASP A 1 641 ? 17.118 -22.988 -11.093 1.00 97.50 641 ASP A C 1
ATOM 4682 O O . ASP A 1 641 ? 15.951 -23.133 -11.456 1.00 97.50 641 ASP A O 1
ATOM 4686 N N . TYR A 1 642 ? 17.425 -22.080 -10.159 1.00 97.94 642 TYR A N 1
ATOM 4687 C CA . TYR A 1 642 ? 16.449 -21.204 -9.505 1.00 97.94 642 TYR A CA 1
ATOM 4688 C C . TYR A 1 642 ? 17.091 -19.895 -9.027 1.00 97.94 642 TYR A C 1
ATOM 4690 O O . TYR A 1 642 ? 18.307 -19.809 -8.848 1.00 97.94 642 TYR A O 1
ATOM 4698 N N . THR A 1 643 ? 16.271 -18.880 -8.753 1.00 96.44 643 THR A N 1
ATOM 4699 C CA . THR A 1 643 ? 16.706 -17.674 -8.026 1.00 96.44 643 THR A CA 1
ATOM 4700 C C . THR A 1 643 ? 16.359 -17.816 -6.553 1.00 96.44 643 THR A C 1
ATOM 4702 O O . THR A 1 643 ? 15.201 -18.069 -6.219 1.00 96.44 643 THR A O 1
ATOM 4705 N N . ALA A 1 644 ? 17.334 -17.621 -5.660 1.00 96.19 644 ALA A N 1
ATOM 4706 C CA . ALA A 1 644 ? 17.072 -17.675 -4.227 1.00 96.19 644 ALA A CA 1
ATOM 4707 C C . ALA A 1 644 ? 16.010 -16.651 -3.815 1.00 96.19 644 ALA A C 1
ATOM 4709 O O . ALA A 1 644 ? 16.040 -15.498 -4.245 1.00 96.19 644 ALA A O 1
ATOM 4710 N N . ALA A 1 645 ? 15.083 -17.079 -2.962 1.00 96.12 645 ALA A N 1
ATOM 4711 C CA . ALA A 1 645 ? 13.972 -16.263 -2.503 1.00 96.12 645 ALA A CA 1
ATOM 4712 C C . ALA A 1 645 ? 13.993 -16.122 -0.981 1.00 96.12 645 ALA A C 1
ATOM 4714 O O . ALA A 1 645 ? 14.064 -17.101 -0.233 1.00 96.12 645 ALA A O 1
ATOM 4715 N N . TYR A 1 646 ? 13.874 -14.878 -0.535 1.00 94.94 646 TYR A N 1
ATOM 4716 C CA . TYR A 1 646 ? 13.816 -14.465 0.854 1.00 94.94 646 TYR A CA 1
ATOM 4717 C C . TYR A 1 646 ? 12.610 -13.553 1.037 1.00 94.94 646 TYR A C 1
ATOM 4719 O O . TYR A 1 646 ? 12.421 -12.585 0.306 1.00 94.94 646 TYR A O 1
ATOM 4727 N N . SER A 1 647 ? 11.774 -13.849 2.026 1.00 93.38 647 SER A N 1
ATOM 4728 C CA . SER A 1 647 ? 10.585 -13.039 2.277 1.00 93.38 647 SER A CA 1
ATOM 4729 C C . SER A 1 647 ? 10.208 -13.042 3.750 1.00 93.38 647 SER A C 1
ATOM 4731 O O . SER A 1 647 ? 10.429 -14.024 4.461 1.00 93.38 647 SER A O 1
ATOM 4733 N N . VAL A 1 648 ? 9.615 -11.942 4.208 1.00 92.12 648 VAL A N 1
ATOM 4734 C CA . VAL A 1 648 ? 8.896 -11.893 5.481 1.00 92.12 648 VAL A CA 1
ATOM 4735 C C . VAL A 1 648 ? 7.407 -11.935 5.160 1.00 92.12 648 VAL A C 1
ATOM 4737 O O . VAL A 1 648 ? 6.866 -11.039 4.509 1.00 92.12 648 VAL A O 1
ATOM 4740 N N . LEU A 1 649 ? 6.745 -13.002 5.598 1.00 95.06 649 LEU A N 1
ATOM 4741 C CA . LEU A 1 649 ? 5.322 -13.224 5.372 1.00 95.06 649 LEU A CA 1
ATOM 4742 C C . LEU A 1 649 ? 4.550 -12.658 6.552 1.00 95.06 649 LEU A C 1
ATOM 4744 O O . LEU A 1 649 ? 4.589 -13.229 7.637 1.00 95.06 649 LEU A O 1
ATOM 4748 N N . ASN A 1 650 ? 3.861 -11.540 6.333 1.00 93.38 650 ASN A N 1
ATOM 4749 C CA . ASN A 1 650 ? 3.058 -10.865 7.350 1.00 93.38 650 ASN A CA 1
ATOM 4750 C C . ASN A 1 650 ? 1.583 -11.223 7.169 1.00 93.38 650 ASN A C 1
ATOM 4752 O O . ASN A 1 650 ? 0.955 -10.769 6.219 1.00 93.38 650 ASN A O 1
ATOM 4756 N N . PHE A 1 651 ? 1.043 -12.030 8.073 1.00 95.94 651 PHE A N 1
ATOM 4757 C CA . PHE A 1 651 ? -0.374 -12.359 8.155 1.00 95.94 651 PHE A CA 1
ATOM 4758 C C . PHE A 1 651 ? -1.086 -11.278 8.972 1.00 95.94 651 PHE A C 1
ATOM 4760 O O . PHE A 1 651 ? -0.843 -11.148 10.174 1.00 95.94 651 PHE A O 1
ATOM 4767 N N . ALA A 1 652 ? -1.974 -10.518 8.341 1.00 93.69 652 ALA A N 1
ATOM 4768 C CA . ALA A 1 652 ? -2.899 -9.628 9.029 1.00 93.69 652 ALA A CA 1
ATOM 4769 C C . ALA A 1 652 ? -3.929 -10.429 9.851 1.00 93.69 652 ALA A C 1
ATOM 4771 O O . ALA A 1 652 ? -4.031 -11.657 9.748 1.00 93.69 652 ALA A O 1
ATOM 4772 N N . ALA A 1 653 ? -4.699 -9.729 10.686 1.00 90.75 653 ALA A N 1
ATOM 4773 C CA . ALA A 1 653 ? -5.831 -10.334 11.379 1.00 90.75 653 ALA A CA 1
ATOM 4774 C C . ALA A 1 653 ? -6.810 -10.950 10.360 1.00 90.75 653 ALA A C 1
ATOM 4776 O O . ALA A 1 653 ? -7.189 -10.312 9.382 1.00 90.75 653 ALA A O 1
ATOM 4777 N N . GLY A 1 654 ? -7.189 -12.205 10.580 1.00 91.38 654 GLY A N 1
ATOM 4778 C CA . GLY A 1 654 ? -8.055 -13.000 9.712 1.00 91.38 654 GLY A CA 1
ATOM 4779 C C . GLY A 1 654 ? -7.337 -13.744 8.579 1.00 91.38 654 GLY A C 1
ATOM 4780 O O . GLY A 1 654 ? -7.899 -14.709 8.068 1.00 91.38 654 GLY A O 1
ATOM 4781 N N . GLU A 1 655 ? -6.104 -13.380 8.205 1.00 96.31 655 GLU A N 1
ATOM 4782 C CA . GLU A 1 655 ? -5.396 -14.046 7.102 1.00 96.31 655 GLU A CA 1
ATOM 4783 C C . GLU A 1 655 ? -4.868 -15.431 7.505 1.00 96.31 655 GLU A C 1
ATOM 4785 O O . GLU A 1 655 ? -4.113 -15.576 8.470 1.00 96.31 655 GLU A O 1
ATOM 4790 N N . THR A 1 656 ? -5.217 -16.454 6.722 1.00 96.06 656 THR A N 1
ATOM 4791 C CA . THR A 1 656 ? -4.867 -17.866 6.973 1.00 96.06 656 THR A CA 1
ATOM 4792 C C . THR A 1 656 ? -3.816 -18.427 6.017 1.00 96.06 656 THR A C 1
ATOM 4794 O O . THR A 1 656 ? -3.339 -19.541 6.223 1.00 96.06 656 THR A O 1
ATOM 4797 N N . SER A 1 657 ? -3.428 -17.703 4.967 1.00 97.25 657 SER A N 1
ATOM 4798 C CA . SER A 1 657 ? -2.418 -18.165 4.006 1.00 97.25 657 SER A CA 1
ATOM 4799 C C . SER A 1 657 ? -1.654 -17.012 3.364 1.00 97.25 657 SER A C 1
ATOM 4801 O O . SER A 1 657 ? -2.225 -15.955 3.106 1.00 97.25 657 SER A O 1
ATOM 4803 N N . LYS A 1 658 ? -0.382 -17.249 3.040 1.00 97.44 658 LYS A N 1
ATOM 4804 C CA . LYS A 1 658 ? 0.443 -16.405 2.168 1.00 97.44 658 LYS A CA 1
ATOM 4805 C C . LYS A 1 658 ? 1.096 -17.262 1.089 1.00 97.44 658 LYS A C 1
ATOM 4807 O O . LYS A 1 658 ? 1.337 -18.449 1.299 1.00 97.44 658 LYS A O 1
ATOM 4812 N N . SER A 1 659 ? 1.383 -16.644 -0.050 1.00 95.25 659 SER A N 1
ATOM 4813 C CA . SER A 1 659 ? 2.084 -17.269 -1.171 1.00 95.25 659 SER A CA 1
ATOM 4814 C C . SER A 1 659 ? 3.431 -16.591 -1.376 1.00 95.25 659 SER A C 1
ATOM 4816 O O . SER A 1 659 ? 3.509 -15.363 -1.324 1.00 95.25 659 SER A O 1
ATOM 4818 N N . VAL A 1 660 ? 4.469 -17.383 -1.632 1.00 95.19 660 VAL A N 1
ATOM 4819 C CA . VAL A 1 660 ? 5.788 -16.906 -2.060 1.00 95.19 660 VAL A CA 1
ATOM 4820 C C . VAL A 1 660 ? 6.062 -17.419 -3.458 1.00 95.19 660 VAL A C 1
ATOM 4822 O O . VAL A 1 660 ? 6.030 -18.625 -3.687 1.00 95.19 660 VAL A O 1
ATOM 4825 N N . THR A 1 661 ? 6.344 -16.509 -4.381 1.00 95.38 661 THR A N 1
ATOM 4826 C CA . THR A 1 661 ? 6.754 -16.866 -5.737 1.00 95.38 661 THR A CA 1
ATOM 4827 C C . THR A 1 661 ? 8.243 -17.187 -5.743 1.00 95.38 661 THR A C 1
ATOM 4829 O O . THR A 1 661 ? 9.058 -16.340 -5.383 1.00 95.38 661 THR A O 1
ATOM 4832 N N . LEU A 1 662 ? 8.597 -18.394 -6.172 1.00 97.44 662 LEU A N 1
ATOM 4833 C CA . LEU A 1 662 ? 9.969 -18.810 -6.435 1.00 97.44 662 LEU A CA 1
ATOM 4834 C C . LEU A 1 662 ? 10.195 -18.857 -7.949 1.00 97.44 662 LEU A C 1
ATOM 4836 O O . LEU A 1 662 ? 9.382 -19.433 -8.671 1.00 97.44 662 LEU A O 1
ATOM 4840 N N . LEU A 1 663 ? 11.267 -18.225 -8.428 1.00 97.88 663 LEU A N 1
ATOM 4841 C CA . LEU A 1 663 ? 11.586 -18.131 -9.855 1.00 97.88 663 LEU A CA 1
ATOM 4842 C C . LEU A 1 663 ? 12.473 -19.308 -10.271 1.00 97.88 663 LEU A C 1
ATOM 4844 O O . LEU A 1 663 ? 13.460 -19.606 -9.594 1.00 97.88 663 LEU A O 1
ATOM 4848 N N . ILE A 1 664 ? 12.114 -19.939 -11.384 1.00 98.19 664 ILE A N 1
ATOM 4849 C CA . ILE A 1 664 ? 12.758 -21.123 -11.960 1.00 98.19 664 ILE A CA 1
ATOM 4850 C C . ILE A 1 664 ? 13.456 -20.716 -13.255 1.00 98.19 664 ILE A C 1
ATOM 4852 O O . ILE A 1 664 ? 12.900 -19.933 -14.033 1.00 98.19 664 ILE A O 1
ATOM 4856 N N . ILE A 1 665 ? 14.681 -21.197 -13.450 1.00 97.31 665 ILE A N 1
ATOM 4857 C CA . ILE A 1 665 ? 15.515 -20.864 -14.605 1.00 97.31 665 ILE A CA 1
ATOM 4858 C C . ILE A 1 665 ? 15.486 -22.050 -15.568 1.00 97.31 665 ILE A C 1
ATOM 4860 O O . ILE A 1 665 ? 16.017 -23.101 -15.241 1.00 97.31 665 ILE A O 1
ATOM 4864 N N . ASP A 1 666 ? 14.896 -21.842 -16.744 1.00 95.19 666 ASP A N 1
ATOM 4865 C CA . ASP A 1 666 ? 14.851 -22.819 -17.840 1.00 95.19 666 ASP A CA 1
ATOM 4866 C C . ASP A 1 666 ? 16.203 -22.843 -18.572 1.00 95.19 666 ASP A C 1
ATOM 4868 O O . ASP A 1 666 ? 16.464 -22.006 -19.441 1.00 95.19 666 ASP A O 1
ATOM 4872 N N . ASN A 1 667 ? 17.128 -23.693 -18.123 1.00 93.88 667 ASN A N 1
ATOM 4873 C CA . ASN A 1 667 ? 18.456 -23.820 -18.732 1.00 93.88 667 ASN A CA 1
ATOM 4874 C C . ASN A 1 667 ? 18.478 -24.950 -19.787 1.00 93.88 667 ASN A C 1
ATOM 4876 O O . ASN A 1 667 ? 17.428 -25.402 -20.204 1.00 93.88 667 ASN A O 1
ATOM 4880 N N . ALA A 1 668 ? 19.658 -25.279 -20.327 1.00 94.25 668 ALA A N 1
ATOM 4881 C CA . ALA A 1 668 ? 19.846 -26.284 -21.384 1.00 94.25 668 ALA A CA 1
ATOM 4882 C C . ALA A 1 668 ? 20.664 -27.515 -20.923 1.00 94.25 668 ALA A C 1
ATOM 4884 O O . ALA A 1 668 ? 21.274 -28.211 -21.755 1.00 94.25 668 ALA A O 1
ATOM 4885 N N . TYR A 1 669 ? 20.816 -27.714 -19.609 1.00 92.81 669 TYR A N 1
ATOM 4886 C CA . TYR A 1 669 ? 21.581 -28.820 -19.037 1.00 92.81 669 TYR A CA 1
ATOM 4887 C C . TYR A 1 669 ? 20.692 -30.039 -18.800 1.00 92.81 669 TYR A C 1
ATOM 4889 O O . TYR A 1 669 ? 19.841 -30.030 -17.929 1.00 92.81 669 TYR A O 1
ATOM 4897 N N . VAL A 1 670 ? 21.018 -31.157 -19.456 1.00 92.75 670 VAL A N 1
ATOM 4898 C CA . VAL A 1 670 ? 20.388 -32.456 -19.162 1.00 92.75 670 VAL A CA 1
ATOM 4899 C C . VAL A 1 670 ? 20.995 -33.034 -17.897 1.00 92.75 670 VAL A C 1
ATOM 4901 O O . VAL A 1 670 ? 22.032 -33.711 -17.935 1.00 92.75 670 VAL A O 1
ATOM 4904 N N . ASP A 1 671 ? 20.387 -32.730 -16.764 1.00 90.38 671 ASP A N 1
ATOM 4905 C CA . ASP A 1 671 ? 20.961 -33.065 -15.473 1.00 90.38 671 ASP A CA 1
ATOM 4906 C C . ASP A 1 671 ? 19.961 -33.665 -14.468 1.00 90.38 671 ASP A C 1
ATOM 4908 O O . ASP A 1 671 ? 20.338 -33.973 -13.327 1.00 90.38 671 ASP A O 1
ATOM 4912 N N . GLY A 1 672 ? 18.753 -33.979 -14.959 1.00 93.62 672 GLY A N 1
ATOM 4913 C CA . GLY A 1 672 ? 17.684 -34.670 -14.251 1.00 93.62 672 GLY A CA 1
ATOM 4914 C C . GLY A 1 672 ? 16.983 -33.772 -13.236 1.00 93.62 672 GLY A C 1
ATOM 4915 O O . GLY A 1 672 ? 17.388 -32.646 -12.978 1.00 93.62 672 GLY A O 1
ATOM 4916 N N . SER A 1 673 ? 15.920 -34.270 -12.598 1.00 96.06 673 SER A N 1
ATOM 4917 C CA . SER A 1 673 ? 15.175 -33.446 -11.639 1.00 96.06 673 SER A CA 1
ATOM 4918 C C . SER A 1 673 ? 16.049 -32.957 -10.474 1.00 96.06 673 SER A C 1
ATOM 4920 O O . SER A 1 673 ? 16.741 -33.742 -9.814 1.00 96.06 673 SER A O 1
ATOM 4922 N N . ARG A 1 674 ? 15.966 -31.656 -10.178 1.00 97.81 674 ARG A N 1
ATOM 4923 C CA . ARG A 1 674 ? 16.751 -30.975 -9.139 1.00 97.81 674 ARG A CA 1
ATOM 4924 C C . ARG A 1 674 ? 15.897 -30.531 -7.961 1.00 97.81 674 ARG A C 1
ATOM 4926 O O . ARG A 1 674 ? 14.698 -30.323 -8.100 1.00 97.81 674 ARG A O 1
ATOM 4933 N N . THR A 1 675 ? 16.496 -30.393 -6.779 1.00 98.50 675 THR A N 1
ATOM 4934 C CA . THR A 1 675 ? 15.767 -30.046 -5.550 1.00 98.50 675 THR A CA 1
ATOM 4935 C C . THR A 1 675 ? 16.241 -28.752 -4.902 1.00 98.50 675 THR A C 1
ATOM 4937 O O . THR A 1 675 ? 17.443 -28.502 -4.799 1.00 98.50 675 THR A O 1
ATOM 4940 N N . VAL A 1 676 ? 15.287 -27.959 -4.408 1.00 98.81 676 VAL A N 1
ATOM 4941 C CA . VAL A 1 676 ? 15.507 -26.747 -3.603 1.00 98.81 676 VAL A CA 1
ATOM 4942 C C . VAL A 1 676 ? 14.948 -26.976 -2.199 1.00 98.81 676 VAL A C 1
ATOM 4944 O O . VAL A 1 676 ? 13.816 -27.442 -2.041 1.00 98.81 676 VAL A O 1
ATOM 4947 N N . ASN A 1 677 ? 15.725 -26.630 -1.174 1.00 98.69 677 ASN A N 1
ATOM 4948 C CA . ASN A 1 677 ? 15.298 -26.699 0.220 1.00 98.69 677 ASN A CA 1
ATOM 4949 C C . ASN A 1 677 ? 14.543 -25.420 0.607 1.00 98.69 677 ASN A C 1
ATOM 4951 O O . ASN A 1 677 ? 15.007 -24.313 0.335 1.00 98.69 677 ASN A O 1
ATOM 4955 N N . LEU A 1 678 ? 13.392 -25.566 1.267 1.00 98.75 678 LEU A N 1
ATOM 4956 C CA . LEU A 1 678 ? 12.531 -24.468 1.714 1.00 98.75 678 LEU A CA 1
ATOM 4957 C C . LEU A 1 678 ? 12.442 -24.475 3.242 1.00 98.75 678 LEU A C 1
ATOM 4959 O O . LEU A 1 678 ? 12.137 -25.514 3.832 1.00 98.75 678 LEU A O 1
ATOM 4963 N N . ALA A 1 679 ? 12.646 -23.325 3.886 1.00 98.56 679 ALA A N 1
ATOM 4964 C CA . ALA A 1 679 ? 12.639 -23.220 5.345 1.00 98.56 679 ALA A CA 1
ATOM 4965 C C . ALA A 1 679 ? 11.838 -22.013 5.856 1.00 98.56 679 ALA A C 1
ATOM 4967 O O . ALA A 1 679 ? 11.918 -20.908 5.311 1.00 98.56 679 ALA A O 1
ATOM 4968 N N . LEU A 1 680 ? 11.103 -22.226 6.953 1.00 98.56 680 LEU A N 1
ATOM 4969 C CA . LEU A 1 680 ? 10.458 -21.185 7.750 1.00 98.56 680 LEU A CA 1
ATOM 4970 C C . LEU A 1 680 ? 11.228 -20.953 9.052 1.00 98.56 680 LEU A C 1
ATOM 4972 O O . LEU A 1 680 ? 11.608 -21.898 9.741 1.00 98.56 680 LEU A O 1
ATOM 4976 N N . SER A 1 681 ? 11.434 -19.692 9.423 1.00 97.75 681 SER A N 1
ATOM 4977 C CA . SER A 1 681 ? 12.176 -19.316 10.633 1.00 97.75 681 SER A CA 1
ATOM 4978 C C . SER A 1 681 ? 11.645 -18.027 11.262 1.00 97.75 681 SER A C 1
ATOM 4980 O O . SER A 1 681 ? 10.852 -17.308 10.655 1.00 97.75 681 SER A O 1
ATOM 4982 N N . ASN A 1 682 ? 12.084 -17.742 12.492 1.00 94.31 682 ASN A N 1
ATOM 4983 C CA . ASN A 1 682 ? 11.798 -16.503 13.227 1.00 94.31 682 ASN A CA 1
ATOM 4984 C C . ASN A 1 682 ? 10.307 -16.102 13.238 1.00 94.31 682 ASN A C 1
ATOM 4986 O O . ASN A 1 682 ? 9.982 -14.985 12.827 1.00 94.31 682 ASN A O 1
ATOM 4990 N N . PRO A 1 683 ? 9.383 -16.988 13.664 1.00 95.50 683 PRO A N 1
ATOM 4991 C CA . PRO A 1 683 ? 7.981 -16.616 13.757 1.00 95.50 683 PRO A CA 1
ATOM 4992 C C . PRO A 1 683 ? 7.773 -15.541 14.838 1.00 95.50 683 PRO A C 1
ATOM 4994 O O . PRO A 1 683 ? 8.397 -15.582 15.899 1.00 95.50 683 PRO A O 1
ATOM 4997 N N . SER A 1 684 ? 6.852 -14.613 14.596 1.00 94.19 684 SER A N 1
ATOM 4998 C CA . SER A 1 684 ? 6.373 -13.636 15.578 1.00 94.19 684 SER A CA 1
ATOM 4999 C C . SER A 1 684 ? 4.848 -13.663 15.627 1.00 94.19 684 SER A C 1
ATOM 5001 O O . SER A 1 684 ? 4.193 -13.813 14.598 1.00 94.19 684 SER A O 1
ATOM 5003 N N . GLY A 1 685 ? 4.259 -13.587 16.823 1.00 89.25 685 GLY A N 1
ATOM 5004 C CA . GLY A 1 685 ? 2.808 -13.748 17.008 1.00 89.25 685 GLY A CA 1
ATOM 5005 C C . GLY A 1 685 ? 2.274 -15.162 16.716 1.00 89.25 685 GLY A C 1
ATOM 5006 O O . GLY A 1 685 ? 1.068 -15.382 16.756 1.00 89.25 685 GLY A O 1
ATOM 5007 N N . ALA A 1 686 ? 3.155 -16.129 16.441 1.00 91.88 686 ALA A N 1
ATOM 5008 C CA . ALA A 1 686 ? 2.835 -17.530 16.185 1.00 91.88 686 ALA A CA 1
ATOM 5009 C C . ALA A 1 686 ? 4.016 -18.443 16.557 1.00 91.88 686 ALA A C 1
ATOM 5011 O O . ALA A 1 686 ? 5.114 -17.976 16.854 1.00 91.88 686 ALA A O 1
ATOM 5012 N N . THR A 1 687 ? 3.801 -19.757 16.505 1.00 92.00 687 THR A N 1
ATOM 5013 C CA . THR A 1 687 ? 4.864 -20.772 16.580 1.00 92.00 687 THR A CA 1
ATOM 5014 C C . THR A 1 687 ? 4.935 -21.577 15.286 1.00 92.00 687 THR A C 1
ATOM 5016 O O . THR A 1 687 ? 3.917 -21.781 14.628 1.00 92.00 687 THR A O 1
ATOM 5019 N N . LEU A 1 688 ? 6.112 -22.078 14.915 1.00 94.94 688 LEU A N 1
ATOM 5020 C CA . LEU A 1 688 ? 6.215 -23.008 13.789 1.00 94.94 688 LEU A CA 1
ATOM 5021 C C . LEU A 1 688 ? 5.573 -24.351 14.155 1.00 94.94 688 LEU A C 1
ATOM 5023 O O . LEU A 1 688 ? 5.823 -24.878 15.240 1.00 94.94 688 LEU A O 1
ATOM 5027 N N . ALA A 1 689 ? 4.753 -24.897 13.260 1.00 92.81 689 ALA A N 1
ATOM 5028 C CA . ALA A 1 689 ? 4.299 -26.283 13.361 1.00 92.81 689 ALA A CA 1
ATOM 5029 C C . ALA A 1 689 ? 5.347 -27.250 12.773 1.00 92.81 689 ALA A C 1
ATOM 5031 O O . ALA A 1 689 ? 6.417 -26.833 12.328 1.00 92.81 689 ALA A O 1
ATOM 5032 N N . ALA A 1 690 ? 5.055 -28.556 12.804 1.00 91.62 690 ALA A N 1
ATOM 5033 C CA . ALA A 1 690 ? 6.002 -29.600 12.402 1.00 91.62 690 ALA A CA 1
ATOM 5034 C C . ALA A 1 690 ? 6.486 -29.452 10.946 1.00 91.62 690 ALA A C 1
ATOM 5036 O O . ALA A 1 690 ? 7.648 -29.729 10.657 1.00 91.62 690 ALA A O 1
ATOM 5037 N N . GLN A 1 691 ? 5.626 -28.965 10.044 1.00 96.94 691 GLN A N 1
ATOM 5038 C CA . GLN A 1 691 ? 5.961 -28.743 8.635 1.00 96.94 691 GLN A CA 1
ATOM 5039 C C . GLN A 1 691 ? 6.598 -27.357 8.403 1.00 96.94 691 GLN A C 1
ATOM 5041 O O . GLN A 1 691 ? 6.104 -26.538 7.628 1.00 96.94 691 GLN A O 1
ATOM 5046 N N . SER A 1 692 ? 7.697 -27.072 9.102 1.00 97.25 692 SER A N 1
ATOM 5047 C CA . SER A 1 692 ? 8.475 -25.830 8.955 1.00 97.25 692 SER A CA 1
ATOM 5048 C C . SER A 1 692 ? 9.556 -25.892 7.872 1.00 97.25 692 SER A C 1
ATOM 5050 O O . SER A 1 692 ? 10.153 -24.867 7.553 1.00 97.25 692 SER A O 1
ATOM 5052 N N . ASN A 1 693 ? 9.783 -27.074 7.294 1.00 98.38 693 ASN A N 1
ATOM 5053 C CA . ASN A 1 693 ? 10.670 -27.311 6.155 1.00 98.38 693 ASN A CA 1
ATOM 5054 C C . ASN A 1 693 ? 9.887 -28.000 5.031 1.00 98.38 693 ASN A C 1
ATOM 5056 O O . ASN A 1 693 ? 8.951 -28.747 5.317 1.00 98.38 693 ASN A O 1
ATOM 5060 N N . ALA A 1 694 ? 10.259 -27.769 3.777 1.00 98.56 694 ALA A N 1
ATOM 5061 C CA . ALA A 1 694 ? 9.696 -28.450 2.611 1.00 98.56 694 ALA A CA 1
ATOM 5062 C C . ALA A 1 694 ? 10.744 -28.557 1.492 1.00 98.56 694 ALA A C 1
ATOM 5064 O O . ALA A 1 694 ? 11.775 -27.887 1.537 1.00 98.56 694 ALA A O 1
ATOM 5065 N N . VAL A 1 695 ? 10.481 -29.395 0.490 1.00 98.69 695 VAL A N 1
ATOM 5066 C CA . VAL A 1 695 ? 11.357 -29.563 -0.680 1.00 98.69 695 VAL A CA 1
ATOM 5067 C C . VAL A 1 695 ? 10.585 -29.229 -1.95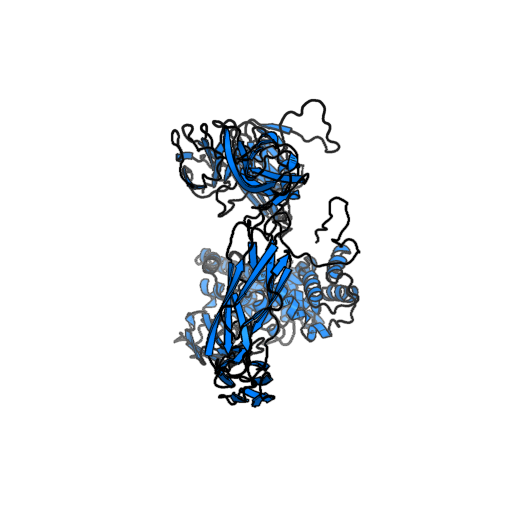1 1.00 98.69 695 VAL A C 1
ATOM 5069 O O . VAL A 1 695 ? 9.480 -29.730 -2.154 1.00 98.69 695 VAL A O 1
ATOM 5072 N N . LEU A 1 696 ? 11.161 -28.404 -2.822 1.00 98.75 696 LEU A N 1
ATOM 5073 C CA . LEU A 1 696 ? 10.685 -28.226 -4.193 1.00 98.75 696 LEU A CA 1
ATOM 5074 C C . LEU A 1 696 ? 11.499 -29.119 -5.130 1.00 98.75 696 LEU A C 1
ATOM 5076 O O . LEU A 1 696 ? 12.723 -29.093 -5.072 1.00 98.75 696 LEU A O 1
ATOM 5080 N N . THR A 1 697 ? 10.823 -29.860 -6.007 1.00 98.62 697 THR A N 1
ATOM 5081 C CA . THR A 1 697 ? 11.438 -30.599 -7.119 1.00 98.62 697 THR A CA 1
ATOM 5082 C C . THR A 1 697 ? 11.192 -29.862 -8.434 1.00 98.62 697 THR A C 1
ATOM 5084 O O . THR A 1 697 ? 10.043 -29.626 -8.803 1.00 98.62 697 THR A O 1
ATOM 5087 N N . ILE A 1 698 ? 12.263 -29.508 -9.133 1.00 98.56 698 ILE A N 1
ATOM 5088 C CA . ILE A 1 698 ? 12.256 -28.927 -10.475 1.00 98.56 698 ILE A CA 1
ATOM 5089 C C . ILE A 1 698 ? 12.433 -30.083 -11.458 1.00 98.56 698 ILE A C 1
ATOM 5091 O O . ILE A 1 698 ? 13.406 -30.832 -11.366 1.00 98.56 698 ILE A O 1
ATOM 5095 N N . THR A 1 699 ? 11.454 -30.283 -12.335 1.00 97.75 699 THR A N 1
ATOM 5096 C CA . THR A 1 699 ? 11.465 -31.360 -13.327 1.00 97.75 699 THR A CA 1
ATOM 5097 C C . THR A 1 699 ? 12.106 -30.848 -14.605 1.00 97.75 699 THR A C 1
ATOM 5099 O O . THR A 1 699 ? 11.508 -30.014 -15.283 1.00 97.75 699 THR A O 1
ATOM 5102 N N . ASP A 1 700 ? 13.295 -31.374 -14.888 1.00 95.38 700 ASP A N 1
ATOM 5103 C CA . ASP A 1 700 ? 14.070 -31.135 -16.106 1.00 95.38 700 ASP A CA 1
ATOM 5104 C C . ASP A 1 700 ? 13.240 -31.486 -17.357 1.00 95.38 700 ASP A C 1
ATOM 5106 O O . ASP A 1 700 ? 12.617 -32.556 -17.429 1.00 95.38 700 ASP A O 1
ATOM 5110 N N . ASN A 1 701 ? 13.163 -30.544 -18.295 1.00 92.88 701 ASN A N 1
ATOM 5111 C CA . ASN A 1 701 ? 12.474 -30.663 -19.583 1.00 92.88 701 ASN A CA 1
ATOM 5112 C C . ASN A 1 701 ? 13.442 -30.948 -20.748 1.00 92.88 701 ASN A C 1
ATOM 5114 O O . ASN A 1 701 ? 12.975 -31.216 -21.862 1.00 92.88 701 ASN A O 1
ATOM 5118 N N . ASP A 1 702 ? 14.753 -30.962 -20.506 1.00 91.12 702 ASP A N 1
ATOM 5119 C CA . ASP A 1 702 ? 15.768 -31.246 -21.505 1.00 91.12 702 ASP A CA 1
ATOM 5120 C C . ASP A 1 702 ? 16.044 -32.747 -21.635 1.00 91.12 702 ASP A C 1
ATOM 5122 O O . ASP A 1 702 ? 16.248 -33.497 -20.683 1.00 91.12 702 ASP A O 1
ATOM 5126 N N . THR A 1 703 ? 16.094 -33.217 -22.881 1.00 84.50 703 THR A N 1
ATOM 5127 C CA . THR A 1 703 ? 16.370 -34.633 -23.200 1.00 84.50 703 THR A CA 1
ATOM 5128 C C . THR A 1 703 ? 17.693 -34.836 -23.935 1.00 84.50 703 THR A C 1
ATOM 5130 O O . THR A 1 703 ? 18.173 -35.963 -24.074 1.00 84.50 703 THR A O 1
ATOM 5133 N N . SER A 1 704 ? 18.311 -33.747 -24.388 1.00 81.12 704 SER A N 1
ATOM 5134 C CA . SER A 1 704 ? 19.630 -33.717 -25.017 1.00 81.12 704 SER A CA 1
ATOM 5135 C C . SER A 1 704 ? 20.272 -32.352 -24.769 1.00 81.12 704 SER A C 1
ATOM 5137 O O . SER A 1 704 ? 19.534 -31.369 -24.809 1.00 81.12 704 SER A O 1
ATOM 5139 N N . PRO A 1 705 ? 21.603 -32.256 -24.576 1.00 74.88 705 PRO A N 1
ATOM 5140 C CA . PRO A 1 705 ? 22.262 -30.966 -24.398 1.00 74.88 705 PRO A CA 1
ATOM 5141 C C . PRO A 1 705 ? 21.889 -30.010 -25.533 1.00 74.88 705 PRO A C 1
ATOM 5143 O O . PRO A 1 705 ? 22.038 -30.362 -26.709 1.00 74.88 705 PRO A O 1
ATOM 5146 N N . GLY A 1 706 ? 21.385 -28.824 -25.189 1.00 70.44 706 GLY A N 1
ATOM 5147 C CA . GLY A 1 706 ? 20.953 -27.849 -26.185 1.00 70.44 706 GLY A CA 1
ATOM 5148 C C . GLY A 1 706 ? 22.091 -27.473 -27.138 1.00 70.44 706 GLY A C 1
ATOM 5149 O O . GLY A 1 706 ? 23.217 -27.216 -26.719 1.00 70.44 706 GLY A O 1
ATOM 5150 N N . THR A 1 707 ? 21.810 -27.399 -28.443 1.00 75.56 707 THR A N 1
ATOM 5151 C CA . THR A 1 707 ? 22.809 -26.962 -29.440 1.00 75.56 707 THR A CA 1
ATOM 5152 C C . THR A 1 707 ? 23.049 -25.450 -29.419 1.00 75.56 707 THR A C 1
ATOM 5154 O O . THR A 1 707 ? 23.966 -24.957 -30.073 1.00 75.56 707 THR A O 1
ATOM 5157 N N . THR A 1 708 ? 22.213 -24.695 -28.699 1.00 86.75 708 THR A N 1
ATOM 5158 C CA . THR A 1 708 ? 22.315 -23.242 -28.528 1.00 86.75 708 THR A CA 1
ATOM 5159 C C . THR A 1 708 ? 21.937 -22.848 -27.109 1.00 86.75 708 THR A C 1
ATOM 5161 O O . THR A 1 708 ? 20.904 -23.281 -26.609 1.00 86.75 708 THR A O 1
ATOM 5164 N N . ASN A 1 709 ? 22.721 -21.961 -26.501 1.00 92.62 709 ASN A N 1
ATOM 5165 C CA . ASN A 1 709 ? 22.447 -21.448 -25.163 1.00 92.62 709 ASN A CA 1
ATOM 5166 C C . ASN A 1 709 ? 21.154 -20.584 -25.139 1.00 92.62 709 ASN A C 1
ATOM 5168 O O . ASN A 1 709 ? 21.074 -19.636 -25.936 1.00 92.62 709 ASN A O 1
ATOM 5172 N N . PRO A 1 710 ? 20.176 -20.851 -24.245 1.00 94.50 710 PRO A N 1
ATOM 5173 C CA . PRO A 1 710 ? 18.899 -20.130 -24.157 1.00 94.50 710 PRO A CA 1
ATOM 5174 C C . PRO A 1 710 ? 19.042 -18.614 -24.009 1.00 94.50 710 PRO A C 1
ATOM 5176 O O . PRO A 1 710 ? 18.222 -17.861 -24.534 1.00 94.50 710 PRO A O 1
ATOM 5179 N N . ILE A 1 711 ? 20.138 -18.138 -23.404 1.00 95.38 711 ILE A N 1
ATOM 5180 C CA . ILE A 1 711 ? 20.421 -16.703 -23.246 1.00 95.38 711 ILE A CA 1
ATOM 5181 C C . ILE A 1 711 ? 20.557 -15.946 -24.570 1.00 95.38 711 ILE A C 1
ATOM 5183 O O . ILE A 1 711 ? 20.458 -14.721 -24.620 1.00 95.38 711 ILE A O 1
ATOM 5187 N N . ASN A 1 712 ? 20.744 -16.672 -25.673 1.00 93.69 712 ASN A N 1
ATOM 5188 C CA . ASN A 1 712 ? 20.741 -16.105 -27.012 1.00 93.69 712 ASN A CA 1
ATOM 5189 C C . ASN A 1 712 ? 19.333 -15.759 -27.521 1.00 93.69 712 ASN A C 1
ATOM 5191 O O . ASN A 1 712 ? 19.227 -15.115 -28.565 1.00 93.69 712 ASN A O 1
ATOM 5195 N N . GLN A 1 713 ? 18.260 -16.156 -26.841 1.00 94.88 713 GLN A N 1
ATOM 5196 C CA . GLN A 1 713 ? 16.896 -15.794 -27.213 1.00 94.88 713 GLN A CA 1
ATOM 5197 C C . GLN A 1 713 ? 16.500 -14.486 -26.524 1.00 94.88 713 GLN A C 1
ATOM 5199 O O . GLN A 1 713 ? 16.662 -14.347 -25.317 1.00 94.88 713 GLN A O 1
ATOM 5204 N N . ALA A 1 714 ? 15.958 -13.520 -27.274 1.00 96.56 714 ALA A N 1
ATOM 5205 C CA . ALA A 1 714 ? 15.620 -12.197 -26.733 1.00 96.56 714 ALA A CA 1
ATOM 5206 C C . ALA A 1 714 ? 14.655 -12.273 -25.538 1.00 96.56 714 ALA A C 1
ATOM 5208 O O . ALA A 1 714 ? 14.863 -11.609 -24.528 1.00 96.56 714 ALA A O 1
ATOM 5209 N N . ARG A 1 715 ? 13.634 -13.130 -25.631 1.00 96.00 715 ARG A N 1
ATOM 5210 C CA . ARG A 1 715 ? 12.604 -13.256 -24.597 1.00 96.00 715 ARG A CA 1
ATOM 5211 C C . ARG A 1 715 ? 13.154 -13.851 -23.294 1.00 96.00 715 ARG A C 1
ATOM 5213 O O . ARG A 1 715 ? 12.874 -13.316 -22.223 1.00 96.00 715 ARG A O 1
ATOM 5220 N N . PHE A 1 716 ? 13.983 -14.892 -23.394 1.00 97.06 716 PHE A N 1
ATOM 5221 C CA . PHE A 1 716 ? 14.678 -15.480 -22.246 1.00 97.06 716 PHE A CA 1
ATOM 5222 C C . PHE A 1 716 ? 15.721 -14.515 -21.664 1.00 97.06 716 PHE A C 1
ATOM 5224 O O . PHE A 1 716 ? 15.781 -14.329 -20.455 1.00 97.06 716 PHE A O 1
ATOM 5231 N N . PHE A 1 717 ? 16.484 -13.818 -22.514 1.00 97.88 717 PHE A N 1
ATOM 5232 C CA . PHE A 1 717 ? 17.430 -12.783 -22.091 1.00 97.88 717 PHE A CA 1
ATOM 5233 C C . PHE A 1 717 ? 16.763 -11.718 -21.218 1.00 97.88 717 PHE A C 1
ATOM 5235 O O . PHE A 1 717 ? 17.238 -11.434 -20.122 1.00 97.88 717 PHE A O 1
ATOM 5242 N N . VAL A 1 718 ? 15.630 -11.171 -21.664 1.00 98.25 718 VAL A N 1
ATOM 5243 C CA . VAL A 1 718 ? 14.858 -10.183 -20.898 1.00 98.25 718 VAL A CA 1
ATOM 5244 C C . VAL A 1 718 ? 14.343 -10.779 -19.584 1.00 98.25 718 VAL A C 1
ATOM 5246 O O . VAL A 1 718 ? 14.462 -10.142 -18.541 1.00 98.25 718 VAL A O 1
ATOM 5249 N N . GLN A 1 719 ? 13.839 -12.016 -19.599 1.00 97.69 719 GLN A N 1
ATOM 5250 C CA . GLN A 1 719 ? 13.386 -12.706 -18.387 1.00 97.69 719 GLN A CA 1
ATOM 5251 C C . GLN A 1 719 ? 14.502 -12.838 -17.340 1.00 97.69 719 GLN A C 1
ATOM 5253 O O . GLN A 1 719 ? 14.271 -12.538 -16.170 1.00 97.69 719 GLN A O 1
ATOM 5258 N N . GLN A 1 720 ? 15.720 -13.205 -17.751 1.00 97.38 720 GLN A N 1
ATOM 5259 C CA . GLN A 1 720 ? 16.849 -13.296 -16.823 1.00 97.38 720 GLN A CA 1
ATOM 5260 C C . GLN A 1 720 ? 17.221 -11.937 -16.223 1.00 97.38 720 GLN A C 1
ATOM 5262 O O . GLN A 1 720 ? 17.602 -11.879 -15.062 1.00 97.38 720 GLN A O 1
ATOM 5267 N N . HIS A 1 721 ? 17.025 -10.824 -16.935 1.00 97.12 721 HIS A N 1
ATOM 5268 C CA . HIS A 1 721 ? 17.265 -9.494 -16.360 1.00 97.12 721 HIS A CA 1
ATOM 5269 C C . HIS A 1 721 ? 16.242 -9.119 -15.284 1.00 97.12 721 HIS A C 1
ATOM 5271 O O . HIS A 1 721 ? 16.614 -8.566 -14.248 1.00 97.12 721 HIS A O 1
ATOM 5277 N N . TYR A 1 722 ? 14.971 -9.482 -15.474 1.00 97.12 722 TYR A N 1
ATOM 5278 C CA . TYR A 1 722 ? 13.968 -9.371 -14.413 1.00 97.12 722 TYR A CA 1
ATOM 5279 C C . TYR A 1 722 ? 14.352 -10.201 -13.180 1.00 97.12 722 TYR A C 1
ATOM 5281 O O . TYR A 1 722 ? 14.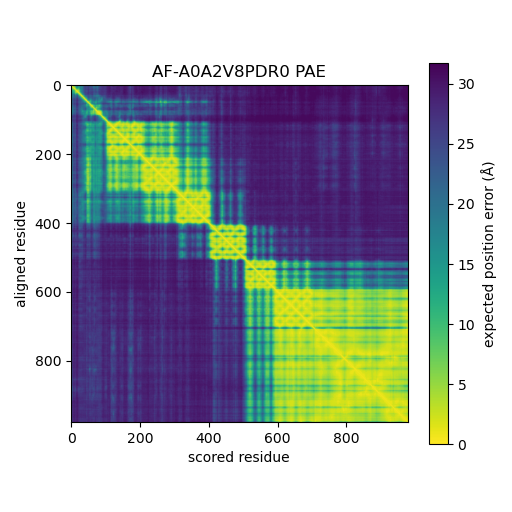178 -9.743 -12.053 1.00 97.12 722 TYR A O 1
ATOM 5289 N N . TYR A 1 723 ? 14.912 -11.396 -13.371 1.00 96.44 723 TYR A N 1
ATOM 5290 C CA . TYR A 1 723 ? 15.309 -12.266 -12.260 1.00 96.44 723 TYR A CA 1
ATOM 5291 C C . TYR A 1 723 ? 16.553 -11.743 -11.541 1.00 96.44 723 TYR A C 1
ATOM 5293 O O . TYR A 1 723 ? 16.593 -11.706 -10.309 1.00 96.44 723 TYR A O 1
ATOM 5301 N N . ASP A 1 724 ? 17.556 -11.336 -12.312 1.00 95.00 724 ASP A N 1
ATOM 5302 C CA . ASP A 1 724 ? 18.881 -10.987 -11.818 1.00 95.00 724 ASP A CA 1
ATOM 5303 C C . ASP A 1 724 ? 18.905 -9.618 -11.138 1.00 95.00 724 ASP A C 1
ATOM 5305 O O . ASP A 1 724 ? 19.558 -9.463 -10.106 1.00 95.00 724 ASP A O 1
ATOM 5309 N N . PHE A 1 725 ? 18.169 -8.643 -11.682 1.00 94.62 725 PHE A N 1
ATOM 5310 C CA . PHE A 1 725 ? 18.156 -7.274 -11.165 1.00 94.62 725 PHE A CA 1
ATOM 5311 C C . PHE A 1 725 ? 16.920 -6.969 -10.324 1.00 94.62 725 PHE A C 1
ATOM 5313 O O . PHE A 1 725 ? 17.041 -6.310 -9.296 1.00 94.62 725 PHE A O 1
ATOM 5320 N N . LEU A 1 726 ? 15.739 -7.444 -10.726 1.00 93.94 726 LEU A N 1
ATOM 5321 C CA . LEU A 1 726 ? 14.478 -7.062 -10.074 1.00 93.94 726 LEU A CA 1
ATOM 5322 C C . LEU A 1 726 ? 13.930 -8.142 -9.130 1.00 93.94 726 LEU A C 1
ATOM 5324 O O . LEU A 1 726 ? 13.037 -7.872 -8.332 1.00 93.94 726 LEU A O 1
ATOM 5328 N N . GLY A 1 727 ? 14.459 -9.369 -9.184 1.00 93.12 727 GLY A N 1
ATOM 5329 C CA . GLY A 1 727 ? 14.051 -10.461 -8.300 1.00 93.12 727 GLY A CA 1
ATOM 5330 C C . GLY A 1 727 ? 12.586 -10.878 -8.459 1.00 93.12 727 GLY A C 1
ATOM 5331 O O . GLY A 1 727 ? 12.003 -11.430 -7.525 1.00 93.12 727 GLY A O 1
ATOM 5332 N N . ARG A 1 728 ? 11.974 -10.620 -9.622 1.00 93.94 728 ARG A N 1
ATOM 5333 C CA . ARG A 1 728 ? 10.568 -10.944 -9.900 1.00 93.94 728 ARG A CA 1
ATOM 5334 C C . ARG A 1 728 ? 10.376 -11.511 -11.297 1.00 93.94 728 ARG A C 1
ATOM 5336 O O . ARG A 1 728 ? 11.236 -11.390 -12.158 1.00 93.94 728 ARG A O 1
ATOM 5343 N N . TYR A 1 729 ? 9.211 -12.107 -11.527 1.00 94.44 729 TYR A N 1
ATOM 5344 C CA . TYR A 1 729 ? 8.823 -12.526 -12.868 1.00 94.44 729 TYR A CA 1
ATOM 5345 C C . TYR A 1 729 ? 8.403 -11.307 -13.717 1.00 94.44 729 TYR A C 1
ATOM 5347 O O . TYR A 1 729 ? 7.774 -10.396 -13.163 1.00 94.44 729 TYR A O 1
ATOM 5355 N N . PRO A 1 730 ? 8.716 -11.278 -15.029 1.00 94.81 730 PRO A N 1
ATOM 5356 C CA . PRO A 1 730 ? 8.289 -10.199 -15.914 1.00 94.81 730 PRO A CA 1
ATOM 5357 C C . PRO A 1 730 ? 6.772 -9.980 -15.903 1.00 94.81 730 PRO A C 1
ATOM 5359 O O . PRO A 1 730 ? 5.988 -10.921 -16.036 1.00 94.81 730 PRO A O 1
ATOM 5362 N N . ASP A 1 731 ? 6.344 -8.727 -15.789 1.00 92.31 731 ASP A N 1
ATOM 5363 C CA . ASP A 1 731 ? 4.988 -8.344 -16.177 1.00 92.31 731 ASP A CA 1
ATOM 5364 C C . ASP A 1 731 ? 4.864 -8.398 -17.706 1.00 92.31 731 ASP A C 1
ATOM 5366 O O . ASP A 1 731 ? 5.835 -8.148 -18.420 1.00 92.31 731 ASP A O 1
ATOM 5370 N N . GLN A 1 732 ? 3.682 -8.750 -18.221 1.00 91.00 732 GLN A N 1
ATOM 5371 C CA . GLN A 1 732 ? 3.523 -9.037 -19.651 1.00 91.00 732 GLN A CA 1
ATOM 5372 C C . GLN A 1 732 ? 3.899 -7.834 -20.530 1.00 91.00 732 GLN A C 1
ATOM 5374 O O . GLN A 1 732 ? 4.628 -7.991 -21.505 1.00 91.00 732 GLN A O 1
ATOM 5379 N N . SER A 1 733 ? 3.464 -6.635 -20.137 1.00 88.44 733 SER A N 1
ATOM 5380 C CA . SER A 1 733 ? 3.762 -5.373 -20.818 1.00 88.44 733 SER A CA 1
ATOM 5381 C C . SER A 1 733 ? 5.257 -5.087 -20.916 1.00 88.44 733 SER A C 1
ATOM 5383 O O . SER A 1 733 ? 5.766 -4.842 -22.009 1.00 88.44 733 SER A O 1
ATOM 5385 N N . GLY A 1 734 ? 5.975 -5.135 -19.793 1.00 89.94 734 GLY A N 1
ATOM 5386 C CA . GLY A 1 734 ? 7.404 -4.865 -19.769 1.00 89.94 734 GLY A CA 1
ATOM 5387 C C . GLY A 1 734 ? 8.209 -5.970 -20.451 1.00 89.94 734 GLY A C 1
ATOM 5388 O O . GLY A 1 734 ? 9.178 -5.679 -21.153 1.00 89.94 734 GLY A O 1
ATOM 5389 N N . TRP A 1 735 ? 7.772 -7.229 -20.337 1.00 94.31 735 TRP A N 1
ATOM 5390 C CA . TRP A 1 735 ? 8.404 -8.342 -21.043 1.00 94.31 735 TRP A CA 1
ATOM 5391 C C . TRP A 1 735 ? 8.346 -8.152 -22.557 1.00 94.31 735 TRP A C 1
ATOM 5393 O O . TRP A 1 735 ? 9.371 -8.293 -23.229 1.00 94.31 735 TRP A O 1
ATOM 5403 N N . ASP A 1 736 ? 7.173 -7.801 -23.087 1.00 93.25 736 ASP A N 1
ATOM 5404 C CA . ASP A 1 736 ? 6.989 -7.567 -24.516 1.00 93.25 736 ASP A CA 1
ATOM 5405 C C . ASP A 1 736 ? 7.746 -6.314 -24.972 1.00 93.25 736 ASP A C 1
ATOM 5407 O O . ASP A 1 736 ? 8.461 -6.380 -25.970 1.00 93.25 736 ASP A O 1
ATOM 5411 N N . PHE A 1 737 ? 7.685 -5.212 -24.217 1.00 93.25 737 PHE A N 1
ATOM 5412 C CA . PHE A 1 737 ? 8.415 -3.976 -24.520 1.00 93.25 737 PHE A CA 1
ATOM 5413 C C . PHE A 1 737 ? 9.922 -4.223 -24.690 1.00 93.25 737 PHE A C 1
ATOM 5415 O O . PHE A 1 737 ? 10.478 -3.999 -25.766 1.00 93.25 737 PHE A O 1
ATOM 5422 N N . TRP A 1 738 ? 10.582 -4.772 -23.666 1.00 94.12 738 TRP A N 1
ATOM 5423 C CA . TRP A 1 738 ? 12.030 -4.994 -23.704 1.00 94.12 738 TRP A CA 1
ATOM 5424 C C . TRP A 1 738 ? 12.442 -6.081 -24.702 1.00 94.12 738 TRP A C 1
ATOM 5426 O O . TRP A 1 738 ? 13.529 -6.014 -25.279 1.00 94.12 738 TRP A O 1
ATOM 5436 N N . THR A 1 739 ? 11.585 -7.079 -24.941 1.00 96.62 739 THR A N 1
ATOM 5437 C CA . THR A 1 739 ? 11.843 -8.097 -25.971 1.00 96.62 739 THR A CA 1
ATOM 5438 C C . THR A 1 739 ? 11.792 -7.475 -27.366 1.00 96.62 739 THR A C 1
ATOM 5440 O O . THR A 1 739 ? 12.674 -7.737 -28.189 1.00 96.62 739 THR A O 1
ATOM 5443 N N . ASN A 1 740 ? 10.802 -6.618 -27.625 1.00 92.38 740 ASN A N 1
ATOM 5444 C CA . ASN A 1 740 ? 10.616 -5.956 -28.913 1.00 92.38 740 ASN A CA 1
ATOM 5445 C C . ASN A 1 740 ? 11.759 -4.989 -29.240 1.00 92.38 740 ASN A C 1
ATOM 5447 O O . ASN A 1 740 ? 12.151 -4.905 -30.403 1.00 92.38 740 ASN A O 1
ATOM 5451 N N . GLU A 1 741 ? 12.375 -4.357 -28.236 1.00 92.00 741 GLU A N 1
ATOM 5452 C CA . GLU A 1 741 ? 13.584 -3.549 -28.436 1.00 92.00 741 GLU A CA 1
ATOM 5453 C C . GLU A 1 741 ? 14.711 -4.340 -29.116 1.00 92.00 741 GLU A C 1
ATOM 5455 O O . GLU A 1 741 ? 15.364 -3.826 -30.025 1.00 92.00 741 GLU A O 1
ATOM 5460 N N . ILE A 1 742 ? 14.911 -5.606 -28.735 1.00 91.75 742 ILE A N 1
ATOM 5461 C CA . ILE A 1 742 ? 15.940 -6.480 -29.320 1.00 91.75 742 ILE A CA 1
ATOM 5462 C C . ILE A 1 742 ? 15.468 -7.056 -30.661 1.00 91.75 742 ILE A C 1
ATOM 5464 O O . ILE A 1 742 ? 16.223 -7.064 -31.633 1.00 91.75 742 ILE A O 1
ATOM 5468 N N . VAL A 1 743 ? 14.219 -7.530 -30.732 1.00 95.25 743 VAL A N 1
ATOM 5469 C CA . VAL A 1 743 ? 13.659 -8.167 -31.939 1.00 95.25 743 VAL A CA 1
ATOM 5470 C C . VAL A 1 743 ? 13.517 -7.177 -33.102 1.00 95.25 743 VAL A C 1
ATOM 5472 O O . VAL A 1 743 ? 13.638 -7.582 -34.259 1.00 95.25 743 VAL A O 1
ATOM 5475 N N . SER A 1 744 ? 13.363 -5.877 -32.821 1.00 94.25 744 SER A N 1
ATOM 5476 C CA . SER A 1 744 ? 13.314 -4.812 -33.837 1.00 94.25 744 SER A CA 1
ATOM 5477 C C . SER A 1 744 ? 14.535 -4.784 -34.773 1.00 94.25 744 SER A C 1
ATOM 5479 O O . SER A 1 744 ? 14.439 -4.307 -35.901 1.00 94.25 744 SER A O 1
ATOM 5481 N N . CYS A 1 745 ? 15.669 -5.352 -34.349 1.00 89.38 745 CYS A N 1
ATOM 5482 C CA . CYS A 1 745 ? 16.888 -5.461 -35.150 1.00 89.38 745 CYS A CA 1
ATOM 5483 C C . CYS A 1 745 ? 16.844 -6.544 -36.247 1.00 89.38 745 CYS A C 1
ATOM 5485 O O . CYS A 1 745 ? 17.776 -6.624 -37.057 1.00 89.38 745 CYS A O 1
ATOM 5487 N N . GLY A 1 746 ? 15.820 -7.406 -36.278 1.00 93.81 746 GLY A N 1
ATOM 5488 C CA . GLY A 1 746 ? 15.749 -8.536 -37.207 1.00 93.81 746 GLY A CA 1
ATOM 5489 C C . GLY A 1 746 ? 16.957 -9.468 -37.058 1.00 93.81 746 GLY A C 1
ATOM 5490 O O . GLY A 1 746 ? 17.208 -9.991 -35.979 1.00 93.81 746 GLY A O 1
ATOM 5491 N N . THR A 1 747 ? 17.722 -9.668 -38.135 1.00 94.19 747 THR A N 1
ATOM 5492 C CA . THR A 1 747 ? 18.938 -10.508 -38.149 1.00 94.19 747 THR A CA 1
ATOM 5493 C C . THR A 1 747 ? 20.245 -9.708 -38.061 1.00 94.19 747 THR A C 1
ATOM 5495 O O . THR A 1 747 ? 21.323 -10.271 -38.251 1.00 94.19 747 THR A O 1
ATOM 5498 N N . ASN A 1 748 ? 20.193 -8.389 -37.831 1.00 92.62 748 ASN A N 1
ATOM 5499 C CA . ASN A 1 748 ? 21.394 -7.554 -37.754 1.00 92.62 748 ASN A CA 1
ATOM 5500 C C . ASN A 1 748 ? 22.110 -7.753 -36.408 1.00 92.62 748 ASN A C 1
ATOM 5502 O O . ASN A 1 748 ? 21.713 -7.174 -35.398 1.00 92.62 748 ASN A O 1
ATOM 5506 N N . GLN A 1 749 ? 23.196 -8.531 -36.410 1.00 90.88 749 GLN A N 1
ATOM 5507 C CA . GLN A 1 749 ? 23.914 -8.898 -35.186 1.00 90.88 749 GLN A CA 1
ATOM 5508 C C . GLN A 1 749 ? 24.479 -7.691 -34.425 1.00 90.88 749 GLN A C 1
ATOM 5510 O O . GLN A 1 749 ? 24.325 -7.620 -33.211 1.00 90.88 749 GLN A O 1
ATOM 5515 N N . SER A 1 750 ? 25.052 -6.703 -35.117 1.00 87.12 750 SER A N 1
ATOM 5516 C CA . SER A 1 750 ? 25.586 -5.497 -34.467 1.00 87.12 750 SER A CA 1
ATOM 5517 C C . SER A 1 750 ? 24.490 -4.688 -33.767 1.00 87.12 750 SER A C 1
ATOM 5519 O O . SER A 1 750 ? 24.713 -4.135 -32.692 1.00 87.12 750 SER A O 1
ATOM 5521 N N . CYS A 1 751 ? 23.294 -4.634 -34.364 1.00 90.69 751 CYS A N 1
ATOM 5522 C CA . CYS A 1 751 ? 22.124 -4.005 -33.752 1.00 90.69 751 CYS A CA 1
ATOM 5523 C C . CYS A 1 751 ? 21.649 -4.798 -32.527 1.00 90.69 751 CYS A C 1
ATOM 5525 O O . CYS A 1 751 ? 21.434 -4.203 -31.473 1.00 90.69 751 CYS A O 1
ATOM 5527 N N . ILE A 1 752 ? 21.539 -6.128 -32.640 1.00 91.31 752 ILE A N 1
ATOM 5528 C CA . ILE A 1 752 ? 21.133 -7.014 -31.536 1.00 91.31 752 ILE A CA 1
ATOM 5529 C C . ILE A 1 752 ? 22.085 -6.861 -30.348 1.00 91.31 752 ILE A C 1
ATOM 5531 O O . ILE A 1 752 ? 21.626 -6.696 -29.219 1.00 91.31 752 ILE A O 1
ATOM 5535 N N . ASP A 1 753 ? 23.395 -6.881 -30.593 1.00 86.31 753 ASP A N 1
ATOM 5536 C CA . ASP A 1 753 ? 24.409 -6.758 -29.546 1.00 86.31 753 ASP A CA 1
ATOM 5537 C C . ASP A 1 753 ? 24.303 -5.404 -28.831 1.00 86.31 753 ASP A C 1
ATOM 5539 O O . ASP A 1 753 ? 24.297 -5.353 -27.600 1.00 86.31 753 ASP A O 1
ATOM 5543 N N . LEU A 1 754 ? 24.133 -4.308 -29.580 1.00 86.06 754 LEU A N 1
ATOM 5544 C CA . LEU A 1 754 ? 23.938 -2.976 -29.003 1.00 86.06 754 LEU A CA 1
ATOM 5545 C C . LEU A 1 754 ? 22.626 -2.871 -28.211 1.00 86.06 754 LEU A C 1
ATOM 5547 O O . LEU A 1 754 ? 22.620 -2.341 -27.099 1.00 86.06 754 LEU A O 1
ATOM 5551 N N . LYS A 1 755 ? 21.514 -3.391 -28.747 1.00 90.62 755 LYS A N 1
ATOM 5552 C CA . LYS A 1 755 ? 20.224 -3.398 -28.045 1.00 90.62 755 LYS A CA 1
ATOM 5553 C C . LYS A 1 755 ? 20.290 -4.228 -26.773 1.00 90.62 755 LYS A C 1
ATOM 5555 O O . LYS A 1 755 ? 19.793 -3.767 -25.755 1.00 90.62 755 LYS A O 1
ATOM 5560 N N . ARG A 1 756 ? 20.965 -5.380 -26.776 1.00 94.25 756 ARG A N 1
ATOM 5561 C CA . ARG A 1 756 ? 21.202 -6.169 -25.557 1.00 94.25 756 ARG A CA 1
ATOM 5562 C C . ARG A 1 756 ? 21.960 -5.379 -24.504 1.00 94.25 756 ARG A C 1
ATOM 5564 O O . ARG A 1 756 ? 21.500 -5.329 -23.375 1.00 94.25 756 ARG A O 1
ATOM 5571 N N . ILE A 1 757 ? 23.054 -4.714 -24.879 1.00 89.00 757 ILE A N 1
ATOM 5572 C CA . ILE A 1 757 ? 23.827 -3.859 -23.965 1.00 89.00 757 ILE A CA 1
ATOM 5573 C C . ILE A 1 757 ? 22.936 -2.772 -23.343 1.00 89.00 757 ILE A C 1
ATOM 5575 O O . ILE A 1 757 ? 22.967 -2.569 -22.129 1.00 89.00 757 ILE A O 1
ATOM 5579 N N . ASN A 1 758 ? 22.126 -2.095 -24.160 1.00 84.94 758 ASN A N 1
ATOM 5580 C CA . ASN A 1 758 ? 21.261 -1.010 -23.696 1.00 84.94 758 ASN A CA 1
ATOM 5581 C C . ASN A 1 758 ? 20.109 -1.515 -22.819 1.00 84.94 758 ASN A C 1
ATOM 5583 O O . ASN A 1 758 ? 19.873 -0.949 -21.756 1.00 84.94 758 ASN A O 1
ATOM 5587 N N . VAL A 1 759 ? 19.430 -2.591 -23.230 1.00 91.06 759 VAL A N 1
ATOM 5588 C CA . VAL A 1 759 ? 18.363 -3.232 -22.447 1.00 91.06 759 VAL A CA 1
ATOM 5589 C C . VAL A 1 759 ? 18.919 -3.693 -21.105 1.00 91.06 759 VAL A C 1
ATOM 5591 O O . VAL A 1 759 ? 18.350 -3.361 -20.075 1.00 91.06 759 VAL A O 1
ATOM 5594 N N . SER A 1 760 ? 20.069 -4.369 -21.093 1.00 92.31 760 SER A N 1
ATOM 5595 C CA . SER A 1 760 ? 20.757 -4.781 -19.869 1.00 92.31 760 SER A CA 1
ATOM 5596 C C . SER A 1 760 ? 21.024 -3.619 -18.917 1.00 92.31 760 SER A C 1
ATOM 5598 O O . SER A 1 760 ? 20.676 -3.683 -17.738 1.00 92.31 760 SER A O 1
ATOM 5600 N N . ALA A 1 761 ? 21.614 -2.534 -19.422 1.00 84.62 761 ALA A N 1
ATOM 5601 C CA . ALA A 1 761 ? 21.901 -1.357 -18.611 1.00 84.62 761 ALA A CA 1
ATOM 5602 C C . ALA A 1 761 ? 20.623 -0.679 -18.089 1.00 84.62 761 ALA A C 1
ATOM 5604 O O . ALA A 1 761 ? 20.614 -0.177 -16.964 1.00 84.62 761 ALA A O 1
ATOM 5605 N N . ALA A 1 762 ? 19.533 -0.710 -18.862 1.00 87.75 762 ALA A N 1
ATOM 5606 C CA . ALA A 1 762 ? 18.260 -0.115 -18.475 1.00 87.75 762 ALA A CA 1
ATOM 5607 C C . ALA A 1 762 ? 17.663 -0.743 -17.205 1.00 87.75 762 ALA A C 1
ATOM 5609 O O . ALA A 1 762 ? 17.035 -0.027 -16.432 1.00 87.75 762 ALA A O 1
ATOM 5610 N N . TYR A 1 763 ? 17.906 -2.029 -16.918 1.00 92.62 763 TYR A N 1
ATOM 5611 C CA . TYR A 1 763 ? 17.439 -2.643 -15.665 1.00 92.62 763 TYR A CA 1
ATOM 5612 C C . TYR A 1 763 ? 18.099 -2.026 -14.439 1.00 92.62 763 TYR A C 1
ATOM 5614 O O . TYR A 1 763 ? 17.405 -1.712 -13.475 1.00 92.62 763 TYR A O 1
ATOM 5622 N N . PHE A 1 764 ? 19.410 -1.778 -14.483 1.00 88.12 764 PHE A N 1
ATOM 5623 C CA . PHE A 1 764 ? 20.092 -1.073 -13.398 1.00 88.12 764 PHE A CA 1
ATOM 5624 C C . PHE A 1 764 ? 19.601 0.375 -13.274 1.00 88.12 764 PHE A C 1
ATOM 5626 O O . PHE A 1 764 ? 19.429 0.880 -12.166 1.00 88.12 764 PHE A O 1
ATOM 5633 N N . LEU A 1 765 ? 19.381 1.050 -14.405 1.00 86.69 765 LEU A N 1
ATOM 5634 C CA . LEU A 1 765 ? 18.917 2.441 -14.446 1.00 86.69 765 LEU A CA 1
ATOM 5635 C C . LEU A 1 765 ? 17.432 2.593 -14.090 1.00 86.69 765 LEU A C 1
ATOM 5637 O O . LEU A 1 765 ? 16.985 3.702 -13.808 1.00 86.69 765 LEU A O 1
ATOM 5641 N N . SER A 1 766 ? 16.671 1.498 -14.095 1.00 89.81 766 SER A N 1
ATOM 5642 C CA . SER A 1 766 ? 15.241 1.513 -13.811 1.00 89.81 766 SER A CA 1
ATOM 5643 C C . SER A 1 766 ? 14.956 2.049 -12.411 1.00 89.81 766 SER A C 1
ATOM 5645 O O . SER A 1 766 ? 15.691 1.779 -11.459 1.00 89.81 766 SER A O 1
ATOM 5647 N N . ILE A 1 767 ? 13.837 2.761 -12.269 1.00 86.44 767 ILE A N 1
ATOM 5648 C CA . ILE A 1 767 ? 13.359 3.262 -10.973 1.00 86.44 767 ILE A CA 1
ATOM 5649 C C . ILE A 1 767 ? 13.302 2.125 -9.949 1.00 86.44 767 ILE A C 1
ATOM 5651 O O . ILE A 1 767 ? 13.740 2.291 -8.813 1.00 86.44 767 ILE A O 1
ATOM 5655 N N . GLU A 1 768 ? 12.816 0.954 -10.363 1.00 91.69 768 GLU A N 1
ATOM 5656 C CA . GLU A 1 768 ? 12.688 -0.210 -9.493 1.00 91.69 768 GLU A CA 1
ATOM 5657 C C . GLU A 1 768 ? 14.040 -0.597 -8.884 1.00 91.69 768 GLU A C 1
ATOM 5659 O O . GLU A 1 768 ? 14.158 -0.675 -7.662 1.00 91.69 768 GLU A O 1
ATOM 5664 N N . PHE A 1 769 ? 15.091 -0.739 -9.696 1.00 95.69 769 PHE A N 1
ATOM 5665 C CA . PHE A 1 769 ? 16.424 -1.079 -9.197 1.00 95.69 769 PHE A CA 1
ATOM 5666 C C . PHE A 1 769 ? 17.085 0.070 -8.421 1.00 95.69 769 PHE A C 1
ATOM 5668 O O . PHE A 1 769 ? 17.684 -0.150 -7.362 1.00 95.69 769 PHE A O 1
ATOM 5675 N N . GLN A 1 770 ? 16.946 1.308 -8.906 1.00 95.94 770 GLN A N 1
ATOM 5676 C CA . GLN A 1 770 ? 17.501 2.507 -8.267 1.00 95.94 770 GLN A CA 1
ATOM 5677 C C . GLN A 1 770 ? 16.972 2.701 -6.837 1.00 95.94 770 GLN A C 1
ATOM 5679 O O . GLN A 1 770 ? 17.704 3.152 -5.948 1.00 95.94 770 GLN A O 1
ATOM 5684 N N . GLN A 1 771 ? 15.709 2.333 -6.608 1.00 95.31 771 GLN A N 1
ATOM 5685 C CA . GLN A 1 771 ? 15.029 2.467 -5.321 1.00 95.31 771 GLN A CA 1
ATOM 5686 C C . GLN A 1 771 ? 15.050 1.189 -4.466 1.00 95.31 771 GLN A C 1
ATOM 5688 O O . GLN A 1 771 ? 14.623 1.238 -3.312 1.00 95.31 771 GLN A O 1
ATOM 5693 N N . THR A 1 772 ? 15.562 0.074 -4.996 1.00 96.06 772 THR A N 1
ATOM 5694 C CA . THR A 1 772 ? 15.727 -1.199 -4.277 1.00 96.06 772 THR A CA 1
ATOM 5695 C C . THR A 1 772 ? 17.212 -1.538 -4.126 1.00 96.06 772 THR A C 1
ATOM 5697 O O . THR A 1 772 ? 17.837 -1.096 -3.164 1.00 96.06 772 THR A O 1
ATOM 5700 N N . GLY A 1 773 ? 17.809 -2.263 -5.074 1.00 96.25 773 GLY A N 1
ATOM 5701 C CA . GLY A 1 773 ? 19.184 -2.755 -4.993 1.00 96.25 773 GLY A CA 1
ATOM 5702 C C . GLY A 1 773 ? 20.206 -1.636 -4.830 1.00 96.25 773 GLY A C 1
ATOM 5703 O O . GLY A 1 773 ? 21.049 -1.680 -3.932 1.00 96.25 773 GLY A O 1
ATOM 5704 N N . TYR A 1 774 ? 20.103 -0.567 -5.621 1.00 97.88 774 TYR A N 1
ATOM 5705 C CA . TYR A 1 774 ? 21.059 0.528 -5.483 1.00 97.88 774 TYR A CA 1
ATOM 5706 C C . TYR A 1 774 ? 20.884 1.317 -4.173 1.00 97.88 774 TYR A C 1
ATOM 5708 O O . TYR A 1 774 ? 21.852 1.818 -3.597 1.00 97.88 774 TYR A O 1
ATOM 5716 N N . LEU A 1 775 ? 19.662 1.390 -3.642 1.00 98.12 775 LEU A N 1
ATOM 5717 C CA . LEU A 1 775 ? 19.433 1.947 -2.311 1.00 98.12 775 LEU A CA 1
ATOM 5718 C C . LEU A 1 775 ? 20.065 1.074 -1.214 1.00 98.12 775 LEU A C 1
ATOM 5720 O O . LEU A 1 775 ? 20.647 1.622 -0.280 1.00 98.12 775 LEU A O 1
ATOM 5724 N N . VAL A 1 776 ? 20.008 -0.259 -1.327 1.00 98.38 776 VAL A N 1
ATOM 5725 C CA . VAL A 1 776 ? 20.664 -1.176 -0.375 1.00 98.38 776 VAL A CA 1
ATOM 5726 C C . VAL A 1 776 ? 22.168 -0.918 -0.317 1.00 98.38 776 VAL A C 1
ATOM 5728 O O . VAL A 1 776 ? 22.712 -0.759 0.775 1.00 98.38 776 VAL A O 1
ATOM 5731 N N . GLU A 1 777 ? 22.839 -0.817 -1.467 1.00 97.81 777 GLU A N 1
ATOM 5732 C CA . GLU A 1 777 ? 24.275 -0.503 -1.519 1.00 97.81 777 GLU A CA 1
ATOM 5733 C C . GLU A 1 777 ? 24.584 0.811 -0.781 1.00 97.81 777 GLU A C 1
ATOM 5735 O O . GLU A 1 777 ? 25.423 0.825 0.126 1.00 97.81 777 GLU A O 1
ATOM 5740 N N . ARG A 1 778 ? 23.822 1.876 -1.060 1.00 98.19 778 ARG A N 1
ATOM 5741 C CA . ARG A 1 778 ? 24.002 3.184 -0.412 1.00 98.19 778 ARG A CA 1
ATOM 5742 C C . ARG A 1 778 ? 23.690 3.170 1.082 1.00 98.19 778 ARG A C 1
ATOM 5744 O O . ARG A 1 778 ? 24.357 3.864 1.846 1.00 98.19 778 ARG A O 1
ATOM 5751 N N . ILE A 1 779 ? 22.723 2.368 1.530 1.00 98.50 779 ILE A N 1
ATOM 5752 C CA . ILE A 1 779 ? 22.444 2.165 2.960 1.00 98.50 779 ILE A CA 1
ATOM 5753 C C . ILE A 1 779 ? 23.651 1.524 3.650 1.00 98.50 779 ILE A C 1
ATOM 5755 O O . ILE A 1 779 ? 24.076 1.993 4.708 1.00 98.50 779 ILE A O 1
ATOM 5759 N N . TYR A 1 780 ? 24.251 0.501 3.039 1.00 98.44 780 TYR A N 1
ATOM 5760 C CA . TYR A 1 780 ? 25.474 -0.117 3.548 1.00 98.44 780 TYR A CA 1
ATOM 5761 C C . TYR A 1 780 ? 26.651 0.865 3.558 1.00 98.44 780 TYR A C 1
ATOM 5763 O O . TYR A 1 780 ? 27.376 0.933 4.555 1.00 98.44 780 TYR A O 1
ATOM 5771 N N . LYS A 1 781 ? 26.804 1.671 2.501 1.00 97.69 781 LYS A N 1
ATOM 5772 C CA . LYS A 1 781 ? 27.817 2.728 2.421 1.00 97.69 781 LYS A CA 1
ATOM 5773 C C . LYS A 1 781 ? 27.641 3.782 3.518 1.00 97.69 781 LYS A C 1
ATOM 5775 O O . LYS A 1 781 ? 28.602 4.096 4.214 1.00 97.69 781 LYS A O 1
ATOM 5780 N N . ALA A 1 782 ? 26.431 4.294 3.728 1.00 97.75 782 ALA A N 1
ATOM 5781 C CA . ALA A 1 782 ? 26.143 5.266 4.783 1.00 97.75 782 ALA A CA 1
ATOM 5782 C C . ALA A 1 782 ? 26.365 4.672 6.188 1.00 97.75 782 ALA A C 1
ATOM 5784 O O . ALA A 1 782 ? 26.902 5.326 7.085 1.00 97.75 782 ALA A O 1
ATOM 5785 N N . ALA A 1 783 ? 26.001 3.406 6.392 1.00 97.94 783 ALA A N 1
ATOM 5786 C CA . ALA A 1 783 ? 26.134 2.748 7.686 1.00 97.94 783 ALA A CA 1
ATOM 5787 C C . ALA A 1 783 ? 27.581 2.369 8.035 1.00 97.94 783 ALA A C 1
ATOM 5789 O O . ALA A 1 783 ? 27.975 2.467 9.198 1.00 97.94 783 ALA A O 1
ATOM 5790 N N . TYR A 1 784 ? 28.378 1.925 7.064 1.00 97.69 784 TYR A N 1
ATOM 5791 C CA . TYR A 1 784 ? 29.664 1.277 7.347 1.00 97.69 784 TYR A CA 1
ATOM 5792 C C . TYR A 1 784 ? 30.851 1.827 6.551 1.00 97.69 784 TYR A C 1
ATOM 5794 O O . TYR A 1 784 ? 31.980 1.414 6.807 1.00 97.69 784 TYR A O 1
ATOM 5802 N N . GLY A 1 785 ? 30.629 2.752 5.619 1.00 96.06 785 GLY A N 1
ATOM 5803 C CA . GLY A 1 785 ? 31.659 3.254 4.717 1.00 96.06 785 GLY A CA 1
ATOM 5804 C C . GLY A 1 785 ? 32.031 2.240 3.635 1.00 96.06 785 GLY A C 1
ATOM 5805 O O . GLY A 1 785 ? 31.220 1.405 3.235 1.00 96.06 785 GLY A O 1
ATOM 5806 N N . GLY A 1 786 ? 33.258 2.335 3.124 1.00 92.81 786 GLY A N 1
ATOM 5807 C CA . GLY A 1 786 ? 33.823 1.324 2.225 1.00 92.81 786 GLY A CA 1
ATOM 5808 C C . GLY A 1 786 ? 34.680 0.301 2.973 1.00 92.81 786 GLY A C 1
ATOM 5809 O O . GLY A 1 786 ? 35.135 0.546 4.089 1.00 92.81 786 GLY A O 1
ATOM 5810 N N . ALA A 1 787 ? 34.920 -0.843 2.340 1.00 92.19 787 ALA A N 1
ATOM 5811 C CA . ALA A 1 787 ? 35.880 -1.844 2.790 1.00 92.19 787 ALA A CA 1
ATOM 5812 C C . ALA A 1 787 ? 37.199 -1.713 2.013 1.00 92.19 787 ALA A C 1
ATOM 5814 O O . ALA A 1 787 ? 37.205 -1.248 0.877 1.00 92.19 787 ALA A O 1
ATOM 5815 N N . ASN A 1 788 ? 38.309 -2.159 2.602 1.00 92.31 788 ASN A N 1
ATOM 5816 C CA . ASN A 1 788 ? 39.581 -2.261 1.888 1.00 92.31 788 ASN A CA 1
ATOM 5817 C C . ASN A 1 788 ? 39.675 -3.621 1.190 1.00 92.31 788 ASN A C 1
ATOM 5819 O O . ASN A 1 788 ? 39.502 -4.663 1.826 1.00 92.31 788 ASN A O 1
ATOM 5823 N N . GLY A 1 789 ? 39.944 -3.597 -0.110 1.00 93.44 789 GLY A N 1
ATOM 5824 C CA . GLY A 1 789 ? 40.195 -4.762 -0.947 1.00 93.44 789 GLY A CA 1
ATOM 5825 C C . GLY A 1 789 ? 41.604 -4.720 -1.527 1.00 93.44 789 GLY A C 1
ATOM 5826 O O . GLY A 1 789 ? 42.098 -3.655 -1.881 1.00 93.44 789 GLY A O 1
ATOM 5827 N N . THR A 1 790 ? 42.259 -5.872 -1.651 1.00 96.69 790 THR A N 1
ATOM 5828 C CA . THR A 1 790 ? 43.543 -5.946 -2.366 1.00 96.69 790 THR A CA 1
ATOM 5829 C C . THR A 1 790 ? 43.282 -5.991 -3.870 1.00 96.69 790 THR A C 1
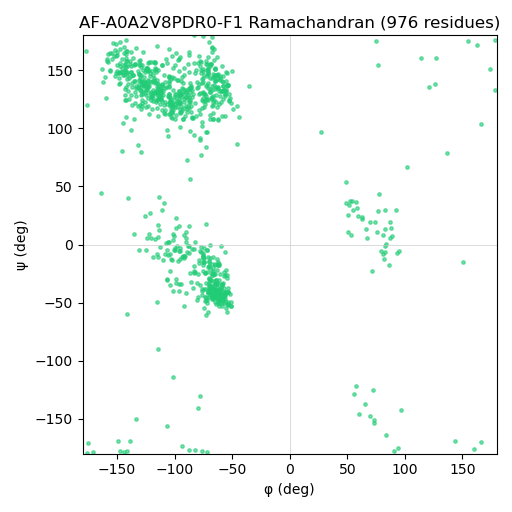ATOM 5831 O O . THR A 1 790 ? 42.394 -6.719 -4.305 1.00 96.69 790 THR A O 1
ATOM 5834 N N . SER A 1 791 ? 44.045 -5.225 -4.646 1.00 96.62 791 SER A N 1
ATOM 5835 C CA . SER A 1 791 ? 44.069 -5.275 -6.111 1.00 96.62 791 SER A CA 1
ATOM 5836 C C . SER A 1 791 ? 45.516 -5.377 -6.583 1.00 96.62 791 SER A C 1
ATOM 5838 O O . SER A 1 791 ? 46.422 -4.811 -5.965 1.00 96.62 791 SER A O 1
ATOM 5840 N N . THR A 1 792 ? 45.738 -6.104 -7.673 1.00 96.12 792 THR A N 1
ATOM 5841 C CA . THR A 1 792 ? 47.025 -6.171 -8.381 1.00 96.12 792 THR A CA 1
ATOM 5842 C C . THR A 1 792 ? 47.002 -5.429 -9.719 1.00 96.12 792 THR A C 1
ATOM 5844 O O . THR A 1 792 ? 48.019 -5.384 -10.418 1.00 96.12 792 THR A O 1
ATOM 5847 N N . PHE A 1 793 ? 45.874 -4.805 -10.079 1.00 93.94 793 PHE A N 1
ATOM 5848 C CA . PHE A 1 793 ? 45.743 -4.040 -11.314 1.00 93.94 793 PHE A CA 1
ATOM 5849 C C . PHE A 1 793 ? 46.634 -2.792 -11.266 1.00 93.94 793 PHE A C 1
ATOM 5851 O O . PHE A 1 793 ? 46.561 -1.993 -10.340 1.00 93.94 793 PHE A O 1
ATOM 5858 N N . GLY A 1 794 ? 47.539 -2.643 -12.238 1.00 90.44 794 GLY A N 1
ATOM 5859 C CA . GLY A 1 794 ? 48.543 -1.570 -12.210 1.00 90.44 794 GLY A CA 1
ATOM 5860 C C . GLY A 1 794 ? 49.581 -1.692 -11.079 1.00 90.44 794 GLY A C 1
ATOM 5861 O O . GLY A 1 794 ? 50.324 -0.742 -10.842 1.00 90.44 794 GLY A O 1
ATOM 5862 N N . GLY A 1 795 ? 49.661 -2.849 -10.406 1.00 94.06 795 GLY A N 1
ATOM 5863 C CA . GLY A 1 795 ? 50.523 -3.113 -9.249 1.00 94.06 795 GLY A CA 1
ATOM 5864 C C . GLY A 1 795 ? 49.731 -3.363 -7.960 1.00 94.06 795 GLY A C 1
ATOM 5865 O O . GLY A 1 795 ? 48.562 -3.001 -7.851 1.00 94.06 795 GLY A O 1
ATOM 5866 N N . THR A 1 796 ? 50.356 -3.999 -6.963 1.00 96.12 796 THR A N 1
ATOM 5867 C CA . THR A 1 796 ? 49.697 -4.321 -5.684 1.00 96.12 796 THR A CA 1
ATOM 5868 C C . THR A 1 796 ? 49.359 -3.062 -4.888 1.00 96.12 796 THR A C 1
ATOM 5870 O O . THR A 1 796 ? 50.255 -2.320 -4.487 1.00 96.12 796 THR A O 1
ATOM 5873 N N . HIS A 1 797 ? 48.077 -2.855 -4.596 1.00 95.88 797 HIS A N 1
ATOM 5874 C CA . HIS A 1 797 ? 47.594 -1.746 -3.778 1.00 95.88 797 HIS A CA 1
ATOM 5875 C C . HIS A 1 797 ? 46.293 -2.102 -3.035 1.00 95.88 797 HIS A C 1
ATOM 5877 O O . HIS A 1 797 ? 45.720 -3.179 -3.216 1.00 95.88 797 HIS A O 1
ATOM 5883 N N . GLN A 1 798 ? 45.856 -1.210 -2.142 1.00 96.38 798 GLN A N 1
ATOM 5884 C CA . GLN A 1 798 ? 44.561 -1.310 -1.466 1.00 96.38 798 GLN A CA 1
ATOM 5885 C C . GLN A 1 798 ? 43.549 -0.397 -2.159 1.00 96.38 798 GLN A C 1
ATOM 5887 O O . GLN A 1 798 ? 43.816 0.787 -2.360 1.00 96.38 798 GLN A O 1
ATOM 5892 N N . LEU A 1 799 ? 42.389 -0.952 -2.485 1.00 93.62 799 LEU A N 1
ATOM 5893 C CA . LEU A 1 799 ? 41.268 -0.282 -3.124 1.00 93.62 799 LEU A CA 1
ATOM 5894 C C . LEU A 1 799 ? 40.106 -0.156 -2.137 1.00 93.62 799 LEU A C 1
ATOM 5896 O O . LEU A 1 799 ? 39.773 -1.107 -1.429 1.00 93.62 799 LEU A O 1
ATOM 5900 N N . LEU A 1 800 ? 39.446 1.001 -2.129 1.00 91.69 800 LEU A N 1
ATOM 5901 C CA . LEU A 1 800 ? 38.184 1.170 -1.416 1.00 91.69 800 LEU A CA 1
ATOM 5902 C C . LEU A 1 800 ? 37.039 0.564 -2.241 1.00 91.69 800 LEU A C 1
ATOM 5904 O O . LEU A 1 800 ? 36.721 1.058 -3.325 1.00 91.69 800 LEU A O 1
ATOM 5908 N N . VAL A 1 801 ? 36.406 -0.479 -1.713 1.00 93.38 801 VAL A N 1
ATOM 5909 C CA . VAL A 1 801 ? 35.323 -1.227 -2.367 1.00 93.38 801 VAL A CA 1
ATOM 5910 C C . VAL A 1 801 ? 34.019 -1.143 -1.568 1.00 93.38 801 VAL A C 1
ATOM 5912 O O . VAL A 1 801 ? 34.055 -0.913 -0.353 1.00 93.38 801 VAL A O 1
ATOM 5915 N N . PRO A 1 802 ? 32.853 -1.345 -2.206 1.00 95.00 802 PRO A N 1
ATOM 5916 C CA . PRO A 1 802 ? 31.591 -1.478 -1.492 1.00 95.00 802 PRO A CA 1
ATOM 5917 C C . PRO A 1 802 ? 31.659 -2.563 -0.411 1.00 95.00 802 PRO A C 1
ATOM 5919 O O . PRO A 1 802 ? 32.232 -3.643 -0.592 1.00 95.00 802 PRO A O 1
ATOM 5922 N N . VAL A 1 803 ? 31.094 -2.253 0.753 1.00 95.94 803 VAL A N 1
ATOM 5923 C CA . VAL A 1 803 ? 31.146 -3.116 1.945 1.00 95.94 803 VAL A CA 1
ATOM 5924 C C . VAL A 1 803 ? 30.077 -4.212 1.935 1.00 95.94 803 VAL A C 1
ATOM 5926 O O . VAL A 1 803 ? 30.253 -5.233 2.599 1.00 95.94 803 VAL A O 1
ATOM 5929 N N . VAL A 1 804 ? 28.987 -4.008 1.190 1.00 97.31 804 VAL A N 1
ATOM 5930 C CA . VAL A 1 804 ? 27.914 -4.995 1.028 1.00 97.31 804 VAL A CA 1
ATOM 5931 C C . VAL A 1 804 ? 28.430 -6.231 0.281 1.00 97.31 804 VAL A C 1
ATOM 5933 O O . VAL A 1 804 ? 29.300 -6.135 -0.591 1.00 97.31 804 VAL A O 1
ATOM 5936 N N . ARG A 1 805 ? 27.921 -7.405 0.655 1.00 96.12 805 ARG A N 1
ATOM 5937 C CA . ARG A 1 805 ? 28.221 -8.699 0.025 1.00 96.12 805 ARG A CA 1
ATOM 5938 C C . ARG A 1 805 ? 26.967 -9.298 -0.586 1.00 96.12 805 ARG A C 1
ATOM 5940 O O . ARG A 1 805 ? 25.865 -8.966 -0.156 1.00 96.12 805 ARG A O 1
ATOM 5947 N N . TYR A 1 806 ? 27.120 -10.181 -1.566 1.00 95.81 806 TYR A N 1
ATOM 5948 C CA . TYR A 1 806 ? 26.002 -10.720 -2.345 1.00 95.81 806 TYR A CA 1
ATOM 5949 C C . TYR A 1 806 ? 24.921 -11.370 -1.460 1.00 95.81 806 TYR A C 1
ATOM 5951 O O . TYR A 1 806 ? 23.727 -11.122 -1.631 1.00 95.81 806 TYR A O 1
ATOM 5959 N N . ASN A 1 807 ? 25.339 -12.124 -0.439 1.00 94.31 807 ASN A N 1
ATOM 5960 C CA . ASN A 1 807 ? 24.439 -12.792 0.508 1.00 94.31 807 ASN A CA 1
ATOM 5961 C C . ASN A 1 807 ? 23.687 -11.840 1.461 1.00 94.31 807 ASN A C 1
ATOM 5963 O O . ASN A 1 807 ? 22.684 -12.240 2.049 1.00 94.31 807 ASN A O 1
ATOM 5967 N N . GLU A 1 808 ? 24.158 -10.603 1.625 1.00 95.38 808 GLU A N 1
ATOM 5968 C CA . GLU A 1 808 ? 23.467 -9.526 2.339 1.00 95.38 808 GLU A CA 1
ATOM 5969 C C . GLU A 1 808 ? 22.585 -8.721 1.373 1.00 95.38 808 GLU A C 1
ATOM 5971 O O . GLU A 1 808 ? 21.439 -8.400 1.679 1.00 95.38 808 GLU A O 1
ATOM 5976 N N . PHE A 1 809 ? 23.109 -8.443 0.179 1.00 97.38 809 PHE A N 1
ATOM 5977 C CA . PHE A 1 809 ? 22.473 -7.634 -0.852 1.00 97.38 809 PHE A CA 1
ATOM 5978 C C . PHE A 1 809 ? 21.153 -8.229 -1.339 1.00 97.38 809 PHE A C 1
ATOM 5980 O O . PHE A 1 809 ? 20.142 -7.528 -1.392 1.00 97.38 809 PHE A O 1
ATOM 5987 N N . LEU A 1 810 ? 21.158 -9.514 -1.703 1.00 95.38 810 LEU A N 1
ATOM 5988 C CA . LEU A 1 810 ? 19.999 -10.167 -2.303 1.00 95.38 810 LEU A CA 1
ATOM 5989 C C . LEU A 1 810 ? 18.764 -10.174 -1.379 1.00 95.38 810 LEU A C 1
ATOM 5991 O O . LEU A 1 810 ? 17.713 -9.697 -1.815 1.00 95.38 810 LEU A O 1
ATOM 5995 N N . PRO A 1 811 ? 18.838 -10.649 -0.115 1.00 95.19 811 PRO A N 1
ATOM 5996 C CA . PRO A 1 811 ? 17.672 -10.634 0.768 1.00 95.19 811 PRO A CA 1
ATOM 5997 C C . PRO A 1 811 ? 17.187 -9.216 1.089 1.00 95.19 811 PRO A C 1
ATOM 5999 O O . PRO A 1 811 ? 15.982 -9.007 1.217 1.00 95.19 811 PRO A O 1
ATOM 6002 N N . ASP A 1 812 ? 18.091 -8.241 1.198 1.00 97.38 812 ASP A N 1
ATOM 6003 C CA . ASP A 1 812 ? 17.729 -6.854 1.503 1.00 97.38 812 ASP A CA 1
ATOM 6004 C C . ASP A 1 812 ? 17.058 -6.170 0.305 1.00 97.38 812 ASP A C 1
ATOM 6006 O O . ASP A 1 812 ? 16.056 -5.473 0.464 1.00 97.38 812 ASP A O 1
ATOM 6010 N N . THR A 1 813 ? 17.531 -6.451 -0.909 1.00 97.00 813 THR A N 1
ATOM 6011 C CA . THR A 1 813 ? 16.907 -5.973 -2.150 1.00 97.00 813 THR A CA 1
ATOM 6012 C C . THR A 1 813 ? 15.503 -6.551 -2.306 1.00 97.00 813 THR A C 1
ATOM 6014 O O . THR A 1 813 ? 14.554 -5.805 -2.541 1.00 97.00 813 THR A O 1
ATOM 6017 N N . GLN A 1 814 ? 15.338 -7.860 -2.078 1.00 95.75 814 GLN A N 1
ATOM 6018 C CA . GLN A 1 814 ? 14.024 -8.512 -2.105 1.00 95.75 814 GLN A CA 1
ATOM 6019 C C . GLN A 1 814 ? 13.089 -7.992 -1.007 1.00 95.75 814 GLN A C 1
ATOM 6021 O O . GLN A 1 814 ? 11.883 -7.891 -1.229 1.00 95.75 814 GLN A O 1
ATOM 6026 N N . ARG A 1 815 ? 13.626 -7.610 0.162 1.00 94.38 815 ARG A N 1
ATOM 6027 C CA . ARG A 1 815 ? 12.838 -6.999 1.241 1.00 94.38 815 ARG A CA 1
ATOM 6028 C C . ARG A 1 815 ? 12.244 -5.655 0.820 1.00 94.38 815 ARG A C 1
ATOM 6030 O O . ARG A 1 815 ? 11.084 -5.406 1.134 1.00 94.38 815 ARG A O 1
ATOM 6037 N N . ILE A 1 816 ? 13.007 -4.814 0.116 1.00 96.81 816 ILE A N 1
ATOM 6038 C CA . ILE A 1 816 ? 12.516 -3.515 -0.371 1.00 96.81 816 ILE A CA 1
ATOM 6039 C C . ILE A 1 816 ? 11.593 -3.692 -1.592 1.00 96.81 816 ILE A C 1
ATOM 6041 O O . ILE A 1 816 ? 10.555 -3.039 -1.678 1.00 96.81 816 ILE A O 1
ATOM 6045 N N . GLY A 1 817 ? 11.926 -4.603 -2.510 1.00 95.00 817 GLY A N 1
ATOM 6046 C CA . GLY A 1 817 ? 11.161 -4.854 -3.741 1.00 95.00 817 GLY A CA 1
ATOM 6047 C C . GLY A 1 817 ? 9.877 -5.676 -3.564 1.00 95.00 817 GLY A C 1
ATOM 6048 O O . GLY A 1 817 ? 9.153 -5.903 -4.530 1.00 95.00 817 GLY A O 1
ATOM 6049 N N . GLN A 1 818 ? 9.564 -6.142 -2.352 1.00 92.19 818 GLN A N 1
ATOM 6050 C CA . GLN A 1 818 ? 8.441 -7.048 -2.105 1.00 92.19 818 GLN A CA 1
ATOM 6051 C C . GLN A 1 818 ? 7.093 -6.446 -2.547 1.00 92.19 818 GLN A C 1
ATOM 6053 O O . GLN A 1 818 ? 6.564 -5.540 -1.908 1.00 92.19 818 GLN A O 1
ATOM 6058 N N . GLY A 1 819 ? 6.504 -6.999 -3.613 1.00 90.31 819 GLY A N 1
ATOM 6059 C CA . GLY A 1 819 ? 5.217 -6.544 -4.154 1.00 90.31 819 GLY A CA 1
ATOM 6060 C C . GLY A 1 819 ? 5.285 -5.233 -4.944 1.00 90.31 819 GLY A C 1
ATOM 6061 O O . GLY A 1 819 ? 4.240 -4.673 -5.259 1.00 90.31 819 GLY A O 1
ATOM 6062 N N . VAL A 1 820 ? 6.487 -4.743 -5.259 1.00 92.19 820 VAL A N 1
ATOM 6063 C CA . VAL A 1 820 ? 6.686 -3.530 -6.056 1.00 92.19 820 VAL A CA 1
ATOM 6064 C C . VAL A 1 820 ? 6.714 -3.901 -7.536 1.00 92.19 820 VAL A C 1
ATOM 6066 O O . VAL A 1 820 ? 7.505 -4.737 -7.962 1.00 92.19 820 VAL A O 1
ATOM 6069 N N . VAL A 1 821 ? 5.851 -3.258 -8.321 1.00 90.81 821 VAL A N 1
ATOM 6070 C CA . VAL A 1 821 ? 5.901 -3.268 -9.786 1.00 90.81 821 VAL A CA 1
ATOM 6071 C C . VAL A 1 821 ? 5.675 -1.835 -10.241 1.00 90.81 821 VAL A C 1
ATOM 6073 O O . VAL A 1 821 ? 4.572 -1.305 -10.101 1.00 90.81 821 VAL A O 1
ATOM 6076 N N . VAL A 1 822 ? 6.730 -1.192 -10.738 1.00 86.75 822 VAL A N 1
ATOM 6077 C CA . VAL A 1 822 ? 6.668 0.215 -11.153 1.00 86.75 822 VAL A CA 1
ATOM 6078 C C . VAL A 1 822 ? 5.616 0.397 -12.249 1.00 86.75 822 VAL A C 1
ATOM 6080 O O . VAL A 1 822 ? 5.570 -0.374 -13.206 1.00 86.75 822 VAL A O 1
ATOM 6083 N N . GLY A 1 823 ? 4.761 1.409 -12.092 1.00 83.00 823 GLY A N 1
ATOM 6084 C CA . GLY A 1 823 ? 3.659 1.707 -13.011 1.00 83.00 823 GLY A CA 1
ATOM 6085 C C . GLY A 1 823 ? 2.313 1.067 -12.642 1.00 83.00 823 GLY A C 1
ATOM 6086 O O . GLY A 1 823 ? 1.303 1.412 -13.248 1.00 83.00 823 GLY A O 1
ATOM 6087 N N . GLN A 1 824 ? 2.247 0.182 -11.638 1.00 84.19 824 GLN A N 1
ATOM 6088 C CA . GLN A 1 824 ? 0.969 -0.328 -11.115 1.00 84.19 824 GLN A CA 1
ATOM 6089 C C . GLN A 1 824 ? 0.386 0.595 -10.044 1.00 84.19 824 GLN A C 1
ATOM 6091 O O . GLN A 1 824 ? 1.096 0.997 -9.136 1.00 84.19 824 GLN A O 1
ATOM 6096 N N . THR A 1 825 ? -0.917 0.881 -10.067 1.00 89.88 825 THR A N 1
ATOM 6097 C CA . THR A 1 825 ? -1.564 1.770 -9.082 1.00 89.88 825 THR A CA 1
ATOM 6098 C C . THR A 1 825 ? -1.152 1.470 -7.630 1.00 89.88 825 THR A C 1
ATOM 6100 O O . THR A 1 825 ? -1.405 0.380 -7.118 1.00 89.88 825 THR A O 1
ATOM 6103 N N . GLY A 1 826 ? -0.550 2.457 -6.954 1.00 90.56 826 GLY A N 1
ATOM 6104 C CA . GLY A 1 826 ? -0.148 2.370 -5.544 1.00 90.56 826 GLY A CA 1
ATOM 6105 C C . GLY A 1 826 ? 1.241 1.771 -5.280 1.00 90.56 826 GLY A C 1
ATOM 6106 O O . GLY A 1 826 ? 1.598 1.593 -4.110 1.00 90.56 826 GLY A O 1
ATOM 6107 N N . TRP A 1 827 ? 2.035 1.471 -6.316 1.00 90.75 827 TRP A N 1
ATOM 6108 C CA . TRP A 1 827 ? 3.380 0.898 -6.175 1.00 90.75 827 TRP A CA 1
ATOM 6109 C C . TRP A 1 827 ? 4.331 1.778 -5.349 1.00 90.75 827 TRP A C 1
ATOM 6111 O O . TRP A 1 827 ? 5.142 1.247 -4.590 1.00 90.75 827 TRP A O 1
ATOM 6121 N N . GLU A 1 828 ? 4.202 3.104 -5.429 1.00 94.06 828 GLU A N 1
ATOM 6122 C CA . GLU A 1 828 ? 5.016 4.075 -4.690 1.00 94.06 828 GLU A CA 1
ATOM 6123 C C . GLU A 1 828 ? 4.797 3.943 -3.182 1.00 94.06 828 GLU A C 1
ATOM 6125 O O . GLU A 1 828 ? 5.748 3.936 -2.402 1.00 94.06 828 GLU A O 1
ATOM 6130 N N . THR A 1 829 ? 3.536 3.774 -2.769 1.00 94.62 829 THR A N 1
ATOM 6131 C CA . THR A 1 829 ? 3.177 3.575 -1.358 1.00 94.62 829 THR A CA 1
ATOM 6132 C C . THR A 1 829 ? 3.722 2.246 -0.843 1.00 94.62 829 THR A C 1
ATOM 6134 O O . THR A 1 829 ? 4.244 2.181 0.269 1.00 94.62 829 THR A O 1
ATOM 6137 N N . VAL A 1 830 ? 3.631 1.179 -1.646 1.00 94.25 830 VAL A N 1
ATOM 6138 C CA . VAL A 1 830 ? 4.204 -0.130 -1.292 1.00 94.25 830 VAL A CA 1
ATOM 6139 C C . VAL A 1 830 ? 5.719 -0.022 -1.124 1.00 94.25 830 VAL A C 1
ATOM 6141 O O . VAL A 1 830 ? 6.254 -0.451 -0.102 1.00 94.25 830 VAL A O 1
ATOM 6144 N N . LEU A 1 831 ? 6.401 0.604 -2.083 1.00 95.69 831 LEU A N 1
ATOM 6145 C CA . LEU A 1 831 ? 7.844 0.814 -2.046 1.00 95.69 831 LEU A CA 1
ATOM 6146 C C . LEU A 1 831 ? 8.270 1.628 -0.818 1.00 95.69 831 LEU A C 1
ATOM 6148 O O . LEU A 1 831 ? 9.189 1.227 -0.106 1.00 95.69 831 LEU A O 1
ATOM 6152 N N . GLU A 1 832 ? 7.603 2.746 -0.537 1.00 96.88 832 GLU A N 1
ATOM 6153 C CA . GLU A 1 832 ? 7.936 3.602 0.603 1.00 96.88 832 GLU A CA 1
ATOM 6154 C C . GLU A 1 832 ? 7.710 2.884 1.943 1.00 96.88 832 GLU A C 1
ATOM 6156 O O . GLU A 1 832 ? 8.581 2.912 2.817 1.00 96.88 832 GLU A O 1
ATOM 6161 N N . ASN A 1 833 ? 6.609 2.138 2.081 1.00 95.75 833 ASN A N 1
ATOM 6162 C CA . ASN A 1 833 ? 6.365 1.297 3.256 1.00 95.75 833 ASN A CA 1
ATOM 6163 C C . ASN A 1 833 ? 7.463 0.237 3.435 1.00 95.75 833 ASN A C 1
ATOM 6165 O O . ASN A 1 833 ? 7.954 0.028 4.550 1.00 95.75 833 ASN A O 1
ATOM 6169 N N . ASN A 1 834 ? 7.888 -0.407 2.345 1.00 96.00 834 ASN A N 1
ATOM 6170 C CA . ASN A 1 834 ? 8.962 -1.395 2.382 1.00 96.00 834 ASN A CA 1
ATOM 6171 C C . ASN A 1 834 ? 10.301 -0.764 2.789 1.00 96.00 834 ASN A C 1
ATOM 6173 O O . ASN A 1 834 ? 11.003 -1.327 3.631 1.00 96.00 834 ASN A O 1
ATOM 6177 N N . LYS A 1 835 ? 10.646 0.416 2.256 1.00 97.44 835 LYS A N 1
ATOM 6178 C CA . LYS A 1 835 ? 11.862 1.159 2.633 1.00 97.44 835 LYS A CA 1
ATOM 6179 C C . LYS A 1 835 ? 11.875 1.533 4.112 1.00 97.44 835 LYS A C 1
ATOM 6181 O O . LYS A 1 835 ? 12.901 1.370 4.772 1.00 97.44 835 LYS A O 1
ATOM 6186 N N . GLN A 1 836 ? 10.753 2.021 4.645 1.00 96.44 836 GLN A N 1
ATOM 6187 C CA . GLN A 1 836 ? 10.632 2.363 6.064 1.00 96.44 836 GLN A CA 1
ATOM 6188 C C . GLN A 1 836 ? 10.811 1.127 6.948 1.00 96.44 836 GLN A C 1
ATOM 6190 O O . GLN A 1 836 ? 11.649 1.139 7.851 1.00 96.44 836 GLN A O 1
ATOM 6195 N N . ALA A 1 837 ? 10.086 0.044 6.647 1.00 94.25 837 ALA A N 1
ATOM 6196 C CA . ALA A 1 837 ? 10.193 -1.210 7.385 1.00 94.25 837 ALA A CA 1
ATOM 6197 C C . ALA A 1 837 ? 11.624 -1.768 7.342 1.00 94.25 837 ALA A C 1
ATOM 6199 O O . ALA A 1 837 ? 12.189 -2.105 8.384 1.00 94.25 837 ALA A O 1
ATOM 6200 N N . PHE A 1 838 ? 12.240 -1.788 6.157 1.00 97.00 838 PHE A N 1
ATOM 6201 C CA . PHE A 1 838 ? 13.622 -2.216 5.977 1.00 97.00 838 PHE A CA 1
ATOM 6202 C C . PHE A 1 838 ? 14.597 -1.374 6.804 1.00 97.00 838 PHE A C 1
ATOM 6204 O O . PHE A 1 838 ? 15.400 -1.932 7.547 1.00 97.00 838 PHE A O 1
ATOM 6211 N N . ALA A 1 839 ? 14.521 -0.042 6.732 1.00 98.00 839 ALA A N 1
ATOM 6212 C CA . ALA A 1 839 ? 15.422 0.834 7.477 1.00 98.00 839 ALA A CA 1
ATOM 6213 C C . ALA A 1 839 ? 15.269 0.649 8.996 1.00 98.00 839 ALA A C 1
ATOM 6215 O O . ALA A 1 839 ? 16.269 0.584 9.712 1.00 98.00 839 ALA A O 1
ATOM 6216 N N . THR A 1 840 ? 14.036 0.505 9.493 1.00 96.69 840 THR A N 1
ATOM 6217 C CA . THR A 1 840 ? 13.760 0.209 10.906 1.00 96.69 840 THR A CA 1
ATOM 6218 C C . THR A 1 840 ? 14.346 -1.134 11.340 1.00 96.69 840 THR A C 1
ATOM 6220 O O . THR A 1 840 ? 14.936 -1.213 12.418 1.00 96.69 840 THR A O 1
ATOM 6223 N N . GLU A 1 841 ? 14.236 -2.183 10.523 1.00 94.69 841 GLU A N 1
ATOM 6224 C CA . GLU A 1 841 ? 14.860 -3.487 10.788 1.00 94.69 841 GLU A CA 1
ATOM 6225 C C . GLU A 1 841 ? 16.396 -3.398 10.738 1.00 94.69 841 GLU A C 1
ATOM 6227 O O . GLU A 1 841 ? 17.092 -3.937 11.601 1.00 94.69 841 GLU A O 1
ATOM 6232 N N . PHE A 1 842 ? 16.939 -2.686 9.749 1.00 98.06 842 PHE A N 1
ATOM 6233 C CA . PHE A 1 842 ? 18.373 -2.556 9.512 1.00 98.06 842 PHE A CA 1
ATOM 6234 C C . PHE A 1 842 ? 19.095 -1.903 10.695 1.00 98.06 842 PHE A C 1
ATOM 6236 O O . PHE A 1 842 ? 20.112 -2.424 11.161 1.00 98.06 842 PHE A O 1
ATOM 6243 N N . VAL A 1 843 ? 18.549 -0.811 11.246 1.00 98.38 843 VAL A N 1
ATOM 6244 C CA . VAL A 1 843 ? 19.180 -0.096 12.372 1.00 98.38 843 VAL A CA 1
ATOM 6245 C C . VAL A 1 843 ? 19.156 -0.869 13.695 1.00 98.38 843 VAL A C 1
ATOM 6247 O O . VAL A 1 843 ? 19.850 -0.485 14.639 1.00 98.38 843 VAL A O 1
ATOM 6250 N N . GLN A 1 844 ? 18.388 -1.957 13.767 1.00 96.69 844 GLN A N 1
ATOM 6251 C CA . GLN A 1 844 ? 18.335 -2.865 14.915 1.00 96.69 844 GLN A CA 1
ATOM 6252 C C . GLN A 1 844 ? 19.307 -4.045 14.787 1.00 96.69 844 GLN A C 1
ATOM 6254 O O . GLN A 1 844 ? 19.522 -4.771 15.758 1.00 96.69 844 GLN A O 1
ATOM 6259 N N . ARG A 1 845 ? 19.923 -4.253 13.614 1.00 96.31 845 ARG A N 1
ATOM 6260 C CA . ARG A 1 845 ? 20.902 -5.330 13.421 1.00 96.31 845 ARG A CA 1
ATOM 6261 C C . ARG A 1 845 ? 22.083 -5.139 14.366 1.00 96.31 845 ARG A C 1
ATOM 6263 O O . ARG A 1 845 ? 22.580 -4.023 14.534 1.00 96.31 845 ARG A O 1
ATOM 6270 N N . SER A 1 846 ? 22.599 -6.240 14.909 1.00 96.88 846 SER A N 1
ATOM 6271 C CA . SER A 1 846 ? 23.748 -6.226 15.826 1.00 96.88 846 SER A CA 1
ATOM 6272 C C . SER A 1 846 ? 24.920 -5.424 15.249 1.00 96.88 846 SER A C 1
ATOM 6274 O O . SER A 1 846 ? 25.372 -4.476 15.884 1.00 96.88 846 SER A O 1
ATOM 6276 N N . ARG A 1 847 ? 25.305 -5.686 13.990 1.00 96.50 847 ARG A N 1
ATOM 6277 C CA . ARG A 1 847 ? 26.352 -4.944 13.262 1.00 96.50 847 ARG A CA 1
ATOM 6278 C C . ARG A 1 847 ? 26.117 -3.427 13.251 1.00 96.50 847 ARG A C 1
ATOM 6280 O O . ARG A 1 847 ? 27.062 -2.665 13.437 1.00 96.50 847 ARG A O 1
ATOM 6287 N N . PHE A 1 848 ? 24.874 -2.973 13.063 1.00 98.12 848 PHE A N 1
ATOM 6288 C CA . PHE A 1 848 ? 24.534 -1.547 13.091 1.00 98.12 848 PHE A CA 1
ATOM 6289 C C . PHE A 1 848 ? 24.589 -0.974 14.510 1.00 98.12 848 PHE A C 1
ATOM 6291 O O . PHE A 1 848 ? 25.216 0.056 14.735 1.00 98.12 848 PHE A O 1
ATOM 6298 N N . THR A 1 849 ? 23.982 -1.647 15.488 1.00 97.56 849 THR A N 1
ATOM 6299 C CA . THR A 1 849 ? 23.980 -1.185 16.889 1.00 97.56 849 THR A CA 1
ATOM 6300 C C . THR A 1 849 ? 25.381 -1.147 17.509 1.00 97.56 849 THR A C 1
ATOM 6302 O O . THR A 1 849 ? 25.665 -0.260 18.309 1.00 97.56 849 THR A O 1
ATOM 6305 N N . THR A 1 850 ? 26.290 -2.032 17.087 1.00 97.31 850 THR A N 1
ATOM 6306 C CA . THR A 1 850 ? 27.712 -1.984 17.457 1.00 97.31 850 THR A CA 1
ATOM 6307 C C . THR A 1 850 ? 28.424 -0.789 16.821 1.00 97.31 850 THR A C 1
ATOM 6309 O O . THR A 1 850 ? 29.200 -0.113 17.492 1.00 97.31 850 THR A O 1
ATOM 6312 N N . ALA A 1 851 ? 28.158 -0.496 15.544 1.00 96.94 851 ALA A N 1
ATOM 6313 C CA . ALA A 1 851 ? 28.743 0.659 14.862 1.00 96.94 851 ALA A CA 1
ATOM 6314 C C . ALA A 1 851 ? 28.197 1.998 15.396 1.00 96.94 851 ALA A C 1
ATOM 6316 O O . ALA A 1 851 ? 28.935 2.985 15.438 1.00 96.94 851 ALA A O 1
ATOM 6317 N N . PHE A 1 852 ? 26.940 2.024 15.841 1.00 97.94 852 PHE A N 1
ATOM 6318 C CA . PHE A 1 852 ? 26.247 3.203 16.357 1.00 97.94 852 PHE A CA 1
ATOM 6319 C C . PHE A 1 852 ? 25.600 2.910 17.723 1.00 97.94 852 PHE A C 1
ATOM 6321 O O . PHE A 1 852 ? 24.389 2.663 17.793 1.00 97.94 852 PHE A O 1
ATOM 6328 N N . PRO A 1 853 ? 26.369 2.920 18.826 1.00 97.00 853 PRO A N 1
ATOM 6329 C CA . PRO A 1 853 ? 25.815 2.750 20.166 1.00 97.00 853 PRO A CA 1
ATOM 6330 C C . PRO A 1 853 ? 24.717 3.780 20.456 1.00 97.00 853 PRO A C 1
ATOM 6332 O O . PRO A 1 853 ? 24.854 4.951 20.109 1.00 97.00 853 PRO A O 1
ATOM 6335 N N . THR A 1 854 ? 23.639 3.371 21.132 1.00 96.06 854 THR A N 1
ATOM 6336 C CA . THR A 1 854 ? 22.513 4.265 21.486 1.00 96.06 854 THR A CA 1
ATOM 6337 C C . THR A 1 854 ? 22.920 5.421 22.403 1.00 96.06 854 THR A C 1
ATOM 6339 O O . THR A 1 854 ? 22.179 6.391 22.526 1.00 96.06 854 THR A O 1
ATOM 6342 N N . THR A 1 855 ? 24.106 5.346 23.015 1.00 96.12 855 THR A N 1
ATOM 6343 C CA . THR A 1 855 ? 24.714 6.395 23.844 1.00 96.12 855 THR A CA 1
ATOM 6344 C C . THR A 1 855 ? 25.280 7.574 23.046 1.00 96.12 855 THR A C 1
ATOM 6346 O O . THR A 1 855 ? 25.611 8.589 23.653 1.00 96.12 855 THR A O 1
ATOM 6349 N N . MET A 1 856 ? 25.396 7.474 21.715 1.00 97.75 856 MET A N 1
ATOM 6350 C CA . MET A 1 856 ? 25.807 8.595 20.860 1.00 97.75 856 MET A CA 1
ATOM 6351 C C . MET A 1 856 ? 24.792 9.735 20.920 1.00 97.75 856 MET A C 1
ATOM 6353 O O . MET A 1 856 ? 23.586 9.483 20.966 1.00 97.75 856 MET A O 1
ATOM 6357 N N . THR A 1 857 ? 25.270 10.978 20.831 1.00 98.25 857 THR A N 1
ATOM 6358 C CA . THR A 1 857 ? 24.384 12.126 20.593 1.00 98.25 857 THR A CA 1
ATOM 6359 C C . THR A 1 857 ? 23.863 12.113 19.147 1.00 98.25 857 THR A C 1
ATOM 6361 O O . THR A 1 857 ? 24.541 11.577 18.263 1.00 98.25 857 THR A O 1
ATOM 6364 N N . PRO A 1 858 ? 22.701 12.732 18.857 1.00 98.12 858 PRO A N 1
ATOM 6365 C CA . PRO A 1 858 ? 22.193 12.843 17.485 1.00 98.12 858 PRO A CA 1
ATOM 6366 C C . PRO A 1 858 ? 23.203 13.451 16.503 1.00 98.12 858 PRO A C 1
ATOM 6368 O O . PRO A 1 858 ? 23.378 12.940 15.401 1.00 98.12 858 PRO A O 1
ATOM 6371 N N . ALA A 1 859 ? 23.938 14.485 16.925 1.00 97.31 859 ALA A N 1
ATOM 6372 C CA . ALA A 1 859 ? 24.984 15.098 16.109 1.00 97.31 859 ALA A CA 1
ATOM 6373 C C . ALA A 1 859 ? 26.118 14.112 15.785 1.00 97.31 859 ALA A C 1
ATOM 6375 O O . ALA A 1 859 ? 26.472 13.963 14.622 1.00 97.31 859 ALA A O 1
ATOM 6376 N N . GLN A 1 860 ? 26.636 13.382 16.782 1.00 98.25 860 GLN A N 1
ATOM 6377 C CA . GLN A 1 860 ? 27.688 12.378 16.564 1.00 98.25 860 GLN A CA 1
ATOM 6378 C C . GLN A 1 860 ? 27.235 11.254 15.628 1.00 98.25 860 GLN A C 1
ATOM 6380 O O . GLN A 1 860 ? 28.018 10.779 14.808 1.00 98.25 860 GLN A O 1
ATOM 6385 N N . PHE A 1 861 ? 25.979 10.823 15.756 1.00 98.38 861 PHE A N 1
ATOM 6386 C CA . PHE A 1 861 ? 25.394 9.804 14.894 1.00 98.38 861 PHE A CA 1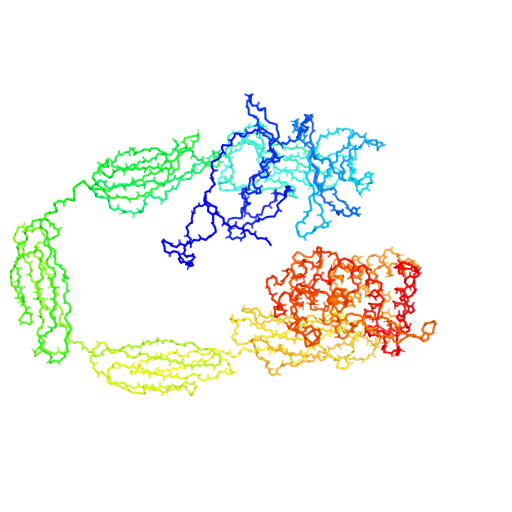
ATOM 6387 C C . PHE A 1 861 ? 25.316 10.279 13.438 1.00 98.38 861 PHE A C 1
ATOM 6389 O O . PHE A 1 861 ? 25.824 9.598 12.548 1.00 98.38 861 PHE A O 1
ATOM 6396 N N . VAL A 1 862 ? 24.742 11.464 13.206 1.00 97.88 862 VAL A N 1
ATOM 6397 C CA . VAL A 1 862 ? 24.599 12.053 11.867 1.00 97.88 862 VAL A CA 1
ATOM 6398 C C . VAL A 1 862 ? 25.964 12.346 11.241 1.00 97.88 862 VAL A C 1
ATOM 6400 O O . VAL A 1 862 ? 26.198 11.974 10.094 1.00 97.88 862 VAL A O 1
ATOM 6403 N N . ASP A 1 863 ? 26.900 12.921 11.997 1.00 97.00 863 ASP A N 1
ATOM 6404 C CA . ASP A 1 863 ? 28.256 13.208 11.512 1.00 97.00 863 ASP A CA 1
ATOM 6405 C C . ASP A 1 863 ? 28.989 11.935 11.087 1.00 97.00 863 ASP A C 1
ATOM 6407 O O . ASP A 1 863 ? 29.692 11.924 10.078 1.00 97.00 863 ASP A O 1
ATOM 6411 N N . LYS A 1 864 ? 28.791 10.833 11.820 1.00 98.00 864 LYS A N 1
ATOM 6412 C CA . LYS A 1 864 ? 29.372 9.540 11.464 1.00 98.00 864 LYS A CA 1
ATOM 6413 C C . LYS A 1 864 ? 28.755 8.955 10.189 1.00 98.00 864 LYS A C 1
ATOM 6415 O O . LYS A 1 864 ? 29.494 8.377 9.396 1.00 98.00 864 LYS A O 1
ATOM 6420 N N . LEU A 1 865 ? 27.448 9.122 9.963 1.00 98.12 865 LEU A N 1
ATOM 6421 C CA . LEU A 1 865 ? 26.804 8.721 8.703 1.00 98.12 865 LEU A CA 1
ATOM 6422 C C . LEU A 1 865 ? 27.381 9.491 7.506 1.00 98.12 865 LEU A C 1
ATOM 6424 O O . LEU A 1 865 ? 27.766 8.869 6.519 1.00 98.12 865 LEU A O 1
ATOM 6428 N N . PHE A 1 866 ? 27.518 10.818 7.614 1.00 96.25 866 PHE A N 1
ATOM 6429 C CA . PHE A 1 866 ? 28.137 11.642 6.566 1.00 96.25 866 PHE A CA 1
ATOM 6430 C C . PHE A 1 866 ? 29.609 11.283 6.336 1.00 96.25 866 PHE A C 1
ATOM 6432 O O . PHE A 1 866 ? 30.047 11.170 5.190 1.00 96.25 866 PHE A O 1
ATOM 6439 N N . ALA A 1 867 ? 30.363 11.027 7.410 1.00 96.62 867 ALA A N 1
ATOM 6440 C CA . ALA A 1 867 ? 31.755 10.595 7.318 1.00 96.62 867 ALA A CA 1
ATOM 6441 C C . ALA A 1 867 ? 31.896 9.250 6.589 1.00 96.62 867 ALA A C 1
ATOM 6443 O O . ALA A 1 867 ? 32.743 9.114 5.709 1.00 96.62 867 ALA A O 1
ATOM 6444 N N . ASN A 1 868 ? 31.042 8.274 6.906 1.00 97.06 868 ASN A N 1
ATOM 6445 C CA . ASN A 1 868 ? 31.002 6.987 6.213 1.00 97.06 868 ASN A CA 1
ATOM 6446 C C . ASN A 1 868 ? 30.618 7.141 4.735 1.00 97.06 868 ASN A C 1
ATOM 6448 O O . ASN A 1 868 ? 31.236 6.523 3.869 1.00 97.06 868 ASN A O 1
ATOM 6452 N N . ALA A 1 869 ? 29.623 7.982 4.446 1.00 94.75 869 ALA A N 1
ATOM 6453 C CA . ALA A 1 869 ? 29.175 8.287 3.092 1.00 94.75 869 ALA A CA 1
ATOM 6454 C C . ALA A 1 869 ? 30.219 9.063 2.270 1.00 94.75 869 ALA A C 1
ATOM 6456 O O . ALA A 1 869 ? 30.125 9.086 1.050 1.00 94.75 869 ALA A O 1
ATOM 6457 N N . VAL A 1 870 ? 31.229 9.661 2.915 1.00 93.88 870 VAL A N 1
ATOM 6458 C CA . VAL A 1 870 ? 32.213 10.564 2.288 1.00 93.88 870 VAL A CA 1
ATOM 6459 C C . VAL A 1 870 ? 31.527 11.776 1.631 1.00 93.88 870 VAL A C 1
ATOM 6461 O O . VAL A 1 870 ? 32.002 12.348 0.652 1.00 93.88 870 VAL A O 1
ATOM 6464 N N . VAL A 1 871 ? 30.402 12.203 2.210 1.00 93.12 871 VAL A N 1
ATOM 6465 C CA . VAL A 1 871 ? 29.640 13.374 1.770 1.00 93.12 871 VAL A CA 1
ATOM 6466 C C . VAL A 1 871 ? 29.878 14.511 2.753 1.00 93.12 871 VAL A C 1
ATOM 6468 O O . VAL A 1 871 ? 29.718 14.342 3.959 1.00 93.12 871 VAL A O 1
ATOM 6471 N N . VAL A 1 872 ? 30.241 15.685 2.236 1.00 91.81 872 VAL A N 1
ATOM 6472 C CA . VAL A 1 872 ? 30.314 16.914 3.034 1.00 91.81 872 VAL A CA 1
ATOM 6473 C C . VAL A 1 872 ? 28.912 17.528 3.079 1.00 91.81 872 VAL A C 1
ATOM 6475 O O . VAL A 1 872 ? 28.444 18.006 2.044 1.00 91.81 872 VAL A O 1
ATOM 6478 N N . PRO A 1 873 ? 28.215 17.519 4.230 1.00 87.69 873 PRO A N 1
ATOM 6479 C CA . PRO A 1 873 ? 26.849 18.014 4.286 1.00 87.69 873 PRO A CA 1
ATOM 6480 C C . PRO A 1 873 ? 26.786 19.538 4.221 1.00 87.69 873 PRO A C 1
ATOM 6482 O O . PRO A 1 873 ? 27.608 20.239 4.818 1.00 87.69 873 PRO A O 1
ATOM 6485 N N . SER A 1 874 ? 25.733 20.064 3.593 1.00 90.12 874 SER A N 1
ATOM 6486 C CA . SER A 1 874 ? 25.338 21.454 3.839 1.00 90.12 874 SER A CA 1
ATOM 6487 C C . SER A 1 874 ? 24.809 21.603 5.272 1.00 90.12 874 SER A C 1
ATOM 6489 O O . SER A 1 874 ? 24.314 20.643 5.868 1.00 90.12 874 SER A O 1
ATOM 6491 N N . ALA A 1 875 ? 24.871 22.812 5.839 1.00 90.44 875 ALA A N 1
ATOM 6492 C CA . ALA A 1 875 ? 24.338 23.061 7.182 1.00 90.44 875 ALA A CA 1
ATOM 6493 C C . ALA A 1 875 ? 22.844 22.695 7.288 1.00 90.44 875 ALA A C 1
ATOM 6495 O O . ALA A 1 875 ? 22.414 22.142 8.297 1.00 90.44 875 ALA A O 1
ATOM 6496 N N . THR A 1 876 ? 22.073 22.954 6.230 1.00 90.00 876 THR A N 1
ATOM 6497 C CA . THR A 1 876 ? 20.647 22.614 6.144 1.00 90.00 876 THR A CA 1
ATOM 6498 C C . THR A 1 876 ? 20.423 21.103 6.162 1.00 90.00 876 THR A C 1
ATOM 6500 O O . THR A 1 876 ? 19.642 20.617 6.974 1.00 90.00 876 THR A O 1
ATOM 6503 N N . ASP A 1 877 ? 21.146 20.366 5.318 1.00 87.69 877 ASP A N 1
ATOM 6504 C CA . ASP A 1 877 ? 21.044 18.907 5.171 1.00 87.69 877 ASP A CA 1
ATOM 6505 C C . ASP A 1 877 ? 21.442 18.184 6.470 1.00 87.69 877 ASP A C 1
ATOM 6507 O O . ASP A 1 877 ? 20.710 17.344 6.998 1.00 87.69 877 ASP A O 1
ATOM 6511 N N . ARG A 1 878 ? 22.549 18.624 7.085 1.00 93.75 878 ARG A N 1
ATOM 6512 C CA . ARG A 1 878 ? 22.991 18.129 8.394 1.00 93.75 878 ARG A CA 1
ATOM 6513 C C . ARG A 1 878 ? 21.950 18.367 9.485 1.00 93.75 878 ARG A C 1
ATOM 6515 O O . ARG A 1 878 ? 21.668 17.469 10.276 1.00 93.75 878 ARG A O 1
ATOM 6522 N N . ASN A 1 879 ? 21.401 19.580 9.558 1.00 94.00 879 ASN A N 1
ATOM 6523 C CA . ASN A 1 879 ? 20.432 19.932 10.593 1.00 94.00 879 ASN A CA 1
ATOM 6524 C C . ASN A 1 879 ? 19.104 19.191 10.404 1.00 94.00 879 ASN A C 1
ATOM 6526 O O . ASN A 1 879 ? 18.509 18.790 11.399 1.00 94.00 879 ASN A O 1
ATOM 6530 N N . ALA A 1 880 ? 18.666 18.951 9.165 1.00 92.19 880 ALA A N 1
ATOM 6531 C CA . ALA A 1 880 ? 17.481 18.144 8.883 1.00 92.19 880 ALA A CA 1
ATOM 6532 C C . ALA A 1 880 ? 17.623 16.719 9.447 1.00 92.19 880 ALA A C 1
ATOM 6534 O O . ALA A 1 880 ? 16.769 16.286 10.220 1.00 92.19 880 ALA A O 1
ATOM 6535 N N . ALA A 1 881 ? 18.750 16.047 9.186 1.00 92.44 881 ALA A N 1
ATOM 6536 C CA . ALA A 1 881 ? 19.015 14.709 9.719 1.00 92.44 881 ALA A CA 1
ATOM 6537 C C . ALA A 1 881 ? 19.122 14.671 11.259 1.00 92.44 881 ALA A C 1
ATOM 6539 O O . ALA A 1 881 ? 18.721 13.690 11.882 1.00 92.44 881 ALA A O 1
ATOM 6540 N N . ILE A 1 882 ? 19.643 15.729 11.897 1.00 96.44 882 ILE A N 1
ATOM 6541 C CA . ILE A 1 882 ? 19.681 15.839 13.369 1.00 96.44 882 ILE A CA 1
ATOM 6542 C C . ILE A 1 882 ? 18.273 16.046 13.939 1.00 96.44 882 ILE A C 1
ATOM 6544 O O . ILE A 1 882 ? 17.928 15.450 14.961 1.00 96.44 882 ILE A O 1
ATOM 6548 N N . ASN A 1 883 ? 17.449 16.856 13.273 1.00 95.69 883 ASN A N 1
ATOM 6549 C CA . ASN A 1 883 ? 16.094 17.178 13.716 1.00 95.69 883 ASN A CA 1
ATOM 6550 C C . ASN A 1 883 ? 15.155 15.962 13.722 1.00 95.69 883 ASN A C 1
ATOM 6552 O O . ASN A 1 883 ? 14.146 15.995 14.426 1.00 95.69 883 ASN A O 1
ATOM 6556 N N . GLU A 1 884 ? 15.510 14.865 13.043 1.00 95.00 884 GLU A N 1
ATOM 6557 C CA . GLU A 1 884 ? 14.802 13.579 13.138 1.00 95.00 884 GLU A CA 1
ATOM 6558 C C . GLU A 1 884 ? 14.715 13.029 14.569 1.00 95.00 884 GLU A C 1
ATOM 6560 O O . GLU A 1 884 ? 13.808 12.251 14.876 1.00 95.00 884 GLU A O 1
ATOM 6565 N N . PHE A 1 885 ? 15.638 13.448 15.443 1.00 96.19 885 PHE A N 1
ATOM 6566 C CA . PHE A 1 885 ? 15.709 13.070 16.856 1.00 96.19 885 PHE A CA 1
ATOM 6567 C C . PHE A 1 885 ? 15.026 14.080 17.800 1.00 96.19 885 PHE A C 1
ATOM 6569 O O . PHE A 1 885 ? 14.976 13.853 19.010 1.00 96.19 885 PHE A O 1
ATOM 6576 N N . GLY A 1 886 ? 14.496 15.196 17.286 1.00 94.12 886 GLY A N 1
ATOM 6577 C CA . GLY A 1 886 ? 13.848 16.233 18.095 1.00 94.12 886 GLY A CA 1
ATOM 6578 C C . GLY A 1 886 ? 14.752 16.774 19.210 1.00 94.12 886 GLY A C 1
ATOM 6579 O O . GLY A 1 886 ? 15.886 17.177 18.968 1.00 94.12 886 GLY A O 1
ATOM 6580 N N . SER A 1 887 ? 14.251 16.788 20.449 1.00 91.75 887 SER A N 1
ATOM 6581 C CA . SER A 1 887 ? 14.997 17.225 21.641 1.00 91.75 887 SER A CA 1
ATOM 6582 C C . SER A 1 887 ? 15.759 16.096 22.354 1.00 91.75 887 SER A C 1
ATOM 6584 O O . SER A 1 887 ? 16.234 16.292 23.476 1.00 91.75 887 SER A O 1
ATOM 6586 N N . ALA A 1 888 ? 15.875 14.908 21.746 1.00 93.25 888 ALA A N 1
ATOM 6587 C CA . ALA A 1 888 ? 16.565 13.778 22.358 1.00 93.25 888 ALA A CA 1
ATOM 6588 C C . ALA A 1 888 ? 18.065 14.059 22.548 1.00 93.25 888 ALA A C 1
ATOM 6590 O O . ALA A 1 888 ? 18.739 14.621 21.688 1.00 93.25 888 ALA A O 1
ATOM 6591 N N . THR A 1 889 ? 18.615 13.622 23.681 1.00 93.00 889 THR A N 1
ATOM 6592 C CA . THR A 1 889 ? 20.045 13.782 24.001 1.00 93.00 889 THR A CA 1
ATOM 6593 C C . THR A 1 889 ? 20.902 12.604 23.537 1.00 93.00 889 THR A C 1
ATOM 6595 O O . THR A 1 889 ? 22.129 12.688 23.561 1.00 93.00 889 THR A O 1
ATOM 6598 N N . ASN A 1 890 ? 20.271 11.511 23.105 1.00 96.06 890 ASN A N 1
ATOM 6599 C CA . ASN A 1 890 ? 20.917 10.284 22.653 1.00 96.06 890 ASN A CA 1
ATOM 6600 C C . ASN A 1 890 ? 20.174 9.681 21.445 1.00 96.06 890 ASN A C 1
ATOM 6602 O O . ASN A 1 890 ? 19.198 10.251 20.960 1.00 96.06 890 ASN A O 1
ATOM 6606 N N . THR A 1 891 ? 20.627 8.525 20.962 1.00 96.56 891 THR A N 1
ATOM 6607 C CA . THR A 1 891 ? 20.073 7.852 19.774 1.00 96.56 891 THR A CA 1
ATOM 6608 C C . THR A 1 891 ? 19.396 6.524 20.114 1.00 96.56 891 THR A C 1
ATOM 6610 O O . THR A 1 891 ? 19.559 5.532 19.403 1.00 96.56 891 THR A O 1
ATOM 6613 N N . ALA A 1 892 ? 18.650 6.473 21.222 1.00 95.69 892 ALA A N 1
ATOM 6614 C CA . ALA A 1 892 ? 17.851 5.300 21.590 1.00 95.69 892 ALA A CA 1
ATOM 6615 C C . ALA A 1 892 ? 16.581 5.128 20.729 1.00 95.69 892 ALA A C 1
ATOM 6617 O O . ALA A 1 892 ? 16.093 4.007 20.584 1.00 95.69 892 ALA A O 1
ATOM 6618 N N . ASP A 1 893 ? 16.060 6.207 20.133 1.00 96.38 893 ASP A N 1
ATOM 6619 C CA . ASP A 1 893 ? 14.898 6.151 19.238 1.00 96.38 893 ASP A CA 1
ATOM 6620 C C . ASP A 1 893 ? 15.254 5.437 17.922 1.00 96.38 893 ASP A C 1
ATOM 6622 O O . ASP A 1 893 ? 16.017 5.931 17.088 1.00 96.38 893 ASP A O 1
ATOM 6626 N N . THR A 1 894 ? 14.674 4.251 17.735 1.00 96.62 894 THR A N 1
ATOM 6627 C CA . THR A 1 894 ? 14.898 3.404 16.557 1.00 96.62 894 THR A CA 1
ATOM 6628 C C . THR A 1 894 ? 14.323 4.019 15.280 1.00 96.62 894 THR A C 1
ATOM 6630 O O . THR A 1 894 ? 14.941 3.916 14.220 1.00 96.62 894 THR A O 1
ATOM 6633 N N . ALA A 1 895 ? 13.172 4.688 15.362 1.00 95.94 895 ALA A N 1
ATOM 6634 C CA . ALA A 1 895 ? 12.535 5.301 14.204 1.00 95.94 895 ALA A CA 1
ATOM 6635 C C . ALA A 1 895 ? 13.331 6.525 13.729 1.00 95.94 895 ALA A C 1
ATOM 6637 O O . ALA A 1 895 ? 13.554 6.680 12.528 1.00 95.94 895 ALA A O 1
ATOM 6638 N N . ALA A 1 896 ? 13.837 7.342 14.659 1.00 97.19 896 ALA A N 1
ATOM 6639 C CA . ALA A 1 896 ? 14.712 8.469 14.333 1.00 97.19 896 ALA A CA 1
ATOM 6640 C C . ALA A 1 896 ? 16.026 8.015 13.667 1.00 97.19 896 ALA A C 1
ATOM 6642 O O . ALA A 1 896 ? 16.414 8.565 12.637 1.00 97.19 896 ALA A O 1
ATOM 6643 N N . ARG A 1 897 ? 16.669 6.948 14.176 1.00 98.25 897 ARG A N 1
ATOM 6644 C CA . ARG A 1 897 ? 17.860 6.346 13.534 1.00 98.25 897 ARG A CA 1
ATOM 6645 C C . ARG A 1 897 ? 17.580 5.908 12.099 1.00 98.25 897 ARG A C 1
ATOM 6647 O O . ARG A 1 897 ? 18.409 6.144 11.226 1.00 98.25 897 ARG A O 1
ATOM 6654 N N . ALA A 1 898 ? 16.439 5.255 11.869 1.00 98.31 898 ALA A N 1
ATOM 6655 C CA . ALA A 1 898 ? 16.052 4.767 10.549 1.00 98.31 898 ALA A CA 1
ATOM 6656 C C . ALA A 1 898 ? 15.834 5.920 9.558 1.00 98.31 898 ALA A C 1
ATOM 6658 O O . ALA A 1 898 ? 16.360 5.869 8.446 1.00 98.31 898 ALA A O 1
ATOM 6659 N N . ARG A 1 899 ? 15.127 6.983 9.971 1.00 97.56 899 ARG A N 1
ATOM 6660 C CA . ARG A 1 899 ? 14.911 8.178 9.137 1.00 97.56 899 ARG A CA 1
ATOM 6661 C C . ARG A 1 899 ? 16.218 8.915 8.838 1.00 97.56 899 ARG A C 1
ATOM 6663 O O . ARG A 1 899 ? 16.483 9.209 7.678 1.00 97.56 899 ARG A O 1
ATOM 6670 N N . ALA A 1 900 ? 17.085 9.111 9.832 1.00 97.25 900 ALA A N 1
ATOM 6671 C CA . ALA A 1 900 ? 18.390 9.744 9.629 1.00 97.25 900 ALA A CA 1
ATOM 6672 C C . ALA A 1 900 ? 19.328 8.922 8.718 1.00 97.25 900 ALA A C 1
ATOM 6674 O O . ALA A 1 900 ? 20.020 9.490 7.873 1.00 97.25 900 ALA A O 1
ATOM 6675 N N . LEU A 1 901 ? 19.327 7.585 8.831 1.00 98.19 901 LEU A N 1
ATOM 6676 C CA . LEU A 1 901 ? 20.064 6.707 7.911 1.00 98.19 901 LEU A CA 1
ATOM 6677 C C . LEU A 1 901 ? 19.548 6.839 6.473 1.00 98.19 901 LEU A C 1
ATOM 6679 O O . LEU A 1 901 ? 20.351 6.946 5.546 1.00 98.19 901 LEU A O 1
ATOM 6683 N N . ARG A 1 902 ? 18.223 6.859 6.285 1.00 96.88 902 ARG A N 1
ATOM 6684 C CA . ARG A 1 902 ? 17.613 7.067 4.966 1.00 96.88 902 ARG A CA 1
ATOM 6685 C C . ARG A 1 902 ? 17.941 8.431 4.379 1.00 96.88 902 ARG A C 1
ATOM 6687 O O . ARG A 1 902 ? 18.313 8.487 3.215 1.00 96.88 902 ARG A O 1
ATOM 6694 N N . HIS A 1 903 ? 17.901 9.489 5.188 1.00 93.75 903 HIS A N 1
ATOM 6695 C CA . HIS A 1 903 ? 18.273 10.841 4.764 1.00 93.75 903 HIS A CA 1
ATOM 6696 C C . HIS A 1 903 ? 19.673 10.872 4.134 1.00 93.75 903 HIS A C 1
ATOM 6698 O O . HIS A 1 903 ? 19.885 11.504 3.102 1.00 93.75 903 HIS A O 1
ATOM 6704 N N . MET A 1 904 ? 20.624 10.128 4.714 1.00 94.19 904 MET A N 1
ATOM 6705 C CA . MET A 1 904 ? 21.962 9.985 4.144 1.00 94.19 904 MET A CA 1
ATOM 6706 C C . MET A 1 904 ? 21.976 9.077 2.905 1.00 94.19 904 MET A C 1
ATOM 6708 O O . MET A 1 904 ? 22.538 9.442 1.877 1.00 94.19 904 MET A O 1
ATOM 6712 N N . ALA A 1 905 ? 21.365 7.893 2.976 1.00 96.19 905 ALA A N 1
ATOM 6713 C CA . ALA A 1 905 ? 21.399 6.927 1.878 1.00 96.19 905 ALA A CA 1
ATOM 6714 C C . ALA A 1 905 ? 20.719 7.448 0.598 1.00 96.19 905 ALA A C 1
ATOM 6716 O O . ALA A 1 905 ? 21.177 7.156 -0.505 1.00 96.19 905 ALA A O 1
ATOM 6717 N N . GLU A 1 906 ? 19.657 8.243 0.737 1.00 94.75 906 GLU A N 1
ATOM 6718 C CA . GLU A 1 906 ? 18.880 8.836 -0.358 1.00 94.75 906 GLU A CA 1
ATOM 6719 C C . GLU A 1 906 ? 19.408 10.217 -0.792 1.00 94.75 906 GLU A C 1
ATOM 6721 O O . GLU A 1 906 ? 18.879 10.810 -1.730 1.00 94.75 906 GLU A O 1
ATOM 6726 N N . ASN A 1 907 ? 20.497 10.699 -0.185 1.00 92.88 907 ASN A N 1
ATOM 6727 C CA . ASN A 1 907 ? 21.137 11.957 -0.552 1.00 92.88 907 ASN A CA 1
ATOM 6728 C C . ASN A 1 907 ? 21.639 11.939 -2.007 1.00 92.88 907 ASN A C 1
ATOM 6730 O O . ASN A 1 907 ? 22.338 11.012 -2.429 1.00 92.88 907 ASN A O 1
ATOM 6734 N N . ALA A 1 908 ? 21.336 12.999 -2.758 1.00 91.38 908 ALA A N 1
ATOM 6735 C CA . ALA A 1 908 ? 21.695 13.110 -4.172 1.00 91.38 908 ALA A CA 1
ATOM 6736 C C . ALA A 1 908 ? 23.215 13.092 -4.413 1.00 91.38 908 ALA A C 1
ATOM 6738 O O . ALA A 1 908 ? 23.674 12.529 -5.403 1.00 91.38 908 ALA A O 1
ATOM 6739 N N . THR A 1 909 ? 24.011 13.646 -3.492 1.00 92.38 909 THR A N 1
ATOM 6740 C CA . THR A 1 909 ? 25.477 13.632 -3.609 1.00 92.38 909 THR A CA 1
ATOM 6741 C C . THR A 1 909 ? 26.012 12.212 -3.488 1.00 92.38 909 THR A C 1
ATOM 6743 O O . THR A 1 909 ? 26.823 11.798 -4.313 1.00 92.38 909 THR A O 1
ATOM 6746 N N . LEU A 1 910 ? 25.532 11.450 -2.497 1.00 94.44 910 LEU A N 1
ATOM 6747 C CA . LEU A 1 910 ? 25.934 10.054 -2.321 1.00 94.44 910 LEU A CA 1
ATOM 6748 C C . LEU A 1 910 ? 25.512 9.198 -3.521 1.00 94.44 910 LEU A C 1
ATOM 6750 O O . LEU A 1 910 ? 26.293 8.370 -3.983 1.00 94.44 910 LEU A O 1
ATOM 6754 N N . ASN A 1 911 ? 24.301 9.430 -4.038 1.00 93.12 911 ASN A N 1
ATOM 6755 C CA . ASN A 1 911 ? 23.811 8.783 -5.252 1.00 93.12 911 ASN A CA 1
ATOM 6756 C C . ASN A 1 911 ? 24.780 9.005 -6.428 1.00 93.12 911 ASN A C 1
ATOM 6758 O O . ASN A 1 911 ? 25.328 8.058 -6.973 1.00 93.12 911 ASN A O 1
ATOM 6762 N N . THR A 1 912 ? 25.121 10.247 -6.759 1.00 91.50 912 THR A N 1
ATOM 6763 C CA . THR A 1 912 ? 26.041 10.489 -7.880 1.00 91.50 912 THR A CA 1
ATOM 6764 C C . THR A 1 912 ? 27.449 9.933 -7.622 1.00 91.50 912 THR A C 1
ATOM 6766 O O . THR A 1 912 ? 28.079 9.389 -8.529 1.00 91.50 912 THR A O 1
ATOM 6769 N N . GLN A 1 913 ? 27.965 10.043 -6.393 1.00 91.75 913 GLN A N 1
ATOM 6770 C CA . GLN A 1 913 ? 29.335 9.634 -6.056 1.00 91.75 913 GLN A CA 1
ATOM 6771 C C . GLN A 1 913 ? 29.561 8.120 -6.077 1.00 91.75 913 GLN A C 1
ATOM 6773 O O . GLN A 1 913 ? 30.668 7.676 -6.399 1.00 91.75 913 GLN A O 1
ATOM 6778 N N . GLU A 1 914 ? 28.551 7.327 -5.713 1.00 94.19 914 GLU A N 1
ATOM 6779 C CA . GLU A 1 914 ? 28.681 5.867 -5.660 1.00 94.19 914 GLU A CA 1
ATOM 6780 C C . GLU A 1 914 ? 28.203 5.158 -6.922 1.00 94.19 914 GLU A C 1
ATOM 6782 O O . GLU A 1 914 ? 28.425 3.955 -7.057 1.00 94.19 914 GLU A O 1
ATOM 6787 N N . PHE A 1 915 ? 27.615 5.884 -7.877 1.00 94.12 915 PHE A N 1
ATOM 6788 C CA . PHE A 1 915 ? 27.007 5.295 -9.067 1.00 94.12 915 PHE A CA 1
ATOM 6789 C C . PHE A 1 915 ? 27.949 4.332 -9.801 1.00 94.12 915 PHE A C 1
ATOM 6791 O O . PHE A 1 915 ? 27.604 3.172 -9.999 1.00 94.12 915 PHE A O 1
ATOM 6798 N N . ASN A 1 916 ? 29.171 4.761 -10.144 1.00 95.06 916 ASN A N 1
ATOM 6799 C CA . ASN A 1 916 ? 30.108 3.913 -10.892 1.00 95.06 916 ASN A CA 1
ATOM 6800 C C . ASN A 1 916 ? 30.562 2.682 -10.091 1.00 95.06 916 ASN A C 1
ATOM 6802 O O . ASN A 1 916 ? 30.693 1.601 -10.663 1.00 95.06 916 ASN A O 1
ATOM 6806 N N . ARG A 1 917 ? 30.781 2.814 -8.775 1.00 95.56 917 ARG A N 1
ATOM 6807 C CA . ARG A 1 917 ? 31.177 1.679 -7.921 1.00 95.56 917 ARG A CA 1
ATOM 6808 C C . ARG A 1 917 ? 30.054 0.656 -7.824 1.00 95.56 917 ARG A C 1
ATOM 6810 O O . ARG A 1 917 ? 30.281 -0.533 -8.044 1.00 95.56 917 ARG A O 1
ATOM 6817 N N . ALA A 1 918 ? 28.837 1.123 -7.570 1.00 96.19 918 ALA A N 1
ATOM 6818 C CA . ALA A 1 918 ? 27.666 0.267 -7.542 1.00 96.19 918 ALA A CA 1
ATOM 6819 C C . ALA A 1 918 ? 27.392 -0.362 -8.912 1.00 96.19 918 ALA A C 1
ATOM 6821 O O . ALA A 1 918 ? 27.141 -1.558 -8.982 1.00 96.19 918 ALA A O 1
ATOM 6822 N N . PHE A 1 919 ? 27.514 0.386 -10.011 1.00 96.19 919 PHE A N 1
ATOM 6823 C CA . PHE A 1 919 ? 27.284 -0.139 -11.357 1.00 96.19 919 PHE A CA 1
ATOM 6824 C C . PHE A 1 919 ? 28.229 -1.298 -11.694 1.00 96.19 919 PHE A C 1
ATOM 6826 O O . PHE A 1 919 ? 27.776 -2.319 -12.214 1.00 96.19 919 PHE A O 1
ATOM 6833 N N . VAL A 1 920 ? 29.517 -1.183 -11.343 1.00 97.12 920 VAL A N 1
ATOM 6834 C CA . VAL A 1 920 ? 30.495 -2.277 -11.482 1.00 97.12 920 VAL A CA 1
ATOM 6835 C C . VAL A 1 920 ? 30.141 -3.439 -10.555 1.00 97.12 920 VAL A C 1
ATOM 6837 O O . VAL A 1 920 ? 30.122 -4.583 -11.002 1.00 97.12 920 VAL A O 1
ATOM 6840 N N . LEU A 1 921 ? 29.803 -3.167 -9.289 1.00 97.44 921 LEU A N 1
ATOM 6841 C CA . LEU A 1 921 ? 29.408 -4.201 -8.326 1.00 97.44 921 LEU A CA 1
ATOM 6842 C C . LEU A 1 921 ? 28.217 -5.027 -8.832 1.00 97.44 921 LEU A C 1
ATOM 6844 O O . LEU A 1 921 ? 28.228 -6.252 -8.728 1.00 97.44 921 LEU A O 1
ATOM 6848 N N . MET A 1 922 ? 27.224 -4.375 -9.440 1.00 96.62 922 MET A N 1
ATOM 6849 C CA . MET A 1 922 ? 26.033 -5.052 -9.954 1.00 96.62 922 MET A CA 1
ATOM 6850 C C . MET A 1 922 ? 26.295 -5.915 -11.180 1.00 96.62 922 MET A C 1
ATOM 6852 O O . MET A 1 922 ? 25.481 -6.784 -11.477 1.00 96.62 922 MET A O 1
ATOM 6856 N N . GLN A 1 923 ? 27.440 -5.765 -11.848 1.00 95.00 923 GLN A N 1
ATOM 6857 C CA . GLN A 1 923 ? 27.829 -6.738 -12.863 1.00 95.00 923 GLN A CA 1
ATOM 6858 C C . GLN A 1 923 ? 28.159 -8.098 -12.224 1.00 95.00 923 GLN A C 1
ATOM 6860 O O . GLN A 1 923 ? 27.781 -9.142 -12.752 1.00 95.00 923 GLN A O 1
ATOM 6865 N N . PHE A 1 924 ? 28.805 -8.091 -11.053 1.00 97.00 924 PHE A N 1
ATOM 6866 C CA . PHE A 1 924 ? 29.122 -9.305 -10.298 1.00 97.00 924 PHE A CA 1
ATOM 6867 C C . PHE A 1 924 ? 27.889 -9.870 -9.586 1.00 97.00 924 PHE A C 1
ATOM 6869 O O . PHE A 1 924 ? 27.648 -11.071 -9.651 1.00 97.00 924 PHE A O 1
ATOM 6876 N N . PHE A 1 925 ? 27.072 -9.022 -8.953 1.00 96.94 925 PHE A N 1
ATOM 6877 C CA . PHE A 1 925 ? 25.875 -9.483 -8.238 1.00 96.94 925 PHE A CA 1
ATOM 6878 C C . PHE A 1 925 ? 24.747 -9.914 -9.178 1.00 96.94 925 PHE A C 1
ATOM 6880 O O . PHE A 1 925 ? 24.145 -10.958 -8.953 1.00 96.94 925 PHE A O 1
ATOM 6887 N N . GLY A 1 926 ? 24.462 -9.132 -10.221 1.00 94.44 926 GLY A N 1
ATOM 6888 C CA . GLY A 1 926 ? 23.382 -9.417 -11.163 1.00 94.44 926 GLY A CA 1
ATOM 6889 C C . GLY A 1 926 ? 23.729 -10.587 -12.077 1.00 94.44 926 GLY A C 1
ATOM 6890 O O . GLY A 1 926 ? 23.070 -11.620 -12.036 1.00 94.44 926 GLY A O 1
ATOM 6891 N N . TYR A 1 927 ? 24.800 -10.465 -12.867 1.00 94.25 927 TYR A N 1
ATOM 6892 C CA . TYR A 1 927 ? 25.132 -11.488 -13.864 1.00 94.25 927 TYR A CA 1
ATOM 6893 C C . TYR A 1 927 ? 25.843 -12.697 -13.264 1.00 94.25 927 TYR A C 1
ATOM 6895 O O . TYR A 1 927 ? 25.482 -13.832 -13.567 1.00 94.25 927 TYR A O 1
ATOM 6903 N N . LEU A 1 928 ? 26.862 -12.479 -12.432 1.00 94.62 928 LEU A N 1
ATOM 6904 C CA . LEU A 1 928 ? 27.721 -13.571 -11.953 1.00 94.62 928 LEU A CA 1
ATOM 6905 C C . LEU A 1 928 ? 27.240 -14.186 -10.631 1.00 94.62 928 LEU A C 1
ATOM 6907 O O . LEU A 1 928 ? 27.747 -15.231 -10.235 1.00 94.62 928 LEU A O 1
ATOM 6911 N N . ARG A 1 929 ? 26.257 -13.563 -9.965 1.00 94.00 929 ARG A N 1
ATOM 6912 C CA . ARG A 1 929 ? 25.632 -14.038 -8.718 1.00 94.00 929 ARG A CA 1
ATOM 6913 C C . ARG A 1 929 ? 26.654 -14.316 -7.602 1.00 94.00 929 ARG A C 1
ATOM 6915 O O . ARG A 1 929 ? 26.524 -15.274 -6.845 1.00 94.00 929 ARG A O 1
ATOM 6922 N N . ARG A 1 930 ? 27.705 -13.489 -7.503 1.00 94.50 930 ARG A N 1
ATOM 6923 C CA . ARG A 1 930 ? 28.803 -13.672 -6.534 1.00 94.50 930 ARG A CA 1
ATOM 6924 C C . ARG A 1 930 ? 29.485 -12.369 -6.128 1.00 94.50 930 ARG A C 1
ATOM 6926 O O . ARG A 1 930 ? 29.335 -11.344 -6.786 1.00 94.50 930 ARG A O 1
ATOM 6933 N N . ASP A 1 931 ? 30.299 -12.424 -5.074 1.00 96.94 931 ASP A N 1
ATOM 6934 C CA . ASP A 1 931 ? 31.163 -11.305 -4.689 1.00 96.94 931 ASP A CA 1
ATOM 6935 C C . ASP A 1 931 ? 32.327 -11.113 -5.683 1.00 96.94 931 ASP A C 1
ATOM 6937 O O . ASP A 1 931 ? 32.862 -12.113 -6.180 1.00 96.94 931 ASP A O 1
ATOM 6941 N N . PRO A 1 932 ? 32.796 -9.869 -5.925 1.00 96.19 932 PRO A N 1
ATOM 6942 C CA . PRO A 1 932 ? 33.874 -9.612 -6.885 1.00 96.19 932 PRO A CA 1
ATOM 6943 C C . PRO A 1 932 ? 35.220 -10.271 -6.561 1.00 96.19 932 PRO A C 1
ATOM 6945 O O . PRO A 1 932 ? 36.061 -10.386 -7.440 1.00 96.19 932 PRO A O 1
ATOM 6948 N N . ASN A 1 933 ? 35.421 -10.693 -5.312 1.00 94.88 933 ASN A N 1
ATOM 6949 C CA . ASN A 1 933 ? 36.625 -11.359 -4.812 1.00 94.88 933 ASN A CA 1
ATOM 6950 C C . ASN A 1 933 ? 36.374 -12.837 -4.456 1.00 94.88 933 ASN A C 1
ATOM 6952 O O . ASN A 1 933 ? 36.959 -13.361 -3.506 1.00 94.88 933 ASN A O 1
ATOM 6956 N N . SER A 1 934 ? 35.427 -13.469 -5.145 1.00 93.25 934 SER A N 1
ATOM 6957 C CA . SER A 1 934 ? 35.046 -14.868 -4.940 1.00 93.25 934 SER A CA 1
ATOM 6958 C C . SER A 1 934 ? 34.931 -15.614 -6.269 1.00 93.25 934 SER A C 1
ATOM 6960 O O . SER A 1 934 ? 34.909 -14.997 -7.332 1.00 93.25 934 SER A O 1
ATOM 6962 N N . GLY A 1 935 ? 34.814 -16.942 -6.224 1.00 86.31 935 GLY A N 1
ATOM 6963 C CA . GLY A 1 935 ? 34.756 -17.769 -7.430 1.00 86.31 935 GLY A CA 1
ATOM 6964 C C . GLY A 1 935 ? 36.130 -17.843 -8.114 1.00 86.31 935 GLY A C 1
ATOM 6965 O O . GLY A 1 935 ? 37.087 -18.249 -7.452 1.00 86.31 935 GLY A O 1
ATOM 6966 N N . PRO A 1 936 ? 36.257 -17.495 -9.409 1.00 87.44 936 PRO A N 1
ATOM 6967 C CA . PRO A 1 936 ? 37.548 -17.481 -10.100 1.00 87.44 936 PRO A CA 1
ATOM 6968 C C . PRO A 1 936 ? 38.473 -16.341 -9.638 1.00 87.44 936 PRO A C 1
ATOM 6970 O O . PRO A 1 936 ? 39.682 -16.425 -9.847 1.00 87.44 936 PRO A O 1
ATOM 6973 N N . ASP A 1 937 ? 37.926 -15.299 -9.003 1.00 91.56 937 ASP A N 1
ATOM 6974 C CA . ASP A 1 937 ? 38.685 -14.172 -8.465 1.00 91.56 937 ASP A CA 1
ATOM 6975 C C . ASP A 1 937 ? 39.031 -14.413 -6.987 1.00 91.56 937 ASP A C 1
ATOM 6977 O O . ASP A 1 937 ? 38.176 -14.798 -6.188 1.00 91.56 937 ASP A O 1
ATOM 6981 N N . THR A 1 938 ? 40.280 -14.149 -6.598 1.00 92.25 938 THR A N 1
ATOM 6982 C CA . THR A 1 938 ? 40.732 -14.237 -5.193 1.00 92.25 938 THR A CA 1
ATOM 6983 C C . THR A 1 938 ? 40.900 -12.871 -4.525 1.00 92.25 938 THR A C 1
ATOM 6985 O O . THR A 1 938 ? 41.166 -12.794 -3.325 1.00 92.25 938 THR A O 1
ATOM 6988 N N . ASP A 1 939 ? 40.790 -11.788 -5.295 1.00 94.56 939 ASP A N 1
ATOM 6989 C CA . ASP A 1 939 ? 40.965 -10.404 -4.858 1.00 94.56 939 ASP A CA 1
ATOM 6990 C C . ASP A 1 939 ? 40.069 -9.452 -5.682 1.00 94.56 939 ASP A C 1
ATOM 6992 O O . ASP A 1 939 ? 39.175 -9.904 -6.390 1.00 94.56 939 ASP A O 1
ATOM 6996 N N . TYR A 1 940 ? 40.257 -8.134 -5.572 1.00 97.00 940 TYR A N 1
ATOM 6997 C CA . TYR A 1 940 ? 39.439 -7.135 -6.273 1.00 97.00 940 TYR A CA 1
ATOM 6998 C C . TYR A 1 940 ? 40.060 -6.633 -7.584 1.00 97.00 940 TYR A C 1
ATOM 7000 O O . TYR A 1 940 ? 39.604 -5.622 -8.115 1.00 97.00 940 TYR A O 1
ATOM 7008 N N . THR A 1 941 ? 41.062 -7.321 -8.139 1.00 95.88 941 THR A N 1
ATOM 7009 C CA . THR A 1 941 ? 41.745 -6.912 -9.381 1.00 95.88 941 THR A CA 1
ATOM 7010 C C . THR A 1 941 ? 40.765 -6.751 -10.547 1.00 95.88 941 THR A C 1
ATOM 7012 O O . THR A 1 941 ? 40.820 -5.757 -11.270 1.00 95.88 941 THR A O 1
ATOM 7015 N N . GLY A 1 942 ? 39.827 -7.691 -10.715 1.00 95.12 942 GLY A N 1
ATOM 7016 C CA . GLY A 1 942 ? 38.808 -7.612 -11.768 1.00 95.12 942 GLY A CA 1
ATOM 7017 C C . GLY A 1 942 ? 37.838 -6.442 -11.575 1.00 95.12 942 GLY A C 1
ATOM 7018 O O . GLY A 1 942 ? 37.525 -5.725 -12.526 1.00 95.12 942 GLY A O 1
ATOM 7019 N N . TYR A 1 943 ? 37.398 -6.203 -10.338 1.00 96.31 943 TYR A N 1
ATOM 7020 C CA . TYR A 1 943 ? 36.543 -5.063 -9.996 1.00 96.31 943 TYR A CA 1
ATOM 7021 C C . TYR A 1 943 ? 37.249 -3.724 -10.259 1.00 96.31 943 TYR A C 1
ATOM 7023 O O . TYR A 1 943 ? 36.670 -2.822 -10.861 1.00 96.31 943 TYR A O 1
ATOM 7031 N N . ASP A 1 944 ? 38.512 -3.613 -9.849 1.00 97.38 944 ASP A N 1
ATOM 7032 C CA . ASP A 1 944 ? 39.339 -2.422 -10.026 1.00 97.38 944 ASP A CA 1
ATOM 7033 C C . ASP A 1 944 ? 39.582 -2.089 -11.501 1.00 97.38 944 ASP A C 1
ATOM 7035 O O . ASP A 1 944 ? 39.416 -0.943 -11.925 1.00 97.38 944 ASP A O 1
ATOM 7039 N N . PHE A 1 945 ? 39.890 -3.107 -12.311 1.00 96.56 945 PHE A N 1
ATOM 7040 C CA . PHE A 1 945 ? 40.019 -2.963 -13.757 1.00 96.56 945 PHE A CA 1
ATOM 7041 C C . PHE A 1 945 ? 38.762 -2.331 -14.369 1.00 96.56 945 PHE A C 1
ATOM 7043 O O . PHE A 1 945 ? 38.852 -1.339 -15.099 1.00 96.56 945 PHE A O 1
ATOM 7050 N N . TRP A 1 946 ? 37.580 -2.869 -14.053 1.00 96.25 946 TRP A N 1
ATOM 7051 C CA . TRP A 1 946 ? 36.321 -2.380 -14.616 1.00 96.25 946 TRP A CA 1
ATOM 7052 C C . TRP A 1 946 ? 35.929 -1.002 -14.095 1.00 96.25 946 TRP A C 1
ATOM 7054 O O . TRP A 1 946 ? 35.477 -0.171 -14.883 1.00 96.25 946 TRP A O 1
ATOM 7064 N N . LEU A 1 947 ? 36.157 -0.723 -12.811 1.00 96.31 947 LEU A N 1
ATOM 7065 C CA . LEU A 1 947 ? 35.934 0.603 -12.242 1.00 96.31 947 LEU A CA 1
ATOM 7066 C C . LEU A 1 947 ? 36.845 1.647 -12.892 1.00 96.31 947 LEU A C 1
ATOM 7068 O O . LEU A 1 947 ? 36.373 2.706 -13.307 1.00 96.31 947 LEU A O 1
ATOM 7072 N N . SER A 1 948 ? 38.131 1.332 -13.039 1.00 94.19 948 SER A N 1
ATOM 7073 C CA . SER A 1 948 ? 39.106 2.190 -13.712 1.00 94.19 948 SER A CA 1
ATOM 7074 C C . SER A 1 948 ? 38.713 2.451 -15.168 1.00 94.19 948 SER A C 1
ATOM 7076 O O . SER A 1 948 ? 38.703 3.603 -15.607 1.00 94.19 948 SER A O 1
ATOM 7078 N N . LYS A 1 949 ? 38.309 1.408 -15.907 1.00 92.62 949 LYS A N 1
ATOM 7079 C CA . LYS A 1 949 ? 37.867 1.526 -17.303 1.00 92.62 949 LYS A CA 1
ATOM 7080 C C . LYS A 1 949 ? 36.584 2.349 -17.430 1.00 92.62 949 LYS A C 1
ATOM 7082 O O . LYS A 1 949 ? 36.505 3.228 -18.280 1.00 92.62 949 LYS A O 1
ATOM 7087 N N . LEU A 1 950 ? 35.590 2.118 -16.575 1.00 92.31 950 LEU A N 1
ATOM 7088 C CA . LEU A 1 950 ? 34.339 2.877 -16.593 1.00 92.31 950 LEU A CA 1
ATOM 7089 C C . LEU A 1 950 ? 34.576 4.368 -16.301 1.00 92.31 950 LEU A C 1
ATOM 7091 O O . LEU A 1 950 ? 34.028 5.227 -16.993 1.00 92.31 950 LEU A O 1
ATOM 7095 N N . ASN A 1 951 ? 35.437 4.677 -15.327 1.00 92.56 951 ASN A N 1
ATOM 7096 C CA . ASN A 1 951 ? 35.823 6.051 -15.005 1.00 92.56 951 ASN A CA 1
ATOM 7097 C C . ASN A 1 951 ? 36.565 6.733 -16.165 1.00 92.56 951 ASN A C 1
ATOM 7099 O O . ASN A 1 951 ? 36.299 7.899 -16.444 1.00 92.56 951 ASN A O 1
ATOM 7103 N N . GLN A 1 952 ? 37.438 6.015 -16.882 1.00 92.00 952 GLN A N 1
ATOM 7104 C CA . GLN A 1 952 ? 38.138 6.540 -18.063 1.00 92.00 952 GLN A CA 1
ATOM 7105 C C . GLN A 1 952 ? 37.171 7.028 -19.154 1.00 92.00 952 GLN A C 1
ATOM 7107 O O . GLN A 1 952 ? 37.464 7.998 -19.851 1.00 92.00 952 GLN A O 1
ATOM 7112 N N . PHE A 1 953 ? 36.013 6.380 -19.288 1.00 87.81 953 PHE A N 1
ATOM 7113 C CA . PHE A 1 953 ? 34.968 6.755 -20.242 1.00 87.81 953 PHE A CA 1
ATOM 7114 C C . PHE A 1 953 ? 33.842 7.586 -19.608 1.00 87.81 953 PHE A C 1
ATOM 7116 O O . PHE A 1 953 ? 32.737 7.626 -20.145 1.00 87.81 953 PHE A O 1
ATOM 7123 N N . ASN A 1 954 ? 34.103 8.261 -18.481 1.00 87.06 954 ASN A N 1
ATOM 7124 C CA . ASN A 1 954 ? 33.143 9.125 -17.782 1.00 87.06 954 ASN A CA 1
ATOM 7125 C C . ASN A 1 954 ? 31.796 8.434 -17.482 1.00 87.06 954 ASN A C 1
ATOM 7127 O O . ASN A 1 954 ? 30.739 9.044 -17.617 1.00 87.06 954 ASN A O 1
ATOM 7131 N N . GLY A 1 955 ? 31.813 7.144 -17.128 1.00 84.75 955 GLY A N 1
ATOM 7132 C CA . GLY A 1 955 ? 30.593 6.375 -16.856 1.00 84.75 955 GLY A CA 1
ATOM 7133 C C . GLY A 1 955 ? 29.891 5.811 -18.098 1.00 84.75 955 GLY A C 1
ATOM 7134 O O . GLY A 1 955 ? 28.896 5.101 -17.964 1.00 84.75 955 GLY A O 1
ATOM 7135 N N . ASN A 1 956 ? 30.398 6.060 -19.312 1.00 81.56 956 ASN A N 1
ATOM 7136 C CA . ASN A 1 956 ? 29.828 5.489 -20.531 1.00 81.56 956 ASN A CA 1
ATOM 7137 C C . ASN A 1 956 ? 30.148 3.987 -20.630 1.00 81.56 956 ASN A C 1
ATOM 7139 O O . ASN A 1 956 ? 31.209 3.574 -21.104 1.00 81.56 956 ASN A O 1
ATOM 7143 N N . PHE A 1 957 ? 29.197 3.163 -20.195 1.00 84.88 957 PHE A N 1
ATOM 7144 C CA . PHE A 1 957 ? 29.328 1.708 -20.149 1.00 84.88 957 PHE A CA 1
ATOM 7145 C C . PHE A 1 957 ? 29.422 1.043 -21.529 1.00 84.88 957 PHE A C 1
ATOM 7147 O O . PHE A 1 957 ? 29.984 -0.050 -21.631 1.00 84.88 957 PHE A O 1
ATOM 7154 N N . VAL A 1 958 ? 28.901 1.692 -22.579 1.00 78.12 958 VAL A N 1
ATOM 7155 C CA . VAL A 1 958 ? 29.010 1.214 -23.965 1.00 78.12 958 VAL A CA 1
ATOM 7156 C C . VAL A 1 958 ? 30.442 1.399 -24.453 1.00 78.12 958 VAL A C 1
ATOM 7158 O O . VAL A 1 958 ? 31.056 0.442 -24.914 1.00 78.12 958 VAL A O 1
ATOM 7161 N N . ALA A 1 959 ? 31.010 2.597 -24.280 1.00 76.94 959 ALA A N 1
ATOM 7162 C CA . ALA A 1 959 ? 32.396 2.891 -24.647 1.00 76.94 959 ALA A CA 1
ATOM 7163 C C . ALA A 1 959 ? 33.405 2.094 -23.801 1.00 76.94 959 ALA A C 1
ATOM 7165 O O . ALA A 1 959 ? 34.428 1.644 -24.312 1.00 76.94 959 ALA A O 1
ATOM 7166 N N . ALA A 1 960 ? 33.088 1.845 -22.527 1.00 83.88 960 ALA A N 1
ATOM 7167 C CA . ALA A 1 960 ? 33.873 0.960 -21.671 1.00 83.88 960 ALA A CA 1
ATOM 7168 C C . ALA A 1 960 ? 33.740 -0.532 -22.048 1.00 83.88 960 ALA A C 1
ATOM 7170 O O . ALA A 1 960 ? 34.494 -1.358 -21.528 1.00 83.88 960 ALA A O 1
ATOM 7171 N N . GLU A 1 961 ? 32.800 -0.895 -22.930 1.00 88.44 961 GLU A N 1
ATOM 7172 C CA . GLU A 1 961 ? 32.408 -2.271 -23.270 1.00 88.44 961 GLU A CA 1
ATOM 7173 C C . GLU A 1 961 ? 32.101 -3.148 -22.042 1.00 88.44 961 GLU A C 1
ATOM 7175 O O . GLU A 1 961 ? 32.243 -4.370 -22.087 1.00 88.44 961 GLU A O 1
ATOM 7180 N N . MET A 1 962 ? 31.705 -2.536 -20.922 1.00 89.00 962 MET A N 1
ATOM 7181 C CA . MET A 1 962 ? 31.630 -3.250 -19.650 1.00 89.00 962 MET A CA 1
ATOM 7182 C C . MET A 1 962 ? 30.467 -4.236 -19.645 1.00 89.00 962 MET A C 1
ATOM 7184 O O . MET A 1 962 ? 30.684 -5.435 -19.524 1.00 89.00 962 MET A O 1
ATOM 7188 N N . VAL A 1 963 ? 29.243 -3.746 -19.857 1.00 91.06 963 VAL A N 1
ATOM 7189 C CA . VAL A 1 963 ? 28.040 -4.596 -19.863 1.00 91.06 963 VAL A CA 1
ATOM 7190 C C . VAL A 1 963 ? 28.183 -5.721 -20.889 1.00 91.06 963 VAL A C 1
ATOM 7192 O O . VAL A 1 963 ? 27.925 -6.876 -20.567 1.00 91.06 963 VAL A O 1
ATOM 7195 N N . LYS A 1 964 ? 28.699 -5.401 -22.087 1.00 90.81 964 LYS A N 1
ATOM 7196 C CA . LYS A 1 964 ? 29.024 -6.374 -23.140 1.00 90.81 964 LYS A CA 1
ATOM 7197 C C . LYS A 1 964 ? 29.888 -7.514 -22.602 1.00 90.81 964 LYS A C 1
ATOM 7199 O O . LYS A 1 964 ? 29.519 -8.671 -22.765 1.00 90.81 964 LYS A O 1
ATOM 7204 N N . ALA A 1 965 ? 31.003 -7.195 -21.945 1.00 91.25 965 ALA A N 1
ATOM 7205 C CA . ALA A 1 965 ? 31.939 -8.199 -21.456 1.00 91.25 965 ALA A CA 1
ATOM 7206 C C . ALA A 1 965 ? 31.295 -9.178 -20.464 1.00 91.25 965 ALA A C 1
ATOM 7208 O O . ALA A 1 965 ? 31.551 -10.377 -20.559 1.00 91.25 965 ALA A O 1
ATOM 7209 N N . PHE A 1 966 ? 30.424 -8.700 -19.570 1.00 94.44 966 PHE A N 1
ATOM 7210 C CA . PHE A 1 966 ? 29.731 -9.558 -18.605 1.00 94.44 966 PHE A CA 1
ATOM 7211 C C . PHE A 1 966 ? 28.647 -10.420 -19.261 1.00 94.44 966 PHE A C 1
ATOM 7213 O O . PHE A 1 966 ? 28.657 -11.636 -19.069 1.00 94.44 966 PHE A O 1
ATOM 7220 N N . ILE A 1 967 ? 27.776 -9.845 -20.101 1.00 93.62 967 ILE A N 1
ATOM 7221 C CA . ILE A 1 967 ? 26.682 -10.602 -20.743 1.00 93.62 967 ILE A CA 1
ATOM 7222 C C . ILE A 1 967 ? 27.174 -11.600 -21.804 1.00 93.62 967 ILE A C 1
ATOM 7224 O O . ILE A 1 967 ? 26.455 -12.530 -22.169 1.00 93.62 967 ILE A O 1
ATOM 7228 N N . THR A 1 968 ? 28.401 -11.436 -22.310 1.00 92.88 968 THR A N 1
ATOM 7229 C CA . THR A 1 968 ? 29.046 -12.416 -23.201 1.00 92.88 968 THR A CA 1
ATOM 7230 C C . THR A 1 968 ? 30.041 -13.328 -22.489 1.00 92.88 968 THR A C 1
ATOM 7232 O O . THR A 1 968 ? 30.613 -14.204 -23.135 1.00 92.88 968 THR A O 1
ATOM 7235 N N . SER A 1 969 ? 30.277 -13.129 -21.189 1.00 94.38 969 SER A N 1
ATOM 7236 C CA . SER A 1 969 ? 31.261 -13.912 -20.442 1.00 94.38 969 SER A CA 1
ATOM 7237 C C . SER A 1 969 ? 30.878 -15.390 -20.398 1.00 94.38 969 SER A C 1
ATOM 7239 O O . SER A 1 969 ? 29.701 -15.748 -20.314 1.00 94.38 969 SER A O 1
ATOM 7241 N N . THR A 1 970 ? 31.888 -16.259 -20.418 1.00 93.19 970 THR A N 1
ATOM 7242 C CA . THR A 1 970 ? 31.687 -17.703 -20.258 1.00 93.19 970 THR A CA 1
ATOM 7243 C C . THR A 1 970 ? 30.959 -18.015 -18.953 1.00 93.19 970 THR A C 1
ATOM 7245 O O . THR A 1 970 ? 30.041 -18.824 -18.958 1.00 93.19 970 THR A O 1
ATOM 7248 N N . GLU A 1 971 ? 31.312 -17.328 -17.864 1.00 93.44 971 GLU A N 1
ATOM 7249 C CA . GLU A 1 971 ? 30.705 -17.522 -16.545 1.00 93.44 971 GLU A CA 1
ATOM 7250 C C . GLU A 1 971 ? 29.196 -17.219 -16.550 1.00 93.44 971 GLU A C 1
ATOM 7252 O O . GLU A 1 971 ? 28.409 -18.049 -16.103 1.00 93.44 971 GLU A O 1
ATOM 7257 N N . TYR A 1 972 ? 28.767 -16.090 -17.131 1.00 95.00 972 TYR A N 1
ATOM 7258 C CA . TYR A 1 972 ? 27.338 -15.775 -17.246 1.00 95.00 972 TYR A CA 1
ATOM 7259 C C . TYR A 1 972 ? 26.596 -16.787 -18.123 1.00 95.00 972 TYR A C 1
ATOM 7261 O O . TYR A 1 972 ? 25.533 -17.278 -17.754 1.00 95.00 972 TYR A O 1
ATOM 7269 N N . ARG A 1 973 ? 27.162 -17.135 -19.283 1.00 95.12 973 ARG A N 1
ATOM 7270 C CA . ARG A 1 973 ? 26.517 -18.052 -20.235 1.00 95.12 973 ARG A CA 1
ATOM 7271 C C . ARG A 1 973 ? 26.372 -19.465 -19.668 1.00 95.12 973 ARG A C 1
ATOM 7273 O O . ARG A 1 973 ? 25.330 -20.085 -19.873 1.00 95.12 973 ARG A O 1
ATOM 7280 N N . GLN A 1 974 ? 27.357 -19.934 -18.902 1.00 93.81 974 GLN A N 1
ATOM 7281 C CA . GLN A 1 974 ? 27.339 -21.242 -18.240 1.00 93.81 974 GLN A CA 1
ATOM 7282 C C . GLN A 1 974 ? 26.224 -21.394 -17.202 1.00 93.81 974 GLN A C 1
ATOM 7284 O O . GLN A 1 974 ? 25.933 -22.519 -16.803 1.00 93.81 974 GLN A O 1
ATOM 7289 N N . ARG A 1 975 ? 25.546 -20.317 -16.793 1.00 94.56 975 ARG A N 1
ATOM 7290 C CA . ARG A 1 975 ? 24.323 -20.424 -15.985 1.00 94.56 975 ARG A CA 1
ATOM 7291 C C . ARG A 1 975 ? 23.165 -21.071 -16.744 1.00 94.56 975 ARG A C 1
ATOM 7293 O O . ARG A 1 975 ? 22.291 -21.652 -16.121 1.00 94.56 975 ARG A O 1
ATOM 7300 N N . PHE A 1 976 ? 23.157 -20.983 -18.071 1.00 94.94 976 PHE A N 1
ATOM 7301 C CA . PHE A 1 976 ? 21.995 -21.355 -18.883 1.00 94.94 976 PHE A CA 1
ATOM 7302 C C . PHE A 1 976 ? 22.276 -22.493 -19.862 1.00 94.94 976 PHE A C 1
ATOM 7304 O O . PHE A 1 976 ? 21.353 -23.020 -20.465 1.00 94.94 976 PHE A O 1
ATOM 7311 N N . GLY A 1 977 ? 23.536 -22.876 -20.049 1.00 91.06 977 GLY A N 1
ATOM 7312 C CA . GLY A 1 977 ? 23.908 -23.986 -20.917 1.00 91.06 977 GLY A CA 1
ATOM 7313 C C . GLY A 1 977 ? 25.388 -23.964 -21.299 1.00 91.06 977 GLY A C 1
ATOM 7314 O O . GLY A 1 977 ? 26.076 -22.980 -21.000 1.00 91.06 977 GLY A O 1
ATOM 7315 N N . PRO A 1 978 ? 25.868 -25.035 -21.952 1.00 80.94 978 PRO A N 1
ATOM 7316 C CA . PRO A 1 978 ? 27.260 -25.177 -22.375 1.00 80.94 978 PRO A CA 1
ATOM 7317 C C . PRO A 1 978 ? 27.728 -24.136 -23.407 1.00 80.94 978 PRO A C 1
ATOM 7319 O O . PRO A 1 978 ? 26.886 -23.481 -24.076 1.00 80.94 978 PRO A O 1
#

Mean predicted aligned error: 20.61 Å

pLDDT: mean 82.79, std 18.81, range [24.44, 98.81]

Sequence (978 aa):
MGLRHTNFTGREGCEDTSGRAVPCTKLEGDGTLSLSKDPYGPDTAYGFDVNNSSPALIYPAQTPDFMSYGRPRWPSRWNYIQLFNDFKVSGTVAPGESIGGRAKVVEMSAAQTVLIDGSLLLDGSEGEIGSVYVSQTPGTIVLPSPGAYAIRLENAQEVELAAYSFDPVAGSESPMVGTFSIQLPWNVDAKRIVLLRNGAVLVSRQASANPPKVTVTFPNGGETLSGASTTFAWSANDPDGDVLTYALDYSTDNGTTWKALAINWNSTSFPVDLTKLPGSNQALIRVTASDGFNSAQGQSNAVFNVPSHGPEAFISTPENNHLYVGGQTIILEGMALDIEDGFLDGSRLTWTSNLNGMLGTGGSLTINAMNLQEGTHIITLSASDSTARVGSAVISIRVFRIRPVLPATLSVGPTQLAFEADFGTGQTATQNVAIRNGGDGNLRWSATADQSWIRLGVVAGLAPSNLSVTANATGQFSGEYIGHVTIMADGAAGGPQIVNVNLVIPPCTSALSPANASFPPSGGTGTVNFTTTTGACAWNANSNAAWITITSGSNGTGNGSVNYTVGRNTGGVRRGTLTIAGQTITVTQAATITVQFSSASYSVGEGDGRVNIIVTRSGDTTSSASVRFATSDGTAKEGRDYTAAYSVLNFAAGETSKSVTLLIIDNAYVDGSRTVNLALSNPSGATLAAQSNAVLTITDNDTSPGTTNPINQARFFVQQHYYDFLGRYPDQSGWDFWTNEIVSCGTNQSCIDLKRINVSAAYFLSIEFQQTGYLVERIYKAAYGGANGTSTFGGTHQLLVPVVRYNEFLPDTQRIGQGVVVGQTGWETVLENNKQAFATEFVQRSRFTTAFPTTMTPAQFVDKLFANAVVVPSATDRNAAINEFGSATNTADTAARARALRHMAENATLNTQEFNRAFVLMQFFGYLRRDPNSGPDTDYTGYDFWLSKLNQFNGNFVAAEMVKAFITSTEYRQRFGP

Secondary structure (DSSP, 8-state):
-------TTS----B-TT--B--------------------TT-------SSS-------SS---B-TTSSS--B-HHHHHHHHHHS---SPPPTT----------EEEESSEEEEEEEEETTSS-EEEEEEEEE-S-EEEEPPPP-SEEEEEE-TT--EEEEEEE-PEEPSS-TTEEEEEEEEEPPTT--EEEEEETTEEEEEEEPPSS--EEEEEES-SS-B--SSEEEEEEEEE-SS-PPPEEEEEEESSTTSS-EEEEEEE-SSEEEEEGGGSPPEEEEEEEEEEESSS-EEEEE-SS-EEEPPPPPEEEEEES-TTEEEETTPEEEEEEEEEETTTEEPPGGGEEEEETTTEEEEESSEEEEEGGGSPSEEEEEEEEEE-TT--EEEEEEEEEEESS------BEEEE-SEEEEE--TT--BPPPEEEEEEESSSS-EEEEEEESSTTEEES-SEEEESEEEEEEEB-TTPPSEEEEEEEEEE-TT-BT-SEEEEEEEEEPPP-EEEESSEEEE-TT-EEEEEEEEESSS--EEEEEESSTTEEEEE-SEEESSEEEEEEE----SS-EEEEEEETTEEEEEEEPPPPEEEES-SEEEEEGGG-EEEEEEEEES--SS-EEEEEEEEESSS-BTTTEE--EEEEEE-TT--EEEEEEEE---------EEEEEEEEEEESSEE-S--EEEEEEE---SS--SS-GGGSHHHHHHHHIIIII-SPPPHHHHHHHHHHHHTTTT-HHHHHHHHHHHHHHHHHSHHHHHTHHHHHHHHHHHH-EEEEEE-TTSSEEEEEE---HHHHHHHHHHHHTT--TTSTTHHHHHHHHHHHHHHHHTTSHHHHHHS-TTS-HHHHHHHHHHHHT----HHHHHHHHHTTTT-SSS--HHHHHHHHHHHHT-HHHHHHHHHHHHHHHIIIIIS-S-TTSTT-SSSHHHHHHHHHHHHTTT-TTTTTHHHHHHT-HHHHTTT--